Protein AF-0000000074521556 (afdb_homodimer)

Nearest PDB structures (foldseek):
  2yhe-assembly3_C  TM=8.584E-01  e=1.029E-06  Pseudomonas sp. DSM 6611
  4pdx-assembly1_A  TM=7.797E-01  e=2.749E-07  Escherichia coli K-12
  4pdx-assembly1_B  TM=7.808E-01  e=3.494E-07  Escherichia coli K-12
  2cg2-assembly1_A-2  TM=8.205E-01  e=1.875E-06  Pseudomonas aeruginosa PAO1
  4av7-assembly3_E  TM=4.740E-01  e=5.647E-07  Pseudomonas sp. DSM 6611

Solvent-accessible surface area (backbone atoms only — not comparable to full-atom values): 46874 Å² total; per-residue (Å²): 127,58,74,67,52,50,51,52,39,62,67,30,68,58,48,43,54,55,70,70,40,79,84,74,69,80,87,63,79,49,72,40,55,47,69,56,52,43,50,47,36,44,74,38,60,33,73,46,69,26,33,31,54,48,84,40,75,86,34,58,93,48,39,66,57,38,36,68,48,34,76,64,56,38,22,37,39,25,34,31,31,73,49,67,59,68,42,44,39,45,73,51,52,72,51,25,38,51,48,53,53,53,43,45,50,49,38,40,49,22,38,52,44,36,31,49,55,36,46,76,72,71,40,55,41,32,44,52,53,59,62,73,51,40,40,33,75,41,42,82,50,80,31,67,71,70,74,52,64,62,49,28,27,45,16,35,56,26,28,69,34,73,78,69,45,54,19,20,60,46,66,8,51,40,55,50,53,34,45,32,39,23,48,29,42,62,76,55,69,38,54,51,59,94,63,65,45,57,74,80,78,54,53,32,35,73,41,33,71,36,50,21,36,40,95,86,56,47,69,35,50,43,38,42,47,49,28,33,31,35,46,36,51,45,29,46,48,50,48,51,33,47,58,13,47,35,88,42,74,69,54,36,48,75,74,48,43,70,68,57,50,53,51,46,50,46,14,36,73,74,31,60,40,54,71,61,58,45,38,53,37,44,52,42,36,19,68,79,46,27,60,60,43,73,75,36,48,69,58,39,41,60,69,43,38,43,54,54,52,59,41,73,45,80,44,43,26,44,56,81,34,56,27,45,54,38,27,67,73,73,25,86,51,41,42,80,40,74,50,79,64,62,89,55,54,88,45,68,66,45,39,62,68,39,45,77,44,48,48,29,42,70,56,25,58,91,43,73,50,32,34,30,41,38,32,32,75,95,55,66,47,40,28,24,38,38,35,46,89,47,39,80,45,79,42,83,39,75,67,84,82,59,60,30,37,38,37,28,28,37,69,55,48,48,30,34,75,70,68,74,35,55,65,66,60,31,44,73,71,61,42,33,46,76,52,60,60,66,69,56,56,54,50,52,47,46,19,50,56,98,128,53,70,62,58,53,48,52,51,62,64,31,67,69,48,40,52,52,68,70,35,76,82,63,75,77,87,63,78,49,72,40,54,46,69,57,52,44,52,49,36,45,75,37,60,32,75,44,69,26,32,33,54,49,84,40,74,86,34,56,92,50,38,66,57,40,35,71,77,36,75,62,58,37,22,37,39,25,33,32,31,72,49,66,60,51,25,44,36,30,67,44,51,23,33,24,37,45,49,52,53,53,42,43,53,50,39,39,48,22,38,51,44,36,34,51,54,37,47,74,73,73,39,58,56,46,57,57,58,60,62,74,80,55,48,65,89,41,60,84,51,79,30,68,72,70,72,53,63,61,50,29,26,45,17,35,57,25,27,69,32,75,77,69,44,56,19,19,60,47,66,8,51,37,56,50,54,34,45,33,40,24,51,29,43,62,76,55,67,38,54,52,60,95,64,63,44,54,64,80,76,56,51,32,37,72,43,33,72,35,50,22,36,41,95,85,55,48,69,35,48,43,40,41,47,48,28,32,32,36,44,33,72,48,30,49,54,51,48,53,51,48,40,69,69,24,79,25,41,67,54,34,45,74,74,49,43,72,18,56,47,30,35,46,44,44,16,48,25,70,47,68,40,54,71,60,58,46,38,54,36,46,51,43,35,18,60,79,47,27,58,61,43,74,74,36,48,70,57,37,41,59,69,42,40,43,53,52,52,59,42,73,44,81,44,42,26,42,55,81,34,55,26,43,54,37,27,66,73,74,24,86,49,40,43,81,39,75,50,79,62,61,91,58,56,88,44,70,67,46,39,61,68,38,46,78,43,47,48,29,42,73,55,26,58,92,43,71,48,32,35,30,40,38,32,32,77,94,57,66,47,39,28,23,39,38,36,46,88,46,40,80,46,78,41,84,38,76,69,83,81,59,61,31,38,38,38,28,29,39,70,56,50,50,30,36,77,71,68,75,35,56,66,67,60,32,44,75,70,61,42,31,45,77,50,60,61,64,68,58,55,56,48,53,48,47,19,50,58,98

Foldseek 3Di:
DPPVVVVCQCPPPVNVVVVPDPPPDPPDFAAAAQVVLQVLLVVLQFPGKFKAFCPDPLNVVQSVLLCVVPVLFTMKMKTKHFFDQVLQLDLDQVSNQVRVVVQQVSQVSSLVSSQVVCVVVVWHKDWAGLDDDFQCVQPPPDTHSDDRQSVCQQRQQAHQELQRAGQGQARGRRITMIMMTTSHHYPDGHGGDPDHLAPLPCLLCLLDLQSQRDSVSHGQLQQQCQFFQCLPDLVVVQLVVLVVPAPDPVSSCVQAPPVNVVVSVCCVPVHHGTRHDLSSNLGQTHNNRPVVCVVDVPVSCVRRRVCSLQDQEEGEDAPLASSQVRNVVNRVRYHYDYTDRSQADPFVVSVQVCCQNQFGLVLLPPPFWKEWEAEDDPDGWIWIWTRDNSDIDIDTDDDDDGQKYKYAHTVQVSCVVVVNHPPVNCVVVVRIDMDHDVVNVVSVCSRGGD/DDPVVVVVQCPPPVNVVCVVPPVPPPPDFAAAAQVVLQVLLVVLQFPGKFKAFCPDPLNVVQSVLLCVVPVLFTMKMKTKHFFDQVLQLDLPQVSNQVRVVVQQVSQVSSLVSSCVVCVVVVWHKDWDGLDDDFQCVQPPPDTHRDDRQSVCQQRQQAHQELQRAGQGQARGRRITMIMMTTSHHYPDGHGGDPDHLAPLPCLLQLLDLQNQRDSVSHGQLQQQCQFFQCLHDLVVVQLVVLVVPADDPVSSCVQAPPVNVVLSVCCVPVHHGTRHPLSSNLGQTHNNRPVVCVVDVPVSCVRRRVCSLQDQEEGEDAPLASSQVRNVPNRVRYHYDYTDRRLADPFVVSVQVCCQNQFGLVLLPPPFWKEWEAEDDPDGWIWIWTRDNSDIDIDTDDDDDGQKYKYAHTVQVSCVVVVNHPPVNCVVVVRIDMDHDVVNVVSVDSRGGD

pLDDT: mean 93.66, std 6.61, range [42.19, 98.81]

Sequence (900 aa):
MNHTDTKYLRNHPTVRRILDESPHRPTETPVLEAAWLREIALEAGADDVGCVGLERAEMASQRDDILQAFPYAKTLLSFVCRMNRENLRTPSRSIANLEFHQSADAVNQTGRRIVQTLERHGIRAAHTAVGFPMEADRWPARMWVISHKPVAEAAGLGRMGLHRNIIHPVFGSFILLGTVVLDARIDNDSRPIDYNPCLECKLCVGACPTGAIGMDGHFDFSACYTHNYREFMGGFSDWAETVAASTSASDYRKKIGYAESVSLWQSLSFGANYKAAYCLSVCPAGEDVVRPFLEDRRRFIAEVMRPLQDKSETVYVIAGSDAEDHVRRRFPHKSAKRVRNTLRPTSIRTFLSGLPLVFQRGRASGLHATYHFSFTGEETLGVTVVIRDRTLAVREGLHGRPDFRITADGKTWLGFLAGEVSLFGALLRRKIRFKGPPRLLLAFGRCFPTMNHTDTKYLRNHPTVRRILDESPHRPTETPVLEAAWLREIALEAGADDVGCVGLERAEMASQRDDILQAFPYAKTLLSFVCRMNRENLRTPSRSIANLEFHQSADAVNQTGRRIVQTLERHGIRAAHTAVGFPMEADRWPARMWVISHKPVAEAAGLGRMGLHRNIIHPVFGSFILLGTVVLDARIDNDSRPIDYNPCLECKLCVGACPTGAIGMDGHFDFSACYTHNYREFMGGFSDWAETVAASTSASDYRKKIGYAESVSLWQSLSFGANYKAAYCLSVCPAGEDVVRPFLEDRRRFIAEVMRPLQDKSETVYVIAGSDAEDHVRRRFPHKSAKRVRNTLRPTSIRTFLSGLPLVFQRGRASGLHATYHFSFTGEETLGVTVVIRDRTLAVREGLHGRPDFRITADGKTWLGFLAGEVSLFGALLRRKIRFKGPPRLLLAFGRCFPT

Radius of gyration: 31.09 Å; Cα contacts (8 Å, |Δi|>4): 1773; chains: 2; bounding box: 74×80×96 Å

Secondary structure (DSSP, 8-state):
--HHHHHHHHH-HHHHHHHHS------SPPEEPHHHHHHHHHHHT-SEEEEEETTSGGGHHHHHHHHHH-TT--EEEEEEEE--HHHHHSS-HHHHHHHHHHHHHHHHHHHHHHHHHHHHTT--EEE--SS-S--GGGTTS---S--HHHHHHHTTS-EE-TTSSEEBTTTBT-EEEEEEEESSEESS-----SS-------HHHHH-TT--B-TTS-B-HHHHHHHHTTTSHHHHHHHHHHHHH-SSHHHHHHHS-HHHHHHHHHHHHH----S--HHHHH---STTTSHHHHH-HHHHIIIIIHHHHS--EEEEE-TT-HHHHHHHHH-TTEEEEE-------SSHHHHHHHHHHH--TTTTTT--EEEEEEEESSS-EEEEEEEETTEEEEEES--S--SEEEEEEHHHHHHHHTTSS-HHHHHHTTSEEEES-HHHHHHHHHHS--/--HHHHHHHHH-HHHHHHHHS------S--EE-HHHHHHHHHHHT-SEEEEEETTSGGGHHHHHHHHHH-TT--EEEEEEEE--HHHHHSS-HHHHHHHHHHHHHHHHHHHHHHHHHHHHTT--EEE--SS-S--GGGTTS---S--HHHHHHHTTS-EE-TTSSEEBTTTBT-EEEEEEEESSEESS-----SS-------HHHHH-TT--B-TTS-B-HHHHHHHHTTTSHHHHHHHHHHHHH--SHHHHHHHS-HHHHHHHHHHHHH----S--HHHHT---STTTSHHHHH-HHHHIIIIIHHHHS--EEEEE-TT-HHHHHHHHH-TTEEEEE-------SSHHHHHHHHHHH--TTTTTT--EEEEEEEESSS-EEEEEEEETTEEEEEES--S--SEEEEEEHHHHHHHHTTSS-HHHHHHTTSEEEES-HHHHHHHHHTS--

InterPro domains:
  IPR003033 SCP2 sterol-binding domain [PF02036] (361-446)
  IPR017896 4Fe-4S ferredoxin-type, iron-sulphur binding domain [PF00037] (193-213)
  IPR017896 4Fe-4S ferredoxin-type, iron-sulphur binding domain [PS51379] (189-218)
  IPR017900 4Fe-4S ferredoxin, iron-sulphur binding, conserved site [PS00198] (198-209)
  IPR036527 SCP2 sterol-binding domain superfamily [G3DSA:3.30.1050.10] (359-450)
  IPR036527 SCP2 sterol-binding domain superfamily [SSF55718] (341-449)

Structure (mmCIF, N/CA/C/O backbone):
data_AF-0000000074521556-model_v1
#
loop_
_entity.id
_entity.type
_entity.pdbx_description
1 polymer '4Fe-4S binding domain protein'
#
loop_
_atom_site.group_PDB
_atom_site.id
_atom_site.type_symbol
_atom_site.label_atom_id
_atom_site.label_alt_id
_atom_site.label_comp_id
_atom_site.label_asym_id
_atom_site.label_entity_id
_atom_site.label_seq_id
_atom_site.pdbx_PDB_ins_code
_atom_site.Cartn_x
_atom_site.Cartn_y
_atom_site.Cartn_z
_atom_site.occupancy
_atom_site.B_iso_or_equiv
_atom_site.auth_seq_id
_atom_site.auth_comp_id
_atom_site.auth_asym_id
_atom_site.auth_atom_id
_atom_site.pdbx_PDB_model_num
ATOM 1 N N . MET A 1 1 ? 3.08 31.922 -17.25 1 42.19 1 MET A N 1
ATOM 2 C CA . MET A 1 1 ? 3.531 32.438 -15.961 1 42.19 1 MET A CA 1
ATOM 3 C C . MET A 1 1 ? 3.529 33.969 -15.945 1 42.19 1 MET A C 1
ATOM 5 O O . MET A 1 1 ? 4.105 34.594 -16.828 1 42.19 1 MET A O 1
ATOM 9 N N . ASN A 1 2 ? 2.615 34.438 -15.172 1 52.44 2 ASN A N 1
ATOM 10 C CA . ASN A 1 2 ? 2.531 35.906 -15.094 1 52.44 2 ASN A CA 1
ATOM 11 C C . ASN A 1 2 ? 3.846 36.5 -14.617 1 52.44 2 ASN A C 1
ATOM 13 O O . ASN A 1 2 ? 4.699 35.812 -14.062 1 52.44 2 ASN A O 1
ATOM 17 N N . HIS A 1 3 ? 4.172 37.719 -15.07 1 54.19 3 HIS A N 1
ATOM 18 C CA . HIS A 1 3 ? 5.363 38.531 -14.781 1 54.19 3 HIS A CA 1
ATOM 19 C C . HIS A 1 3 ? 5.711 38.469 -13.305 1 54.19 3 HIS A C 1
ATOM 21 O O . HIS A 1 3 ? 6.887 38.406 -12.938 1 54.19 3 HIS A O 1
ATOM 27 N N . THR A 1 4 ? 4.711 38.406 -12.414 1 54.62 4 THR A N 1
ATOM 28 C CA . THR A 1 4 ? 4.922 38.375 -10.969 1 54.62 4 THR A CA 1
ATOM 29 C C . THR A 1 4 ? 5.457 37.031 -10.531 1 54.62 4 THR A C 1
ATOM 31 O O . THR A 1 4 ? 6.328 36.938 -9.664 1 54.62 4 THR A O 1
ATOM 34 N N . ASP A 1 5 ? 5.047 36 -11.227 1 66.62 5 ASP A N 1
ATOM 35 C CA . ASP A 1 5 ? 5.52 34.656 -10.914 1 66.62 5 ASP A CA 1
ATOM 36 C C . ASP A 1 5 ? 6.984 34.469 -11.297 1 66.62 5 ASP A C 1
ATOM 38 O O . ASP A 1 5 ? 7.762 33.875 -10.555 1 66.62 5 ASP A O 1
ATOM 42 N N . THR A 1 6 ? 7.266 35.188 -12.305 1 71.94 6 THR A N 1
ATOM 43 C CA . THR A 1 6 ? 8.641 35.094 -12.797 1 71.94 6 THR A CA 1
ATOM 44 C C . THR A 1 6 ? 9.594 35.844 -11.883 1 71.94 6 THR A C 1
ATOM 46 O O . THR A 1 6 ? 10.703 35.406 -11.617 1 71.94 6 THR A O 1
ATOM 49 N N . LYS A 1 7 ? 9.148 37.062 -11.406 1 74.25 7 LYS A N 1
ATOM 50 C CA . LYS A 1 7 ? 9.984 37.844 -10.5 1 74.25 7 LYS A CA 1
ATOM 51 C C . LYS A 1 7 ? 10.188 37.125 -9.172 1 74.25 7 LYS A C 1
ATOM 53 O O . LYS A 1 7 ? 11.297 37.094 -8.641 1 74.25 7 LYS A O 1
ATOM 58 N N . TYR A 1 8 ? 9.109 36.594 -8.68 1 83.81 8 TYR A N 1
ATOM 59 C CA . TYR A 1 8 ? 9.219 35.812 -7.441 1 83.81 8 TYR A CA 1
ATOM 60 C C . TYR A 1 8 ? 10.227 34.688 -7.59 1 83.81 8 TYR A C 1
ATOM 62 O O . TYR A 1 8 ? 11.086 34.5 -6.73 1 83.81 8 TYR A O 1
ATOM 70 N N . LEU A 1 9 ? 10.195 34.031 -8.68 1 85.94 9 LEU A N 1
ATOM 71 C CA . LEU A 1 9 ? 11.07 32.875 -8.922 1 85.94 9 LEU A CA 1
ATOM 72 C C . LEU A 1 9 ? 12.523 33.344 -9.016 1 85.94 9 LEU A C 1
ATOM 74 O O . LEU A 1 9 ? 13.414 32.688 -8.453 1 85.94 9 LEU A O 1
ATOM 78 N N . ARG A 1 10 ? 12.742 34.438 -9.68 1 82.75 10 ARG A N 1
ATOM 79 C CA . ARG A 1 10 ? 14.102 34.906 -9.906 1 82.75 10 ARG A CA 1
ATOM 80 C C . ARG A 1 10 ? 14.742 35.375 -8.594 1 82.75 10 ARG A C 1
ATOM 82 O O . ARG A 1 10 ? 15.961 35.281 -8.43 1 82.75 10 ARG A O 1
ATOM 89 N N . ASN A 1 11 ? 13.906 35.812 -7.684 1 86.44 11 ASN A N 1
ATOM 90 C CA . ASN A 1 11 ? 14.422 36.344 -6.422 1 86.44 11 ASN A CA 1
ATOM 91 C C . ASN A 1 11 ? 14.398 35.281 -5.32 1 86.44 11 ASN A C 1
ATOM 93 O O . ASN A 1 11 ? 14.867 35.531 -4.211 1 86.44 11 ASN A O 1
ATOM 97 N N . HIS A 1 12 ? 13.922 34.188 -5.691 1 89.81 12 HIS A N 1
ATOM 98 C CA . HIS A 1 12 ? 13.859 33.125 -4.703 1 89.81 12 HIS A CA 1
ATOM 99 C C . HIS A 1 12 ? 15.258 32.625 -4.316 1 89.81 12 HIS A C 1
ATOM 101 O O . HIS A 1 12 ? 16.078 32.344 -5.188 1 89.81 12 HIS A O 1
ATOM 107 N N . PRO A 1 13 ? 15.594 32.531 -2.994 1 87.19 13 PRO A N 1
ATOM 108 C CA . PRO A 1 13 ? 16.953 32.219 -2.545 1 87.19 13 PRO A CA 1
ATOM 109 C C . PRO A 1 13 ? 17.484 30.922 -3.156 1 87.19 13 PRO A C 1
ATOM 111 O O . PRO A 1 13 ? 18.641 30.875 -3.602 1 87.19 13 PRO A O 1
ATOM 114 N N . THR A 1 14 ? 16.703 29.922 -3.227 1 86.31 14 THR A N 1
ATOM 115 C CA . THR A 1 14 ? 17.141 28.656 -3.801 1 86.31 14 THR A CA 1
ATOM 116 C C . THR A 1 14 ? 17.484 28.828 -5.277 1 86.31 14 THR A C 1
ATOM 118 O O . THR A 1 14 ? 18.5 28.312 -5.738 1 86.31 14 THR A O 1
ATOM 121 N N . VAL A 1 15 ? 16.625 29.516 -5.984 1 88.62 15 VAL A N 1
ATOM 122 C CA . VAL A 1 15 ? 16.797 29.703 -7.422 1 88.62 15 VAL A CA 1
ATOM 123 C C . VAL A 1 15 ? 18.062 30.5 -7.684 1 88.62 15 VAL A C 1
ATOM 125 O O . VAL A 1 15 ? 18.859 30.156 -8.562 1 88.62 15 VAL A O 1
ATOM 128 N N . ARG A 1 16 ? 18.25 31.516 -6.898 1 87.62 16 ARG A N 1
ATOM 129 C CA . ARG A 1 16 ? 19.453 32.344 -7.031 1 87.62 16 ARG A CA 1
ATOM 130 C C . ARG A 1 16 ? 20.703 31.5 -6.832 1 87.62 16 ARG A C 1
ATOM 132 O O . ARG A 1 16 ? 21.672 31.641 -7.59 1 87.62 16 ARG A O 1
ATOM 139 N N . ARG A 1 17 ? 20.688 30.703 -5.883 1 87.69 17 ARG A N 1
ATOM 140 C CA . ARG A 1 17 ? 21.844 29.875 -5.578 1 87.69 17 ARG A CA 1
ATOM 141 C C . ARG A 1 17 ? 22.172 28.953 -6.742 1 87.69 17 ARG A C 1
ATOM 143 O O . ARG A 1 17 ? 23.344 28.797 -7.113 1 87.69 17 ARG A O 1
ATOM 150 N N . ILE A 1 18 ? 21.188 28.328 -7.309 1 87.12 18 ILE A N 1
ATOM 151 C CA . ILE A 1 18 ? 21.375 27.344 -8.367 1 87.12 18 ILE A CA 1
ATOM 152 C C . ILE A 1 18 ? 21.844 28.047 -9.641 1 87.12 18 ILE A C 1
ATOM 154 O O . ILE A 1 18 ? 22.734 27.531 -10.344 1 87.12 18 ILE A O 1
ATOM 158 N N . LEU A 1 19 ? 21.203 29.141 -9.945 1 83.69 19 LEU A N 1
ATOM 159 C CA . LEU A 1 19 ? 21.562 29.875 -11.156 1 83.69 19 LEU A CA 1
ATOM 160 C C . LEU A 1 19 ? 22.984 30.422 -11.062 1 83.69 19 LEU A C 1
ATOM 162 O O . LEU A 1 19 ? 23.656 30.578 -12.078 1 83.69 19 LEU A O 1
ATOM 166 N N . ASP A 1 20 ? 23.438 30.656 -9.836 1 82.19 20 ASP A N 1
ATOM 167 C CA . ASP A 1 20 ? 24.797 31.141 -9.625 1 82.19 20 ASP A CA 1
ATOM 168 C C . ASP A 1 20 ? 25.812 30.016 -9.812 1 82.19 20 ASP A C 1
ATOM 170 O O . ASP A 1 20 ? 26.984 30.281 -10.125 1 82.19 20 ASP A O 1
ATOM 174 N N . GLU A 1 21 ? 25.312 28.859 -9.578 1 77.56 21 GLU A N 1
ATOM 175 C CA . GLU A 1 21 ? 26.188 27.703 -9.766 1 77.56 21 GLU A CA 1
ATOM 176 C C . GLU A 1 21 ? 26.297 27.328 -11.242 1 77.56 21 GLU A C 1
ATOM 178 O O . GLU A 1 21 ? 25.391 27.578 -12.023 1 77.56 21 GLU A O 1
ATOM 183 N N . SER A 1 22 ? 27.516 26.984 -11.82 1 62.38 22 SER A N 1
ATOM 184 C CA . SER A 1 22 ? 27.766 26.625 -13.211 1 62.38 22 SER A CA 1
ATOM 185 C C . SER A 1 22 ? 26.781 25.562 -13.695 1 62.38 22 SER A C 1
ATOM 187 O O . SER A 1 22 ? 26.453 24.641 -12.961 1 62.38 22 SER A O 1
ATOM 189 N N . PRO A 1 23 ? 26.125 25.797 -14.812 1 57.38 23 PRO A N 1
ATOM 190 C CA . PRO A 1 23 ? 25.141 24.922 -15.445 1 57.38 23 PRO A CA 1
ATOM 191 C C . PRO A 1 23 ? 25.656 23.484 -15.633 1 57.38 23 PRO A C 1
ATOM 193 O O . PRO A 1 23 ? 26.719 23.281 -16.203 1 57.38 23 PRO A O 1
ATOM 196 N N . HIS A 1 24 ? 25.797 22.656 -14.68 1 56.22 24 HIS A N 1
ATOM 197 C CA . HIS A 1 24 ? 26.375 21.344 -14.953 1 56.22 24 HIS A CA 1
ATOM 198 C C . HIS A 1 24 ? 25.328 20.391 -15.539 1 56.22 24 HIS A C 1
ATOM 200 O O . HIS A 1 24 ? 24.547 19.812 -14.797 1 56.22 24 HIS A O 1
ATOM 206 N N . ARG A 1 25 ? 24.531 20.609 -16.422 1 51.56 25 ARG A N 1
ATOM 207 C CA . ARG A 1 25 ? 23.641 19.5 -16.75 1 51.56 25 ARG A CA 1
ATOM 208 C C . ARG A 1 25 ? 24.328 18.531 -17.703 1 51.56 25 ARG A C 1
ATOM 210 O O . ARG A 1 25 ? 24.656 18.891 -18.844 1 51.56 25 ARG A O 1
ATOM 217 N N . PRO A 1 26 ? 24.875 17.406 -17.266 1 55.53 26 PRO A N 1
ATOM 218 C CA . PRO A 1 26 ? 25.297 16.531 -18.375 1 55.53 26 PRO A CA 1
ATOM 219 C C . PRO A 1 26 ? 24.156 16.141 -19.297 1 55.53 26 PRO A C 1
ATOM 221 O O . PRO A 1 26 ? 23.109 15.68 -18.828 1 55.53 26 PRO A O 1
ATOM 224 N N . THR A 1 27 ? 23.906 16.828 -20.516 1 63.41 27 THR A N 1
ATOM 225 C CA . THR A 1 27 ? 22.906 16.578 -21.547 1 63.41 27 THR A CA 1
ATOM 226 C C . THR A 1 27 ? 22.984 15.133 -22.047 1 63.41 27 THR A C 1
ATOM 228 O O . THR A 1 27 ? 22.031 14.609 -22.609 1 63.41 27 THR A O 1
ATOM 231 N N . GLU A 1 28 ? 24.094 14.422 -21.812 1 75.81 28 GLU A N 1
ATOM 232 C CA . GLU A 1 28 ? 24.219 13.102 -22.422 1 75.81 28 GLU A CA 1
ATOM 233 C C . GLU A 1 28 ? 23.891 12 -21.422 1 75.81 28 GLU A C 1
ATOM 235 O O . GLU A 1 28 ? 24.156 12.148 -20.219 1 75.81 28 GLU A O 1
ATOM 240 N N . THR A 1 29 ? 23.188 11.023 -21.828 1 83.56 29 THR A N 1
ATOM 241 C CA . THR A 1 29 ? 22.922 9.836 -21.016 1 83.56 29 THR A CA 1
ATOM 242 C C . THR A 1 29 ? 24.219 9.258 -20.469 1 83.56 29 THR A C 1
ATOM 244 O O . THR A 1 29 ? 25.109 8.883 -21.219 1 83.56 29 THR A O 1
ATOM 247 N N . PRO A 1 30 ? 24.359 9.211 -19.188 1 89.75 30 PRO A N 1
ATOM 248 C CA . PRO A 1 30 ? 25.594 8.656 -18.609 1 89.75 30 PRO A CA 1
ATOM 249 C C . PRO A 1 30 ? 25.75 7.164 -18.891 1 89.75 30 PRO A C 1
ATOM 251 O O . PRO A 1 30 ? 24.75 6.438 -18.953 1 89.75 30 PRO A O 1
ATOM 254 N N . VAL A 1 31 ? 27.016 6.742 -19.188 1 94.69 31 VAL A N 1
ATOM 255 C CA . VAL A 1 31 ? 27.359 5.328 -19.266 1 94.69 31 VAL A CA 1
ATOM 256 C C . VAL A 1 31 ? 28.078 4.906 -17.984 1 94.69 31 VAL A C 1
ATOM 258 O O . VAL A 1 31 ? 29.156 5.422 -17.672 1 94.69 31 VAL A O 1
ATOM 261 N N . LEU A 1 32 ? 27.453 3.98 -17.266 1 96.31 32 LEU A N 1
ATOM 262 C CA . LEU A 1 32 ? 28 3.574 -15.977 1 96.31 32 LEU A CA 1
ATOM 263 C C . LEU A 1 32 ? 28.75 2.25 -16.094 1 96.31 32 LEU A C 1
ATOM 265 O O . LEU A 1 32 ? 28.406 1.417 -16.938 1 96.31 32 LEU A O 1
ATOM 269 N N . GLU A 1 33 ? 29.734 2.076 -15.195 1 95.75 33 GLU A N 1
ATOM 270 C CA . GLU A 1 33 ? 30.422 0.797 -15.102 1 95.75 33 GLU A CA 1
ATOM 271 C C . GLU A 1 33 ? 29.594 -0.227 -14.328 1 95.75 33 GLU A C 1
ATOM 273 O O . GLU A 1 33 ? 29.203 0.015 -13.188 1 95.75 33 GLU A O 1
ATOM 278 N N . ALA A 1 34 ? 29.422 -1.374 -14.969 1 95 34 ALA A N 1
ATOM 279 C CA . ALA A 1 34 ? 28.672 -2.449 -14.32 1 95 34 ALA A CA 1
ATOM 280 C C . ALA A 1 34 ? 29.328 -2.852 -13.008 1 95 34 ALA A C 1
ATOM 282 O O . ALA A 1 34 ? 28.641 -3.189 -12.039 1 95 34 ALA A O 1
ATOM 283 N N . ALA A 1 35 ? 30.625 -2.795 -13 1 95.62 35 ALA A N 1
ATOM 284 C CA . ALA A 1 35 ? 31.375 -3.16 -11.797 1 95.62 35 ALA A CA 1
ATOM 285 C C . ALA A 1 35 ? 31.062 -2.211 -10.641 1 95.62 35 ALA A C 1
ATOM 287 O O . ALA A 1 35 ? 30.969 -2.633 -9.492 1 95.62 35 ALA A O 1
ATOM 288 N N . TRP A 1 36 ? 30.938 -1 -10.969 1 97.19 36 TRP A N 1
ATOM 289 C CA . TRP A 1 36 ? 30.609 -0.005 -9.953 1 97.19 36 TRP A CA 1
ATOM 290 C C . TRP A 1 36 ? 29.188 -0.224 -9.422 1 97.19 36 TRP A C 1
ATOM 292 O O . TRP A 1 36 ? 28.953 -0.133 -8.211 1 97.19 36 TRP A O 1
ATOM 302 N N . LEU A 1 37 ? 28.281 -0.497 -10.281 1 97.81 37 LEU A N 1
ATOM 303 C CA . LEU A 1 37 ? 26.906 -0.789 -9.883 1 97.81 37 LEU A CA 1
ATOM 304 C C . LEU A 1 37 ? 26.844 -2.025 -8.992 1 97.81 37 LEU A C 1
ATOM 306 O O . LEU A 1 37 ? 26.062 -2.07 -8.039 1 97.81 37 LEU A O 1
ATOM 310 N N . ARG A 1 38 ? 27.625 -3.031 -9.336 1 97.44 38 ARG A N 1
ATOM 311 C CA . ARG A 1 38 ? 27.703 -4.234 -8.516 1 97.44 38 ARG A CA 1
ATOM 312 C C . ARG A 1 38 ? 28.172 -3.906 -7.102 1 97.44 38 ARG A C 1
ATOM 314 O O . ARG A 1 38 ? 27.609 -4.402 -6.121 1 97.44 38 ARG A O 1
ATOM 321 N N . GLU A 1 39 ? 29.141 -3.064 -6.98 1 97.94 39 GLU A N 1
ATOM 322 C CA . GLU A 1 39 ? 29.641 -2.662 -5.672 1 97.94 39 GLU A CA 1
ATOM 323 C C . GLU A 1 39 ? 28.562 -1.945 -4.863 1 97.94 39 GLU A C 1
ATOM 325 O O . GLU A 1 39 ? 28.391 -2.227 -3.676 1 97.94 39 GLU A O 1
ATOM 330 N N . ILE A 1 40 ? 27.875 -1.029 -5.52 1 98.12 40 ILE A N 1
ATOM 331 C CA . ILE A 1 40 ? 26.812 -0.285 -4.871 1 98.12 40 ILE A CA 1
ATOM 332 C C . ILE A 1 40 ? 25.75 -1.254 -4.348 1 98.12 40 ILE A C 1
ATOM 334 O O . ILE A 1 40 ? 25.297 -1.138 -3.205 1 98.12 40 ILE A O 1
ATOM 338 N N . ALA A 1 41 ? 25.344 -2.227 -5.172 1 98.62 41 ALA A N 1
ATOM 339 C CA . ALA A 1 41 ? 24.266 -3.156 -4.828 1 98.62 41 ALA A CA 1
ATOM 340 C C . ALA A 1 41 ? 24.688 -4.082 -3.691 1 98.62 41 ALA A C 1
ATOM 342 O O . ALA A 1 41 ? 23.906 -4.34 -2.771 1 98.62 41 ALA A O 1
ATOM 343 N N . LEU A 1 42 ? 25.938 -4.621 -3.732 1 98.38 42 LEU A N 1
ATOM 344 C CA . LEU A 1 42 ? 26.422 -5.504 -2.682 1 98.38 42 LEU A CA 1
ATOM 345 C C . LEU A 1 42 ? 26.516 -4.77 -1.35 1 98.38 42 LEU A C 1
ATOM 347 O O . LEU A 1 42 ? 26.125 -5.305 -0.312 1 98.38 42 LEU A O 1
ATOM 351 N N . GLU A 1 43 ? 26.969 -3.496 -1.376 1 97.88 43 GLU A N 1
ATOM 352 C CA . GLU A 1 43 ? 27.047 -2.682 -0.167 1 97.88 43 GLU A CA 1
ATOM 353 C C . GLU A 1 43 ? 25.672 -2.371 0.394 1 97.88 43 GLU A C 1
ATOM 355 O O . GLU A 1 43 ? 25.5 -2.234 1.608 1 97.88 43 GLU A O 1
ATOM 360 N N . ALA A 1 44 ? 24.719 -2.328 -0.489 1 98.25 44 ALA A N 1
ATOM 361 C CA . ALA A 1 44 ? 23.359 -2.004 -0.088 1 98.25 44 ALA A CA 1
ATOM 362 C C . ALA A 1 44 ? 22.656 -3.219 0.519 1 98.25 44 ALA A C 1
ATOM 364 O O . ALA A 1 44 ? 21.578 -3.092 1.115 1 98.25 44 ALA A O 1
ATOM 365 N N . GLY A 1 45 ? 23.172 -4.477 0.333 1 98.06 45 GLY A N 1
ATOM 366 C CA . GLY A 1 45 ? 22.594 -5.648 0.975 1 98.06 45 GLY A CA 1
ATOM 367 C C . GLY A 1 45 ? 22.297 -6.77 0.002 1 98.06 45 GLY A C 1
ATOM 368 O O . GLY A 1 45 ? 21.812 -7.836 0.405 1 98.06 45 GLY A O 1
ATOM 369 N N . ALA A 1 46 ? 22.594 -6.578 -1.326 1 98.75 46 ALA A N 1
ATOM 370 C CA . ALA A 1 46 ? 22.375 -7.633 -2.309 1 98.75 46 ALA A CA 1
ATOM 371 C C . ALA A 1 46 ? 23.406 -8.742 -2.18 1 98.75 46 ALA A C 1
ATOM 373 O O . ALA A 1 46 ? 24.562 -8.477 -1.814 1 98.75 46 ALA A O 1
ATOM 374 N N . ASP A 1 47 ? 22.984 -9.953 -2.455 1 98.44 47 ASP A N 1
ATOM 375 C CA . ASP A 1 47 ? 23.906 -11.078 -2.432 1 98.44 47 ASP A CA 1
ATOM 376 C C . ASP A 1 47 ? 24.5 -11.328 -3.82 1 98.44 47 ASP A C 1
ATOM 378 O O . ASP A 1 47 ? 25.562 -11.945 -3.949 1 98.44 47 ASP A O 1
ATOM 382 N N . ASP A 1 48 ? 23.828 -10.961 -4.832 1 98.44 48 ASP A N 1
ATOM 383 C CA . ASP A 1 48 ? 24.266 -11.031 -6.223 1 98.44 48 ASP A CA 1
ATOM 384 C C . ASP A 1 48 ? 23.531 -10.016 -7.09 1 98.44 48 ASP A C 1
ATOM 386 O O . ASP A 1 48 ? 22.469 -9.523 -6.707 1 98.44 48 ASP A O 1
ATOM 390 N N . VAL A 1 49 ? 24.156 -9.609 -8.219 1 98.38 49 VAL A N 1
ATOM 391 C CA . VAL A 1 49 ? 23.594 -8.516 -9 1 98.38 49 VAL A CA 1
ATOM 392 C C . VAL A 1 49 ? 23.984 -8.672 -10.469 1 98.38 49 VAL A C 1
ATOM 394 O O . VAL A 1 49 ? 25.047 -9.211 -10.773 1 98.38 49 VAL A O 1
ATOM 397 N N . GLY A 1 50 ? 23.109 -8.32 -11.344 1 98.19 50 GLY A N 1
ATOM 398 C CA . GLY A 1 50 ? 23.359 -8.211 -12.773 1 98.19 50 GLY A CA 1
ATOM 399 C C . GLY A 1 50 ? 22.578 -7.074 -13.422 1 98.19 50 GLY A C 1
ATOM 400 O O . GLY A 1 50 ? 21.562 -6.621 -12.883 1 98.19 50 GLY A O 1
ATOM 401 N N . CYS A 1 51 ? 23.047 -6.566 -14.602 1 98 51 CYS A N 1
ATOM 402 C CA . CYS A 1 51 ? 22.422 -5.449 -15.297 1 98 51 CYS A CA 1
ATOM 403 C C . CYS A 1 51 ? 22.016 -5.852 -16.703 1 98 51 CYS A C 1
ATOM 405 O O . CYS A 1 51 ? 22.734 -6.59 -17.391 1 98 51 CYS A O 1
ATOM 407 N N . VAL A 1 52 ? 20.859 -5.379 -17.094 1 97.5 52 VAL A N 1
ATOM 408 C CA . VAL A 1 52 ? 20.281 -5.703 -18.391 1 97.5 52 VAL A CA 1
ATOM 409 C C . VAL A 1 52 ? 19.797 -4.43 -19.078 1 97.5 52 VAL A C 1
ATOM 411 O O . VAL A 1 52 ? 19.031 -3.654 -18.5 1 97.5 52 VAL A O 1
ATOM 414 N N . GLY A 1 53 ? 20.219 -4.234 -20.391 1 97.31 53 GLY A N 1
ATOM 415 C CA . GLY A 1 53 ? 19.625 -3.146 -21.172 1 97.31 53 GLY A CA 1
ATOM 416 C C . GLY A 1 53 ? 18.172 -3.365 -21.5 1 97.31 53 GLY A C 1
ATOM 417 O O . GLY A 1 53 ? 17.75 -4.484 -21.812 1 97.31 53 GLY A O 1
ATOM 418 N N . LEU A 1 54 ? 17.391 -2.311 -21.391 1 97.31 54 LEU A N 1
ATOM 419 C CA . LEU A 1 54 ? 15.953 -2.42 -21.609 1 97.31 54 LEU A CA 1
ATOM 420 C C . LEU A 1 54 ? 15.648 -2.791 -23.047 1 97.31 54 LEU A C 1
ATOM 422 O O . LEU A 1 54 ? 14.578 -3.336 -23.344 1 97.31 54 LEU A O 1
ATOM 426 N N . GLU A 1 55 ? 16.547 -2.564 -23.969 1 95.81 55 GLU A N 1
ATOM 427 C CA . GLU A 1 55 ? 16.312 -2.793 -25.391 1 95.81 55 GLU A CA 1
ATOM 428 C C . GLU A 1 55 ? 16.484 -4.266 -25.75 1 95.81 55 GLU A C 1
ATOM 430 O O . GLU A 1 55 ? 16.109 -4.691 -26.844 1 95.81 55 GLU A O 1
ATOM 435 N N . ARG A 1 56 ? 17 -5.039 -24.812 1 96.12 56 ARG A N 1
ATOM 436 C CA . ARG A 1 56 ? 17.219 -6.461 -25.078 1 96.12 56 ARG A CA 1
ATOM 437 C C . ARG A 1 56 ? 15.898 -7.164 -25.391 1 96.12 56 ARG A C 1
ATOM 439 O O . ARG A 1 56 ? 14.852 -6.801 -24.859 1 96.12 56 ARG A O 1
ATOM 446 N N . ALA A 1 57 ? 16.016 -8.203 -26.203 1 95.69 57 ALA A N 1
ATOM 447 C CA . ALA A 1 57 ? 14.844 -8.938 -26.688 1 95.69 57 ALA A CA 1
ATOM 448 C C . ALA A 1 57 ? 14.102 -9.594 -25.516 1 95.69 57 ALA A C 1
ATOM 450 O O . ALA A 1 57 ? 12.875 -9.703 -25.547 1 95.69 57 ALA A O 1
ATOM 451 N N . GLU A 1 58 ? 14.836 -9.992 -24.531 1 95.81 58 GLU A N 1
ATOM 452 C CA . GLU A 1 58 ? 14.242 -10.664 -23.391 1 95.81 58 GLU A CA 1
ATOM 453 C C . GLU A 1 58 ? 13.266 -9.742 -22.656 1 95.81 58 GLU A C 1
ATOM 455 O O . GLU A 1 58 ? 12.422 -10.211 -21.891 1 95.81 58 GLU A O 1
ATOM 460 N N . MET A 1 59 ? 13.406 -8.398 -22.828 1 95.88 59 MET A N 1
ATOM 461 C CA . MET A 1 59 ? 12.578 -7.434 -22.109 1 95.88 59 MET A CA 1
ATOM 462 C C . MET A 1 59 ? 11.383 -7.012 -22.953 1 95.88 59 MET A C 1
ATOM 464 O O . MET A 1 59 ? 10.531 -6.25 -22.5 1 95.88 59 MET A O 1
ATOM 468 N N . ALA A 1 60 ? 11.188 -7.535 -24.125 1 96.69 60 ALA A N 1
ATOM 469 C CA . ALA A 1 60 ? 10.203 -7.055 -25.094 1 96.69 60 ALA A CA 1
ATOM 470 C C . ALA A 1 60 ? 8.789 -7.133 -24.531 1 96.69 60 ALA A C 1
ATOM 472 O O . ALA A 1 60 ? 7.984 -6.219 -24.703 1 96.69 60 ALA A O 1
ATOM 473 N N . SER A 1 61 ? 8.484 -8.172 -23.812 1 93.69 61 SER A N 1
ATOM 474 C CA . SER A 1 61 ? 7.121 -8.422 -23.359 1 93.69 61 SER A CA 1
ATOM 475 C C . SER A 1 61 ? 6.703 -7.434 -22.281 1 93.69 61 SER A C 1
ATOM 477 O O . SER A 1 61 ? 5.508 -7.258 -22.016 1 93.69 61 SER A O 1
ATOM 479 N N . GLN A 1 62 ? 7.688 -6.781 -21.609 1 96.5 62 GLN A N 1
ATOM 480 C CA . GLN A 1 62 ? 7.316 -5.875 -20.531 1 96.5 62 GLN A CA 1
ATOM 481 C C . GLN A 1 62 ? 7.93 -4.492 -20.734 1 96.5 62 GLN A C 1
ATOM 483 O O . GLN A 1 62 ? 7.844 -3.631 -19.859 1 96.5 62 GLN A O 1
ATOM 488 N N . ARG A 1 63 ? 8.523 -4.246 -21.844 1 97.25 63 ARG A N 1
ATOM 489 C CA . ARG A 1 63 ? 9.234 -3.002 -22.094 1 97.25 63 ARG A CA 1
ATOM 490 C C . ARG A 1 63 ? 8.289 -1.809 -22.047 1 97.25 63 ARG A C 1
ATOM 492 O O . ARG A 1 63 ? 8.57 -0.814 -21.375 1 97.25 63 ARG A O 1
ATOM 499 N N . ASP A 1 64 ? 7.137 -1.942 -22.719 1 95.19 64 ASP A N 1
ATOM 500 C CA . ASP A 1 64 ? 6.191 -0.833 -22.781 1 95.19 64 ASP A CA 1
ATOM 501 C C . ASP A 1 64 ? 5.645 -0.49 -21.406 1 95.19 64 ASP A C 1
ATOM 503 O O . ASP A 1 64 ? 5.488 0.686 -21.062 1 95.19 64 ASP A O 1
ATOM 507 N N . ASP A 1 65 ? 5.344 -1.501 -20.656 1 93.69 65 ASP A N 1
ATOM 508 C CA . ASP A 1 65 ? 4.836 -1.278 -19.312 1 93.69 65 ASP A CA 1
ATOM 509 C C . ASP A 1 65 ? 5.875 -0.581 -18.438 1 93.69 65 ASP A C 1
ATOM 511 O O . ASP A 1 65 ? 5.539 0.316 -17.656 1 93.69 65 ASP A O 1
ATOM 515 N N . ILE A 1 66 ? 7.113 -1.021 -18.578 1 96.62 66 ILE A N 1
ATOM 516 C CA . ILE A 1 66 ? 8.195 -0.426 -17.812 1 96.62 66 ILE A CA 1
ATOM 517 C C . ILE A 1 66 ? 8.359 1.042 -18.188 1 96.62 66 ILE A C 1
ATOM 519 O O . ILE A 1 66 ? 8.492 1.909 -17.328 1 96.62 66 ILE A O 1
ATOM 523 N N . LEU A 1 67 ? 8.25 1.359 -19.422 1 94.75 67 LEU A N 1
ATOM 524 C CA . LEU A 1 67 ? 8.438 2.723 -19.906 1 94.75 67 LEU A CA 1
ATOM 525 C C . LEU A 1 67 ? 7.246 3.598 -19.531 1 94.75 67 LEU A C 1
ATOM 527 O O . LEU A 1 67 ? 7.387 4.812 -19.375 1 94.75 67 LEU A O 1
ATOM 531 N N . GLN A 1 68 ? 6.086 2.971 -19.375 1 91.88 68 GLN A N 1
ATOM 532 C CA . GLN A 1 68 ? 4.934 3.727 -18.891 1 91.88 68 GLN A CA 1
ATOM 533 C C . GLN A 1 68 ? 5.137 4.18 -17.453 1 91.88 68 GLN A C 1
ATOM 535 O O . GLN A 1 68 ? 4.773 5.301 -17.094 1 91.88 68 GLN A O 1
ATOM 540 N N . ALA A 1 69 ? 5.738 3.354 -16.688 1 93.38 69 ALA A N 1
ATOM 541 C CA . ALA A 1 69 ? 5.996 3.682 -15.289 1 93.38 69 ALA A CA 1
ATOM 542 C C . ALA A 1 69 ? 7.242 4.551 -15.148 1 93.38 69 ALA A C 1
ATOM 544 O O . ALA A 1 69 ? 7.309 5.414 -14.273 1 93.38 69 ALA A O 1
ATOM 545 N N . PHE A 1 70 ? 8.242 4.238 -16 1 95 70 PHE A N 1
ATOM 546 C CA . PHE A 1 70 ? 9.539 4.906 -15.977 1 95 70 PHE A CA 1
ATOM 547 C C . PHE A 1 70 ? 9.961 5.312 -17.391 1 95 70 PHE A C 1
ATOM 549 O O . PHE A 1 70 ? 10.812 4.664 -18 1 95 70 PHE A O 1
ATOM 556 N N . PRO A 1 71 ? 9.516 6.449 -17.828 1 91.69 71 PRO A N 1
ATOM 557 C CA . PRO A 1 71 ? 9.773 6.836 -19.219 1 91.69 71 PRO A CA 1
ATOM 558 C C . PRO A 1 71 ? 11.266 6.988 -19.516 1 91.69 71 PRO A C 1
ATOM 560 O O . PRO A 1 71 ? 11.672 6.922 -20.688 1 91.69 71 PRO A O 1
ATOM 563 N N . TYR A 1 72 ? 12.117 7.145 -18.516 1 92.75 72 TYR A N 1
ATOM 564 C CA . TYR A 1 72 ? 13.547 7.387 -18.703 1 92.75 72 TYR A CA 1
ATOM 565 C C . TYR A 1 72 ? 14.328 6.082 -18.672 1 92.75 72 TYR A C 1
ATOM 567 O O . TYR A 1 72 ? 15.555 6.082 -18.828 1 92.75 72 TYR A O 1
ATOM 575 N N . ALA A 1 73 ? 13.688 4.941 -18.453 1 96.12 73 ALA A N 1
ATOM 576 C CA . ALA A 1 73 ? 14.359 3.676 -18.172 1 96.12 73 ALA A CA 1
ATOM 577 C C . ALA A 1 73 ? 15.266 3.264 -19.328 1 96.12 73 ALA A C 1
ATOM 579 O O . ALA A 1 73 ? 14.844 3.25 -20.484 1 96.12 73 ALA A O 1
ATOM 580 N N . LYS A 1 74 ? 16.516 2.941 -19.047 1 97.56 74 LYS A N 1
ATOM 581 C CA . LYS A 1 74 ? 17.453 2.455 -20.047 1 97.56 74 LYS A CA 1
ATOM 582 C C . LYS A 1 74 ? 18.062 1.116 -19.641 1 97.56 74 LYS A C 1
ATOM 584 O O . LYS A 1 74 ? 18.344 0.27 -20.484 1 97.56 74 LYS A O 1
ATOM 589 N N . THR A 1 75 ? 18.328 0.988 -18.375 1 98 75 THR A N 1
ATOM 590 C CA . THR A 1 75 ? 18.953 -0.218 -17.828 1 98 75 THR A CA 1
ATOM 591 C C . THR A 1 75 ? 18.172 -0.726 -16.625 1 98 75 THR A C 1
ATOM 593 O O . THR A 1 75 ? 17.672 0.068 -15.828 1 98 75 THR A O 1
ATOM 596 N N . LEU A 1 76 ? 18.031 -2.031 -16.531 1 98.62 76 LEU A N 1
ATOM 597 C CA . LEU A 1 76 ? 17.5 -2.689 -15.344 1 98.62 76 LEU A CA 1
ATOM 598 C C . LEU A 1 76 ? 18.594 -3.361 -14.539 1 98.62 76 LEU A C 1
ATOM 600 O O . LEU A 1 76 ? 19.359 -4.16 -15.07 1 98.62 76 LEU A O 1
ATOM 604 N N . LEU A 1 77 ? 18.75 -2.949 -13.312 1 98.69 77 LEU A N 1
ATOM 605 C CA . LEU A 1 77 ? 19.625 -3.627 -12.367 1 98.69 77 LEU A CA 1
ATOM 606 C C . LEU A 1 77 ? 18.859 -4.652 -11.539 1 98.69 77 LEU A C 1
ATOM 608 O O . LEU A 1 77 ? 18.031 -4.285 -10.695 1 98.69 77 LEU A O 1
ATOM 612 N N . SER A 1 78 ? 19.125 -5.957 -11.82 1 98.75 78 SER A N 1
ATOM 613 C CA . SER A 1 78 ? 18.5 -7.055 -11.086 1 98.75 78 SER A CA 1
ATOM 614 C C . SER A 1 78 ? 19.391 -7.512 -9.93 1 98.75 78 SER A C 1
ATOM 616 O O . SER A 1 78 ? 20.609 -7.605 -10.07 1 98.75 78 SER A O 1
ATOM 618 N N . PHE A 1 79 ? 18.766 -7.754 -8.75 1 98.81 79 PHE A N 1
ATOM 619 C CA . PHE A 1 79 ? 19.578 -8.25 -7.652 1 98.81 79 PHE A CA 1
ATOM 620 C C . PHE A 1 79 ? 18.844 -9.32 -6.859 1 98.81 79 PHE A C 1
ATOM 622 O O . PHE A 1 79 ? 17.625 -9.469 -6.992 1 98.81 79 PHE A O 1
ATOM 629 N N . VAL A 1 80 ? 19.672 -10.078 -6.09 1 98.38 80 VAL A N 1
ATOM 630 C CA . VAL A 1 80 ? 19.188 -11.219 -5.316 1 98.38 80 VAL A CA 1
ATOM 631 C C . VAL A 1 80 ? 19.484 -11 -3.834 1 98.38 80 VAL A C 1
ATOM 633 O O . VAL A 1 80 ? 20.547 -10.484 -3.482 1 98.38 80 VAL A O 1
ATOM 636 N N . CYS A 1 81 ? 18.484 -11.297 -3 1 98.5 81 CYS A N 1
ATOM 637 C CA . CYS A 1 81 ? 18.734 -11.461 -1.57 1 98.5 81 CYS A CA 1
ATOM 638 C C . CYS A 1 81 ? 18.406 -12.875 -1.118 1 98.5 81 CYS A C 1
ATOM 640 O O . CYS A 1 81 ? 17.359 -13.422 -1.465 1 98.5 81 CYS A O 1
ATOM 642 N N . ARG A 1 82 ? 19.312 -13.516 -0.304 1 97.25 82 ARG A N 1
ATOM 643 C CA . ARG A 1 82 ? 19.156 -14.891 0.155 1 97.25 82 ARG A CA 1
ATOM 644 C C . ARG A 1 82 ? 18.125 -14.984 1.269 1 97.25 82 ARG A C 1
ATOM 646 O O . ARG A 1 82 ? 17.938 -14.039 2.035 1 97.25 82 ARG A O 1
ATOM 653 N N . MET A 1 83 ? 17.438 -16.078 1.334 1 97.75 83 MET A N 1
ATOM 654 C CA . MET A 1 83 ? 16.547 -16.422 2.439 1 97.75 83 MET A CA 1
ATOM 655 C C . MET A 1 83 ? 17.172 -17.531 3.301 1 97.75 83 MET A C 1
ATOM 657 O O . MET A 1 83 ? 18 -18.297 2.824 1 97.75 83 MET A O 1
ATOM 661 N N . ASN A 1 84 ? 16.703 -17.578 4.598 1 95.62 84 ASN A N 1
ATOM 662 C CA . ASN A 1 84 ? 17.094 -18.688 5.465 1 95.62 84 ASN A CA 1
ATOM 663 C C . ASN A 1 84 ? 16.406 -19.984 5.062 1 95.62 84 ASN A C 1
ATOM 665 O O . ASN A 1 84 ? 15.203 -20.141 5.258 1 95.62 84 ASN A O 1
ATOM 669 N N . ARG A 1 85 ? 17.203 -20.953 4.641 1 95.56 85 ARG A N 1
ATOM 670 C CA . ARG A 1 85 ? 16.688 -22.172 4.02 1 95.56 85 ARG A CA 1
ATOM 671 C C . ARG A 1 85 ? 15.852 -22.984 5.004 1 95.56 85 ARG A C 1
ATOM 673 O O . ARG A 1 85 ? 14.758 -23.438 4.66 1 95.56 85 ARG A O 1
ATOM 680 N N . GLU A 1 86 ? 16.328 -23.141 6.227 1 94.31 86 GLU A N 1
ATOM 681 C CA . GLU A 1 86 ? 15.672 -24.031 7.176 1 94.31 86 GLU A CA 1
ATOM 682 C C . GLU A 1 86 ? 14.352 -23.422 7.664 1 94.31 86 GLU A C 1
ATOM 684 O O . GLU A 1 86 ? 13.43 -24.156 8.023 1 94.31 86 GLU A O 1
ATOM 689 N N . ASN A 1 87 ? 14.227 -22.016 7.668 1 95.38 87 ASN A N 1
ATOM 690 C CA . ASN A 1 87 ? 12.945 -21.375 7.957 1 95.38 87 ASN A CA 1
ATOM 691 C C . ASN A 1 87 ? 11.883 -21.75 6.93 1 95.38 87 ASN A C 1
ATOM 693 O O . ASN A 1 87 ? 10.695 -21.828 7.25 1 95.38 87 ASN A O 1
ATOM 697 N N . LEU A 1 88 ? 12.297 -22.016 5.652 1 96 88 LEU A N 1
ATOM 698 C CA . LEU A 1 88 ? 11.352 -22.375 4.602 1 96 88 LEU A CA 1
ATOM 699 C C . LEU A 1 88 ? 11.062 -23.859 4.629 1 96 88 LEU A C 1
ATOM 701 O O . LEU A 1 88 ? 9.977 -24.297 4.223 1 96 88 LEU A O 1
ATOM 705 N N . ARG A 1 89 ? 12.008 -24.688 5.145 1 96.25 89 ARG A N 1
ATOM 706 C CA . ARG A 1 89 ? 11.898 -26.141 5.039 1 96.25 89 ARG A CA 1
ATOM 707 C C . ARG A 1 89 ? 11.008 -26.703 6.145 1 96.25 89 ARG A C 1
ATOM 709 O O . ARG A 1 89 ? 10.484 -27.812 6.02 1 96.25 89 ARG A O 1
ATOM 716 N N . THR A 1 90 ? 10.8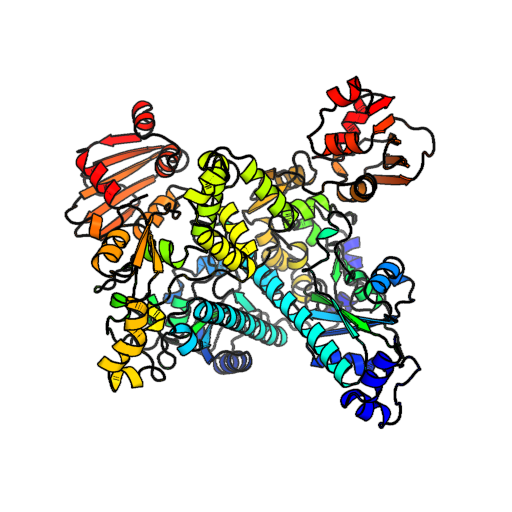2 -25.984 7.215 1 93.25 90 THR A N 1
ATOM 717 C CA . THR A 1 90 ? 10 -26.469 8.312 1 93.25 90 THR A CA 1
ATOM 718 C C . THR A 1 90 ? 8.539 -26.594 7.879 1 93.25 90 THR A C 1
ATOM 720 O O . THR A 1 90 ? 8.055 -25.812 7.062 1 93.25 90 THR A O 1
ATOM 723 N N . PRO A 1 91 ? 7.84 -27.609 8.383 1 93.62 91 PRO A N 1
ATOM 724 C CA . PRO A 1 91 ? 6.41 -27.719 8.078 1 93.62 91 PRO A CA 1
ATOM 725 C C . PRO A 1 91 ? 5.582 -26.609 8.711 1 93.62 91 PRO A C 1
ATOM 727 O O . PRO A 1 91 ? 4.406 -26.438 8.375 1 93.62 91 PRO A O 1
ATOM 730 N N . SER A 1 92 ? 6.18 -25.859 9.672 1 93.31 92 SER A N 1
ATOM 731 C CA . SER A 1 92 ? 5.473 -24.75 10.289 1 93.31 92 SER A CA 1
ATOM 732 C C . SER A 1 92 ? 5.426 -23.547 9.359 1 93.31 92 SER A C 1
ATOM 734 O O . SER A 1 92 ? 6.422 -22.828 9.195 1 93.31 92 SER A O 1
ATOM 736 N N . ARG A 1 93 ? 4.242 -23.219 8.891 1 91.62 93 ARG A N 1
ATOM 737 C CA . ARG A 1 93 ? 4.086 -22.188 7.871 1 91.62 93 ARG A CA 1
ATOM 738 C C . ARG A 1 93 ? 4.289 -20.797 8.461 1 91.62 93 ARG A C 1
ATOM 740 O O . ARG A 1 93 ? 4.734 -19.875 7.77 1 91.62 93 ARG A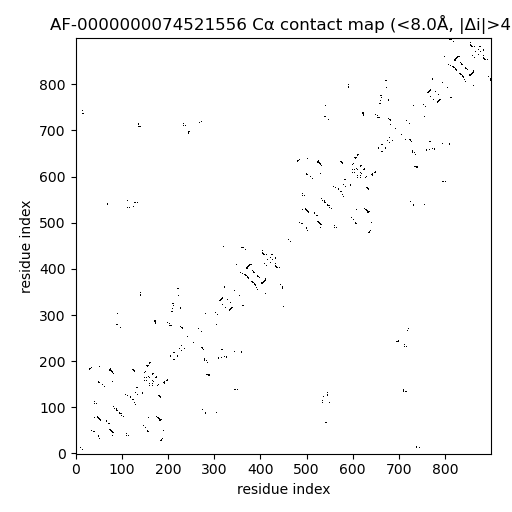 O 1
ATOM 747 N N . SER A 1 94 ? 3.965 -20.688 9.812 1 93.25 94 SER A N 1
ATOM 748 C CA . SER A 1 94 ? 4.168 -19.391 10.461 1 93.25 94 SER A CA 1
ATOM 749 C C . SER A 1 94 ? 5.633 -18.969 10.414 1 93.25 94 SER A C 1
ATOM 751 O O . SER A 1 94 ? 5.941 -17.797 10.203 1 93.25 94 SER A O 1
ATOM 753 N N . ILE A 1 95 ? 6.551 -19.906 10.516 1 92.25 95 ILE A N 1
ATOM 754 C CA . ILE A 1 95 ? 7.98 -19.641 10.484 1 92.25 95 ILE A CA 1
ATOM 755 C C . ILE A 1 95 ? 8.406 -19.297 9.055 1 92.25 95 ILE A C 1
ATOM 757 O O . ILE A 1 95 ? 9.141 -18.328 8.836 1 92.25 95 ILE A O 1
ATOM 761 N N . ALA A 1 96 ? 7.91 -20.047 8.094 1 95.56 96 ALA A N 1
ATOM 762 C CA . ALA A 1 96 ? 8.227 -19.781 6.691 1 95.56 96 ALA A CA 1
ATOM 763 C C . ALA A 1 96 ? 7.711 -18.406 6.273 1 95.56 96 ALA A C 1
ATOM 765 O O . ALA A 1 96 ? 8.398 -17.656 5.57 1 95.56 96 ALA A O 1
ATOM 766 N N . ASN A 1 97 ? 6.5 -18.094 6.734 1 96.25 97 ASN A N 1
ATOM 767 C CA . ASN A 1 97 ? 5.918 -16.797 6.387 1 96.25 97 ASN A CA 1
ATOM 768 C C . ASN A 1 97 ? 6.688 -15.648 7.023 1 96.25 97 ASN A C 1
ATOM 770 O O . ASN A 1 97 ? 6.859 -14.594 6.41 1 96.25 97 ASN A O 1
ATOM 774 N N . LEU A 1 98 ? 7.102 -15.828 8.273 1 94.12 98 LEU A N 1
ATOM 775 C CA . LEU A 1 98 ? 7.969 -14.812 8.867 1 94.12 98 LEU A CA 1
ATOM 776 C C . LEU A 1 98 ? 9.195 -14.57 7.996 1 94.12 98 LEU A C 1
ATOM 778 O O . LEU A 1 98 ? 9.57 -13.414 7.762 1 94.12 98 LEU A O 1
ATOM 782 N N . GLU A 1 99 ? 9.812 -15.648 7.508 1 95.12 99 GLU A N 1
ATOM 783 C CA . GLU A 1 99 ? 10.984 -15.539 6.645 1 95.12 99 GLU A CA 1
ATOM 784 C C . GLU A 1 99 ? 10.648 -14.812 5.348 1 95.12 99 GLU A C 1
ATOM 786 O O . GLU A 1 99 ? 11.406 -13.945 4.895 1 95.12 99 GLU A O 1
ATOM 791 N N . PHE A 1 100 ? 9.555 -15.148 4.703 1 96.19 100 PHE A N 1
ATOM 792 C CA . PHE A 1 100 ? 9.141 -14.477 3.477 1 96.19 100 PHE A CA 1
ATOM 793 C C . PHE A 1 100 ? 8.945 -12.984 3.721 1 96.19 100 PHE A C 1
ATOM 795 O O . PHE A 1 100 ? 9.391 -12.156 2.924 1 96.19 100 PHE A O 1
ATOM 802 N N . HIS A 1 101 ? 8.25 -12.594 4.816 1 95.5 101 HIS A N 1
ATOM 803 C CA . HIS A 1 101 ? 7.996 -11.195 5.137 1 95.5 101 HIS A CA 1
ATOM 804 C C . HIS A 1 101 ? 9.305 -10.438 5.344 1 95.5 101 HIS A C 1
ATOM 806 O O . HIS A 1 101 ? 9.5 -9.367 4.766 1 95.5 101 HIS A O 1
ATOM 812 N N . GLN A 1 102 ? 10.172 -10.977 6.148 1 94.19 102 GLN A N 1
ATOM 813 C CA . GLN A 1 102 ? 11.414 -10.289 6.484 1 94.19 102 GLN A CA 1
ATOM 814 C C . GLN A 1 102 ? 12.336 -10.195 5.273 1 94.19 102 GLN A C 1
ATOM 816 O O . GLN A 1 102 ? 13.008 -9.18 5.078 1 94.19 102 GLN A O 1
ATOM 821 N N . SER A 1 103 ? 12.406 -11.273 4.488 1 96.44 103 SER A N 1
ATOM 822 C CA . SER A 1 103 ? 13.219 -11.242 3.281 1 96.44 103 SER A CA 1
ATOM 823 C C . SER A 1 103 ? 12.672 -10.242 2.27 1 96.44 103 SER A C 1
ATOM 825 O O . SER A 1 103 ? 13.438 -9.555 1.596 1 96.44 103 SER A O 1
ATOM 827 N N . ALA A 1 104 ? 11.375 -10.242 2.131 1 96.81 104 ALA A N 1
ATOM 828 C CA . ALA A 1 104 ? 10.766 -9.258 1.24 1 96.81 104 ALA A CA 1
ATOM 829 C C . ALA A 1 104 ? 11.109 -7.836 1.676 1 96.81 104 ALA A C 1
ATOM 831 O O . ALA A 1 104 ? 11.445 -6.988 0.843 1 96.81 104 ALA A O 1
ATOM 832 N N . ASP A 1 105 ? 10.984 -7.543 2.959 1 95.38 105 ASP A N 1
ATOM 833 C CA . ASP A 1 105 ? 11.367 -6.242 3.496 1 95.38 105 ASP A CA 1
ATOM 834 C C . ASP A 1 105 ? 12.836 -5.934 3.195 1 95.38 105 ASP A C 1
ATOM 836 O O . ASP A 1 105 ? 13.18 -4.805 2.84 1 95.38 105 ASP A O 1
ATOM 840 N N . ALA A 1 106 ? 13.695 -6.945 3.371 1 95.56 106 ALA A N 1
ATOM 841 C CA . ALA A 1 106 ? 15.117 -6.77 3.117 1 95.56 106 ALA A CA 1
ATOM 842 C C . ALA A 1 106 ? 15.375 -6.426 1.651 1 95.56 106 ALA A C 1
ATOM 844 O O . ALA A 1 106 ? 16.219 -5.574 1.345 1 95.56 106 ALA A O 1
ATOM 845 N N . VAL A 1 107 ? 14.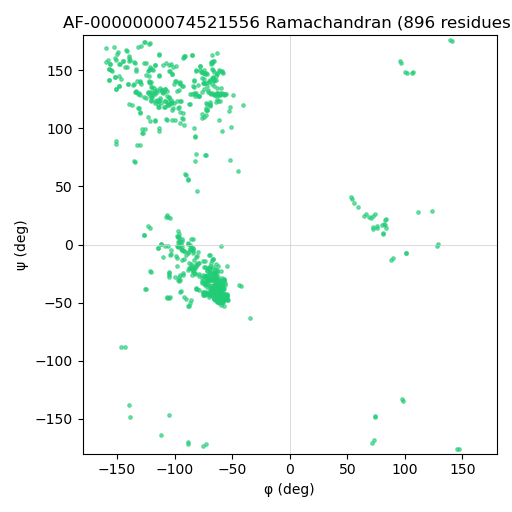719 -7.07 0.764 1 97.94 107 VAL A N 1
ATOM 846 C CA . VAL A 1 107 ? 14.859 -6.797 -0.663 1 97.94 107 VAL A CA 1
ATOM 847 C C . VAL A 1 107 ? 14.422 -5.363 -0.961 1 97.94 107 VAL A C 1
ATOM 849 O O . VAL A 1 107 ? 15.125 -4.629 -1.663 1 97.94 107 VAL A O 1
ATOM 852 N N . ASN A 1 108 ? 13.258 -4.988 -0.477 1 97.56 108 ASN A N 1
ATOM 853 C CA . ASN A 1 108 ? 12.758 -3.635 -0.697 1 97.56 108 ASN A CA 1
ATOM 854 C C . ASN A 1 108 ? 13.719 -2.586 -0.145 1 97.56 108 ASN A C 1
ATOM 856 O O . ASN A 1 108 ? 13.977 -1.566 -0.79 1 97.56 108 ASN A O 1
ATOM 860 N N . GLN A 1 109 ? 14.242 -2.814 1.042 1 96.75 109 GLN A N 1
ATOM 861 C CA . GLN A 1 109 ? 15.195 -1.887 1.64 1 96.75 109 GLN A CA 1
ATOM 862 C C . GLN A 1 109 ? 16.484 -1.814 0.819 1 96.75 109 GLN A C 1
ATOM 864 O O . GLN A 1 109 ? 17.078 -0.745 0.685 1 96.75 109 GLN A O 1
ATOM 869 N N . THR A 1 110 ? 16.938 -2.961 0.351 1 98.25 110 THR A N 1
ATOM 870 C CA . THR A 1 110 ? 18.125 -2.994 -0.504 1 98.25 110 THR A CA 1
ATOM 871 C C . THR A 1 110 ? 17.906 -2.141 -1.751 1 98.25 110 THR A C 1
ATOM 873 O O . THR A 1 110 ? 18.75 -1.312 -2.092 1 98.25 110 THR A O 1
ATOM 876 N N . GLY A 1 111 ? 16.766 -2.361 -2.445 1 98.44 111 GLY A N 1
ATOM 877 C CA . GLY A 1 111 ? 16.438 -1.518 -3.584 1 98.44 111 GLY A CA 1
ATOM 878 C C . GLY A 1 111 ? 16.438 -0.038 -3.248 1 98.44 111 GLY A C 1
ATOM 879 O O . GLY A 1 111 ? 16.984 0.774 -3.994 1 98.44 111 GLY A O 1
ATOM 880 N N . ARG A 1 112 ? 15.789 0.361 -2.129 1 97.75 112 ARG A N 1
ATOM 881 C CA . ARG A 1 112 ? 15.727 1.747 -1.678 1 97.75 112 ARG A CA 1
ATOM 882 C C . ARG A 1 112 ? 17.125 2.328 -1.478 1 97.75 112 ARG A C 1
ATOM 884 O O . ARG A 1 112 ? 17.391 3.453 -1.9 1 97.75 112 ARG A O 1
ATOM 891 N N . ARG A 1 113 ? 18.031 1.599 -0.845 1 97.69 113 ARG A N 1
ATOM 892 C CA . ARG A 1 113 ? 19.375 2.064 -0.568 1 97.69 113 ARG A CA 1
ATOM 893 C C . ARG A 1 113 ? 20.172 2.24 -1.859 1 97.69 113 ARG A C 1
ATOM 895 O O . ARG A 1 113 ? 20.953 3.182 -1.988 1 97.69 113 ARG A O 1
ATOM 902 N N . ILE A 1 114 ? 20.016 1.274 -2.811 1 98.38 114 ILE A N 1
ATOM 903 C CA . ILE A 1 114 ? 20.688 1.404 -4.102 1 98.38 114 ILE A CA 1
ATOM 904 C C . ILE A 1 114 ? 20.281 2.719 -4.762 1 98.38 114 ILE A C 1
ATOM 906 O O . ILE A 1 114 ? 21.125 3.488 -5.207 1 98.38 114 ILE A O 1
ATOM 910 N N . VAL A 1 115 ? 18.984 3.004 -4.777 1 98.25 115 VAL A N 1
ATOM 911 C CA . VAL A 1 115 ? 18.453 4.207 -5.422 1 98.25 115 VAL A CA 1
ATOM 912 C C . VAL A 1 115 ? 18.969 5.445 -4.695 1 98.25 115 VAL A C 1
ATOM 914 O O . VAL A 1 115 ? 19.359 6.43 -5.336 1 98.25 115 VAL A O 1
ATOM 917 N N . GLN A 1 116 ? 18.953 5.434 -3.367 1 96.31 116 GLN A N 1
ATOM 918 C CA . GLN A 1 116 ? 19.469 6.559 -2.588 1 96.31 116 GLN A CA 1
ATOM 919 C C . GLN A 1 116 ? 20.922 6.859 -2.938 1 96.31 116 GLN A C 1
ATOM 921 O O . GLN A 1 116 ? 21.297 8.023 -3.102 1 96.31 116 GLN A O 1
ATOM 926 N N . THR A 1 117 ? 21.75 5.785 -3.02 1 97 117 THR A N 1
ATOM 927 C CA . THR A 1 117 ? 23.172 5.949 -3.363 1 97 117 THR A CA 1
ATOM 928 C C . THR A 1 117 ? 23.312 6.523 -4.766 1 97 117 THR A C 1
ATOM 930 O O . THR A 1 117 ? 24.109 7.441 -4.984 1 97 117 THR A O 1
ATOM 933 N N . LEU A 1 118 ? 22.562 6.004 -5.73 1 96.62 118 LEU A N 1
ATOM 934 C CA . LEU A 1 118 ? 22.641 6.484 -7.109 1 96.62 118 LEU A CA 1
ATOM 935 C C . LEU A 1 118 ? 22.203 7.945 -7.195 1 96.62 118 LEU A C 1
ATOM 937 O O . LEU A 1 118 ? 22.844 8.742 -7.902 1 96.62 118 LEU A O 1
ATOM 941 N N . GLU A 1 119 ? 21.141 8.328 -6.461 1 93.88 119 GLU A N 1
ATOM 942 C CA . GLU A 1 119 ? 20.672 9.711 -6.438 1 93.88 119 GLU A CA 1
ATOM 943 C C . GLU A 1 119 ? 21.75 10.648 -5.914 1 93.88 119 GLU A C 1
ATOM 945 O O . GLU A 1 119 ? 21.938 11.75 -6.438 1 93.88 119 GLU A O 1
ATOM 950 N N . ARG A 1 120 ? 22.5 10.211 -4.887 1 92.06 120 ARG A N 1
ATOM 951 C CA . ARG A 1 120 ? 23.594 11.008 -4.328 1 92.06 120 ARG A CA 1
ATOM 952 C C . ARG A 1 120 ? 24.688 11.234 -5.359 1 92.06 120 ARG A C 1
ATOM 954 O O . ARG A 1 120 ? 25.422 12.227 -5.289 1 92.06 120 ARG A O 1
ATOM 961 N N . HIS A 1 121 ? 24.797 10.344 -6.348 1 93.31 121 HIS A N 1
ATOM 962 C CA . HIS A 1 121 ? 25.797 10.469 -7.398 1 93.31 121 HIS A CA 1
ATOM 963 C C . HIS A 1 121 ? 25.219 11.117 -8.648 1 93.31 121 HIS A C 1
ATOM 965 O O . HIS A 1 121 ? 25.828 11.086 -9.719 1 93.31 121 HIS A O 1
ATOM 971 N N . GLY A 1 122 ? 23.938 11.586 -8.539 1 91.31 122 GLY A N 1
ATOM 972 C CA . GLY A 1 122 ? 23.312 12.328 -9.617 1 91.31 122 GLY A CA 1
ATOM 973 C C . GLY A 1 122 ? 22.703 11.438 -10.688 1 91.31 122 GLY A C 1
ATOM 974 O O . GLY A 1 122 ? 22.469 11.883 -11.812 1 91.31 122 GLY A O 1
ATOM 975 N N . ILE A 1 123 ? 22.547 10.148 -10.391 1 94.12 123 ILE A N 1
ATOM 976 C CA . ILE A 1 123 ? 21.969 9.211 -11.352 1 94.12 123 ILE A CA 1
ATOM 977 C C . ILE A 1 123 ? 20.484 9.008 -11.039 1 94.12 123 ILE A C 1
ATOM 979 O O . ILE A 1 123 ? 20.125 8.625 -9.922 1 94.12 123 ILE A O 1
ATOM 983 N N . ARG A 1 124 ? 19.672 9.266 -12.023 1 94.81 124 ARG A N 1
ATOM 984 C CA . ARG A 1 124 ? 18.234 9.07 -11.875 1 94.81 124 ARG A CA 1
ATOM 985 C C . ARG A 1 124 ? 17.875 7.582 -11.859 1 94.81 124 ARG A C 1
ATOM 987 O O . ARG A 1 124 ? 18.25 6.844 -12.781 1 94.81 124 ARG A O 1
ATOM 994 N N . ALA A 1 125 ? 17.219 7.078 -10.781 1 97.38 125 ALA A N 1
ATOM 995 C CA . ALA A 1 125 ? 16.859 5.672 -10.617 1 97.38 125 ALA A CA 1
ATOM 996 C C . ALA A 1 125 ? 15.617 5.52 -9.742 1 97.38 125 ALA A C 1
ATOM 998 O O . ALA A 1 125 ? 15.234 6.457 -9.039 1 97.38 125 ALA A O 1
ATOM 999 N N . ALA A 1 126 ? 14.953 4.395 -9.828 1 97.88 126 ALA A N 1
ATOM 1000 C CA . ALA A 1 126 ? 13.812 4.012 -9.008 1 97.88 126 ALA A CA 1
ATOM 1001 C C . ALA A 1 126 ? 13.766 2.502 -8.797 1 97.88 126 ALA A C 1
ATOM 1003 O O . ALA A 1 126 ? 14.398 1.746 -9.531 1 97.88 126 ALA A O 1
ATOM 1004 N N . HIS A 1 127 ? 13.148 2.066 -7.738 1 96.88 127 HIS A N 1
ATOM 1005 C CA . HIS A 1 127 ? 13 0.633 -7.512 1 96.88 127 HIS A CA 1
ATOM 1006 C C . HIS A 1 127 ? 11.539 0.262 -7.281 1 96.88 127 HIS A C 1
ATOM 1008 O O . HIS A 1 127 ? 10.711 1.126 -6.973 1 96.88 127 HIS A O 1
ATOM 1014 N N . THR A 1 128 ? 11.18 -0.968 -7.535 1 94.69 128 THR A N 1
ATOM 1015 C CA . THR A 1 128 ? 9.828 -1.491 -7.359 1 94.69 128 THR A CA 1
ATOM 1016 C C . THR A 1 128 ? 9.789 -2.543 -6.254 1 94.69 128 THR A C 1
ATOM 1018 O O . THR A 1 128 ? 10.836 -3.059 -5.848 1 94.69 128 THR A O 1
ATOM 1021 N N . ALA A 1 129 ? 8.617 -2.811 -5.797 1 94.94 129 ALA A N 1
ATOM 1022 C CA . ALA A 1 129 ? 8.438 -3.779 -4.719 1 94.94 129 ALA A CA 1
ATOM 1023 C C . ALA A 1 129 ? 8.781 -5.191 -5.188 1 94.94 129 ALA A C 1
ATOM 1025 O O . ALA A 1 129 ? 8.594 -5.527 -6.359 1 94.94 129 ALA A O 1
ATOM 1026 N N . VAL A 1 130 ? 9.234 -6.012 -4.246 1 94.69 130 VAL A N 1
ATOM 1027 C CA . VAL A 1 130 ? 9.477 -7.43 -4.496 1 94.69 130 VAL A CA 1
ATOM 1028 C C . VAL A 1 130 ? 8.172 -8.109 -4.898 1 94.69 130 VAL A C 1
ATOM 1030 O O . VAL A 1 130 ? 8.172 -9.031 -5.715 1 94.69 130 VAL A O 1
ATOM 1033 N N . GLY A 1 131 ? 7.145 -7.805 -4.363 1 93.5 131 GLY A N 1
ATOM 1034 C CA . GLY A 1 131 ? 5.797 -8.305 -4.602 1 93.5 131 GLY A CA 1
ATOM 1035 C C . GLY A 1 131 ? 4.734 -7.227 -4.48 1 93.5 131 GLY A C 1
ATOM 1036 O O . GLY A 1 131 ? 4.418 -6.547 -5.461 1 93.5 131 GLY A O 1
ATOM 1037 N N . PHE A 1 132 ? 4.203 -6.984 -3.318 1 92.81 132 PHE A N 1
ATOM 1038 C CA . PHE A 1 132 ? 3.221 -5.953 -3.018 1 92.81 132 PHE A CA 1
ATOM 1039 C C . PHE A 1 132 ? 3.865 -4.789 -2.275 1 92.81 132 PHE A C 1
ATOM 1041 O O . PHE A 1 132 ? 4.863 -4.973 -1.571 1 92.81 132 PHE A O 1
ATOM 1048 N N . PRO A 1 133 ? 3.363 -3.559 -2.449 1 94.56 133 PRO A N 1
ATOM 1049 C CA . PRO A 1 133 ? 2.123 -3.229 -3.156 1 94.56 133 PRO A CA 1
ATOM 1050 C C . PRO A 1 133 ? 2.285 -3.254 -4.676 1 94.56 133 PRO A C 1
ATOM 1052 O O . PRO A 1 133 ? 3.4 -3.119 -5.184 1 94.56 133 PRO A O 1
ATOM 1055 N N . MET A 1 134 ? 1.167 -3.516 -5.348 1 96.12 134 MET A N 1
ATOM 1056 C CA . MET A 1 134 ? 1.057 -3.494 -6.805 1 96.12 134 MET A CA 1
ATOM 1057 C C . MET A 1 134 ? -0.068 -2.566 -7.25 1 96.12 134 MET A C 1
ATOM 1059 O O . MET A 1 134 ? -0.705 -1.912 -6.422 1 96.12 134 MET A O 1
ATOM 1063 N N . GLU A 1 135 ? -0.186 -2.381 -8.578 1 94.12 135 GLU A N 1
ATOM 1064 C CA . GLU A 1 135 ? -1.293 -1.6 -9.117 1 94.12 135 GLU A CA 1
ATOM 1065 C C . GLU A 1 135 ? -2.605 -2.377 -9.047 1 94.12 135 GLU A C 1
ATOM 1067 O O . GLU A 1 135 ? -3.131 -2.818 -10.07 1 94.12 135 GLU A O 1
ATOM 1072 N N . ALA A 1 136 ? -3.143 -2.422 -7.828 1 92.38 136 ALA A N 1
ATOM 1073 C CA . ALA A 1 136 ? -4.273 -3.293 -7.516 1 92.38 136 ALA A CA 1
ATOM 1074 C C . ALA A 1 136 ? -5.523 -2.865 -8.273 1 92.38 136 ALA A C 1
ATOM 1076 O O . ALA A 1 136 ? -6.41 -3.682 -8.531 1 92.38 136 ALA A O 1
ATOM 1077 N N . ASP A 1 137 ? -5.625 -1.62 -8.703 1 89 137 ASP A N 1
ATOM 1078 C CA . ASP A 1 137 ? -6.781 -1.11 -9.438 1 89 137 ASP A CA 1
ATOM 1079 C C . ASP A 1 137 ? -6.887 -1.762 -10.812 1 89 137 ASP A C 1
ATOM 1081 O O . ASP A 1 137 ? -7.926 -1.665 -11.469 1 89 137 ASP A O 1
ATOM 1085 N N . ARG A 1 138 ? -5.824 -2.457 -11.211 1 89.25 138 ARG A N 1
ATOM 1086 C CA . ARG A 1 138 ? -5.801 -3.086 -12.523 1 89.25 138 ARG A CA 1
ATOM 1087 C C . ARG A 1 138 ? -6.344 -4.508 -12.461 1 89.25 138 ARG A C 1
ATOM 1089 O O . ARG A 1 138 ? -6.582 -5.137 -13.492 1 89.25 138 ARG A O 1
ATOM 1096 N N . TRP A 1 139 ? -6.582 -5.059 -11.227 1 89.94 139 TRP A N 1
ATOM 1097 C CA . TRP A 1 139 ? -7.047 -6.434 -11.102 1 89.94 139 TRP A CA 1
ATOM 1098 C C . TRP A 1 139 ? -8.383 -6.629 -11.812 1 89.94 139 TRP A C 1
ATOM 1100 O O . TRP A 1 139 ? -9.273 -5.781 -11.711 1 89.94 139 TRP A O 1
ATOM 1110 N N . PRO A 1 140 ? -8.484 -7.754 -12.594 1 88.5 140 PRO A N 1
ATOM 1111 C CA . PRO A 1 140 ? -7.672 -8.969 -12.656 1 88.5 140 PRO A CA 1
ATOM 1112 C C . PRO A 1 140 ? -6.625 -8.93 -13.766 1 88.5 140 PRO A C 1
ATOM 1114 O O . PRO A 1 140 ? -5.992 -9.945 -14.062 1 88.5 140 PRO A O 1
ATOM 1117 N N . ALA A 1 141 ? -6.441 -7.75 -14.344 1 87.44 141 ALA A N 1
ATOM 1118 C CA . ALA A 1 141 ? -5.332 -7.609 -15.289 1 87.44 141 ALA A CA 1
ATOM 1119 C C . ALA A 1 141 ? -3.996 -7.531 -14.555 1 87.44 141 ALA A C 1
ATOM 1121 O O . ALA A 1 141 ? -3.922 -7.793 -13.352 1 87.44 141 ALA A O 1
ATOM 1122 N N . ARG A 1 142 ? -3.02 -7.273 -15.32 1 89.81 142 ARG A N 1
ATOM 1123 C CA . ARG A 1 142 ? -1.661 -7.211 -14.797 1 89.81 142 ARG A CA 1
ATOM 1124 C C . ARG A 1 142 ? -1.534 -6.125 -13.734 1 89.81 142 ARG A C 1
ATOM 1126 O O . ARG A 1 142 ? -1.781 -4.949 -14.008 1 89.81 142 ARG A O 1
ATOM 1133 N N . MET A 1 143 ? -1.084 -6.527 -12.516 1 92.56 143 MET A N 1
ATOM 1134 C CA . MET A 1 143 ? -0.958 -5.578 -11.414 1 92.56 143 MET A CA 1
ATOM 1135 C C . MET A 1 143 ? 0.504 -5.219 -11.172 1 92.56 143 MET A C 1
ATOM 1137 O O . MET A 1 143 ? 0.805 -4.152 -10.633 1 92.56 143 MET A O 1
ATOM 1141 N N . TRP A 1 144 ? 1.423 -6.098 -11.484 1 93.69 144 TRP A N 1
ATOM 1142 C CA . TRP A 1 144 ? 2.836 -5.855 -11.211 1 93.69 144 TRP A CA 1
ATOM 1143 C C . TRP A 1 144 ? 3.418 -4.855 -12.211 1 93.69 144 TRP A C 1
ATOM 1145 O O . TRP A 1 144 ? 2.98 -4.793 -13.359 1 93.69 144 TRP A O 1
ATOM 1155 N N . VAL A 1 145 ? 4.375 -4.082 -11.734 1 94.12 145 VAL A N 1
ATOM 1156 C CA . VAL A 1 145 ? 4.996 -3.078 -12.594 1 94.12 145 VAL A CA 1
ATOM 1157 C C . VAL A 1 145 ? 6.133 -3.713 -13.391 1 94.12 145 VAL A C 1
ATOM 1159 O O . VAL A 1 145 ? 6.25 -3.498 -14.602 1 94.12 145 VAL A O 1
ATOM 1162 N N . ILE A 1 146 ? 6.965 -4.453 -12.695 1 97.25 146 ILE A N 1
ATOM 1163 C CA . ILE A 1 146 ? 8.062 -5.172 -13.328 1 97.25 146 ILE A CA 1
ATOM 1164 C C . ILE A 1 146 ? 8.008 -6.648 -12.945 1 97.25 146 ILE A C 1
ATOM 1166 O O . ILE A 1 146 ? 7.801 -6.988 -11.773 1 97.25 146 ILE A O 1
ATOM 1170 N N . SER A 1 147 ? 8.023 -7.512 -13.961 1 97.62 147 SER A N 1
ATOM 1171 C CA . SER A 1 147 ? 8.242 -8.938 -13.711 1 97.62 147 SER A CA 1
ATOM 1172 C C . SER A 1 147 ? 9.711 -9.227 -13.422 1 97.62 147 SER A C 1
ATOM 1174 O O . SER A 1 147 ? 10.539 -9.234 -14.336 1 97.62 147 SER A O 1
ATOM 1176 N N . HIS A 1 148 ? 10.039 -9.539 -12.258 1 98.44 148 HIS A N 1
ATOM 1177 C CA . HIS A 1 148 ? 11.422 -9.633 -11.82 1 98.44 148 HIS A CA 1
ATOM 1178 C C . HIS A 1 148 ? 12.094 -10.883 -12.383 1 98.44 148 HIS A C 1
ATOM 1180 O O . HIS A 1 148 ? 13.297 -10.883 -12.641 1 98.44 148 HIS A O 1
ATOM 1186 N N . LYS A 1 149 ? 11.406 -11.992 -12.539 1 98.25 149 LYS A N 1
ATOM 1187 C CA . LYS A 1 149 ? 12 -13.273 -12.883 1 98.25 149 LYS A CA 1
ATOM 1188 C C . LYS A 1 149 ? 12.656 -13.227 -14.266 1 98.25 149 LYS A C 1
ATOM 1190 O O . LYS A 1 149 ? 13.828 -13.586 -14.414 1 98.25 149 LYS A O 1
ATOM 1195 N N . PRO A 1 150 ? 11.93 -12.672 -15.305 1 98 150 PRO A N 1
ATOM 1196 C CA . PRO A 1 150 ? 12.609 -12.578 -16.594 1 98 150 PRO A CA 1
ATOM 1197 C C . PRO A 1 150 ? 13.828 -11.664 -16.562 1 98 150 PRO A C 1
ATOM 1199 O O . PRO A 1 150 ? 14.812 -11.914 -17.266 1 98 150 PRO A O 1
ATOM 1202 N N . VAL A 1 151 ? 13.758 -10.625 -15.766 1 98.5 151 VAL A N 1
ATOM 1203 C CA . VAL A 1 151 ? 14.906 -9.734 -15.641 1 98.5 151 VAL A CA 1
ATOM 1204 C C . VAL A 1 151 ? 16.078 -10.484 -15.016 1 98.5 151 VAL A C 1
ATOM 1206 O O . VAL A 1 151 ? 17.219 -10.383 -15.5 1 98.5 151 VAL A O 1
ATOM 1209 N N . ALA A 1 152 ? 15.852 -11.219 -13.977 1 98.75 152 ALA A N 1
ATOM 1210 C CA . ALA A 1 152 ? 16.891 -11.977 -13.289 1 98.75 152 ALA A CA 1
ATOM 1211 C C . ALA A 1 152 ? 17.516 -13.008 -14.219 1 98.75 152 ALA A C 1
ATOM 1213 O O . ALA A 1 152 ? 18.75 -13.188 -14.211 1 98.75 152 ALA A O 1
ATOM 1214 N N . GLU A 1 153 ? 16.719 -13.672 -15.016 1 98.5 153 GLU A N 1
ATOM 1215 C CA . GLU A 1 153 ? 17.25 -14.641 -15.969 1 98.5 153 GLU A CA 1
ATOM 1216 C C . GLU A 1 153 ? 18.156 -13.977 -16.984 1 98.5 153 GLU A C 1
ATOM 1218 O O . GLU A 1 153 ? 19.266 -14.461 -17.266 1 98.5 153 GLU A O 1
ATOM 1223 N N . ALA A 1 154 ? 17.688 -12.867 -17.516 1 98.12 154 ALA A N 1
ATOM 1224 C CA . ALA A 1 154 ? 18.469 -12.141 -18.516 1 98.12 154 ALA A CA 1
ATOM 1225 C C . ALA A 1 154 ? 19.766 -11.617 -17.906 1 98.12 154 ALA A C 1
ATOM 1227 O O . ALA A 1 154 ? 20.781 -11.508 -18.594 1 98.12 154 ALA A O 1
ATOM 1228 N N . ALA A 1 155 ? 19.75 -11.336 -16.625 1 98.25 155 ALA A N 1
ATOM 1229 C CA . ALA A 1 155 ? 20.891 -10.75 -15.93 1 98.25 155 ALA A CA 1
ATOM 1230 C C . ALA A 1 155 ? 21.875 -11.82 -15.477 1 98.25 155 ALA A C 1
ATOM 1232 O O . ALA A 1 155 ? 22.906 -11.516 -14.883 1 98.25 155 ALA A O 1
ATOM 1233 N N . GLY A 1 156 ? 21.516 -13.109 -15.688 1 98.25 156 GLY A N 1
ATOM 1234 C CA . GLY A 1 156 ? 22.406 -14.195 -15.352 1 98.25 156 GLY A CA 1
ATOM 1235 C C . GLY A 1 156 ? 22.344 -14.609 -13.898 1 98.25 156 GLY A C 1
ATOM 1236 O O . GLY A 1 156 ? 23.297 -15.164 -13.359 1 98.25 156 GLY A O 1
ATOM 1237 N N . LEU A 1 157 ? 21.25 -14.289 -13.25 1 98.69 157 LEU A N 1
ATOM 1238 C CA . LEU A 1 157 ? 21.125 -14.57 -11.82 1 98.69 157 LEU A CA 1
ATOM 1239 C C . LEU A 1 157 ? 20.438 -15.922 -11.594 1 98.69 157 LEU A C 1
ATOM 1241 O O . LEU A 1 157 ? 20.188 -16.297 -10.453 1 98.69 157 LEU A O 1
ATOM 1245 N N . GLY A 1 158 ? 20.109 -16.656 -12.633 1 98.62 158 GLY A N 1
ATOM 1246 C CA . GLY A 1 158 ? 19.5 -17.969 -12.531 1 98.62 158 GLY A CA 1
ATOM 1247 C C . GLY A 1 158 ? 18.531 -18.266 -13.664 1 98.62 158 GLY A C 1
ATOM 1248 O O . GLY A 1 158 ? 18.484 -17.516 -14.648 1 98.62 158 GLY A O 1
ATOM 1249 N N . ARG A 1 159 ? 17.906 -19.391 -13.562 1 98.25 159 ARG A N 1
ATOM 1250 C CA . ARG A 1 159 ? 16.875 -19.812 -14.508 1 98.25 159 ARG A CA 1
ATOM 1251 C C . ARG A 1 159 ? 15.656 -20.359 -13.781 1 98.25 159 ARG A C 1
ATOM 1253 O O . ARG A 1 159 ? 15.766 -20.875 -12.672 1 98.25 159 ARG A O 1
ATOM 1260 N N . MET A 1 160 ? 14.523 -20.188 -14.453 1 97.56 160 MET A N 1
ATOM 1261 C CA . MET A 1 160 ? 13.273 -20.688 -13.875 1 97.56 160 MET A CA 1
ATOM 1262 C C . MET A 1 160 ? 13.25 -22.219 -13.867 1 97.56 160 MET A C 1
ATOM 1264 O O . MET A 1 160 ? 13.617 -22.859 -14.852 1 97.56 160 MET A O 1
ATOM 1268 N N . GLY A 1 161 ? 12.93 -22.781 -12.75 1 97.19 161 GLY A N 1
ATOM 1269 C CA . GLY A 1 161 ? 12.789 -24.219 -12.641 1 97.19 161 GLY A CA 1
ATOM 1270 C C . GLY A 1 161 ? 11.383 -24.703 -12.961 1 97.19 161 GLY A C 1
ATOM 1271 O O . GLY A 1 161 ? 10.539 -23.938 -13.414 1 97.19 161 GLY A O 1
ATOM 1272 N N . LEU A 1 162 ? 11.172 -26 -12.664 1 96.19 162 LEU A N 1
ATOM 1273 C CA . LEU A 1 162 ? 9.875 -26.625 -12.891 1 96.19 162 LEU A CA 1
ATOM 1274 C C . LEU A 1 162 ? 8.797 -25.938 -12.055 1 96.19 162 LEU A C 1
ATOM 1276 O O . LEU A 1 162 ? 7.645 -25.844 -12.484 1 96.19 162 LEU A O 1
ATOM 1280 N N . HIS A 1 163 ? 9.188 -25.516 -10.898 1 96.75 163 HIS A N 1
ATOM 1281 C CA . HIS A 1 163 ? 8.242 -24.906 -9.969 1 96.75 163 HIS A CA 1
ATOM 1282 C C . HIS A 1 163 ? 8.055 -23.422 -10.273 1 96.75 163 HIS A C 1
ATOM 1284 O O . HIS A 1 163 ? 7.418 -22.703 -9.5 1 96.75 163 HIS A O 1
ATOM 1290 N N . ARG A 1 164 ? 8.625 -22.875 -11.312 1 96.5 164 ARG A N 1
ATOM 1291 C CA . ARG A 1 164 ? 8.414 -21.562 -11.898 1 96.5 164 ARG A CA 1
ATOM 1292 C C . ARG A 1 164 ? 9.078 -20.469 -11.055 1 96.5 164 ARG A C 1
ATOM 1294 O O . ARG A 1 164 ? 8.711 -19.297 -11.156 1 96.5 164 ARG A O 1
ATOM 1301 N N . ASN A 1 165 ? 9.961 -20.797 -10.133 1 97.81 165 ASN A N 1
ATOM 1302 C CA . ASN A 1 165 ? 10.812 -19.828 -9.453 1 97.81 165 ASN A CA 1
ATOM 1303 C C . ASN A 1 165 ? 12.242 -19.859 -10 1 97.81 165 ASN A C 1
ATOM 1305 O O . ASN A 1 165 ? 12.664 -20.844 -10.602 1 97.81 165 ASN A O 1
ATOM 1309 N N . ILE A 1 166 ? 12.898 -18.734 -9.836 1 98.62 166 ILE A N 1
ATOM 1310 C CA . ILE A 1 166 ? 14.289 -18.672 -10.266 1 98.62 166 ILE A CA 1
ATOM 1311 C C . ILE A 1 166 ? 15.164 -19.5 -9.328 1 98.62 166 ILE A C 1
ATOM 1313 O O . ILE A 1 166 ? 15 -19.453 -8.109 1 98.62 166 ILE A O 1
ATOM 1317 N N . ILE A 1 167 ? 15.984 -20.281 -9.914 1 98.75 167 ILE A N 1
ATOM 1318 C CA . ILE A 1 167 ? 17 -21.016 -9.18 1 98.75 167 ILE A CA 1
ATOM 1319 C C . ILE A 1 167 ? 18.375 -20.406 -9.453 1 98.75 167 ILE A C 1
ATOM 1321 O O . ILE A 1 167 ? 18.891 -20.5 -10.578 1 98.75 167 ILE A O 1
ATOM 1325 N N . HIS A 1 168 ? 18.906 -19.75 -8.492 1 98.81 168 HIS A N 1
ATOM 1326 C CA . HIS A 1 168 ? 20.281 -19.234 -8.578 1 98.81 168 HIS A CA 1
ATOM 1327 C C . HIS A 1 168 ? 21.297 -20.359 -8.602 1 98.81 168 HIS A C 1
ATOM 1329 O O . HIS A 1 168 ? 21.156 -21.344 -7.867 1 98.81 168 HIS A O 1
ATOM 1335 N N . PRO A 1 169 ? 22.375 -20.219 -9.367 1 98.38 169 PRO A N 1
ATOM 1336 C CA . PRO A 1 169 ? 23.328 -21.328 -9.469 1 98.38 169 PRO A CA 1
ATOM 1337 C C . PRO A 1 169 ? 24 -21.641 -8.133 1 98.38 169 PRO A C 1
ATOM 1339 O O . PRO A 1 169 ? 24.375 -22.797 -7.879 1 98.38 169 PRO A O 1
ATOM 1342 N N . VAL A 1 170 ? 24.141 -20.688 -7.258 1 98.06 170 VAL A N 1
ATOM 1343 C CA . VAL A 1 170 ? 24.859 -20.875 -6.004 1 98.06 170 VAL A CA 1
ATOM 1344 C C . VAL A 1 170 ? 23.875 -21 -4.852 1 98.06 170 VAL A C 1
ATOM 1346 O O . VAL A 1 170 ? 23.922 -21.953 -4.082 1 98.06 170 VAL A O 1
ATOM 1349 N N . PHE A 1 171 ? 22.844 -20.141 -4.781 1 98.38 171 PHE A N 1
ATOM 1350 C CA . PHE A 1 171 ? 21.984 -20 -3.615 1 98.38 171 PHE A CA 1
ATOM 1351 C C . PHE A 1 171 ? 20.75 -20.891 -3.754 1 98.38 171 PHE A C 1
ATOM 1353 O O . PHE A 1 171 ? 20 -21.078 -2.795 1 98.38 171 PHE A O 1
ATOM 1360 N N . GLY A 1 172 ? 20.516 -21.422 -5.016 1 98.19 172 GLY A N 1
ATOM 1361 C CA . GLY A 1 172 ? 19.328 -22.234 -5.246 1 98.19 172 GLY A CA 1
ATOM 1362 C C . GLY A 1 172 ? 18.062 -21.406 -5.305 1 98.19 172 GLY A C 1
ATOM 1363 O O . GLY A 1 172 ? 18.047 -20.297 -5.82 1 98.19 172 GLY A O 1
ATOM 1364 N N . SER A 1 173 ? 16.969 -22.047 -4.844 1 98 173 SER A N 1
ATOM 1365 C CA . SER A 1 173 ? 15.648 -21.438 -4.93 1 98 173 SER A CA 1
ATOM 1366 C C . SER A 1 173 ? 15.375 -20.531 -3.725 1 98 173 SER A C 1
ATOM 1368 O O . SER A 1 173 ? 14.312 -19.938 -3.621 1 98 173 SER A O 1
ATOM 1370 N N . PHE A 1 174 ? 16.281 -20.438 -2.781 1 98.5 174 PHE A N 1
ATOM 1371 C CA . PHE A 1 174 ? 16.094 -19.719 -1.53 1 98.5 174 PHE A CA 1
ATOM 1372 C C . PHE A 1 174 ? 16.547 -18.266 -1.67 1 98.5 174 PHE A C 1
ATOM 1374 O O . PHE A 1 174 ? 17.422 -17.812 -0.934 1 98.5 174 PHE A O 1
ATOM 1381 N N . ILE A 1 175 ? 15.883 -17.578 -2.613 1 98.56 175 ILE A N 1
ATOM 1382 C CA . ILE A 1 175 ? 16.203 -16.203 -2.938 1 98.56 175 ILE A CA 1
ATOM 1383 C C . ILE A 1 175 ? 14.922 -15.422 -3.217 1 98.56 175 ILE A C 1
ATOM 1385 O O . ILE A 1 175 ? 13.898 -16.016 -3.562 1 98.56 175 ILE A O 1
ATOM 1389 N N . LEU A 1 176 ? 14.938 -14.156 -2.992 1 98.56 176 LEU A N 1
ATOM 1390 C CA . LEU A 1 176 ? 13.969 -13.195 -3.523 1 98.56 176 LEU A CA 1
ATOM 1391 C C . LEU A 1 176 ? 14.648 -12.188 -4.438 1 98.56 176 LEU A C 1
ATOM 1393 O O . LEU A 1 176 ? 15.867 -11.992 -4.359 1 98.56 176 LEU A O 1
ATOM 1397 N N . LEU A 1 177 ? 13.906 -11.633 -5.348 1 98.81 177 LEU A N 1
ATOM 1398 C CA . LEU A 1 177 ? 14.453 -10.82 -6.426 1 98.81 177 LEU A CA 1
ATOM 1399 C C . LEU A 1 177 ? 14.016 -9.367 -6.293 1 98.81 177 LEU A C 1
ATOM 1401 O O . LEU A 1 177 ? 12.914 -9.086 -5.801 1 98.81 177 LEU A O 1
ATOM 1405 N N . GLY A 1 178 ? 14.82 -8.453 -6.656 1 98.69 178 GLY A N 1
ATOM 1406 C CA . GLY A 1 178 ? 14.492 -7.043 -6.816 1 98.69 178 GLY A CA 1
ATOM 1407 C C . GLY A 1 178 ? 15.062 -6.438 -8.086 1 98.69 178 GLY A C 1
ATOM 1408 O O . GLY A 1 178 ? 15.977 -6.996 -8.688 1 98.69 178 GLY A O 1
ATOM 1409 N N . THR A 1 179 ? 14.453 -5.363 -8.547 1 98.81 179 THR A N 1
ATOM 1410 C CA . THR A 1 179 ? 14.906 -4.66 -9.742 1 98.81 179 THR A CA 1
ATOM 1411 C C . THR A 1 179 ? 14.938 -3.154 -9.508 1 98.81 179 THR A C 1
ATOM 1413 O O . THR A 1 179 ? 14 -2.586 -8.945 1 98.81 179 THR A O 1
ATOM 1416 N N . VAL A 1 180 ? 16.016 -2.518 -9.852 1 98.75 180 VAL A N 1
ATOM 1417 C CA . VAL A 1 180 ? 16.156 -1.066 -9.883 1 98.75 180 VAL A CA 1
ATOM 1418 C C . VAL A 1 180 ? 16.219 -0.589 -11.336 1 98.75 180 VAL A C 1
ATOM 1420 O O . VAL A 1 180 ? 16.891 -1.198 -12.172 1 98.75 180 VAL A O 1
ATOM 1423 N N . VAL A 1 181 ? 15.461 0.456 -11.672 1 98.44 181 VAL A N 1
ATOM 1424 C CA . VAL A 1 181 ? 15.43 1.043 -13 1 98.44 181 VAL A CA 1
ATOM 1425 C C . VAL A 1 181 ? 16.375 2.248 -13.062 1 98.44 181 VAL A C 1
ATOM 1427 O O . VAL A 1 181 ? 16.328 3.119 -12.188 1 98.44 181 VAL A O 1
ATOM 1430 N N . LEU A 1 182 ? 17.188 2.311 -14.117 1 97.69 182 LEU A N 1
ATOM 1431 C CA . LEU A 1 182 ? 18.188 3.377 -14.219 1 97.69 182 LEU A CA 1
ATOM 1432 C C . LEU A 1 182 ? 17.969 4.191 -15.492 1 97.69 182 LEU A C 1
ATOM 1434 O O . LEU A 1 182 ? 17.656 3.633 -16.547 1 97.69 182 LEU A O 1
ATOM 1438 N N . ASP A 1 183 ? 18.141 5.504 -15.289 1 96 183 ASP A N 1
ATOM 1439 C CA . ASP A 1 183 ? 18.297 6.402 -16.422 1 96 183 ASP A CA 1
ATOM 1440 C C . ASP A 1 183 ? 19.75 6.523 -16.844 1 96 183 ASP A C 1
ATOM 1442 O O . ASP A 1 183 ? 20.312 7.625 -16.875 1 96 183 ASP A O 1
ATOM 1446 N N . ALA A 1 184 ? 20.375 5.414 -17.156 1 96.75 184 ALA A N 1
ATOM 1447 C CA . ALA A 1 184 ? 21.766 5.316 -17.578 1 96.75 184 ALA A CA 1
ATOM 1448 C C . ALA A 1 184 ? 22.016 4.035 -18.375 1 96.75 184 ALA A C 1
ATOM 1450 O O . ALA A 1 184 ? 21.297 3.047 -18.203 1 96.75 184 ALA A O 1
ATOM 1451 N N . ARG A 1 185 ? 22.938 4.121 -19.219 1 96.38 185 ARG A N 1
ATOM 1452 C CA . ARG A 1 185 ? 23.406 2.924 -19.906 1 96.38 185 ARG A CA 1
ATOM 1453 C C . ARG A 1 185 ? 24.578 2.285 -19.172 1 96.38 185 ARG A C 1
ATOM 1455 O O . ARG A 1 185 ? 25.141 2.887 -18.25 1 96.38 185 ARG A O 1
ATOM 1462 N N . ILE A 1 186 ? 24.797 1.088 -19.484 1 95.19 186 ILE A N 1
ATOM 1463 C CA . ILE A 1 186 ? 25.891 0.385 -18.828 1 95.19 186 ILE A CA 1
ATOM 1464 C C . ILE A 1 186 ? 26.922 -0.052 -19.859 1 95.19 186 ILE A C 1
ATOM 1466 O O . ILE A 1 186 ? 26.594 -0.235 -21.031 1 95.19 186 ILE A O 1
ATOM 1470 N N . ASP A 1 187 ? 28.172 -0.129 -19.438 1 93.25 187 ASP A N 1
ATOM 1471 C CA . ASP A 1 187 ? 29.266 -0.453 -20.344 1 93.25 187 ASP A CA 1
ATOM 1472 C C . ASP A 1 187 ? 29.234 -1.925 -20.75 1 93.25 187 ASP A C 1
ATOM 1474 O O . ASP A 1 187 ? 29.672 -2.287 -21.844 1 93.25 187 ASP A O 1
ATOM 1478 N N . ASN A 1 188 ? 28.781 -2.768 -19.828 1 89.25 188 ASN A N 1
ATOM 1479 C CA . ASN A 1 188 ? 28.734 -4.207 -20.062 1 89.25 188 ASN A CA 1
ATOM 1480 C C . ASN A 1 188 ? 27.453 -4.832 -19.516 1 89.25 188 ASN A C 1
ATOM 1482 O O . ASN A 1 188 ? 27.219 -4.844 -18.312 1 89.25 188 ASN A O 1
ATOM 1486 N N . ASP A 1 189 ? 26.688 -5.473 -20.438 1 89.19 189 ASP A N 1
ATOM 1487 C CA . ASP A 1 189 ? 25.453 -6.145 -20.047 1 89.19 189 ASP A CA 1
ATOM 1488 C C . ASP A 1 189 ? 25.75 -7.543 -19.5 1 89.19 189 ASP A C 1
ATOM 1490 O O . ASP A 1 189 ? 26.625 -8.25 -20 1 89.19 189 ASP A O 1
ATOM 1494 N N . SER A 1 190 ? 25.031 -7.844 -18.516 1 95.62 190 SER A N 1
ATOM 1495 C CA . SER A 1 190 ? 25.062 -9.234 -18.062 1 95.62 190 SER A CA 1
ATOM 1496 C C . SER A 1 190 ? 24.438 -10.164 -19.094 1 95.62 190 SER A C 1
ATOM 1498 O O . SER A 1 190 ? 23.688 -9.711 -19.969 1 95.62 190 SER A O 1
ATOM 1500 N N . ARG A 1 191 ? 24.812 -11.406 -19.031 1 96 191 ARG A N 1
ATOM 1501 C CA . ARG A 1 191 ? 24.25 -12.422 -19.922 1 96 191 ARG A CA 1
ATOM 1502 C C . ARG A 1 191 ? 23.625 -13.562 -19.125 1 96 191 ARG A C 1
ATOM 1504 O O . ARG A 1 191 ? 24.047 -13.852 -18 1 96 191 ARG A O 1
ATOM 1511 N N . PRO A 1 192 ? 22.578 -14.164 -19.719 1 96.88 192 PRO A N 1
ATOM 1512 C CA . PRO A 1 192 ? 22.016 -15.336 -19.062 1 96.88 192 PRO A CA 1
ATOM 1513 C C . PRO A 1 192 ? 23.047 -16.453 -18.859 1 96.88 192 PRO A C 1
ATOM 1515 O O . PRO A 1 192 ? 23.984 -16.578 -19.641 1 96.88 192 PRO A O 1
ATOM 1518 N N . ILE A 1 193 ? 22.906 -17.172 -17.828 1 97 193 ILE A N 1
ATOM 1519 C CA . ILE A 1 193 ? 23.75 -18.344 -17.656 1 97 193 ILE A CA 1
ATOM 1520 C C . ILE A 1 193 ? 23.422 -19.375 -18.734 1 97 193 ILE A C 1
ATOM 1522 O O . ILE A 1 193 ? 22.312 -19.422 -19.25 1 97 193 ILE A O 1
ATOM 1526 N N . ASP A 1 194 ? 24.297 -20.25 -19.031 1 96.31 194 ASP A N 1
ATOM 1527 C CA . ASP A 1 194 ? 24.188 -21.109 -20.203 1 96.31 194 ASP A CA 1
ATOM 1528 C C . ASP A 1 194 ? 23.609 -22.484 -19.828 1 96.31 194 ASP A C 1
ATOM 1530 O O . ASP A 1 194 ? 23.594 -23.406 -20.641 1 96.31 194 ASP A O 1
ATOM 1534 N N . TYR A 1 195 ? 23.172 -22.641 -18.609 1 96.62 195 TYR A N 1
ATOM 1535 C CA . TYR A 1 195 ? 22.531 -23.875 -18.172 1 96.62 195 TYR A CA 1
ATOM 1536 C C . TYR A 1 195 ? 21.375 -23.578 -17.219 1 96.62 195 TYR A C 1
ATOM 1538 O O . TYR A 1 195 ? 21.203 -22.438 -16.781 1 96.62 195 TYR A O 1
ATOM 1546 N N . ASN A 1 196 ? 20.578 -24.547 -16.953 1 97.38 196 ASN A N 1
ATOM 1547 C CA . ASN A 1 196 ? 19.531 -24.453 -15.938 1 97.38 196 ASN A CA 1
ATOM 1548 C C . ASN A 1 196 ? 19.906 -25.188 -14.656 1 97.38 196 ASN A C 1
ATOM 1550 O O . ASN A 1 196 ? 20.172 -26.391 -14.688 1 97.38 196 ASN A O 1
ATOM 1554 N N . PRO A 1 197 ? 19.875 -24.438 -13.547 1 97.88 197 PRO A N 1
ATOM 1555 C CA . PRO A 1 197 ? 20.25 -25.094 -12.289 1 97.88 197 PRO A CA 1
ATOM 1556 C C . PRO A 1 197 ? 19.219 -26.125 -11.828 1 97.88 197 PRO A C 1
ATOM 1558 O O . PRO A 1 197 ? 19.5 -26.906 -10.914 1 97.88 197 PRO A O 1
ATOM 1561 N N . CYS A 1 198 ? 18.094 -26.203 -12.422 1 98 198 CYS A N 1
ATOM 1562 C CA . CYS A 1 198 ? 17.078 -27.203 -12.07 1 98 198 CYS A CA 1
ATOM 1563 C C . CYS A 1 198 ? 17.625 -28.609 -12.281 1 98 198 CYS A C 1
ATOM 1565 O O . CYS A 1 198 ? 18.078 -28.938 -13.375 1 98 198 CYS A O 1
ATOM 1567 N N . LEU A 1 199 ? 17.453 -29.438 -11.266 1 97.38 199 LEU A N 1
ATOM 1568 C CA . LEU A 1 199 ? 18 -30.797 -11.336 1 97.38 199 LEU A CA 1
ATOM 1569 C C . LEU A 1 199 ? 16.984 -31.75 -11.984 1 97.38 199 LEU A C 1
ATOM 1571 O O . LEU A 1 199 ? 17.297 -32.906 -12.219 1 97.38 199 LEU A O 1
ATOM 1575 N N . GLU A 1 200 ? 15.836 -31.281 -12.203 1 95.81 200 GLU A N 1
ATOM 1576 C CA . GLU A 1 200 ? 14.75 -32.094 -12.766 1 95.81 200 GLU A CA 1
ATOM 1577 C C . GLU A 1 200 ? 14.453 -33.281 -11.891 1 95.81 200 GLU A C 1
ATOM 1579 O O . GLU A 1 200 ? 14.156 -34.375 -12.398 1 95.81 200 GLU A O 1
ATOM 1584 N N . CYS A 1 201 ? 14.617 -33.125 -10.609 1 96.25 201 CYS A N 1
ATOM 1585 C CA . CYS A 1 201 ? 14.469 -34.219 -9.656 1 96.25 201 CYS A CA 1
ATOM 1586 C C . CYS A 1 201 ? 13 -34.469 -9.344 1 96.25 201 CYS A C 1
ATOM 1588 O O . CYS A 1 201 ? 12.648 -35.5 -8.766 1 96.25 201 CYS A O 1
ATOM 1590 N N . LYS A 1 202 ? 12.102 -33.562 -9.617 1 96.69 202 LYS A N 1
ATOM 1591 C CA . LYS A 1 202 ? 10.648 -33.656 -9.523 1 96.69 202 LYS A CA 1
ATOM 1592 C C . LYS A 1 202 ? 10.18 -33.656 -8.07 1 96.69 202 LYS A C 1
ATOM 1594 O O . LYS A 1 202 ? 9.031 -33.969 -7.781 1 96.69 202 LYS A O 1
ATOM 1599 N N . LEU A 1 203 ? 11 -33.281 -7.133 1 97.81 203 LEU A N 1
ATOM 1600 C CA . LEU A 1 203 ? 10.57 -33.219 -5.738 1 97.81 203 LEU A CA 1
ATOM 1601 C C . LEU A 1 203 ? 9.484 -32.156 -5.562 1 97.81 203 LEU A C 1
ATOM 1603 O O . LEU A 1 203 ? 8.555 -32.344 -4.766 1 97.81 203 LEU A O 1
ATOM 1607 N N . CYS A 1 204 ? 9.602 -31.047 -6.316 1 98.38 204 CYS A N 1
ATOM 1608 C CA . CYS A 1 204 ? 8.594 -29.984 -6.238 1 98.38 204 CYS A CA 1
ATOM 1609 C C . CYS A 1 204 ? 7.234 -30.5 -6.707 1 98.38 204 CYS A C 1
ATOM 1611 O O . CYS A 1 204 ? 6.199 -30.109 -6.168 1 98.38 204 CYS A O 1
ATOM 1613 N N . VAL A 1 205 ? 7.172 -31.406 -7.68 1 97.69 205 VAL A N 1
ATOM 1614 C CA . VAL A 1 205 ? 5.938 -32.031 -8.172 1 97.69 205 VAL A CA 1
ATOM 1615 C C . VAL A 1 205 ? 5.297 -32.844 -7.066 1 97.69 205 VAL A C 1
ATOM 1617 O O . VAL A 1 205 ? 4.098 -32.719 -6.809 1 97.69 205 VAL A O 1
ATOM 1620 N N . GLY A 1 206 ? 6.102 -33.656 -6.453 1 97.06 206 GLY A N 1
ATOM 1621 C CA . GLY A 1 206 ? 5.602 -34.531 -5.426 1 97.06 206 GLY A CA 1
ATOM 1622 C C . GLY A 1 206 ? 5.133 -33.812 -4.176 1 97.06 206 GLY A C 1
ATOM 1623 O O . GLY A 1 206 ? 4.238 -34.281 -3.477 1 97.06 206 GLY A O 1
ATOM 1624 N N . ALA A 1 207 ? 5.746 -32.688 -3.877 1 97.5 207 ALA A N 1
ATOM 1625 C CA . ALA A 1 207 ? 5.461 -31.969 -2.635 1 97.5 207 ALA A CA 1
ATOM 1626 C C . ALA A 1 207 ? 4.266 -31.031 -2.801 1 97.5 207 ALA A C 1
ATOM 1628 O O . ALA A 1 207 ? 3.695 -30.562 -1.813 1 97.5 207 ALA A O 1
ATOM 1629 N N . CYS A 1 208 ? 3.836 -30.688 -3.994 1 98 208 CYS A N 1
ATOM 1630 C CA . CYS A 1 208 ? 2.781 -29.703 -4.238 1 98 208 CYS A CA 1
ATOM 1631 C C . CYS A 1 208 ? 1.427 -30.234 -3.789 1 98 208 CYS A C 1
ATOM 1633 O O . CYS A 1 208 ? 0.93 -31.219 -4.336 1 98 208 CYS A O 1
ATOM 1635 N N . PRO A 1 209 ? 0.802 -29.578 -2.885 1 97.56 209 PRO A N 1
ATOM 1636 C CA . PRO A 1 209 ? -0.439 -30.141 -2.338 1 97.56 209 PRO A CA 1
ATOM 1637 C C . PRO A 1 209 ? -1.597 -30.078 -3.332 1 97.56 209 PRO A C 1
ATOM 1639 O O . PRO A 1 209 ? -2.545 -30.859 -3.225 1 97.56 209 PRO A O 1
ATOM 1642 N N . THR A 1 210 ? -1.558 -29.203 -4.309 1 97.62 210 THR A N 1
ATOM 1643 C CA . THR A 1 210 ? -2.674 -29.016 -5.23 1 97.62 210 THR A CA 1
ATOM 1644 C C . THR A 1 210 ? -2.381 -29.688 -6.57 1 97.62 210 THR A C 1
ATOM 1646 O O . THR A 1 210 ? -3.242 -29.734 -7.449 1 97.62 210 THR A O 1
ATOM 1649 N N . GLY A 1 211 ? -1.177 -30.141 -6.727 1 97.12 211 GLY A N 1
ATOM 1650 C CA . GLY A 1 211 ? -0.797 -30.703 -8.008 1 97.12 211 GLY A CA 1
ATOM 1651 C C . GLY A 1 211 ? -0.625 -29.656 -9.094 1 97.12 211 GLY A C 1
ATOM 1652 O O . GLY A 1 211 ? -0.761 -29.969 -10.281 1 97.12 211 GLY A O 1
ATOM 1653 N N . ALA A 1 212 ? -0.342 -28.469 -8.727 1 97.69 212 ALA A N 1
ATOM 1654 C CA . ALA A 1 212 ? -0.207 -27.359 -9.672 1 97.69 212 ALA A CA 1
ATOM 1655 C C . ALA A 1 212 ? 1.011 -27.562 -10.578 1 97.69 212 ALA A C 1
ATOM 1657 O O . ALA A 1 212 ? 1.046 -27.062 -11.703 1 97.69 212 ALA A O 1
ATOM 1658 N N . ILE A 1 213 ? 2.021 -28.234 -10.055 1 97.69 213 ILE A N 1
ATOM 1659 C CA . ILE A 1 213 ? 3.246 -28.469 -10.812 1 97.69 213 ILE A CA 1
ATOM 1660 C C . ILE A 1 213 ? 3.201 -29.859 -11.445 1 97.69 213 ILE A C 1
ATOM 1662 O O . ILE A 1 213 ? 3.15 -30.875 -10.742 1 97.69 213 ILE A O 1
ATOM 1666 N N . GLY A 1 214 ? 3.23 -29.906 -12.758 1 94.19 214 GLY A N 1
ATOM 1667 C CA . GLY A 1 214 ? 3.162 -31.188 -13.461 1 94.19 214 GLY A CA 1
ATOM 1668 C C . GLY A 1 214 ? 4.527 -31.781 -13.75 1 94.19 214 GLY A C 1
ATOM 1669 O O . GLY A 1 214 ? 5.523 -31.062 -13.812 1 94.19 214 GLY A O 1
ATOM 1670 N N . MET A 1 215 ? 4.535 -33.031 -14.031 1 91.94 215 MET A N 1
ATOM 1671 C CA . MET A 1 215 ? 5.754 -33.75 -14.383 1 91.94 215 MET A CA 1
ATOM 1672 C C . MET A 1 215 ? 6.285 -33.312 -15.734 1 91.94 215 MET A C 1
ATOM 1674 O O . MET A 1 215 ? 7.496 -33.312 -15.969 1 91.94 215 MET A O 1
ATOM 1678 N N . ASP A 1 216 ? 5.418 -32.812 -16.547 1 91.25 216 ASP A N 1
ATOM 1679 C CA . ASP A 1 216 ? 5.781 -32.469 -17.906 1 91.25 216 ASP A CA 1
ATOM 1680 C C . ASP A 1 216 ? 6.098 -30.984 -18.031 1 91.25 216 ASP A C 1
ATOM 1682 O O . ASP A 1 216 ? 6.281 -30.469 -19.141 1 91.25 216 ASP A O 1
ATOM 1686 N N . GLY A 1 217 ? 6.043 -30.266 -16.938 1 90.5 217 GLY A N 1
ATOM 1687 C CA . GLY A 1 217 ? 6.367 -28.844 -16.953 1 90.5 217 GLY A CA 1
ATOM 1688 C C . GLY A 1 217 ? 5.141 -27.953 -16.953 1 90.5 217 GLY A C 1
ATOM 1689 O O . GLY A 1 217 ? 5.258 -26.734 -16.828 1 90.5 217 GLY A O 1
ATOM 1690 N N . HIS A 1 218 ? 4.012 -28.578 -17.094 1 92.06 218 HIS A N 1
ATOM 1691 C CA . HIS A 1 218 ? 2.783 -27.797 -17 1 92.06 218 HIS A CA 1
ATOM 1692 C C . HIS A 1 218 ? 2.619 -27.172 -15.625 1 92.06 218 HIS A C 1
ATOM 1694 O O . HIS A 1 218 ? 3.051 -27.75 -14.625 1 92.06 218 HIS A O 1
ATOM 1700 N N . PHE A 1 219 ? 1.998 -25.969 -15.609 1 95.38 219 PHE A N 1
ATOM 1701 C CA . PHE A 1 219 ? 1.731 -25.281 -14.352 1 95.38 219 PHE A CA 1
ATOM 1702 C C . PHE A 1 219 ? 0.275 -24.828 -14.273 1 95.38 219 PHE A C 1
ATOM 1704 O O . PHE A 1 219 ? -0.178 -24.031 -15.094 1 95.38 219 PHE A O 1
ATOM 1711 N N . ASP A 1 220 ? -0.427 -25.422 -13.352 1 95.94 220 ASP A N 1
ATOM 1712 C CA . ASP A 1 220 ? -1.809 -25.031 -13.078 1 95.94 220 ASP A CA 1
ATOM 1713 C C . ASP A 1 220 ? -1.871 -23.812 -12.148 1 95.94 220 ASP A C 1
ATOM 1715 O O . ASP A 1 220 ? -1.95 -23.969 -10.93 1 95.94 220 ASP A O 1
ATOM 1719 N N . PHE A 1 221 ? -1.946 -22.672 -12.75 1 95.19 221 PHE A N 1
ATOM 1720 C CA . PHE A 1 221 ? -1.929 -21.422 -11.992 1 95.19 221 PHE A CA 1
ATOM 1721 C C . PHE A 1 221 ? -3.137 -21.328 -11.07 1 95.19 221 PHE A C 1
ATOM 1723 O O . PHE A 1 221 ? -3.018 -20.906 -9.922 1 95.19 221 PHE A O 1
ATOM 1730 N N . SER A 1 222 ? -4.27 -21.734 -11.508 1 94.62 222 SER A N 1
ATOM 1731 C CA . SER A 1 222 ? -5.504 -21.656 -10.734 1 94.62 222 SER A CA 1
ATOM 1732 C C . SER A 1 222 ? -5.402 -22.469 -9.445 1 94.62 222 SER A C 1
ATOM 1734 O O . SER A 1 222 ? -5.809 -22 -8.383 1 94.62 222 SER A O 1
ATOM 1736 N N . ALA A 1 223 ? -4.879 -23.656 -9.602 1 96.31 223 ALA A N 1
ATOM 1737 C CA . ALA A 1 223 ? -4.727 -24.516 -8.43 1 96.31 223 ALA A CA 1
ATOM 1738 C C . ALA A 1 223 ? -3.789 -23.891 -7.406 1 96.31 223 ALA A C 1
ATOM 1740 O O . ALA A 1 223 ? -4.094 -23.859 -6.211 1 96.31 223 ALA A O 1
ATOM 1741 N N . CYS A 1 224 ? -2.662 -23.422 -7.859 1 97.06 224 CYS A N 1
ATOM 1742 C CA . CYS A 1 224 ? -1.687 -22.781 -6.98 1 97.06 224 CYS A CA 1
ATOM 1743 C C . CYS A 1 224 ? -2.268 -21.531 -6.336 1 97.06 224 CYS A C 1
ATOM 1745 O O . CYS A 1 224 ? -2.217 -21.375 -5.113 1 97.06 224 CYS A O 1
ATOM 1747 N N . TYR A 1 225 ? -2.875 -20.672 -7.133 1 95.44 225 TYR A N 1
ATOM 1748 C CA . TYR A 1 225 ? -3.436 -19.406 -6.688 1 95.44 225 TYR A CA 1
ATOM 1749 C C . TYR A 1 225 ? -4.504 -19.625 -5.625 1 95.44 225 TYR A C 1
ATOM 1751 O O . TYR A 1 225 ? -4.504 -18.953 -4.59 1 95.44 225 TYR A O 1
ATOM 1759 N N . THR A 1 226 ? -5.391 -20.578 -5.883 1 95.56 226 THR A N 1
ATOM 1760 C CA . THR A 1 226 ? -6.547 -20.797 -5.02 1 95.56 226 THR A CA 1
ATOM 1761 C C . THR A 1 226 ? -6.102 -21.219 -3.621 1 95.56 226 THR A C 1
ATOM 1763 O O . THR A 1 226 ? -6.609 -20.703 -2.623 1 95.56 226 THR A O 1
ATOM 1766 N N . HIS A 1 227 ? -5.145 -22.062 -3.592 1 97.19 227 HIS A N 1
ATOM 1767 C CA . HIS A 1 227 ? -4.707 -22.562 -2.291 1 97.19 227 HIS A CA 1
ATOM 1768 C C . HIS A 1 227 ? -3.639 -21.656 -1.688 1 97.19 227 HIS A C 1
ATOM 1770 O O . HIS A 1 227 ? -3.779 -21.188 -0.557 1 97.19 227 HIS A O 1
ATOM 1776 N N . ASN A 1 228 ? -2.57 -21.375 -2.42 1 95.88 228 ASN A N 1
ATOM 1777 C CA . ASN A 1 228 ? -1.405 -20.688 -1.881 1 95.88 228 ASN A CA 1
ATOM 1778 C C . ASN A 1 228 ? -1.729 -19.25 -1.522 1 95.88 228 ASN A C 1
ATOM 1780 O O . ASN A 1 228 ? -1.146 -18.688 -0.591 1 95.88 228 ASN A O 1
ATOM 1784 N N . TYR A 1 229 ? -2.658 -18.641 -2.234 1 92.81 229 TYR A N 1
ATOM 1785 C CA . TYR A 1 229 ? -3.002 -17.234 -2.016 1 92.81 229 TYR A CA 1
ATOM 1786 C C . TYR A 1 229 ? -4.355 -17.109 -1.324 1 92.81 229 TYR A C 1
ATOM 1788 O O . TYR A 1 229 ? -5.047 -16.109 -1.482 1 92.81 229 TYR A O 1
ATOM 1796 N N . ARG A 1 230 ? -4.688 -18.141 -0.607 1 93.94 230 ARG A N 1
ATOM 1797 C CA . ARG A 1 230 ? -5.973 -18.125 0.081 1 93.94 230 ARG A CA 1
ATOM 1798 C C . ARG A 1 230 ? -6.086 -16.906 1.003 1 93.94 230 ARG A C 1
ATOM 1800 O O . ARG A 1 230 ? -7.18 -16.375 1.21 1 93.94 230 ARG A O 1
ATOM 1807 N N . GLU A 1 231 ? -5.004 -16.5 1.595 1 92.31 231 GLU A N 1
ATOM 1808 C CA . GLU A 1 231 ? -5.043 -15.367 2.521 1 92.31 231 GLU A CA 1
ATOM 1809 C C . GLU A 1 231 ? -4.465 -14.109 1.881 1 92.31 231 GLU A C 1
ATOM 1811 O O . GLU A 1 231 ? -3.939 -13.234 2.578 1 92.31 231 GLU A O 1
ATOM 1816 N N . PHE A 1 232 ? -4.477 -14.07 0.521 1 92.44 232 PHE A N 1
ATOM 1817 C CA . PHE A 1 232 ? -4.172 -12.883 -0.269 1 92.44 232 PHE A CA 1
ATOM 1818 C C . PHE A 1 232 ? -5.445 -12.281 -0.853 1 92.44 232 PHE A C 1
ATOM 1820 O O . PHE A 1 232 ? -6.504 -12.328 -0.225 1 92.44 232 PHE A O 1
ATOM 1827 N N . MET A 1 233 ? -5.328 -11.688 -2.059 1 88.81 233 MET A N 1
ATOM 1828 C CA . MET A 1 233 ? -6.367 -10.852 -2.65 1 88.81 233 MET A CA 1
ATOM 1829 C C . MET A 1 233 ? -7.625 -11.656 -2.936 1 88.81 233 MET A C 1
ATOM 1831 O O . MET A 1 233 ? -8.727 -11.258 -2.557 1 88.81 233 MET A O 1
ATOM 1835 N N . GLY A 1 234 ? -7.441 -12.844 -3.521 1 89.12 234 GLY A N 1
ATOM 1836 C CA . GLY A 1 234 ? -8.602 -13.641 -3.865 1 89.12 234 GLY A CA 1
ATOM 1837 C C . GLY A 1 234 ? -9.352 -14.156 -2.65 1 89.12 234 GLY A C 1
ATOM 1838 O O . GLY A 1 234 ? -10.586 -14.102 -2.604 1 89.12 234 GLY A O 1
ATOM 1839 N N . GLY A 1 235 ? -8.555 -14.656 -1.694 1 91.38 235 GLY A N 1
ATOM 1840 C CA . GLY A 1 235 ? -9.172 -15.141 -0.469 1 91.38 235 GLY A CA 1
ATOM 1841 C C . GLY A 1 235 ? -9.891 -14.055 0.306 1 91.38 235 GLY A C 1
ATOM 1842 O O . GLY A 1 235 ? -10.953 -14.305 0.884 1 91.38 235 GLY A O 1
ATOM 1843 N N . PHE A 1 236 ? -9.414 -12.891 0.333 1 94.38 236 PHE A N 1
ATOM 1844 C CA . PHE A 1 236 ? -10.07 -11.766 0.988 1 94.38 236 PHE A CA 1
ATOM 1845 C C . PHE A 1 236 ? -11.391 -11.43 0.301 1 94.38 236 PHE A C 1
ATOM 1847 O O . PHE A 1 236 ? -12.398 -11.188 0.966 1 94.38 236 PHE A O 1
ATOM 1854 N N . SER A 1 237 ? -11.32 -11.352 -1.053 1 93 237 SER A N 1
ATOM 1855 C CA . SER A 1 237 ? -12.547 -11.078 -1.801 1 93 237 SER A CA 1
ATOM 1856 C C . SER A 1 237 ? -13.609 -12.141 -1.525 1 93 237 SER A C 1
ATOM 1858 O O . SER A 1 237 ? -14.781 -11.812 -1.351 1 93 237 SER A O 1
ATOM 1860 N N . ASP A 1 238 ? -13.141 -13.398 -1.538 1 93.19 238 ASP A N 1
ATOM 1861 C CA . ASP A 1 238 ? -14.047 -14.492 -1.212 1 93.19 238 ASP A CA 1
ATOM 1862 C C . ASP A 1 238 ? -14.625 -14.328 0.192 1 93.19 238 ASP A C 1
ATOM 1864 O O . ASP A 1 238 ? -15.82 -14.547 0.407 1 93.19 238 ASP A O 1
ATOM 1868 N N . TRP A 1 239 ? -13.828 -13.977 1.153 1 94.19 239 TRP A N 1
ATOM 1869 C CA . TRP A 1 239 ? -14.266 -13.766 2.529 1 94.19 239 TRP A CA 1
ATOM 1870 C C . TRP A 1 239 ? -15.281 -12.633 2.611 1 94.19 239 TRP A C 1
ATOM 1872 O O . TRP A 1 239 ? -16.328 -12.773 3.23 1 94.19 239 TRP A O 1
ATOM 1882 N N . ALA A 1 240 ? -15 -11.445 2.033 1 94.75 240 ALA A N 1
ATOM 1883 C CA . ALA A 1 240 ? -15.898 -10.297 2.059 1 94.75 240 ALA A CA 1
ATOM 1884 C C . ALA A 1 240 ? -17.25 -10.648 1.461 1 94.75 240 ALA A C 1
ATOM 1886 O O . ALA A 1 240 ? -18.297 -10.266 2.006 1 94.75 240 ALA A O 1
ATOM 1887 N N . GLU A 1 241 ? -17.234 -11.375 0.337 1 93.38 241 GLU A N 1
ATOM 1888 C CA . GLU A 1 241 ? -18.469 -11.797 -0.306 1 93.38 241 GLU A CA 1
ATOM 1889 C C . GLU A 1 241 ? -19.25 -12.766 0.581 1 93.38 241 GLU A C 1
ATOM 1891 O O . GLU A 1 241 ? -20.469 -12.758 0.596 1 93.38 241 GLU A O 1
ATOM 1896 N N . THR A 1 242 ? -18.453 -13.664 1.291 1 93.81 242 THR A N 1
ATOM 1897 C CA . THR A 1 242 ? -19.094 -14.602 2.207 1 93.81 242 THR A CA 1
ATOM 1898 C C . THR A 1 242 ? -19.781 -13.859 3.357 1 93.81 242 THR A C 1
ATOM 1900 O O . THR A 1 242 ? -20.891 -14.195 3.748 1 93.81 242 THR A O 1
ATOM 1903 N N . VAL A 1 243 ? -19.125 -12.844 3.9 1 94.44 243 VAL A N 1
ATOM 1904 C CA . VAL A 1 243 ? -19.719 -12.023 4.949 1 94.44 243 VAL A CA 1
ATOM 1905 C C . VAL A 1 243 ? -20.984 -11.352 4.422 1 94.44 243 VAL A C 1
ATOM 1907 O O . VAL A 1 243 ? -22.047 -11.406 5.062 1 94.44 243 VAL A O 1
ATOM 1910 N N . ALA A 1 244 ? -20.891 -10.758 3.229 1 93.75 244 ALA A N 1
ATOM 1911 C CA . ALA A 1 244 ? -22.031 -10.055 2.627 1 93.75 244 ALA A CA 1
ATOM 1912 C C . ALA A 1 244 ? -23.203 -11 2.4 1 93.75 244 ALA A C 1
ATOM 1914 O O . ALA A 1 244 ? -24.359 -10.594 2.518 1 93.75 244 ALA A O 1
ATOM 1915 N N . ALA A 1 245 ? -22.891 -12.289 2.068 1 92.88 245 ALA A N 1
ATOM 1916 C CA . ALA A 1 245 ? -23.906 -13.266 1.716 1 92.88 245 ALA A CA 1
ATOM 1917 C C . ALA A 1 245 ? -24.5 -13.922 2.963 1 92.88 245 ALA A C 1
ATOM 1919 O O . ALA A 1 245 ? -25.5 -14.625 2.889 1 92.88 245 ALA A O 1
ATOM 1920 N N . SER A 1 246 ? -23.812 -13.828 4.102 1 94.31 246 SER A N 1
ATOM 1921 C CA . SER A 1 246 ? -24.281 -14.469 5.332 1 94.31 246 SER A CA 1
ATOM 1922 C C . SER A 1 246 ? -25.453 -13.711 5.945 1 94.31 246 SER A C 1
ATOM 1924 O O . SER A 1 246 ? -25.438 -12.477 5.98 1 94.31 246 SER A O 1
ATOM 1926 N N . THR A 1 247 ? -26.453 -14.445 6.434 1 92.75 247 THR A N 1
ATOM 1927 C CA . THR A 1 247 ? -27.672 -13.836 6.926 1 92.75 247 THR A CA 1
ATOM 1928 C C . THR A 1 247 ? -27.641 -13.688 8.445 1 92.75 247 THR A C 1
ATOM 1930 O O . THR A 1 247 ? -28.484 -13.016 9.031 1 92.75 247 THR A O 1
ATOM 1933 N N . SER A 1 248 ? -26.766 -14.438 9.094 1 92.38 248 SER A N 1
ATOM 1934 C CA . SER A 1 248 ? -26.594 -14.359 10.539 1 92.38 248 SER A CA 1
ATOM 1935 C C . SER A 1 248 ? -25.172 -14.75 10.953 1 92.38 248 SER A C 1
ATOM 1937 O O . SER A 1 248 ? -24.422 -15.289 10.141 1 92.38 248 SER A O 1
ATOM 1939 N N . ALA A 1 249 ? -24.875 -14.5 12.227 1 91.62 249 ALA A N 1
ATOM 1940 C CA . ALA A 1 249 ? -23.594 -14.93 12.766 1 91.62 249 ALA A CA 1
ATOM 1941 C C . ALA A 1 249 ? -23.438 -16.453 12.695 1 91.62 249 ALA A C 1
ATOM 1943 O O . ALA A 1 249 ? -22.359 -16.969 12.406 1 91.62 249 ALA A O 1
ATOM 1944 N N . SER A 1 250 ? -24.469 -17.172 12.992 1 92.75 250 SER A N 1
ATOM 1945 C CA . SER A 1 250 ? -24.453 -18.641 12.938 1 92.75 250 SER A CA 1
ATOM 1946 C C . SER A 1 250 ? -24.219 -19.125 11.516 1 92.75 250 SER A C 1
ATOM 1948 O O . SER A 1 250 ? -23.469 -20.078 11.297 1 92.75 250 SER A O 1
ATOM 1950 N N . ASP A 1 251 ? -24.859 -18.406 10.531 1 94.5 251 ASP A N 1
ATOM 1951 C CA . ASP A 1 251 ? -24.688 -18.75 9.125 1 94.5 251 ASP A CA 1
ATOM 1952 C C . ASP A 1 251 ? -23.25 -18.531 8.68 1 94.5 251 ASP A C 1
ATOM 1954 O O . ASP A 1 251 ? -22.672 -19.375 7.984 1 94.5 251 ASP A O 1
ATOM 1958 N N . TYR A 1 252 ? -22.688 -17.484 9.047 1 94.38 252 TYR A N 1
ATOM 1959 C CA . TYR A 1 252 ? -21.281 -17.188 8.75 1 94.38 252 TYR A CA 1
ATOM 1960 C C . TYR A 1 252 ? -20.359 -18.234 9.344 1 94.38 252 TYR A C 1
ATOM 1962 O O . TYR A 1 252 ? -19.469 -18.75 8.656 1 94.38 252 TYR A O 1
ATOM 1970 N N . ARG A 1 253 ? -20.531 -18.656 10.602 1 93.25 253 ARG A N 1
ATOM 1971 C CA . ARG A 1 253 ? -19.656 -19.594 11.305 1 93.25 253 ARG A CA 1
ATOM 1972 C C . ARG A 1 253 ? -19.703 -20.969 10.648 1 93.25 253 ARG A C 1
ATOM 1974 O O . ARG A 1 253 ? -18.734 -21.734 10.734 1 93.25 253 ARG A O 1
ATOM 1981 N N . LYS A 1 254 ? -20.781 -21.281 9.969 1 93.31 254 LYS A N 1
ATOM 1982 C CA . LYS A 1 254 ? -20.891 -22.547 9.25 1 93.31 254 LYS A CA 1
ATOM 1983 C C . LYS A 1 254 ? -20 -22.547 8 1 93.31 254 LYS A C 1
ATOM 1985 O O . LYS A 1 254 ? -19.531 -23.594 7.566 1 93.31 254 LYS A O 1
ATOM 1990 N N . LYS A 1 255 ? -19.812 -21.375 7.488 1 93 255 LYS A N 1
ATOM 1991 C CA . LYS A 1 255 ? -19.078 -21.25 6.234 1 93 255 LYS A CA 1
ATOM 1992 C C . LYS A 1 255 ? -17.609 -20.984 6.488 1 93 255 LYS A C 1
ATOM 1994 O O . LYS A 1 255 ? -16.75 -21.484 5.762 1 93 255 LYS A O 1
ATOM 1999 N N . ILE A 1 256 ? -17.312 -20.188 7.43 1 93.38 256 ILE A N 1
ATOM 2000 C CA . ILE A 1 256 ? -15.953 -19.844 7.828 1 93.38 256 ILE A CA 1
ATOM 2001 C C . ILE A 1 256 ? -15.75 -20.172 9.305 1 93.38 256 ILE A C 1
ATOM 2003 O O . ILE A 1 256 ? -16.25 -19.438 10.18 1 93.38 256 ILE A O 1
ATOM 2007 N N . GLY A 1 257 ? -14.938 -21.203 9.555 1 91.25 257 GLY A N 1
ATOM 2008 C CA . GLY A 1 257 ? -14.672 -21.609 10.93 1 91.25 257 GLY A CA 1
ATOM 2009 C C . GLY A 1 257 ? -13.875 -20.578 11.711 1 91.25 257 GLY A C 1
ATOM 2010 O O . GLY A 1 257 ? -13.242 -19.703 11.117 1 91.25 257 GLY A O 1
ATOM 2011 N N . TYR A 1 258 ? -13.914 -20.734 13.016 1 90.12 258 TYR A N 1
ATOM 2012 C CA . TYR A 1 258 ? -13.258 -19.781 13.891 1 90.12 258 TYR A CA 1
ATOM 2013 C C . TYR A 1 258 ? -11.758 -19.719 13.602 1 90.12 258 TYR A C 1
ATOM 2015 O O . TYR A 1 258 ? -11.18 -18.625 13.516 1 90.12 258 TYR A O 1
ATOM 2023 N N . ALA A 1 259 ? -11.117 -20.859 13.438 1 90.88 259 ALA A N 1
ATOM 2024 C CA . ALA A 1 259 ? -9.688 -20.906 13.156 1 90.88 259 ALA A CA 1
ATOM 2025 C C . ALA A 1 259 ? -9.359 -20.203 11.844 1 90.88 259 ALA A C 1
ATOM 2027 O O . ALA A 1 259 ? -8.328 -19.531 11.734 1 90.88 259 ALA A O 1
ATOM 2028 N N . GLU A 1 260 ? -10.211 -20.344 10.852 1 92.38 260 GLU A N 1
ATOM 2029 C CA . GLU A 1 260 ? -10 -19.703 9.555 1 92.38 260 GLU A CA 1
ATOM 2030 C C . GLU A 1 260 ? -10.117 -18.188 9.664 1 92.38 260 GLU A C 1
ATOM 2032 O O . GLU A 1 260 ? -9.344 -17.453 9.047 1 92.38 260 GLU A O 1
ATOM 2037 N N . SER A 1 261 ? -11.055 -17.719 10.5 1 92.12 261 SER A N 1
ATOM 2038 C CA . SER A 1 261 ? -11.195 -16.281 10.742 1 92.12 261 SER A CA 1
ATOM 2039 C C . SER A 1 261 ? -9.961 -15.711 11.43 1 92.12 261 SER A C 1
ATOM 2041 O O . SER A 1 261 ? -9.492 -14.633 11.07 1 92.12 261 SER A O 1
ATOM 2043 N N . VAL A 1 262 ? -9.445 -16.422 12.43 1 90.44 262 VAL A N 1
ATOM 2044 C CA . VAL A 1 262 ? -8.25 -15.992 13.148 1 90.44 262 VAL A CA 1
ATOM 2045 C C . VAL A 1 262 ? -7.062 -15.953 12.195 1 90.44 262 VAL A C 1
ATOM 2047 O O . VAL A 1 262 ? -6.25 -15.023 12.234 1 90.44 262 VAL A O 1
ATOM 2050 N N . SER A 1 263 ? -7.012 -16.938 11.305 1 93.44 263 SER A N 1
ATOM 2051 C CA . SER A 1 263 ? -5.926 -16.984 10.328 1 93.44 263 SER A CA 1
ATOM 2052 C C . SER A 1 263 ? -5.984 -15.797 9.375 1 93.44 263 SER A C 1
ATOM 2054 O O . SER A 1 263 ? -4.949 -15.219 9.031 1 93.44 263 SER A O 1
ATOM 2056 N N . LEU A 1 264 ? -7.164 -15.469 8.93 1 93.06 264 LEU A N 1
ATOM 2057 C CA . LEU A 1 264 ? -7.324 -14.305 8.07 1 93.06 264 LEU A CA 1
ATOM 2058 C C . LEU A 1 264 ? -6.914 -13.023 8.789 1 93.06 264 LEU A C 1
ATOM 2060 O O . LEU A 1 264 ? -6.219 -12.18 8.227 1 93.06 264 LEU A O 1
ATOM 2064 N N . TRP A 1 265 ? -7.348 -12.859 10.078 1 91.38 265 TRP A N 1
ATOM 2065 C CA . TRP A 1 265 ? -6.938 -11.711 10.891 1 91.38 265 TRP A CA 1
ATOM 2066 C C . TRP A 1 265 ? -5.418 -11.594 10.938 1 91.38 265 TRP A C 1
ATOM 2068 O O . TRP A 1 265 ? -4.867 -10.508 10.758 1 91.38 265 TRP A O 1
ATOM 2078 N N . GLN A 1 266 ? -4.762 -12.695 11.188 1 91.56 266 GLN A N 1
ATOM 2079 C CA . GLN A 1 266 ? -3.305 -12.695 11.242 1 91.56 266 GLN A CA 1
ATOM 2080 C C . GLN A 1 266 ? -2.701 -12.203 9.938 1 91.56 266 GLN A C 1
ATOM 2082 O O . GLN A 1 266 ? -1.753 -11.414 9.938 1 91.56 266 GLN A O 1
ATOM 2087 N N . SER A 1 267 ? -3.24 -12.664 8.812 1 93.62 267 SER A N 1
ATOM 2088 C CA . SER A 1 267 ? -2.738 -12.289 7.496 1 93.62 267 SER A CA 1
ATOM 2089 C C . SER A 1 267 ? -2.934 -10.797 7.234 1 93.62 267 SER A C 1
ATOM 2091 O O . SER A 1 267 ? -2.072 -10.148 6.637 1 93.62 267 SER A O 1
ATOM 2093 N N . LEU A 1 268 ? -4.043 -10.25 7.68 1 93.56 268 LEU A N 1
ATOM 2094 C CA . LEU A 1 268 ? -4.363 -8.844 7.465 1 93.56 268 LEU A CA 1
ATOM 2095 C C . LEU A 1 268 ? -3.549 -7.949 8.398 1 93.56 268 LEU A C 1
ATOM 2097 O O . LEU A 1 268 ? -3.201 -6.82 8.031 1 93.56 268 LEU A O 1
ATOM 2101 N N . SER A 1 269 ? -3.176 -8.461 9.57 1 90.44 269 SER A N 1
ATOM 2102 C CA . SER A 1 269 ? -2.574 -7.625 10.602 1 90.44 269 SER A CA 1
ATOM 2103 C C . SER A 1 269 ? -1.053 -7.723 10.578 1 90.44 269 SER A C 1
ATOM 2105 O O . SER A 1 269 ? -0.358 -6.77 10.945 1 90.44 269 SER A O 1
ATOM 2107 N N . PHE A 1 270 ? -0.531 -8.914 10.156 1 89.5 270 PHE A N 1
ATOM 2108 C CA . PHE A 1 270 ? 0.905 -9.133 10.281 1 89.5 270 PHE A CA 1
ATOM 2109 C C . PHE A 1 270 ? 1.525 -9.422 8.922 1 89.5 270 PHE A C 1
ATOM 2111 O O . PHE A 1 270 ? 2.688 -9.82 8.828 1 89.5 270 PHE A O 1
ATOM 2118 N N . GLY A 1 271 ? 0.761 -9.148 7.848 1 92.5 271 GLY A N 1
ATOM 2119 C CA . GLY A 1 271 ? 1.201 -9.438 6.492 1 92.5 271 GLY A CA 1
ATOM 2120 C C . GLY A 1 271 ? 0.568 -10.688 5.91 1 92.5 271 GLY A C 1
ATOM 2121 O O . GLY A 1 271 ? 0.316 -11.656 6.633 1 92.5 271 GLY A O 1
ATOM 2122 N N . ALA A 1 272 ? 0.363 -10.688 4.613 1 94.19 272 ALA A N 1
ATOM 2123 C CA . ALA A 1 272 ? -0.295 -11.805 3.939 1 94.19 272 ALA A CA 1
ATOM 2124 C C . ALA A 1 272 ? 0.558 -13.07 4.012 1 94.19 272 ALA A C 1
ATOM 2126 O O . ALA A 1 272 ? 1.782 -13.008 3.873 1 94.19 272 ALA A O 1
ATOM 2127 N N . ASN A 1 273 ? -0.133 -14.211 4.191 1 93.75 273 ASN A N 1
ATOM 2128 C CA . ASN A 1 273 ? 0.571 -15.469 4.422 1 93.75 273 ASN A CA 1
ATOM 2129 C C . ASN A 1 273 ? 0.346 -16.453 3.279 1 93.75 273 ASN A C 1
ATOM 2131 O O . ASN A 1 273 ? -0.789 -16.656 2.846 1 93.75 273 ASN A O 1
ATOM 2135 N N . TYR A 1 274 ? 1.436 -17.062 2.758 1 94.56 274 TYR A N 1
ATOM 2136 C CA . TYR A 1 274 ? 1.341 -18.203 1.849 1 94.56 274 TYR A CA 1
ATOM 2137 C C . TYR A 1 274 ? 0.908 -19.469 2.592 1 94.56 274 TYR A C 1
ATOM 2139 O O . TYR A 1 274 ? 1.34 -19.703 3.723 1 94.56 274 TYR A O 1
ATOM 2147 N N . LYS A 1 275 ? 0.06 -20.203 1.953 1 94.38 275 LYS A N 1
ATOM 2148 C CA . LYS A 1 275 ? -0.392 -21.453 2.574 1 94.38 275 LYS A CA 1
ATOM 2149 C C . LYS A 1 275 ? 0.592 -22.578 2.311 1 94.38 275 LYS A C 1
ATOM 2151 O O . LYS A 1 275 ? 0.613 -23.578 3.043 1 94.38 275 LYS A O 1
ATOM 2156 N N . ALA A 1 276 ? 1.282 -22.312 1.283 1 92.19 276 ALA A N 1
ATOM 2157 C CA . ALA A 1 276 ? 2.268 -23.344 0.948 1 92.19 276 ALA A CA 1
ATOM 2158 C C . ALA A 1 276 ? 3.59 -22.703 0.519 1 92.19 276 ALA A C 1
ATOM 2160 O O . ALA A 1 276 ? 3.98 -21.656 1.034 1 92.19 276 ALA A O 1
ATOM 2161 N N . ALA A 1 277 ? 4.367 -23.234 -0.334 1 92.06 277 ALA A N 1
ATOM 2162 C CA . ALA A 1 277 ? 5.707 -22.984 -0.854 1 92.06 277 ALA A CA 1
ATOM 2163 C C . ALA A 1 277 ? 6.609 -24.203 -0.687 1 92.06 277 ALA A C 1
ATOM 2165 O O . ALA A 1 277 ? 7.812 -24.062 -0.465 1 92.06 277 ALA A O 1
ATOM 2166 N N . TYR A 1 278 ? 5.914 -25.266 -0.708 1 97.5 278 TYR A N 1
ATOM 2167 C CA . TYR A 1 278 ? 6.648 -26.516 -0.501 1 97.5 278 TYR A CA 1
ATOM 2168 C C . TYR A 1 278 ? 7.613 -26.781 -1.649 1 97.5 278 TYR A C 1
ATOM 2170 O O . TYR A 1 278 ? 8.648 -27.422 -1.464 1 97.5 278 TYR A O 1
ATOM 2178 N N . CYS A 1 279 ? 7.23 -26.203 -2.822 1 98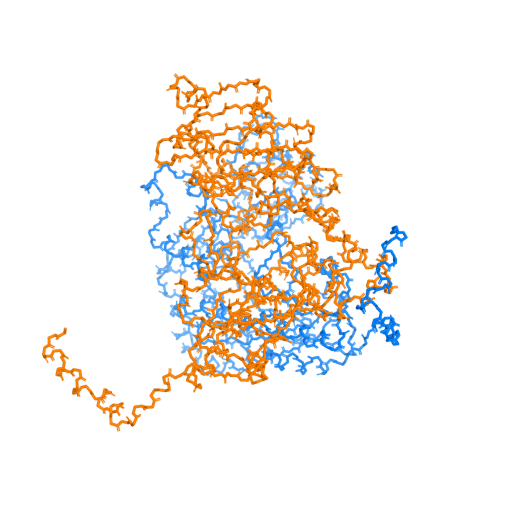.12 279 CYS A N 1
ATOM 2179 C CA . CYS A 1 279 ? 8.094 -26.359 -3.986 1 98.12 279 CYS A CA 1
ATOM 2180 C C . CYS A 1 279 ? 9.469 -25.75 -3.732 1 98.12 279 CYS A C 1
ATOM 2182 O O . CYS A 1 279 ? 10.484 -26.297 -4.164 1 98.12 279 CYS A O 1
ATOM 2184 N N . LEU A 1 280 ? 9.508 -24.625 -3.047 1 97.88 280 LEU A N 1
ATOM 2185 C CA . LEU A 1 280 ? 10.773 -24.016 -2.66 1 97.88 280 LEU A CA 1
ATOM 2186 C C . LEU A 1 280 ? 11.438 -24.828 -1.548 1 97.88 280 LEU A C 1
ATOM 2188 O O . LEU A 1 280 ? 12.656 -25.031 -1.573 1 97.88 280 LEU A O 1
ATOM 2192 N N . SER A 1 281 ? 10.641 -25.281 -0.592 1 97.5 281 SER A N 1
ATOM 2193 C CA . SER A 1 281 ? 11.148 -25.984 0.587 1 97.5 281 SER A CA 1
ATOM 2194 C C . SER A 1 281 ? 11.961 -27.219 0.197 1 97.5 281 SER A C 1
ATOM 2196 O O . SER A 1 281 ? 13.008 -27.484 0.79 1 97.5 281 SER A O 1
ATOM 2198 N N . VAL A 1 282 ? 11.539 -27.906 -0.79 1 98.44 282 VAL A N 1
ATOM 2199 C CA . VAL A 1 282 ? 12.102 -29.234 -1.055 1 98.44 282 VAL A CA 1
ATOM 2200 C C . VAL A 1 282 ? 13.172 -29.125 -2.143 1 98.44 282 VAL A C 1
ATOM 2202 O O . VAL A 1 282 ? 13.859 -30.109 -2.441 1 98.44 282 VAL A O 1
ATOM 2205 N N . CYS A 1 283 ? 13.297 -27.984 -2.857 1 98.56 283 CYS A N 1
ATOM 2206 C CA . CYS A 1 283 ? 14.234 -27.875 -3.969 1 98.56 283 CYS A CA 1
ATOM 2207 C C . CYS A 1 283 ? 15.672 -28.031 -3.49 1 98.56 283 CYS A C 1
ATOM 2209 O O . CYS A 1 283 ? 16.141 -27.266 -2.646 1 98.56 283 CYS A O 1
ATOM 2211 N N . PRO A 1 284 ? 16.422 -28.906 -4.016 1 98.25 284 PRO A N 1
ATOM 2212 C CA . PRO A 1 284 ? 17.797 -29.109 -3.566 1 98.25 284 PRO A CA 1
ATOM 2213 C C . PRO A 1 284 ? 18.812 -28.406 -4.445 1 98.25 284 PRO A C 1
ATOM 2215 O O . PRO A 1 284 ? 20.016 -28.469 -4.18 1 98.25 284 PRO A O 1
ATOM 2218 N N . ALA A 1 285 ? 18.422 -27.766 -5.449 1 98.19 285 ALA A N 1
ATOM 2219 C CA . ALA A 1 285 ? 19.312 -27.203 -6.453 1 98.19 285 ALA A CA 1
ATOM 2220 C C . ALA A 1 285 ? 20.141 -26.062 -5.867 1 98.19 285 ALA A C 1
ATOM 2222 O O . ALA A 1 285 ? 19.719 -25.406 -4.926 1 98.19 285 ALA A O 1
ATOM 2223 N N . GLY A 1 286 ? 21.328 -25.781 -6.492 1 97.5 286 GLY A N 1
ATOM 2224 C CA . GLY A 1 286 ? 22.266 -24.75 -6.094 1 97.5 286 GLY A CA 1
ATOM 2225 C C . GLY A 1 286 ? 23.516 -25.297 -5.445 1 97.5 286 GLY A C 1
ATOM 2226 O O . GLY A 1 286 ? 23.469 -26.281 -4.711 1 97.5 286 GLY A O 1
ATOM 2227 N N . GLU A 1 287 ? 24.609 -24.656 -5.609 1 97.38 287 GLU A N 1
ATOM 2228 C CA . GLU A 1 287 ? 25.891 -25.125 -5.117 1 97.38 287 GLU A CA 1
ATOM 2229 C C . GLU A 1 287 ? 25.922 -25.172 -3.592 1 97.38 287 GLU A C 1
ATOM 2231 O O . GLU A 1 287 ? 26.453 -26.125 -3.006 1 97.38 287 GLU A O 1
ATOM 2236 N N . ASP A 1 288 ? 25.281 -24.219 -2.945 1 96.25 288 ASP A N 1
ATOM 2237 C CA . ASP A 1 288 ? 25.297 -24.141 -1.488 1 96.25 288 ASP A CA 1
ATOM 2238 C C . ASP A 1 288 ? 24.234 -25.047 -0.874 1 96.25 288 ASP A C 1
ATOM 2240 O O . ASP A 1 288 ? 24.188 -25.219 0.346 1 96.25 288 ASP A O 1
ATOM 2244 N N . VAL A 1 289 ? 23.391 -25.719 -1.716 1 96.62 289 VAL A N 1
ATOM 2245 C CA . VAL A 1 289 ? 22.172 -26.312 -1.188 1 96.62 289 VAL A CA 1
ATOM 2246 C C . VAL A 1 289 ? 22.188 -27.812 -1.471 1 96.62 289 VAL A C 1
ATOM 2248 O O . VAL A 1 289 ? 21.656 -28.609 -0.68 1 96.62 289 VAL A O 1
ATOM 2251 N N . VAL A 1 290 ? 22.891 -28.344 -2.406 1 97.5 290 VAL A N 1
ATOM 2252 C CA . VAL A 1 290 ? 22.625 -29.609 -3.088 1 97.5 290 VAL A CA 1
ATOM 2253 C C . VAL A 1 290 ? 23.266 -30.75 -2.324 1 97.5 290 VAL A C 1
ATOM 2255 O O . VAL A 1 290 ? 22.828 -31.906 -2.432 1 97.5 290 VAL A O 1
ATOM 2258 N N . ARG A 1 291 ? 24.234 -30.531 -1.535 1 96.31 291 ARG A N 1
ATOM 2259 C CA . ARG A 1 291 ? 25.109 -31.578 -0.992 1 96.31 291 ARG A CA 1
ATOM 2260 C C . ARG A 1 291 ? 24.297 -32.594 -0.202 1 96.31 291 ARG A C 1
ATOM 2262 O O . ARG A 1 291 ? 24.438 -33.812 -0.41 1 96.31 291 ARG A O 1
ATOM 2269 N N . PRO A 1 292 ? 23.391 -32.156 0.687 1 94.94 292 PRO A N 1
ATOM 2270 C CA . PRO A 1 292 ? 22.641 -33.156 1.442 1 94.94 292 PRO A CA 1
ATOM 2271 C C . PRO A 1 292 ? 21.797 -34.062 0.544 1 94.94 292 PRO A C 1
ATOM 2273 O O . PRO A 1 292 ? 21.641 -35.25 0.835 1 94.94 292 PRO A O 1
ATOM 2276 N N . PHE A 1 293 ? 21.281 -33.594 -0.488 1 96.62 293 PHE A N 1
ATOM 2277 C CA . PHE A 1 293 ? 20.484 -34.375 -1.432 1 96.62 293 PHE A CA 1
ATOM 2278 C C . PHE A 1 293 ? 21.344 -35.375 -2.178 1 96.62 293 PHE A C 1
ATOM 2280 O O . PHE A 1 293 ? 20.938 -36.531 -2.346 1 96.62 293 PHE A O 1
ATOM 2287 N N . LEU A 1 294 ? 22.578 -34.969 -2.572 1 97 294 LEU A N 1
ATOM 2288 C CA . LEU A 1 294 ? 23.469 -35.844 -3.324 1 97 294 LEU A CA 1
ATOM 2289 C C . LEU A 1 294 ? 24.047 -36.938 -2.43 1 97 294 LEU A C 1
ATOM 2291 O O . LEU A 1 294 ? 24.234 -38.062 -2.877 1 97 294 LEU A O 1
ATOM 2295 N N . GLU A 1 295 ? 24.266 -36.625 -1.242 1 97.06 295 GLU A N 1
ATOM 2296 C CA . GLU A 1 295 ? 24.906 -37.562 -0.323 1 97.06 295 GLU A CA 1
ATOM 2297 C C . GLU A 1 295 ? 23.953 -38.656 0.107 1 97.06 295 GLU A C 1
ATOM 2299 O O . GLU A 1 295 ? 24.344 -39.812 0.223 1 97.06 295 GLU A O 1
ATOM 2304 N N . ASP A 1 296 ? 22.75 -38.281 0.397 1 97.62 296 ASP A N 1
ATOM 2305 C CA . ASP A 1 296 ? 21.75 -39.25 0.854 1 97.62 296 ASP A CA 1
ATOM 2306 C C . ASP A 1 296 ? 20.344 -38.812 0.466 1 97.62 296 ASP A C 1
ATOM 2308 O O . ASP A 1 296 ? 19.625 -38.25 1.284 1 97.62 296 ASP A O 1
ATOM 2312 N N . ARG A 1 297 ? 19.953 -39.156 -0.696 1 96.69 297 ARG A N 1
ATOM 2313 C CA . ARG A 1 297 ? 18.656 -38.781 -1.238 1 96.69 297 ARG A CA 1
ATOM 2314 C C . ARG A 1 297 ? 17.516 -39.281 -0.36 1 96.69 297 ARG A C 1
ATOM 2316 O O . ARG A 1 297 ? 16.547 -38.562 -0.119 1 96.69 297 ARG A O 1
ATOM 2323 N N . ARG A 1 298 ? 17.594 -40.531 0.071 1 97.06 298 ARG A N 1
ATOM 2324 C CA . ARG A 1 298 ? 16.547 -41.125 0.909 1 97.06 298 ARG A CA 1
ATOM 2325 C C . ARG A 1 298 ? 16.375 -40.312 2.197 1 97.06 298 ARG A C 1
ATOM 2327 O O . ARG A 1 298 ? 15.242 -40.031 2.611 1 97.06 298 ARG A O 1
ATOM 2334 N N . ARG A 1 299 ? 17.438 -40 2.785 1 97 299 ARG A N 1
ATOM 2335 C CA . ARG A 1 299 ? 17.391 -39.219 4.012 1 97 299 ARG A CA 1
ATOM 2336 C C . ARG A 1 299 ? 16.828 -37.812 3.744 1 97 299 ARG A C 1
ATOM 2338 O O . ARG A 1 299 ? 16.047 -37.312 4.543 1 97 299 ARG A O 1
ATOM 2345 N N . PHE A 1 300 ? 17.281 -37.219 2.65 1 97.12 300 PHE A N 1
ATOM 2346 C CA . PHE A 1 300 ? 16.781 -35.906 2.275 1 97.12 300 PHE A CA 1
ATOM 2347 C C . PHE A 1 300 ? 15.258 -35.906 2.139 1 97.12 300 PHE A C 1
ATOM 2349 O O . PHE A 1 300 ? 14.57 -35.031 2.68 1 97.12 300 PHE A O 1
ATOM 2356 N N . ILE A 1 301 ? 14.719 -36.875 1.497 1 97.5 301 ILE A N 1
ATOM 2357 C CA . ILE A 1 301 ? 13.281 -37 1.28 1 97.5 301 ILE A CA 1
ATOM 2358 C C . ILE A 1 301 ? 12.578 -37.219 2.617 1 97.5 301 ILE A C 1
ATOM 2360 O O . ILE A 1 301 ? 11.562 -36.594 2.9 1 97.5 301 ILE A O 1
ATOM 2364 N N . ALA A 1 302 ? 13.117 -38.031 3.463 1 97.25 302 ALA A N 1
ATOM 2365 C CA . ALA A 1 302 ? 12.516 -38.375 4.754 1 97.25 302 ALA A CA 1
ATOM 2366 C C . ALA A 1 302 ? 12.477 -37.156 5.668 1 97.25 302 ALA A C 1
ATOM 2368 O O . ALA A 1 302 ? 11.523 -36.969 6.426 1 97.25 302 ALA A O 1
ATOM 2369 N N . GLU A 1 303 ? 13.453 -36.281 5.594 1 96.06 303 GLU A N 1
ATOM 2370 C CA . GLU A 1 303 ? 13.602 -35.188 6.555 1 96.06 303 GLU A CA 1
ATOM 2371 C C . GLU A 1 303 ? 12.992 -33.906 6.023 1 96.06 303 GLU A C 1
ATOM 2373 O O . GLU A 1 303 ? 12.508 -33.062 6.801 1 96.06 303 GLU A O 1
ATOM 2378 N N . VAL A 1 304 ? 13.023 -33.719 4.742 1 96.62 304 VAL A N 1
ATOM 2379 C CA . VAL A 1 304 ? 12.633 -32.438 4.184 1 96.62 304 VAL A CA 1
ATOM 2380 C C . VAL A 1 304 ? 11.266 -32.562 3.516 1 96.62 304 VAL A C 1
ATOM 2382 O O . VAL A 1 304 ? 10.375 -31.734 3.76 1 96.62 304 VAL A O 1
ATOM 2385 N N . MET A 1 305 ? 11 -33.562 2.736 1 97.19 305 MET A N 1
ATOM 2386 C CA . MET A 1 305 ? 9.797 -33.656 1.903 1 97.19 305 MET A CA 1
ATOM 2387 C C . MET A 1 305 ? 8.656 -34.344 2.65 1 97.19 305 MET A C 1
ATOM 2389 O O . MET A 1 305 ? 7.531 -33.844 2.662 1 97.19 305 MET A O 1
ATOM 2393 N N . ARG A 1 306 ? 8.922 -35.469 3.307 1 97.19 306 ARG A N 1
ATOM 2394 C CA . ARG A 1 306 ? 7.879 -36.281 3.902 1 97.19 306 ARG A CA 1
ATOM 2395 C C . ARG A 1 306 ? 7.094 -35.5 4.957 1 97.19 306 ARG A C 1
ATOM 2397 O O . ARG A 1 306 ? 5.867 -35.594 5.004 1 97.19 306 ARG A O 1
ATOM 2404 N N . PRO A 1 307 ? 7.793 -34.75 5.836 1 96 307 PRO A N 1
ATOM 2405 C CA . PRO A 1 307 ? 7.031 -34 6.824 1 96 307 PRO A CA 1
ATOM 2406 C C . PRO A 1 307 ? 6.035 -33.031 6.18 1 96 307 PRO A C 1
ATOM 2408 O O . PRO A 1 307 ? 4.977 -32.75 6.754 1 96 307 PRO A O 1
ATOM 2411 N N . LEU A 1 308 ? 6.359 -32.5 5.004 1 97.12 308 LEU A N 1
ATOM 2412 C CA . LEU A 1 308 ? 5.453 -31.609 4.281 1 97.12 308 LEU A CA 1
ATOM 2413 C C . LEU A 1 308 ? 4.305 -32.375 3.66 1 97.12 308 LEU A C 1
ATOM 2415 O O . LEU A 1 308 ? 3.15 -31.953 3.721 1 97.12 308 LEU A O 1
ATOM 2419 N N . GLN A 1 309 ? 4.609 -33.531 3.098 1 96.69 309 GLN A N 1
ATOM 2420 C CA . GLN A 1 309 ? 3.594 -34.406 2.479 1 96.69 309 GLN A CA 1
ATOM 2421 C C . GLN A 1 309 ? 2.59 -34.906 3.514 1 96.69 309 GLN A C 1
ATOM 2423 O O . GLN A 1 309 ? 1.39 -34.969 3.24 1 96.69 309 GLN A O 1
ATOM 2428 N N . ASP A 1 310 ? 3.055 -35.188 4.684 1 96.19 310 ASP A N 1
ATOM 2429 C CA . ASP A 1 310 ? 2.244 -35.875 5.688 1 96.19 310 ASP A CA 1
ATOM 2430 C C . ASP A 1 310 ? 1.568 -34.875 6.621 1 96.19 310 ASP A C 1
ATOM 2432 O O . ASP A 1 310 ? 0.773 -35.25 7.48 1 96.19 310 ASP A O 1
ATOM 2436 N N . LYS A 1 311 ? 1.864 -33.625 6.441 1 96 311 LYS A N 1
ATOM 2437 C CA . LYS A 1 311 ? 1.29 -32.625 7.305 1 96 311 LYS A CA 1
ATOM 2438 C C . LYS A 1 311 ? -0.229 -32.562 7.172 1 96 311 LYS A C 1
ATOM 2440 O O . LYS A 1 311 ? -0.758 -32.531 6.059 1 96 311 LYS A O 1
ATOM 2445 N N . SER A 1 312 ? -0.908 -32.625 8.32 1 95.5 312 SER A N 1
ATOM 2446 C CA . SER A 1 312 ? -2.35 -32.406 8.32 1 95.5 312 SER A CA 1
ATOM 2447 C C . SER A 1 312 ? -2.676 -30.922 8.094 1 95.5 312 SER A C 1
ATOM 2449 O O . SER A 1 312 ? -2.23 -30.062 8.852 1 95.5 312 SER A O 1
ATOM 2451 N N . GLU A 1 313 ? -3.344 -30.672 7.004 1 95 313 GLU A N 1
ATOM 2452 C CA . GLU A 1 313 ? -3.705 -29.281 6.699 1 95 313 GLU A CA 1
ATOM 2453 C C . GLU A 1 313 ? -4.867 -29.219 5.711 1 95 313 GLU A C 1
ATOM 2455 O O . GLU A 1 313 ? -5.164 -30.203 5.031 1 95 313 GLU A O 1
ATOM 2460 N N . THR A 1 314 ? -5.562 -28.094 5.738 1 95.44 314 THR A N 1
ATOM 2461 C CA . THR A 1 314 ? -6.625 -27.828 4.773 1 95.44 314 THR A CA 1
ATOM 2462 C C . THR A 1 314 ? -6.043 -27.312 3.457 1 95.44 314 THR A C 1
ATOM 2464 O O . THR A 1 314 ? -5.191 -26.438 3.451 1 95.44 314 THR A O 1
ATOM 2467 N N . VAL A 1 315 ? -6.461 -27.922 2.334 1 97.69 315 VAL A N 1
ATOM 2468 C CA . VAL A 1 315 ? -6.113 -27.469 0.995 1 97.69 315 VAL A CA 1
ATOM 2469 C C . VAL A 1 315 ? -7.34 -26.859 0.321 1 97.69 315 VAL A C 1
ATOM 2471 O O . VAL A 1 315 ? -8.359 -27.531 0.143 1 97.69 315 VAL A O 1
ATOM 2474 N N . TYR A 1 316 ? -7.297 -25.609 -0.025 1 97 316 TYR A N 1
ATOM 2475 C CA . TYR A 1 316 ? -8.414 -24.906 -0.651 1 97 316 TYR A CA 1
ATOM 2476 C C . TYR A 1 316 ? -8.445 -25.172 -2.152 1 97 316 TYR A C 1
ATOM 2478 O O . TYR A 1 316 ? -7.434 -25.016 -2.84 1 97 316 TYR A O 1
ATOM 2486 N N . VAL A 1 317 ? -9.578 -25.594 -2.691 1 97.31 317 VAL A N 1
ATOM 2487 C CA . VAL A 1 317 ? -9.695 -25.984 -4.09 1 97.31 317 VAL A CA 1
ATOM 2488 C C . VAL A 1 317 ? -11 -25.453 -4.668 1 97.31 317 VAL A C 1
ATOM 2490 O O . VAL A 1 317 ? -11.914 -25.094 -3.924 1 97.31 317 VAL A O 1
ATOM 2493 N N . ILE A 1 318 ? -11.023 -25.344 -6.027 1 95.06 318 ILE A N 1
ATOM 2494 C CA . ILE A 1 318 ? -12.273 -25.094 -6.738 1 95.06 318 ILE A CA 1
ATOM 2495 C C . ILE A 1 318 ? -13 -26.422 -6.973 1 95.06 318 ILE A C 1
ATOM 2497 O O . ILE A 1 318 ? -12.383 -27.422 -7.34 1 95.06 318 ILE A O 1
ATOM 2501 N N . ALA A 1 319 ? -14.336 -26.406 -6.742 1 94.56 319 ALA A N 1
ATOM 2502 C CA . ALA A 1 319 ? -15.125 -27.625 -6.945 1 94.56 319 ALA A CA 1
ATOM 2503 C C . ALA A 1 319 ? -14.969 -28.141 -8.367 1 94.56 319 ALA A C 1
ATOM 2505 O O . ALA A 1 319 ? -15.078 -27.391 -9.336 1 94.56 319 ALA A O 1
ATOM 2506 N N . GLY A 1 320 ? -14.664 -29.375 -8.453 1 93.62 320 GLY A N 1
ATOM 2507 C CA . GLY A 1 320 ? -14.555 -30.031 -9.75 1 93.62 320 GLY A CA 1
ATOM 2508 C C . GLY A 1 320 ? -13.219 -29.781 -10.43 1 93.62 320 GLY A C 1
ATOM 2509 O O . GLY A 1 320 ? -13.055 -30.109 -11.609 1 93.62 320 GLY A O 1
ATOM 2510 N N . SER A 1 321 ? -12.297 -29.234 -9.773 1 95.81 321 SER A N 1
ATOM 2511 C CA . SER A 1 321 ? -10.992 -28.938 -10.352 1 95.81 321 SER A CA 1
ATOM 2512 C C . SER A 1 321 ? -10.07 -30.141 -10.273 1 95.81 321 SER A C 1
ATOM 2514 O O . SER A 1 321 ? -10.336 -31.094 -9.523 1 95.81 321 SER A O 1
ATOM 2516 N N . ASP A 1 322 ? -8.992 -30.109 -11.078 1 96.31 322 ASP A N 1
ATOM 2517 C CA . ASP A 1 322 ? -7.945 -31.125 -11 1 96.31 322 ASP A CA 1
ATOM 2518 C C . ASP A 1 322 ? -7.32 -31.156 -9.609 1 96.31 322 ASP A C 1
ATOM 2520 O O . ASP A 1 322 ? -6.961 -32.219 -9.117 1 96.31 322 ASP A O 1
ATOM 2524 N N . ALA A 1 323 ? -7.223 -30.031 -9.008 1 97.12 323 ALA A N 1
ATOM 2525 C CA . ALA A 1 323 ? -6.629 -29.922 -7.676 1 97.12 323 ALA A CA 1
ATOM 2526 C C . ALA A 1 323 ? -7.441 -30.703 -6.645 1 97.12 323 ALA A C 1
ATOM 2528 O O . ALA A 1 323 ? -6.879 -31.344 -5.758 1 97.12 323 ALA A O 1
ATOM 2529 N N . GLU A 1 324 ? -8.734 -30.594 -6.727 1 96.69 324 GLU A N 1
ATOM 2530 C CA . GLU A 1 324 ? -9.594 -31.328 -5.793 1 96.69 324 GLU A CA 1
ATOM 2531 C C . GLU A 1 324 ? -9.328 -32.812 -5.852 1 96.69 324 GLU A C 1
ATOM 2533 O O . GLU A 1 324 ? -9.18 -33.469 -4.816 1 96.69 324 GLU A O 1
ATOM 2538 N N . ASP A 1 325 ? -9.258 -33.375 -7.047 1 95.56 325 ASP A N 1
ATOM 2539 C CA . ASP A 1 325 ? -8.977 -34.781 -7.234 1 95.56 325 ASP A CA 1
ATOM 2540 C C . ASP A 1 325 ? -7.582 -35.156 -6.73 1 95.56 325 ASP A C 1
ATOM 2542 O O . ASP A 1 325 ? -7.387 -36.188 -6.113 1 95.56 325 ASP A O 1
ATOM 2546 N N . HIS A 1 326 ? -6.688 -34.312 -7.051 1 96.62 326 HIS A N 1
ATOM 2547 C CA . HIS A 1 326 ? -5.297 -34.531 -6.684 1 96.62 326 HIS A CA 1
ATOM 2548 C C . HIS A 1 326 ? -5.145 -34.688 -5.172 1 96.62 326 HIS A C 1
ATOM 2550 O O . HIS A 1 326 ? -4.504 -35.625 -4.695 1 96.62 326 HIS A O 1
ATOM 2556 N N . VAL A 1 327 ? -5.672 -33.719 -4.434 1 96.69 327 VAL A N 1
ATOM 2557 C CA . VAL A 1 327 ? -5.551 -33.75 -2.979 1 96.69 327 VAL A CA 1
ATOM 2558 C C . VAL A 1 327 ? -6.113 -35.062 -2.424 1 96.69 327 VAL A C 1
ATOM 2560 O O . VAL A 1 327 ? -5.48 -35.688 -1.589 1 96.69 327 VAL A O 1
ATOM 2563 N N . ARG A 1 328 ? -7.23 -35.438 -2.895 1 94.5 328 ARG A N 1
ATOM 2564 C CA . ARG A 1 328 ? -7.914 -36.656 -2.418 1 94.5 328 ARG A CA 1
ATOM 2565 C C . ARG A 1 328 ? -7.102 -37.906 -2.727 1 94.5 328 ARG A C 1
ATOM 2567 O O . ARG A 1 328 ? -7.039 -38.812 -1.914 1 94.5 328 ARG A O 1
ATOM 2574 N N . ARG A 1 329 ? -6.527 -37.938 -3.777 1 95.38 329 ARG A N 1
ATOM 2575 C CA . ARG A 1 329 ? -5.832 -39.125 -4.25 1 95.38 329 ARG A CA 1
ATOM 2576 C C . ARG A 1 329 ? -4.449 -39.25 -3.623 1 95.38 329 ARG A C 1
ATOM 2578 O O . ARG A 1 329 ? -3.998 -40.344 -3.295 1 95.38 329 ARG A O 1
ATOM 2585 N N . ARG A 1 330 ? -3.799 -38.156 -3.467 1 95.81 330 ARG A N 1
ATOM 2586 C CA . ARG A 1 330 ? -2.361 -38.219 -3.229 1 95.81 330 ARG A CA 1
ATOM 2587 C C . ARG A 1 330 ? -2.039 -37.938 -1.762 1 95.81 330 ARG A C 1
ATOM 2589 O O . ARG A 1 330 ? -0.964 -38.312 -1.279 1 95.81 330 ARG A O 1
ATOM 2596 N N . PHE A 1 331 ? -2.953 -37.219 -1.073 1 96.81 331 PHE A N 1
ATOM 2597 C CA . PHE A 1 331 ? -2.586 -36.812 0.271 1 96.81 331 PHE A CA 1
ATOM 2598 C C . PHE A 1 331 ? -3.652 -37.219 1.279 1 96.81 331 PHE A C 1
ATOM 2600 O O . PHE A 1 331 ? -4.547 -36.406 1.597 1 96.81 331 PHE A O 1
ATOM 2607 N N . PRO A 1 332 ? -3.457 -38.312 1.905 1 94 332 PRO A N 1
ATOM 2608 C CA . PRO A 1 332 ? -4.48 -38.844 2.801 1 94 332 PRO A CA 1
ATOM 2609 C C . PRO A 1 332 ? -4.664 -38 4.066 1 94 332 PRO A C 1
ATOM 2611 O O . PRO A 1 332 ? -5.719 -38.062 4.699 1 94 332 PRO A O 1
ATOM 2614 N N . HIS A 1 333 ? -3.65 -37.25 4.469 1 94.88 333 HIS A N 1
ATOM 2615 C CA . HIS A 1 333 ? -3.732 -36.469 5.711 1 94.88 333 HIS A CA 1
ATOM 2616 C C . HIS A 1 333 ? -4.246 -35.062 5.461 1 94.88 333 HIS A C 1
ATOM 2618 O O . HIS A 1 333 ? -4.457 -34.312 6.402 1 94.88 333 HIS A O 1
ATOM 2624 N N . LYS A 1 334 ? -4.434 -34.688 4.258 1 96.06 334 LYS A N 1
ATOM 2625 C CA . LYS A 1 334 ? -4.922 -33.344 3.912 1 96.06 334 LYS A CA 1
ATOM 2626 C C . LYS A 1 334 ? -6.402 -33.375 3.549 1 96.06 334 LYS A C 1
ATOM 2628 O O . LYS A 1 334 ? -6.91 -34.406 3.082 1 96.06 334 LYS A O 1
ATOM 2633 N N . SER A 1 335 ? -7.059 -32.312 3.891 1 95.31 335 SER A N 1
ATOM 2634 C CA . SER A 1 335 ? -8.484 -32.188 3.588 1 95.31 335 SER A CA 1
ATOM 2635 C C . SER A 1 335 ? -8.742 -31.094 2.57 1 95.31 335 SER A C 1
ATOM 2637 O O . SER A 1 335 ? -8.219 -29.984 2.695 1 95.31 335 SER A O 1
ATOM 2639 N N . ALA A 1 336 ? -9.562 -31.391 1.594 1 96.56 336 ALA A N 1
ATOM 2640 C CA . ALA A 1 336 ? -9.922 -30.406 0.585 1 96.56 336 ALA A CA 1
ATOM 2641 C C . ALA A 1 336 ? -11.102 -29.562 1.047 1 96.56 336 ALA A C 1
ATOM 2643 O O . ALA A 1 336 ? -12.109 -30.094 1.514 1 96.56 336 ALA A O 1
ATOM 2644 N N . LYS A 1 337 ? -11.023 -28.297 0.984 1 96.12 337 LYS A N 1
ATOM 2645 C CA . LYS A 1 337 ? -12.125 -27.375 1.219 1 96.12 337 LYS A CA 1
ATOM 2646 C C . LYS A 1 337 ? -12.445 -26.562 -0.037 1 96.12 337 LYS A C 1
ATOM 2648 O O . LYS A 1 337 ? -11.57 -25.891 -0.591 1 96.12 337 LYS A O 1
ATOM 2653 N N . ARG A 1 338 ? -13.656 -26.672 -0.475 1 95 338 ARG A N 1
ATOM 2654 C CA . ARG A 1 338 ? -14.094 -25.953 -1.664 1 95 338 ARG A CA 1
ATOM 2655 C C . ARG A 1 338 ? -14.297 -24.469 -1.363 1 95 338 ARG A C 1
ATOM 2657 O O . ARG A 1 338 ? -14.883 -24.109 -0.338 1 95 338 ARG A O 1
ATOM 2664 N N . VAL A 1 339 ? -13.773 -23.609 -2.236 1 94.12 339 VAL A N 1
ATOM 2665 C CA . VAL A 1 339 ? -13.938 -22.156 -2.133 1 94.12 339 VAL A CA 1
ATOM 2666 C C . VAL A 1 339 ? -14.359 -21.594 -3.484 1 94.12 339 VAL A C 1
ATOM 2668 O O . VAL A 1 339 ? -14.352 -22.297 -4.496 1 94.12 339 VAL A O 1
ATOM 2671 N N . ARG A 1 340 ? -14.742 -20.328 -3.523 1 89.88 340 ARG A N 1
ATOM 2672 C CA . ARG A 1 340 ? -15.156 -19.672 -4.762 1 89.88 340 ARG A CA 1
ATOM 2673 C C . ARG A 1 340 ? -13.953 -19.359 -5.645 1 89.88 340 ARG A C 1
ATOM 2675 O O . ARG A 1 340 ? -12.883 -19.016 -5.145 1 89.88 340 ARG A O 1
ATOM 2682 N N . ASN A 1 341 ? -14.172 -19.516 -6.883 1 88.19 341 ASN A N 1
ATOM 2683 C CA . ASN A 1 341 ? -13.164 -19.047 -7.832 1 88.19 341 ASN A CA 1
ATOM 2684 C C . ASN A 1 341 ? -13.086 -17.531 -7.859 1 88.19 341 ASN A C 1
ATOM 2686 O O . ASN A 1 341 ? -14.07 -16.859 -8.195 1 88.19 341 ASN A O 1
ATOM 2690 N N . THR A 1 342 ? -11.945 -16.953 -7.531 1 88.12 342 THR A N 1
ATOM 2691 C CA . THR A 1 342 ? -11.805 -15.508 -7.461 1 88.12 342 THR A CA 1
ATOM 2692 C C . THR A 1 342 ? -11.023 -14.977 -8.656 1 88.12 342 THR A C 1
ATOM 2694 O O . THR A 1 342 ? -10.711 -13.781 -8.727 1 88.12 342 THR A O 1
ATOM 2697 N N . LEU A 1 343 ? -10.586 -15.867 -9.539 1 89.38 343 LEU A N 1
ATOM 2698 C CA . LEU A 1 343 ? -10.031 -15.438 -10.82 1 89.38 343 LEU A CA 1
ATOM 2699 C C . LEU A 1 343 ? -11.141 -15.156 -11.828 1 89.38 343 LEU A C 1
ATOM 2701 O O . LEU A 1 343 ? -11.32 -15.922 -12.781 1 89.38 343 LEU A O 1
ATOM 2705 N N . ARG A 1 344 ? -11.828 -14.094 -11.625 1 88.19 344 ARG A N 1
ATOM 2706 C CA . ARG A 1 344 ? -13 -13.734 -12.43 1 88.19 344 ARG A CA 1
ATOM 2707 C C . ARG A 1 344 ? -12.68 -12.578 -13.375 1 88.19 344 ARG A C 1
ATOM 2709 O O . ARG A 1 344 ? -12.094 -11.578 -12.961 1 88.19 344 ARG A O 1
ATOM 2716 N N . PRO A 1 345 ? -13.078 -12.812 -14.539 1 89.19 345 PRO A N 1
ATOM 2717 C CA . PRO A 1 345 ? -12.852 -11.727 -15.492 1 89.19 345 PRO A CA 1
ATOM 2718 C C . PRO A 1 345 ? -13.82 -10.562 -15.289 1 89.19 345 PRO A C 1
ATOM 2720 O O . PRO A 1 345 ? -14.953 -10.758 -14.859 1 89.19 345 PRO A O 1
ATOM 2723 N N . THR A 1 346 ? -13.367 -9.367 -15.555 1 87.31 346 THR A N 1
ATOM 2724 C CA . THR A 1 346 ? -14.203 -8.18 -15.445 1 87.31 346 THR A CA 1
ATOM 2725 C C . THR A 1 346 ? -14.422 -7.547 -16.812 1 87.31 346 THR A C 1
ATOM 2727 O O . THR A 1 346 ? -15.156 -6.566 -16.938 1 87.31 346 THR A O 1
ATOM 2730 N N . SER A 1 347 ? -13.828 -8.062 -17.859 1 90.12 347 SER A N 1
ATOM 2731 C CA . SER A 1 347 ? -13.992 -7.695 -19.25 1 90.12 347 SER A CA 1
ATOM 2732 C C . SER A 1 347 ? -13.789 -8.898 -20.172 1 90.12 347 SER A C 1
ATOM 2734 O O . SER A 1 347 ? -13.336 -9.953 -19.719 1 90.12 347 SER A O 1
ATOM 2736 N N . ILE A 1 348 ? -14.188 -8.766 -21.391 1 92 348 ILE A N 1
ATOM 2737 C CA . ILE A 1 348 ? -14.008 -9.859 -22.344 1 92 348 ILE A CA 1
ATOM 2738 C C . ILE A 1 348 ? -12.516 -10.102 -22.562 1 92 348 ILE A C 1
ATOM 2740 O O . ILE A 1 348 ? -12.078 -11.25 -22.688 1 92 348 ILE A O 1
ATOM 2744 N N . ARG A 1 349 ? -11.766 -9.055 -22.516 1 89.31 349 ARG A N 1
ATOM 2745 C CA . ARG A 1 349 ? -10.32 -9.188 -22.688 1 89.31 349 ARG A CA 1
ATOM 2746 C C . ARG A 1 349 ? -9.703 -9.977 -21.531 1 89.31 349 ARG A C 1
ATOM 2748 O O . ARG A 1 349 ? -8.883 -10.867 -21.75 1 89.31 349 ARG A O 1
ATOM 2755 N N . THR A 1 350 ? -10.156 -9.625 -20.344 1 89.81 350 THR A N 1
ATOM 2756 C CA . THR A 1 350 ? -9.609 -10.336 -19.203 1 89.81 350 THR A CA 1
ATOM 2757 C C . THR A 1 350 ? -10.141 -11.766 -19.156 1 89.81 350 THR A C 1
ATOM 2759 O O . THR A 1 350 ? -9.469 -12.672 -18.641 1 89.81 350 THR A O 1
ATOM 2762 N N . PHE A 1 351 ? -11.352 -12.008 -19.734 1 91.19 351 PHE A N 1
ATOM 2763 C CA . PHE A 1 351 ? -11.875 -13.359 -19.875 1 91.19 351 PHE A CA 1
ATOM 2764 C C . PHE A 1 351 ? -10.969 -14.203 -20.766 1 91.19 351 PHE A C 1
ATOM 2766 O O . PHE A 1 351 ? -10.531 -15.281 -20.359 1 91.19 351 PHE A O 1
ATOM 2773 N N . LEU A 1 352 ? -10.625 -13.641 -21.844 1 91.25 352 LEU A N 1
ATOM 2774 C CA . LEU A 1 352 ? -9.844 -14.375 -22.828 1 91.25 352 LEU A CA 1
ATOM 2775 C C . LEU A 1 352 ? -8.422 -14.609 -22.328 1 91.25 352 LEU A C 1
ATOM 2777 O O . LEU A 1 352 ? -7.875 -15.703 -22.484 1 91.25 352 LEU A O 1
ATOM 2781 N N . SER A 1 353 ? -7.852 -13.609 -21.734 1 90.25 353 SER A N 1
ATOM 2782 C CA . SER A 1 353 ? -6.492 -13.742 -21.219 1 90.25 353 SER A CA 1
ATOM 2783 C C . SER A 1 353 ? -6.441 -14.664 -20.016 1 90.25 353 SER A C 1
ATOM 2785 O O . SER A 1 353 ? -5.391 -15.219 -19.688 1 90.25 353 SER A O 1
ATOM 2787 N N . GLY A 1 354 ? -7.551 -14.836 -19.406 1 92 354 GLY A N 1
ATOM 2788 C CA . GLY A 1 354 ? -7.621 -15.648 -18.203 1 92 354 GLY A CA 1
ATOM 2789 C C . GLY A 1 354 ? -7.836 -17.125 -18.484 1 92 354 GLY A C 1
ATOM 2790 O O . GLY A 1 354 ? -7.547 -17.969 -17.641 1 92 354 GLY A O 1
ATOM 2791 N N . LEU A 1 355 ? -8.312 -17.469 -19.625 1 93.06 355 LEU A N 1
ATOM 2792 C CA . LEU A 1 355 ? -8.664 -18.844 -19.953 1 93.06 355 LEU A CA 1
ATOM 2793 C C . LEU A 1 355 ? -7.48 -19.781 -19.75 1 93.06 355 LEU A C 1
ATOM 2795 O O . LEU A 1 355 ? -7.598 -20.797 -19.062 1 93.06 355 LEU A O 1
ATOM 2799 N N . PRO A 1 356 ? -6.293 -19.406 -20.234 1 92.44 356 PRO A N 1
ATOM 2800 C CA . PRO A 1 356 ? -5.164 -20.312 -20.031 1 92.44 356 PRO A CA 1
ATOM 2801 C C . PRO A 1 356 ? -4.781 -20.469 -18.562 1 92.44 356 PRO A C 1
ATOM 2803 O O . PRO A 1 356 ? -4.211 -21.484 -18.172 1 92.44 356 PRO A O 1
ATOM 2806 N N . LEU A 1 357 ? -5.109 -19.5 -17.797 1 91.31 357 LEU A N 1
ATOM 2807 C CA . LEU A 1 357 ? -4.711 -19.5 -16.391 1 91.31 357 LEU A CA 1
ATOM 2808 C C . LEU A 1 357 ? -5.613 -20.391 -15.562 1 91.31 357 LEU A C 1
ATOM 2810 O O . LEU A 1 357 ? -5.184 -20.938 -14.539 1 91.31 357 LEU A O 1
ATOM 2814 N N . VAL A 1 358 ? -6.859 -20.578 -16.047 1 93.31 358 VAL A N 1
ATOM 2815 C CA . VAL A 1 358 ? -7.805 -21.297 -15.211 1 93.31 358 VAL A CA 1
ATOM 2816 C C . VAL A 1 358 ? -8.133 -22.656 -15.852 1 93.31 358 VAL A C 1
ATOM 2818 O O . VAL A 1 358 ? -8.898 -23.438 -15.297 1 93.31 358 VAL A O 1
ATOM 2821 N N . PHE A 1 359 ? -7.555 -22.969 -16.969 1 94.62 359 PHE A N 1
ATOM 2822 C CA . PHE A 1 359 ? -7.812 -24.188 -17.734 1 94.62 359 PHE A CA 1
ATOM 2823 C C . PHE A 1 359 ? -7.402 -25.422 -16.922 1 94.62 359 PHE A C 1
ATOM 2825 O O . PHE A 1 359 ? -6.293 -25.469 -16.391 1 94.62 359 PHE A O 1
ATOM 2832 N N . GLN A 1 360 ? -8.336 -26.375 -16.875 1 94.88 360 GLN A N 1
ATOM 2833 C CA . GLN A 1 360 ? -8.07 -27.641 -16.203 1 94.88 360 GLN A CA 1
ATOM 2834 C C . GLN A 1 360 ? -7.758 -28.75 -17.219 1 94.88 360 GLN A C 1
ATOM 2836 O O . GLN A 1 360 ? -8.664 -29.344 -17.797 1 94.88 360 GLN A O 1
ATOM 2841 N N . ARG A 1 361 ? -6.566 -29.109 -17.281 1 94.31 361 ARG A N 1
ATOM 2842 C CA . ARG A 1 361 ? -6.121 -30.062 -18.297 1 94.31 361 ARG A CA 1
ATOM 2843 C C . ARG A 1 361 ? -6.746 -31.438 -18.078 1 94.31 361 ARG A C 1
ATOM 2845 O O . ARG A 1 361 ? -7.105 -32.125 -19.047 1 94.31 361 ARG A O 1
ATOM 2852 N N . GLY A 1 362 ? -6.75 -31.844 -16.781 1 92.38 362 GLY A N 1
ATOM 2853 C CA . GLY A 1 362 ? -7.336 -33.125 -16.484 1 92.38 362 GLY A CA 1
ATOM 2854 C C . GLY A 1 362 ? -8.805 -33.219 -16.844 1 92.38 362 GLY A C 1
ATOM 2855 O O . GLY A 1 362 ? -9.25 -34.25 -17.391 1 92.38 362 GLY A O 1
ATOM 2856 N N . ARG A 1 363 ? -9.523 -32.156 -16.656 1 92.81 363 ARG A N 1
ATOM 2857 C CA . ARG A 1 363 ? -10.953 -32.125 -16.953 1 92.81 363 ARG A CA 1
ATOM 2858 C C . ARG A 1 363 ? -11.195 -32.062 -18.453 1 92.81 363 ARG A C 1
ATOM 2860 O O . ARG A 1 363 ? -12.297 -32.375 -18.922 1 92.81 363 ARG A O 1
ATOM 2867 N N . ALA A 1 364 ? -10.18 -31.656 -19.172 1 94.25 364 ALA A N 1
ATOM 2868 C CA . ALA A 1 364 ? -10.297 -31.516 -20.625 1 94.25 364 ALA A CA 1
ATOM 2869 C C . ALA A 1 364 ? -9.961 -32.812 -21.344 1 94.25 364 ALA A C 1
ATOM 2871 O O . ALA A 1 364 ? -9.969 -32.875 -22.562 1 94.25 364 ALA A O 1
ATOM 2872 N N . SER A 1 365 ? -9.633 -33.844 -20.516 1 93.19 365 SER A N 1
ATOM 2873 C CA . SER A 1 365 ? -9.266 -35.125 -21.109 1 93.19 365 SER A CA 1
ATOM 2874 C C . SER A 1 365 ? -10.352 -35.625 -22.047 1 93.19 365 SER A C 1
ATOM 2876 O O . SER A 1 365 ? -11.531 -35.656 -21.688 1 93.19 365 SER A O 1
ATOM 2878 N N . GLY A 1 366 ? -9.945 -36 -23.25 1 92.88 366 GLY A N 1
ATOM 2879 C CA . GLY A 1 366 ? -10.867 -36.594 -24.203 1 92.88 366 GLY A CA 1
ATOM 2880 C C . GLY A 1 366 ? -11.578 -35.562 -25.062 1 92.88 366 GLY A C 1
ATOM 2881 O O . GLY A 1 366 ? -12.219 -35.906 -26.062 1 92.88 366 GLY A O 1
ATOM 2882 N N . LEU A 1 367 ? -11.5 -34.281 -24.688 1 94.62 367 LEU A N 1
ATOM 2883 C CA . LEU A 1 367 ? -12.172 -33.25 -25.453 1 94.62 367 LEU A CA 1
ATOM 2884 C C . LEU A 1 367 ? -11.297 -32.75 -26.594 1 94.62 367 LEU A C 1
ATOM 2886 O O . LEU A 1 367 ? -10.141 -32.375 -26.391 1 94.62 367 LEU A O 1
ATOM 2890 N N . HIS A 1 368 ? -11.766 -32.875 -27.812 1 97.06 368 HIS A N 1
ATOM 2891 C CA . HIS A 1 368 ? -11.172 -32.312 -29.016 1 97.06 368 HIS A CA 1
ATOM 2892 C C . HIS A 1 368 ? -12.18 -31.469 -29.797 1 97.06 368 HIS A C 1
ATOM 2894 O O . HIS A 1 368 ? -12.977 -32 -30.578 1 97.06 368 HIS A O 1
ATOM 2900 N N . ALA A 1 369 ? -12.07 -30.203 -29.609 1 97.62 369 ALA A N 1
ATOM 2901 C CA . ALA A 1 369 ? -13.109 -29.359 -30.203 1 97.62 369 ALA A CA 1
ATOM 2902 C C . ALA A 1 369 ? -12.594 -27.938 -30.453 1 97.62 369 ALA A C 1
ATOM 2904 O O . ALA A 1 369 ? -11.695 -27.469 -29.75 1 97.62 369 ALA A O 1
ATOM 2905 N N . THR A 1 370 ? -13.125 -27.281 -31.453 1 98.12 370 THR A N 1
ATOM 2906 C CA . THR A 1 370 ? -12.906 -25.875 -31.766 1 98.12 370 THR A CA 1
ATOM 2907 C C . THR A 1 370 ? -14.148 -25.047 -31.469 1 98.12 370 THR A C 1
ATOM 2909 O O . THR A 1 370 ? -15.234 -25.328 -32 1 98.12 370 THR A O 1
ATOM 2912 N N . TYR A 1 371 ? -14.008 -24.047 -30.641 1 97.62 371 TYR A N 1
ATOM 2913 C CA . TYR A 1 371 ? -15.109 -23.156 -30.266 1 97.62 371 TYR A CA 1
ATOM 2914 C C . TYR A 1 371 ? -14.93 -21.781 -30.859 1 97.62 371 TYR A C 1
ATOM 2916 O O . TYR A 1 371 ? -13.844 -21.203 -30.797 1 97.62 371 TYR A O 1
ATOM 2924 N N . HIS A 1 372 ? -15.953 -21.25 -31.469 1 98 372 HIS A N 1
ATOM 2925 C CA . HIS A 1 372 ? -15.992 -19.844 -31.875 1 98 372 HIS A CA 1
ATOM 2926 C C . HIS A 1 372 ? -16.844 -19.016 -30.938 1 98 372 HIS A C 1
ATOM 2928 O O . HIS A 1 372 ? -18.016 -19.312 -30.719 1 98 372 HIS A O 1
ATOM 2934 N N . PHE A 1 373 ? -16.25 -18.031 -30.359 1 97.06 373 PHE A N 1
ATOM 2935 C CA . PHE A 1 373 ? -16.969 -17.047 -29.562 1 97.06 373 PHE A CA 1
ATOM 2936 C C . PHE A 1 373 ? -17.109 -15.734 -30.344 1 97.06 373 PHE A C 1
ATOM 2938 O O . PHE A 1 373 ? -16.125 -15.188 -30.844 1 97.06 373 PHE A O 1
ATOM 2945 N N . SER A 1 374 ? -18.312 -15.25 -30.469 1 97.19 374 SER A N 1
ATOM 2946 C CA . SER A 1 374 ? -18.594 -13.93 -31.031 1 97.19 374 SER A CA 1
ATOM 2947 C C . SER A 1 374 ? -19.25 -13.023 -30 1 97.19 374 SER A C 1
ATOM 2949 O O . SER A 1 374 ? -20.438 -13.172 -29.703 1 97.19 374 SER A O 1
ATOM 2951 N N . PHE A 1 375 ? -18.453 -12.125 -29.547 1 96.5 375 PHE A N 1
ATOM 2952 C CA . PHE A 1 375 ? -18.984 -11.211 -28.531 1 96.5 375 PHE A CA 1
ATOM 2953 C C . PHE A 1 375 ? -19.484 -9.922 -29.172 1 96.5 375 PHE A C 1
ATOM 2955 O O . PHE A 1 375 ? -18.859 -9.406 -30.109 1 96.5 375 PHE A O 1
ATOM 2962 N N . THR A 1 376 ? -20.609 -9.398 -28.703 1 94.69 376 THR A N 1
ATOM 2963 C CA . THR A 1 376 ? -21.219 -8.156 -29.172 1 94.69 376 THR A CA 1
ATOM 2964 C C . THR A 1 376 ? -21.375 -7.164 -28.016 1 94.69 376 THR A C 1
ATOM 2966 O O . THR A 1 376 ? -21.094 -7.492 -26.859 1 94.69 376 THR A O 1
ATOM 2969 N N . GLY A 1 377 ? -21.781 -5.898 -28.312 1 91.31 377 GLY A N 1
ATOM 2970 C CA . GLY A 1 377 ? -21.938 -4.875 -27.297 1 91.31 377 GLY A CA 1
ATOM 2971 C C . GLY A 1 377 ? -20.75 -3.939 -27.188 1 91.31 377 GLY A C 1
ATOM 2972 O O . GLY A 1 377 ? -20.219 -3.479 -28.203 1 91.31 377 GLY A O 1
ATOM 2973 N N . GLU A 1 378 ? -20.297 -3.662 -25.922 1 85.94 378 GLU A N 1
ATOM 2974 C CA . GLU A 1 378 ? -19.219 -2.693 -25.688 1 85.94 378 GLU A CA 1
ATOM 2975 C C . GLU A 1 378 ? -17.891 -3.207 -26.219 1 85.94 378 GLU A C 1
ATOM 2977 O O . GLU A 1 378 ? -17.078 -2.43 -26.719 1 85.94 378 GLU A O 1
ATOM 2982 N N . GLU A 1 379 ? -17.672 -4.488 -26.062 1 86.75 379 GLU A N 1
ATOM 2983 C CA . GLU A 1 379 ? -16.484 -5.145 -26.594 1 86.75 379 GLU A CA 1
ATOM 2984 C C . GLU A 1 379 ? -16.844 -6.133 -27.703 1 86.75 379 GLU A C 1
ATOM 2986 O O . GLU A 1 379 ? -17.312 -7.238 -27.422 1 86.75 379 GLU A O 1
ATOM 2991 N N . THR A 1 380 ? -16.672 -5.723 -28.922 1 89.75 380 THR A N 1
ATOM 2992 C CA . THR A 1 380 ? -16.969 -6.582 -30.062 1 89.75 380 THR A CA 1
ATOM 2993 C C . THR A 1 380 ? -15.719 -7.305 -30.547 1 89.75 380 THR A C 1
ATOM 2995 O O . THR A 1 380 ? -14.766 -6.668 -30.984 1 89.75 380 THR A O 1
ATOM 2998 N N . LEU A 1 381 ? -15.719 -8.586 -30.406 1 92.94 381 LEU A N 1
ATOM 2999 C CA . LEU A 1 381 ? -14.531 -9.344 -30.797 1 92.94 381 LEU A CA 1
ATOM 3000 C C . LEU A 1 381 ? -14.891 -10.797 -31.094 1 92.94 381 LEU A C 1
ATOM 3002 O O . LEU A 1 381 ? -15.82 -11.344 -30.5 1 92.94 381 LEU A O 1
ATOM 3006 N N . GLY A 1 382 ? -14.289 -11.391 -32.094 1 95.88 382 GLY A N 1
ATOM 3007 C CA . GLY A 1 382 ? -14.336 -12.82 -32.344 1 95.88 382 GLY A CA 1
ATOM 3008 C C . GLY A 1 382 ? -13.117 -13.57 -31.859 1 95.88 382 GLY A C 1
ATOM 3009 O O . GLY A 1 382 ? -12 -13.062 -31.938 1 95.88 382 GLY A O 1
ATOM 3010 N N . VAL A 1 383 ? -13.391 -14.773 -31.312 1 96.88 383 VAL A N 1
ATOM 3011 C CA . VAL A 1 383 ? -12.273 -15.523 -30.734 1 96.88 383 VAL A CA 1
ATOM 3012 C C . VAL A 1 383 ? -12.43 -17 -31.062 1 96.88 383 VAL A C 1
ATOM 3014 O O . VAL A 1 383 ? -13.547 -17.531 -31.047 1 96.88 383 VAL A O 1
ATOM 3017 N N . THR A 1 384 ? -11.391 -17.594 -31.391 1 97.94 384 THR A N 1
ATOM 3018 C CA . THR A 1 384 ? -11.336 -19.047 -31.578 1 97.94 384 THR A CA 1
ATOM 3019 C C . THR A 1 384 ? -10.617 -19.703 -30.406 1 97.94 384 THR A C 1
ATOM 3021 O O . THR A 1 384 ? -9.484 -19.344 -30.062 1 97.94 384 THR A O 1
ATOM 3024 N N . VAL A 1 385 ? -11.281 -20.594 -29.781 1 97.38 385 VAL A N 1
ATOM 3025 C CA . VAL A 1 385 ? -10.711 -21.391 -28.688 1 97.38 385 VAL A CA 1
ATOM 3026 C C . VAL A 1 385 ? -10.625 -22.844 -29.109 1 97.38 385 VAL A C 1
ATOM 3028 O O . VAL A 1 385 ? -11.633 -23.469 -29.469 1 97.38 385 VAL A O 1
ATOM 3031 N N . VAL A 1 386 ? -9.438 -23.391 -29.094 1 97.81 386 VAL A N 1
ATOM 3032 C CA . VAL A 1 386 ? -9.234 -24.781 -29.469 1 97.81 386 VAL A CA 1
ATOM 3033 C C . VAL A 1 386 ? -8.758 -25.594 -28.266 1 97.81 386 VAL A C 1
ATOM 3035 O O . VAL A 1 386 ? -7.777 -25.219 -27.625 1 97.81 386 VAL A O 1
ATOM 3038 N N . ILE A 1 387 ? -9.445 -26.578 -27.953 1 97.12 387 ILE A N 1
ATOM 3039 C CA . ILE A 1 387 ? -9.039 -27.516 -26.906 1 97.12 387 ILE A CA 1
ATOM 3040 C C . ILE A 1 387 ? -8.75 -28.875 -27.531 1 97.12 387 ILE A C 1
ATOM 3042 O O . ILE A 1 387 ? -9.625 -29.469 -28.172 1 97.12 387 ILE A O 1
ATOM 3046 N N . ARG A 1 388 ? -7.496 -29.344 -27.406 1 96.12 388 ARG A N 1
ATOM 3047 C CA . ARG A 1 388 ? -7.055 -30.641 -27.938 1 96.12 388 ARG A CA 1
ATOM 3048 C C . ARG A 1 388 ? -5.918 -31.219 -27.109 1 96.12 388 ARG A C 1
ATOM 3050 O O . ARG A 1 388 ? -4.984 -30.5 -26.734 1 96.12 388 ARG A O 1
ATOM 3057 N N . ASP A 1 389 ? -6.051 -32.531 -26.781 1 94 389 ASP A N 1
ATOM 3058 C CA . ASP A 1 389 ? -4.988 -33.25 -26.078 1 94 389 ASP A CA 1
ATOM 3059 C C . ASP A 1 389 ? -4.59 -32.531 -24.797 1 94 389 ASP A C 1
ATOM 3061 O O . ASP A 1 389 ? -3.404 -32.312 -24.547 1 94 389 ASP A O 1
ATOM 3065 N N . ARG A 1 390 ? -5.559 -32 -24.109 1 94.44 390 ARG A N 1
ATOM 3066 C CA . ARG A 1 390 ? -5.398 -31.391 -22.812 1 94.44 390 ARG A CA 1
ATOM 3067 C C . ARG A 1 390 ? -4.641 -30.062 -22.906 1 94.44 390 ARG A C 1
ATOM 3069 O O . ARG A 1 390 ? -3.93 -29.672 -21.984 1 94.44 390 ARG A O 1
ATOM 3076 N N . THR A 1 391 ? -4.707 -29.484 -24.109 1 94.75 391 THR A N 1
ATOM 3077 C CA . THR A 1 391 ? -4.109 -28.172 -24.312 1 94.75 391 THR A CA 1
ATOM 3078 C C . THR A 1 391 ? -5.156 -27.172 -24.797 1 94.75 391 THR A C 1
ATOM 3080 O O . THR A 1 391 ? -6.191 -27.547 -25.344 1 94.75 391 THR A O 1
ATOM 3083 N N . LEU A 1 392 ? -4.922 -25.938 -24.453 1 96.12 392 LEU A N 1
ATOM 3084 C CA . LEU A 1 392 ? -5.812 -24.844 -24.812 1 96.12 392 LEU A CA 1
ATOM 3085 C C . LEU A 1 392 ? -5.09 -23.797 -25.672 1 96.12 392 LEU A C 1
ATOM 3087 O O . LEU A 1 392 ? -3.953 -23.422 -25.375 1 96.12 392 LEU A O 1
ATOM 3091 N N . ALA A 1 393 ? -5.668 -23.453 -26.766 1 96.44 393 ALA A N 1
ATOM 3092 C CA . ALA A 1 393 ? -5.191 -22.344 -27.578 1 96.44 393 ALA A CA 1
ATOM 3093 C C . ALA A 1 393 ? -6.289 -21.312 -27.781 1 96.44 393 ALA A C 1
ATOM 3095 O O . ALA A 1 393 ? -7.43 -21.656 -28.094 1 96.44 393 ALA A O 1
ATOM 3096 N N . VAL A 1 394 ? -6.004 -20.062 -27.547 1 96.44 394 VAL A N 1
ATOM 3097 C CA . VAL A 1 394 ? -6.934 -18.953 -27.719 1 96.44 394 VAL A CA 1
ATOM 3098 C C . VAL A 1 394 ? -6.383 -17.969 -28.734 1 96.44 394 VAL A C 1
ATOM 3100 O O . VAL A 1 394 ? -5.254 -17.484 -28.594 1 96.44 394 VAL A O 1
ATOM 3103 N N . ARG A 1 395 ? -7.145 -17.656 -29.703 1 95.88 395 ARG A N 1
ATOM 3104 C CA . ARG A 1 395 ? -6.715 -16.734 -30.75 1 95.88 395 ARG A CA 1
ATOM 3105 C C . ARG A 1 395 ? -7.812 -15.727 -31.078 1 95.88 395 ARG A C 1
ATOM 3107 O O . ARG A 1 395 ? -8.984 -16.094 -31.172 1 95.88 395 ARG A O 1
ATOM 3114 N N . GLU A 1 396 ? -7.426 -14.57 -31.219 1 94.06 396 GLU A N 1
ATOM 3115 C CA . GLU A 1 396 ? -8.383 -13.562 -31.672 1 94.06 396 GLU A CA 1
ATOM 3116 C C . GLU A 1 396 ? -8.781 -13.797 -33.125 1 94.06 396 GLU A C 1
ATOM 3118 O O . GLU A 1 396 ? -7.941 -14.125 -33.969 1 94.06 396 GLU A O 1
ATOM 3123 N N . GLY A 1 397 ? -10.008 -13.57 -33.375 1 95.06 397 GLY A N 1
ATOM 3124 C CA . GLY A 1 397 ? -10.555 -13.836 -34.719 1 95.06 397 GLY A CA 1
ATOM 3125 C C . GLY A 1 397 ? -11.211 -15.203 -34.812 1 95.06 397 GLY A C 1
ATOM 3126 O O . GLY A 1 397 ? -11.031 -16.062 -33.938 1 95.06 397 GLY A O 1
ATOM 3127 N N . LEU A 1 398 ? -12.086 -15.352 -35.781 1 96.81 398 LEU A N 1
ATOM 3128 C CA . LEU A 1 398 ? -12.742 -16.625 -36.031 1 96.81 398 LEU A CA 1
ATOM 3129 C C . LEU A 1 398 ? -11.992 -17.406 -37.125 1 96.81 398 LEU A C 1
ATOM 3131 O O . LEU A 1 398 ? -12.078 -17.094 -38.312 1 96.81 398 LEU A O 1
ATOM 3135 N N . HIS A 1 399 ? -11.289 -18.391 -36.656 1 96.62 399 HIS A N 1
ATOM 3136 C CA . HIS A 1 399 ? -10.422 -19.156 -37.562 1 96.62 399 HIS A CA 1
ATOM 3137 C C . HIS A 1 399 ? -10.945 -20.578 -37.75 1 96.62 399 HIS A C 1
ATOM 3139 O O . HIS A 1 399 ? -11.281 -21.25 -36.781 1 96.62 399 HIS A O 1
ATOM 3145 N N . GLY A 1 400 ? -11.008 -21.031 -39 1 93.94 400 GLY A N 1
ATOM 3146 C CA . GLY A 1 400 ? -11.391 -22.406 -39.281 1 93.94 400 GLY A CA 1
ATOM 3147 C C . GLY A 1 400 ? -12.867 -22.656 -39.031 1 93.94 400 GLY A C 1
ATOM 3148 O O . GLY A 1 400 ? -13.664 -21.734 -38.938 1 93.94 400 GLY A O 1
ATOM 3149 N N . ARG A 1 401 ? -13.234 -24.016 -39.094 1 95 401 ARG A N 1
ATOM 3150 C CA . ARG A 1 401 ? -14.617 -24.422 -38.844 1 95 401 ARG A CA 1
ATOM 3151 C C . ARG A 1 401 ? -14.82 -24.828 -37.406 1 95 401 ARG A C 1
ATOM 3153 O O . ARG A 1 401 ? -14.125 -25.703 -36.875 1 95 401 ARG A O 1
ATOM 3160 N N . PRO A 1 402 ? -15.727 -24.219 -36.75 1 96.94 402 PRO A N 1
ATOM 3161 C CA . PRO A 1 402 ? -15.953 -24.547 -35.344 1 96.94 402 PRO A CA 1
ATOM 3162 C C . PRO A 1 402 ? -16.812 -25.797 -35.156 1 96.94 402 PRO A C 1
ATOM 3164 O O . PRO A 1 402 ? -17.656 -26.094 -36 1 96.94 402 PRO A O 1
ATOM 3167 N N . ASP A 1 403 ? -16.578 -26.469 -34.094 1 97.62 403 ASP A N 1
ATOM 3168 C CA . ASP A 1 403 ? -17.469 -27.531 -33.656 1 97.62 403 ASP A CA 1
ATOM 3169 C C . ASP A 1 403 ? -18.641 -26.969 -32.844 1 97.62 403 ASP A C 1
ATOM 3171 O O . ASP A 1 403 ? -19.672 -27.625 -32.719 1 97.62 403 ASP A O 1
ATOM 3175 N N . PHE A 1 404 ? -18.406 -25.812 -32.281 1 97 404 PHE A N 1
ATOM 3176 C CA . PHE A 1 404 ? -19.406 -25.141 -31.453 1 97 404 PHE A CA 1
ATOM 3177 C C . PHE A 1 404 ? -19.281 -23.625 -31.562 1 97 404 PHE A C 1
ATOM 3179 O O . PHE A 1 404 ? -18.172 -23.094 -31.594 1 97 404 PHE A O 1
ATOM 3186 N N . ARG A 1 405 ? -20.438 -22.922 -31.688 1 97.69 405 ARG A N 1
ATOM 3187 C CA . ARG A 1 405 ? -20.453 -21.469 -31.812 1 97.69 405 ARG A CA 1
ATOM 3188 C C . ARG A 1 405 ? -21.234 -20.812 -30.672 1 97.69 405 ARG A C 1
ATOM 3190 O O . ARG A 1 405 ? -22.328 -21.281 -30.328 1 97.69 405 ARG A O 1
ATOM 3197 N N . ILE A 1 406 ? -20.641 -19.859 -30.094 1 96.19 406 ILE A N 1
ATOM 3198 C CA . ILE A 1 406 ? -21.297 -19.062 -29.062 1 96.19 406 ILE A CA 1
ATOM 3199 C C . ILE A 1 406 ? -21.328 -17.594 -29.484 1 96.19 406 ILE A C 1
ATOM 3201 O O . ILE A 1 406 ? -20.297 -17.031 -29.875 1 96.19 406 ILE A O 1
ATOM 3205 N N . THR A 1 407 ? -22.438 -16.984 -29.547 1 96.81 407 THR A N 1
ATOM 3206 C CA . THR A 1 407 ? -22.609 -15.555 -29.719 1 96.81 407 THR A CA 1
ATOM 3207 C C . THR A 1 407 ? -23.203 -14.93 -28.469 1 96.81 407 THR A C 1
ATOM 3209 O O . THR A 1 407 ? -24.266 -15.344 -28 1 96.81 407 THR A O 1
ATOM 3212 N N . ALA A 1 408 ? -22.547 -13.977 -27.938 1 96.5 408 ALA A N 1
ATOM 3213 C CA . ALA A 1 408 ? -23.031 -13.438 -26.672 1 96.5 408 ALA A CA 1
ATOM 3214 C C . ALA A 1 408 ? -22.75 -11.945 -26.562 1 96.5 408 ALA A C 1
ATOM 3216 O O . ALA A 1 408 ? -21.719 -11.469 -27.047 1 96.5 408 ALA A O 1
ATOM 3217 N N . ASP A 1 409 ? -23.719 -11.242 -25.953 1 95.56 409 ASP A N 1
ATOM 3218 C CA . ASP A 1 409 ? -23.422 -9.906 -25.453 1 95.56 409 ASP A CA 1
ATOM 3219 C C . ASP A 1 409 ? -22.375 -9.961 -24.344 1 95.56 409 ASP A C 1
ATOM 3221 O O . ASP A 1 409 ? -22.5 -10.758 -23.406 1 95.56 409 ASP A O 1
ATOM 3225 N N . GLY A 1 410 ? -21.359 -9.141 -24.5 1 94 410 GLY A N 1
ATOM 3226 C CA . GLY A 1 410 ? -20.25 -9.188 -23.562 1 94 410 GLY A CA 1
ATOM 3227 C C . GLY A 1 410 ? -20.656 -9.031 -22.125 1 94 410 GLY A C 1
ATOM 3228 O O . GLY A 1 410 ? -20.25 -9.82 -21.266 1 94 410 GLY A O 1
ATOM 3229 N N . LYS A 1 411 ? -21.5 -8.031 -21.828 1 92.56 411 LYS A N 1
ATOM 3230 C CA . LYS A 1 411 ? -21.938 -7.766 -20.469 1 92.56 411 LYS A CA 1
ATOM 3231 C C . LYS A 1 411 ? -22.75 -8.938 -19.906 1 92.56 411 LYS A C 1
ATOM 3233 O O . LYS A 1 411 ? -22.578 -9.32 -18.75 1 92.56 411 LYS A O 1
ATOM 3238 N N . THR A 1 412 ? -23.578 -9.492 -20.734 1 93.44 412 THR A N 1
ATOM 3239 C CA . THR A 1 412 ? -24.391 -10.633 -20.312 1 93.44 412 THR A CA 1
ATOM 3240 C C . THR A 1 412 ? -23.516 -11.859 -20.062 1 93.44 412 THR A C 1
ATOM 3242 O O . THR A 1 412 ? -23.75 -12.602 -19.109 1 93.44 412 THR A O 1
ATOM 3245 N N . TRP A 1 413 ? -22.562 -12.086 -20.953 1 93.38 413 TRP A N 1
ATOM 3246 C CA . TRP A 1 413 ? -21.656 -13.219 -20.781 1 93.38 413 TRP A CA 1
ATOM 3247 C C . TRP A 1 413 ? -20.906 -13.133 -19.453 1 93.38 413 TRP A C 1
ATOM 3249 O O . TRP A 1 413 ? -20.844 -14.109 -18.703 1 93.38 413 TRP A O 1
ATOM 3259 N N . LEU A 1 414 ? -20.375 -11.969 -19.125 1 91.75 414 LEU A N 1
ATOM 3260 C CA . LEU A 1 414 ? -19.641 -11.758 -17.875 1 91.75 414 LEU A CA 1
ATOM 3261 C C . LEU A 1 414 ? -20.562 -11.93 -16.672 1 91.75 414 LEU A C 1
ATOM 3263 O O . LEU A 1 414 ? -20.156 -12.492 -15.656 1 91.75 414 LEU A O 1
ATOM 3267 N N . GLY A 1 415 ? -21.781 -11.43 -16.797 1 90 415 GLY A N 1
ATOM 3268 C CA . GLY A 1 415 ? -22.766 -11.633 -15.75 1 90 415 GLY A CA 1
ATOM 3269 C C . GLY A 1 415 ? -23.078 -13.094 -15.508 1 90 415 GLY A C 1
ATOM 3270 O O . GLY A 1 415 ? -23.266 -13.516 -14.367 1 90 415 GLY A O 1
ATOM 3271 N N . PHE A 1 416 ? -23.156 -13.883 -16.641 1 90.44 416 PHE A N 1
ATOM 3272 C CA . PHE A 1 416 ? -23.391 -15.312 -16.547 1 90.44 416 PHE A CA 1
ATOM 3273 C C . PHE A 1 416 ? -22.25 -16 -15.812 1 90.44 416 PHE A C 1
ATOM 3275 O O . PHE A 1 416 ? -22.469 -16.781 -14.891 1 90.44 416 PHE A O 1
ATOM 3282 N N . LEU A 1 417 ? -21.016 -15.602 -16.203 1 89 417 LEU A N 1
ATOM 3283 C CA . LEU A 1 417 ? -19.844 -16.188 -15.57 1 89 417 LEU A CA 1
ATOM 3284 C C . LEU A 1 417 ? -19.781 -15.859 -14.086 1 89 417 LEU A C 1
ATOM 3286 O O . LEU A 1 417 ? -19.328 -16.672 -13.281 1 89 417 LEU A O 1
ATOM 3290 N N . ALA A 1 418 ? -20.312 -14.672 -13.695 1 86.81 418 ALA A N 1
ATOM 3291 C CA . ALA A 1 418 ? -20.281 -14.211 -12.312 1 86.81 418 ALA A CA 1
ATOM 3292 C C . ALA A 1 418 ? -21.438 -14.789 -11.508 1 86.81 418 ALA A C 1
ATOM 3294 O O . ALA A 1 418 ? -21.531 -14.578 -10.297 1 86.81 418 ALA A O 1
ATOM 3295 N N . GLY A 1 419 ? -22.328 -15.492 -12.18 1 83.88 419 GLY A N 1
ATOM 3296 C CA . GLY A 1 419 ? -23.484 -16.078 -11.516 1 83.88 419 GLY A CA 1
ATOM 3297 C C . GLY A 1 419 ? -24.594 -15.078 -11.289 1 83.88 419 GLY A C 1
ATOM 3298 O O . GLY A 1 419 ? -25.5 -15.312 -10.469 1 83.88 419 GLY A O 1
ATOM 3299 N N . GLU A 1 420 ? -24.531 -14.023 -11.953 1 86.62 420 GLU A N 1
ATOM 3300 C CA . GLU A 1 420 ? -25.516 -12.953 -11.75 1 86.62 420 GLU A CA 1
ATOM 3301 C C . GLU A 1 420 ? -26.656 -13.047 -12.766 1 86.62 420 GLU A C 1
ATOM 3303 O O . GLU A 1 420 ? -27.719 -12.492 -12.547 1 86.62 420 GLU A O 1
ATOM 3308 N N . VAL A 1 421 ? -26.328 -13.648 -13.914 1 88.25 421 VAL A N 1
ATOM 3309 C CA . VAL A 1 421 ? -27.297 -13.828 -14.984 1 88.25 421 VAL A CA 1
ATOM 3310 C C . VAL A 1 421 ? -27.516 -15.312 -15.242 1 88.25 421 VAL A C 1
ATOM 3312 O O . VAL A 1 421 ? -26.547 -16.078 -15.383 1 88.25 421 VAL A O 1
ATOM 3315 N N . SER A 1 422 ? -28.719 -15.727 -15.297 1 90.62 422 SER A N 1
ATOM 3316 C CA . SER A 1 422 ? -29.016 -17.125 -15.609 1 90.62 422 SER A CA 1
ATOM 3317 C C . SER A 1 422 ? -28.812 -17.406 -17.094 1 90.62 422 SER A C 1
ATOM 3319 O O . SER A 1 422 ? -29.188 -16.609 -17.938 1 90.62 422 SER A O 1
ATOM 3321 N N . LEU A 1 423 ? -28.203 -18.609 -17.375 1 88.56 423 LEU A N 1
ATOM 3322 C CA . LEU A 1 423 ? -28 -18.984 -18.766 1 88.56 423 LEU A CA 1
ATOM 3323 C C . LEU A 1 423 ? -29.328 -19.109 -19.5 1 88.56 423 LEU A C 1
ATOM 3325 O O . LEU A 1 423 ? -29.453 -18.672 -20.641 1 88.56 423 LEU A O 1
ATOM 3329 N N . PHE A 1 424 ? -30.219 -19.656 -18.766 1 88.81 424 PHE A N 1
ATOM 3330 C CA . PHE A 1 424 ? -31.547 -19.844 -19.359 1 88.81 424 PHE A CA 1
ATOM 3331 C C . PHE A 1 424 ? -32.188 -18.516 -19.734 1 88.81 424 PHE A C 1
ATOM 3333 O O . PHE A 1 424 ? -32.688 -18.359 -20.844 1 88.81 424 PHE A O 1
ATOM 3340 N N . GLY A 1 425 ? -32.094 -17.609 -18.766 1 90.69 425 GLY A N 1
ATOM 3341 C CA . GLY A 1 425 ? -32.625 -16.281 -19.047 1 90.69 425 GLY A CA 1
ATOM 3342 C C . GLY A 1 425 ? -31.922 -15.594 -20.203 1 90.69 425 GLY A C 1
ATOM 3343 O O . GLY A 1 425 ? -32.562 -14.93 -21.016 1 90.69 425 GLY A O 1
ATOM 3344 N N . ALA A 1 426 ? -30.656 -15.766 -20.312 1 93.31 426 ALA A N 1
ATOM 3345 C CA . ALA A 1 426 ? -29.859 -15.141 -21.375 1 93.31 426 ALA A CA 1
ATOM 3346 C C . ALA A 1 426 ? -30.188 -15.758 -22.734 1 93.31 426 ALA A C 1
ATOM 3348 O O . ALA A 1 426 ? -30.188 -15.062 -23.75 1 93.31 426 ALA A O 1
ATOM 3349 N N . LEU A 1 427 ? -30.484 -17.047 -22.766 1 91.81 427 LEU A N 1
ATOM 3350 C CA . LEU A 1 427 ? -30.859 -17.75 -23.984 1 91.81 427 LEU A CA 1
ATOM 3351 C C . LEU A 1 427 ? -32.219 -17.297 -24.469 1 91.81 427 LEU A C 1
ATOM 3353 O O . LEU A 1 427 ? -32.438 -17.078 -25.672 1 91.81 427 LEU A O 1
ATOM 3357 N N . LEU A 1 428 ? -33.094 -17.078 -23.484 1 91 428 LEU A N 1
ATOM 3358 C CA . LEU A 1 428 ? -34.438 -16.656 -23.797 1 91 428 LEU A CA 1
ATOM 3359 C C . LEU A 1 428 ? -34.438 -15.242 -24.391 1 91 428 LEU A C 1
ATOM 3361 O O . LEU A 1 428 ? -35.219 -14.961 -25.312 1 91 428 LEU A O 1
ATOM 3365 N N . ARG A 1 429 ? -33.594 -14.367 -23.922 1 92.88 429 ARG A N 1
ATOM 3366 C CA . ARG A 1 429 ? -33.531 -12.984 -24.375 1 92.88 429 ARG A CA 1
ATOM 3367 C C . ARG A 1 429 ? -32.625 -12.852 -25.594 1 92.88 429 ARG A C 1
ATOM 3369 O O . ARG A 1 429 ? -32.438 -11.75 -26.109 1 92.88 429 ARG A O 1
ATOM 3376 N N . ARG A 1 430 ? -32 -13.969 -25.969 1 93.25 430 ARG A N 1
ATOM 3377 C CA . ARG A 1 430 ? -31.141 -14.07 -27.141 1 93.25 430 ARG A CA 1
ATOM 3378 C C . ARG A 1 430 ? -29.891 -13.203 -26.953 1 93.25 430 ARG A C 1
ATOM 3380 O O . ARG A 1 430 ? -29.359 -12.656 -27.922 1 93.25 430 ARG A O 1
ATOM 3387 N N . LYS A 1 431 ? -29.547 -12.992 -25.734 1 95.38 431 LYS A N 1
ATOM 3388 C CA . LYS A 1 431 ? -28.297 -12.289 -25.438 1 95.38 431 LYS A CA 1
ATOM 3389 C C . LYS A 1 431 ? -27.109 -13.242 -25.469 1 95.38 431 LYS A C 1
ATOM 3391 O O . LYS A 1 431 ? -25.953 -12.805 -25.562 1 95.38 431 LYS A O 1
ATOM 3396 N N . ILE A 1 432 ? -27.406 -14.5 -25.359 1 94.81 432 ILE A N 1
ATOM 3397 C CA . ILE A 1 432 ? -26.484 -15.586 -25.609 1 94.81 432 ILE A CA 1
ATOM 3398 C C . ILE A 1 432 ? -27.125 -16.609 -26.562 1 94.81 432 ILE A C 1
ATOM 3400 O O . ILE A 1 432 ? -28.281 -16.953 -26.391 1 94.81 432 ILE A O 1
ATOM 3404 N N . ARG A 1 433 ? -26.438 -16.969 -27.625 1 94.69 433 ARG A N 1
ATOM 3405 C CA . ARG A 1 433 ? -26.891 -17.953 -28.594 1 94.69 433 ARG A CA 1
ATOM 3406 C C . ARG A 1 433 ? -25.828 -19.016 -28.844 1 94.69 433 ARG A C 1
ATOM 3408 O O . ARG A 1 433 ? -24.625 -18.688 -28.891 1 94.69 433 ARG A O 1
ATOM 3415 N N . PHE A 1 434 ? -26.234 -20.25 -28.922 1 94.75 434 PHE A N 1
ATOM 3416 C CA . PHE A 1 434 ? -25.297 -21.328 -29.188 1 94.75 434 PHE A CA 1
ATOM 3417 C C . PHE A 1 434 ? -25.703 -22.094 -30.453 1 94.75 434 PHE A C 1
ATOM 3419 O O . PHE A 1 434 ? -26.891 -22.156 -30.781 1 94.75 434 PHE A O 1
ATOM 3426 N N . LYS A 1 435 ? -24.828 -22.531 -31.172 1 95.38 435 LYS A N 1
ATOM 3427 C CA . LYS A 1 435 ? -25.016 -23.469 -32.281 1 95.38 435 LYS A CA 1
ATOM 3428 C C . LYS A 1 435 ? -24.031 -24.625 -32.188 1 95.38 435 LYS A C 1
ATOM 3430 O O . LYS A 1 435 ? -22.812 -24.422 -32.188 1 95.38 435 LYS A O 1
ATOM 3435 N N . GLY A 1 436 ? -24.422 -25.906 -32.031 1 94.62 436 GLY A N 1
ATOM 3436 C CA . GLY A 1 436 ? -23.609 -27.094 -31.906 1 94.62 436 GLY A CA 1
ATOM 3437 C C . GLY A 1 436 ? -24.156 -28.062 -30.859 1 94.62 436 GLY A C 1
ATOM 3438 O O . GLY A 1 436 ? -25.172 -27.797 -30.219 1 94.62 436 GLY A O 1
ATOM 3439 N N . PRO A 1 437 ? -23.562 -29.156 -30.734 1 94.81 437 PRO A N 1
ATOM 3440 C CA . PRO A 1 437 ? -24.047 -30.141 -29.75 1 94.81 437 PRO A CA 1
ATOM 3441 C C . PRO A 1 437 ? -23.906 -29.672 -28.312 1 94.81 437 PRO A C 1
ATOM 3443 O O . PRO A 1 437 ? -22.828 -29.266 -27.891 1 94.81 437 PRO A O 1
ATOM 3446 N N . PRO A 1 438 ? -24.938 -29.734 -27.547 1 91.38 438 PRO A N 1
ATOM 3447 C CA . PRO A 1 438 ? -24.922 -29.25 -26.156 1 91.38 438 PRO A CA 1
ATOM 3448 C C . PRO A 1 438 ? -23.844 -29.922 -25.312 1 91.38 438 PRO A C 1
ATOM 3450 O O . PRO A 1 438 ? -23.312 -29.312 -24.375 1 91.38 438 PRO A O 1
ATOM 3453 N N . ARG A 1 439 ? -23.531 -31.125 -25.609 1 93.75 439 ARG A N 1
ATOM 3454 C CA . ARG A 1 439 ? -22.484 -31.828 -24.875 1 93.75 439 ARG A CA 1
ATOM 3455 C C . ARG A 1 439 ? -21.172 -31.078 -24.922 1 93.75 439 ARG A C 1
ATOM 3457 O O . ARG A 1 439 ? -20.375 -31.125 -23.984 1 93.75 439 ARG A O 1
ATOM 3464 N N . LEU A 1 440 ? -20.953 -30.344 -26 1 95 440 LEU A N 1
ATOM 3465 C CA . LEU A 1 440 ? -19.703 -29.609 -26.156 1 95 440 LEU A CA 1
ATOM 3466 C C . LEU A 1 440 ? -19.703 -28.359 -25.266 1 95 440 LEU A C 1
ATOM 3468 O O . LEU A 1 440 ? -18.641 -27.938 -24.797 1 95 440 LEU A O 1
ATOM 3472 N N . LEU A 1 441 ? -20.891 -27.797 -25.109 1 91.94 441 LEU A N 1
ATOM 3473 C CA . LEU A 1 441 ? -20.984 -26.688 -24.172 1 91.94 441 LEU A CA 1
ATOM 3474 C C . LEU A 1 441 ? -20.672 -27.141 -22.75 1 91.94 441 LEU A C 1
ATOM 3476 O O . LEU A 1 441 ? -19.938 -26.469 -22.016 1 91.94 441 LEU A O 1
ATOM 3480 N N . LEU A 1 442 ? -21.234 -28.234 -22.375 1 91.5 442 LEU A N 1
ATOM 3481 C CA . LEU A 1 442 ? -21.016 -28.797 -21.047 1 91.5 442 LEU A CA 1
ATOM 3482 C C . LEU A 1 442 ? -19.547 -29.172 -20.875 1 91.5 442 LEU A C 1
ATOM 3484 O O . LEU A 1 442 ? -18.984 -28.953 -19.797 1 91.5 442 LEU A O 1
ATOM 3488 N N . ALA A 1 443 ? -18.984 -29.781 -21.922 1 94.44 443 ALA A N 1
ATOM 3489 C CA . ALA A 1 443 ? -17.578 -30.156 -21.859 1 94.44 443 ALA A CA 1
ATOM 3490 C C . ALA A 1 443 ? -16.688 -28.922 -21.688 1 94.44 443 ALA A C 1
ATOM 3492 O O . ALA A 1 443 ? -15.711 -28.969 -20.938 1 94.44 443 ALA A O 1
ATOM 3493 N N . PHE A 1 444 ? -17.016 -27.891 -22.406 1 94.06 444 PHE A N 1
ATOM 3494 C CA . PHE A 1 444 ? -16.281 -26.641 -22.25 1 94.06 444 PHE A CA 1
ATOM 3495 C C . PHE A 1 444 ? -16.359 -26.141 -20.812 1 94.06 444 PHE A C 1
ATOM 3497 O O . PHE A 1 444 ? -15.336 -25.781 -20.219 1 94.06 444 PHE A O 1
ATOM 3504 N N . GLY A 1 445 ? -17.469 -26.109 -20.234 1 91.94 445 GLY A N 1
ATOM 3505 C CA . GLY A 1 445 ? -17.672 -25.672 -18.859 1 91.94 445 GLY A CA 1
ATOM 3506 C C . GLY A 1 445 ? -16.859 -26.469 -17.859 1 91.94 445 GLY A C 1
ATOM 3507 O O . GLY A 1 445 ? -16.359 -25.922 -16.875 1 91.94 445 GLY A O 1
ATOM 3508 N N . ARG A 1 446 ? -16.719 -27.734 -18.094 1 92.56 446 ARG A N 1
ATOM 3509 C CA . ARG A 1 446 ? -15.969 -28.609 -17.203 1 92.56 446 ARG A CA 1
ATOM 3510 C C . ARG A 1 446 ? -14.492 -28.234 -17.172 1 92.56 446 ARG A C 1
ATOM 3512 O O . ARG A 1 446 ? -13.805 -28.453 -16.172 1 92.56 446 ARG A O 1
ATOM 3519 N N . CYS A 1 447 ? -14.016 -27.688 -18.297 1 95.38 447 CYS A N 1
ATOM 3520 C CA . CYS A 1 447 ? -12.609 -27.328 -18.406 1 95.38 447 CYS A CA 1
ATOM 3521 C C . CYS A 1 447 ? -12.305 -26.062 -17.625 1 95.38 447 CYS A C 1
ATOM 3523 O O . CYS A 1 447 ? -11.141 -25.734 -17.375 1 95.38 447 CYS A O 1
ATOM 3525 N N . PHE A 1 448 ? -13.336 -25.297 -17.203 1 93.88 448 PHE A N 1
ATOM 3526 C CA . PHE A 1 448 ? -13.188 -24.031 -16.484 1 93.88 448 PHE A CA 1
ATOM 3527 C C . PHE A 1 448 ? -14.141 -23.969 -15.289 1 93.88 448 PHE A C 1
ATOM 3529 O O . PHE A 1 448 ? -15.047 -23.141 -15.266 1 93.88 448 PHE A O 1
ATOM 3536 N N . PRO A 1 449 ? -13.82 -24.75 -14.32 1 88.94 449 PRO A N 1
ATOM 3537 C CA . PRO A 1 449 ? -14.742 -24.797 -13.188 1 88.94 449 PRO A CA 1
ATOM 3538 C C . PRO A 1 449 ? -14.805 -23.484 -12.414 1 88.94 449 PRO A C 1
ATOM 3540 O O . PRO A 1 449 ? -13.805 -22.766 -12.32 1 88.94 449 PRO A O 1
ATOM 3543 N N . THR A 1 450 ? -16 -23.141 -11.961 1 79.88 450 THR A N 1
ATOM 3544 C CA . THR A 1 450 ? -16.234 -21.906 -11.211 1 79.88 450 THR A CA 1
ATOM 3545 C C . THR A 1 450 ? -16.75 -22.219 -9.812 1 79.88 450 THR A C 1
ATOM 3547 O O . THR A 1 450 ? -17.406 -23.234 -9.594 1 79.88 450 THR A O 1
ATOM 3550 N N . MET B 1 1 ? 2.99 2.254 52.406 1 57.72 1 MET B N 1
ATOM 3551 C CA . MET B 1 1 ? 3.801 1.048 52.25 1 57.72 1 MET B CA 1
ATOM 3552 C C . MET B 1 1 ? 4.129 0.442 53.625 1 57.72 1 MET B C 1
ATOM 3554 O O . MET B 1 1 ? 4.625 1.135 54.5 1 57.72 1 MET B O 1
ATOM 3558 N N . ASN B 1 2 ? 3.66 -0.665 53.75 1 66.12 2 ASN B N 1
ATOM 3559 C CA . ASN B 1 2 ? 3.836 -1.275 55.062 1 66.12 2 ASN B CA 1
ATOM 3560 C C . ASN B 1 2 ? 5.309 -1.557 55.375 1 66.12 2 ASN B C 1
ATOM 3562 O O . ASN B 1 2 ? 6.137 -1.577 54.438 1 66.12 2 ASN B O 1
ATOM 3566 N N . HIS B 1 3 ? 5.594 -1.48 56.594 1 78.19 3 HIS B N 1
ATOM 3567 C CA . HIS B 1 3 ? 6.93 -1.695 57.156 1 78.19 3 HIS B CA 1
ATOM 3568 C C . HIS B 1 3 ? 7.59 -2.92 56.531 1 78.19 3 HIS B C 1
ATOM 3570 O O . HIS B 1 3 ? 8.789 -2.902 56.219 1 78.19 3 HIS B O 1
ATOM 3576 N N . THR B 1 4 ? 6.836 -3.834 56.25 1 73.38 4 THR B N 1
ATOM 3577 C CA . THR B 1 4 ? 7.375 -5.051 55.656 1 73.38 4 THR B CA 1
ATOM 3578 C C . THR B 1 4 ? 7.777 -4.809 54.219 1 73.38 4 THR B C 1
ATOM 3580 O O . THR B 1 4 ? 8.797 -5.324 53.75 1 73.38 4 THR B O 1
ATOM 3583 N N . ASP B 1 5 ? 6.875 -4.062 53.656 1 73.5 5 ASP B N 1
ATOM 3584 C CA . ASP B 1 5 ? 7.184 -3.744 52.281 1 73.5 5 ASP B CA 1
ATOM 3585 C C . ASP B 1 5 ? 8.477 -2.936 52.188 1 73.5 5 ASP B C 1
ATOM 3587 O O . ASP B 1 5 ? 9.289 -3.176 51.281 1 73.5 5 ASP B O 1
ATOM 3591 N N . THR B 1 6 ? 8.602 -2.148 53.188 1 83.5 6 THR B N 1
ATOM 3592 C CA . THR B 1 6 ? 9.797 -1.315 53.219 1 83.5 6 THR B CA 1
ATOM 3593 C C . THR B 1 6 ? 11.039 -2.156 53.5 1 83.5 6 THR B C 1
ATOM 3595 O O . THR B 1 6 ? 12.102 -1.924 52.906 1 83.5 6 THR B O 1
ATOM 3598 N N . LYS B 1 7 ? 10.859 -3.23 54.219 1 81.81 7 LYS B N 1
ATOM 3599 C CA . LYS B 1 7 ? 11.984 -4.113 54.5 1 81.81 7 LYS B CA 1
ATOM 3600 C C . LYS B 1 7 ? 12.375 -4.945 53.312 1 81.81 7 LYS B C 1
ATOM 3602 O O . LYS B 1 7 ? 13.562 -5.125 53.031 1 81.81 7 LYS B O 1
ATOM 3607 N N . TYR B 1 8 ? 11.406 -5.379 52.781 1 87 8 TYR B N 1
ATOM 3608 C CA . TYR B 1 8 ? 11.688 -6.156 51.562 1 87 8 TYR B CA 1
ATOM 3609 C C . TYR B 1 8 ? 12.453 -5.32 50.562 1 87 8 TYR B C 1
ATOM 3611 O O . TYR B 1 8 ? 13.445 -5.781 50 1 87 8 TYR B O 1
ATOM 3619 N N . LEU B 1 9 ? 12.023 -4.199 50.344 1 88.56 9 LEU B N 1
ATOM 3620 C CA . LEU B 1 9 ? 12.656 -3.309 49.375 1 88.56 9 LEU B CA 1
ATOM 3621 C C . LEU B 1 9 ? 14.109 -3.031 49.75 1 88.56 9 LEU B C 1
ATOM 3623 O O . LEU B 1 9 ? 14.992 -3.061 48.906 1 88.56 9 LEU B O 1
ATOM 3627 N N . ARG B 1 10 ? 14.383 -2.816 50.969 1 88.12 10 ARG B N 1
ATOM 3628 C CA . ARG B 1 10 ? 15.703 -2.434 51.438 1 88.12 10 ARG B CA 1
ATOM 3629 C C . ARG B 1 10 ? 16.688 -3.596 51.344 1 88.12 10 ARG B C 1
ATOM 3631 O O . ARG B 1 10 ? 17.891 -3.385 51.156 1 88.12 10 ARG B O 1
ATOM 3638 N N . ASN B 1 11 ? 16.156 -4.738 51.281 1 89.94 11 ASN B N 1
ATOM 3639 C CA . ASN B 1 11 ? 17.031 -5.91 51.25 1 89.94 11 ASN B CA 1
ATOM 3640 C C . ASN B 1 11 ? 17.141 -6.484 49.812 1 89.94 11 ASN B C 1
ATOM 3642 O O . ASN B 1 11 ? 17.906 -7.426 49.594 1 89.94 11 ASN B O 1
ATOM 3646 N N . HIS B 1 12 ? 16.344 -5.824 49.031 1 87.94 12 HIS B N 1
ATOM 3647 C CA . HIS B 1 12 ? 16.422 -6.324 47.656 1 87.94 12 HIS B CA 1
ATOM 3648 C C . HIS B 1 12 ? 17.828 -6.113 47.062 1 87.94 12 HIS B C 1
ATOM 3650 O O . HIS B 1 12 ? 18.375 -5.016 47.156 1 87.94 12 HIS B O 1
ATOM 3656 N N . PRO B 1 13 ? 18.422 -7.152 46.469 1 91.5 13 PRO B N 1
ATOM 3657 C CA . PRO B 1 13 ? 19.812 -7.059 46.031 1 91.5 13 PRO B CA 1
ATOM 3658 C C . PRO B 1 13 ? 20.047 -5.871 45.094 1 91.5 13 PRO B C 1
ATOM 3660 O O . PRO B 1 13 ? 21.062 -5.184 45.188 1 91.5 13 PRO B O 1
ATOM 3663 N N . THR B 1 14 ? 19.266 -5.652 44.156 1 89.06 14 THR B N 1
ATOM 3664 C CA . THR B 1 14 ? 19.375 -4.535 43.219 1 89.06 14 THR B CA 1
ATOM 3665 C C . THR B 1 14 ? 19.375 -3.205 43.969 1 89.06 14 THR B C 1
ATOM 3667 O O . THR B 1 14 ? 20.156 -2.309 43.656 1 89.06 14 THR B O 1
ATOM 3670 N N . VAL B 1 15 ? 18.391 -3.199 44.875 1 85.69 15 VAL B N 1
ATOM 3671 C CA . VAL B 1 15 ? 18.234 -1.971 45.625 1 85.69 15 VAL B CA 1
ATOM 3672 C C . VAL B 1 15 ? 19.469 -1.743 46.5 1 85.69 15 VAL B C 1
ATOM 3674 O O . VAL B 1 15 ? 20 -0.629 46.562 1 85.69 15 VAL B O 1
ATOM 3677 N N . ARG B 1 16 ? 19.906 -2.721 47.188 1 84.19 16 ARG B N 1
ATOM 3678 C CA . ARG B 1 16 ? 21.109 -2.623 48 1 84.19 16 ARG B CA 1
ATOM 3679 C C . ARG B 1 16 ? 22.297 -2.156 47.156 1 84.19 16 ARG B C 1
ATOM 3681 O O . ARG B 1 16 ? 23.078 -1.319 47.625 1 84.19 16 ARG B O 1
ATOM 3688 N N . ARG B 1 17 ? 22.391 -2.725 46 1 88.88 17 ARG B N 1
ATOM 3689 C CA . ARG B 1 17 ? 23.5 -2.357 45.125 1 88.88 17 ARG B CA 1
ATOM 3690 C C . ARG B 1 17 ? 23.453 -0.876 44.781 1 88.88 17 ARG B C 1
ATOM 3692 O O . ARG B 1 17 ? 24.484 -0.192 44.812 1 88.88 17 ARG B O 1
ATOM 3699 N N . ILE B 1 18 ? 22.344 -0.398 44.375 1 86.94 18 ILE B N 1
ATOM 3700 C CA . ILE B 1 18 ? 22.188 0.984 43.938 1 86.94 18 ILE B CA 1
ATOM 3701 C C . ILE B 1 18 ? 22.406 1.929 45.094 1 86.94 18 ILE B C 1
ATOM 3703 O O . ILE B 1 18 ? 23.031 2.982 44.969 1 86.94 18 ILE B O 1
ATOM 3707 N N . LEU B 1 19 ? 21.797 1.522 46.281 1 82.69 19 LEU B N 1
ATOM 3708 C CA . LEU B 1 19 ? 21.938 2.348 47.469 1 82.69 19 LEU B CA 1
ATOM 3709 C C . LEU B 1 19 ? 23.391 2.402 47.938 1 82.69 19 LEU B C 1
ATOM 3711 O O . LEU B 1 19 ? 23.828 3.402 48.5 1 82.69 19 LEU B O 1
ATOM 3715 N N . ASP B 1 20 ? 24.047 1.369 47.688 1 81.69 20 ASP B N 1
ATOM 3716 C CA . ASP B 1 20 ? 25.469 1.332 48.062 1 81.69 20 ASP B CA 1
ATOM 3717 C C . ASP B 1 20 ? 26.281 2.217 47.125 1 81.69 20 ASP B C 1
ATOM 3719 O O . ASP B 1 20 ? 27.344 2.723 47.5 1 81.69 20 ASP B O 1
ATOM 3723 N N . GLU B 1 21 ? 25.719 2.297 45.906 1 73.75 21 GLU B N 1
ATOM 3724 C CA . GLU B 1 21 ? 26.391 3.186 44.969 1 73.75 21 GLU B CA 1
ATOM 3725 C C . GLU B 1 21 ? 26.016 4.645 45.219 1 73.75 21 GLU B C 1
ATOM 3727 O O . GLU B 1 21 ? 24.953 4.93 45.75 1 73.75 21 GLU B O 1
ATOM 3732 N N . SER B 1 22 ? 26.922 5.566 45.375 1 62.03 22 SER B N 1
ATOM 3733 C CA . SER B 1 22 ? 26.641 6.977 45.625 1 62.03 22 SER B CA 1
ATOM 3734 C C . SER B 1 22 ? 25.469 7.465 44.781 1 62.03 22 SER B C 1
ATOM 3736 O O . SER B 1 22 ? 25.344 7.129 43.625 1 62.03 22 SER B O 1
ATOM 3738 N N . PRO B 1 23 ? 24.453 7.914 45.531 1 57.75 23 PRO B N 1
ATOM 3739 C CA . PRO B 1 23 ? 23.219 8.414 44.938 1 57.75 23 PRO B CA 1
ATOM 3740 C C . PRO B 1 23 ? 23.469 9.352 43.75 1 57.75 23 PRO B C 1
ATOM 3742 O O . PRO B 1 23 ? 24.156 10.367 43.906 1 57.75 23 PRO B O 1
ATOM 3745 N N . HIS B 1 24 ? 24.016 8.93 42.75 1 54.91 24 HIS B N 1
ATOM 3746 C CA . HIS B 1 24 ? 24.359 9.844 41.656 1 54.91 24 HIS B CA 1
ATOM 3747 C C . HIS B 1 24 ? 23.109 10.523 41.125 1 54.91 24 HIS B C 1
ATOM 3749 O O . HIS B 1 24 ? 23.156 11.125 40.031 1 54.91 24 HIS B O 1
ATOM 3755 N N . ARG B 1 25 ? 21.906 10.352 41.5 1 54.12 25 ARG B N 1
ATOM 3756 C CA . ARG B 1 25 ? 20.984 10.867 40.5 1 54.12 25 ARG B CA 1
ATOM 3757 C C . ARG B 1 25 ? 21.172 12.367 40.281 1 54.12 25 ARG B C 1
ATOM 3759 O O . ARG B 1 25 ? 21 13.148 41.219 1 54.12 25 ARG B O 1
ATOM 3766 N N . PRO B 1 26 ? 21.734 12.867 39.188 1 56.62 26 PRO B N 1
ATOM 3767 C CA . PRO B 1 26 ? 21.75 14.312 38.938 1 56.62 26 PRO B CA 1
ATOM 3768 C C . PRO B 1 26 ? 20.375 14.953 39.062 1 56.62 26 PRO B C 1
ATOM 3770 O O . PRO B 1 26 ? 19.406 14.453 38.5 1 56.62 26 PRO B O 1
ATOM 3773 N N . THR B 1 27 ? 20 15.641 40.188 1 64.75 27 THR B N 1
ATOM 3774 C CA . THR B 1 27 ? 18.734 16.328 40.469 1 64.75 27 THR B CA 1
ATOM 3775 C C . THR B 1 27 ? 18.5 17.422 39.438 1 64.75 27 THR B C 1
ATOM 3777 O O . THR B 1 27 ? 17.359 17.844 39.219 1 64.75 27 THR B O 1
ATOM 3780 N N . GLU B 1 28 ? 19.5 17.953 38.75 1 77.81 28 GLU B N 1
ATOM 3781 C CA . GLU B 1 28 ? 19.281 19.109 37.906 1 77.81 28 GLU B CA 1
ATOM 3782 C C . GLU B 1 28 ? 19.031 18.688 36.438 1 77.81 28 GLU B C 1
ATOM 3784 O O . GLU B 1 28 ? 19.562 17.688 36 1 77.81 28 GLU B O 1
ATOM 3789 N N . THR B 1 29 ? 18.094 19.312 35.812 1 84.06 29 THR B N 1
ATOM 3790 C CA . THR B 1 29 ? 17.828 19.109 34.406 1 84.06 29 THR B CA 1
ATOM 3791 C C . THR B 1 29 ? 19.094 19.281 33.562 1 84.06 29 THR B C 1
ATOM 3793 O O . THR B 1 29 ? 19.719 20.359 33.594 1 84.06 29 THR B O 1
ATOM 3796 N N . PRO B 1 30 ? 19.531 18.234 32.938 1 90 30 PRO B N 1
ATOM 3797 C CA . PRO B 1 30 ? 20.75 18.391 32.125 1 90 30 PRO B CA 1
ATOM 3798 C C . PRO B 1 30 ? 20.562 19.344 30.953 1 90 30 PRO B C 1
ATOM 3800 O O . PRO B 1 30 ? 19.469 19.438 30.391 1 90 30 PRO B O 1
ATOM 3803 N N . VAL B 1 31 ? 21.641 20.156 30.688 1 94.62 31 VAL B N 1
ATOM 3804 C CA . VAL B 1 31 ? 21.703 20.969 29.484 1 94.62 31 VAL B CA 1
ATOM 3805 C C . VAL B 1 31 ? 22.625 20.312 28.469 1 94.62 31 VAL B C 1
ATOM 3807 O O . VAL B 1 31 ? 23.812 20.125 28.719 1 94.62 31 VAL B O 1
ATOM 3810 N N . LEU B 1 32 ? 22.031 19.922 27.359 1 96.06 32 LEU B N 1
ATOM 3811 C CA . LEU B 1 32 ? 22.797 19.203 26.344 1 96.06 32 LEU B CA 1
ATOM 3812 C C . LEU B 1 32 ? 23.234 20.141 25.234 1 96.06 32 LEU B C 1
ATOM 3814 O O . LEU B 1 32 ? 22.578 21.141 24.953 1 96.06 32 LEU B O 1
ATOM 3818 N N . GLU B 1 33 ? 24.359 19.766 24.578 1 95.69 33 GLU B N 1
ATOM 3819 C CA . GLU B 1 33 ? 24.828 20.484 23.391 1 95.69 33 GLU B CA 1
ATOM 3820 C C . GLU B 1 33 ? 24.031 20.078 22.156 1 95.69 33 GLU B C 1
ATOM 3822 O O . GLU B 1 33 ? 23.953 18.891 21.828 1 95.69 33 GLU B O 1
ATOM 3827 N N . ALA B 1 34 ? 23.531 21.094 21.5 1 94.94 34 ALA B N 1
ATOM 3828 C CA . ALA B 1 34 ? 22.781 20.844 20.266 1 94.94 34 ALA B CA 1
ATOM 3829 C C . ALA B 1 34 ? 23.656 20.125 19.234 1 94.94 34 ALA B C 1
ATOM 3831 O O . ALA B 1 34 ? 23.156 19.266 18.484 1 94.94 34 ALA B O 1
ATOM 3832 N N . ALA B 1 35 ? 24.906 20.469 19.234 1 95.69 35 ALA B N 1
ATOM 3833 C CA . ALA B 1 35 ? 25.828 19.859 18.297 1 95.69 35 ALA B CA 1
ATOM 3834 C C . ALA B 1 35 ? 25.969 18.359 18.547 1 95.69 35 ALA B C 1
ATOM 3836 O O . ALA B 1 35 ? 26.078 17.578 17.609 1 95.69 35 ALA B O 1
ATOM 3837 N N . TRP B 1 36 ? 26.031 18.016 19.781 1 97.06 36 TRP B N 1
ATOM 3838 C CA . TRP B 1 36 ? 26.125 16.609 20.141 1 97.06 36 TRP B CA 1
ATOM 3839 C C . TRP B 1 36 ? 24.859 15.852 19.734 1 97.06 36 TRP B C 1
ATOM 3841 O O . TRP B 1 36 ? 24.938 14.734 19.219 1 97.06 36 TRP B O 1
ATOM 3851 N N . LEU B 1 37 ? 23.719 16.406 19.984 1 97.75 37 LEU B N 1
ATOM 3852 C CA . LEU B 1 37 ? 22.453 15.812 19.578 1 97.75 37 LEU B CA 1
ATOM 3853 C C . LEU B 1 37 ? 22.391 15.633 18.078 1 97.75 37 LEU B C 1
ATOM 3855 O O . LEU B 1 37 ? 21.859 14.633 17.578 1 97.75 37 LEU B O 1
ATOM 3859 N N . ARG B 1 38 ? 22.859 16.609 17.359 1 97.62 38 ARG B N 1
ATOM 3860 C CA . ARG B 1 38 ? 22.906 16.516 15.898 1 97.62 38 ARG B CA 1
ATOM 3861 C C . ARG B 1 38 ? 23.75 15.32 15.461 1 97.62 38 ARG B C 1
ATOM 3863 O O . ARG B 1 38 ? 23.359 14.578 14.562 1 97.62 38 ARG B O 1
ATOM 3870 N N . GLU B 1 39 ? 24.875 15.133 16.047 1 97.94 39 GLU B N 1
ATOM 3871 C CA . GLU B 1 39 ? 25.734 14 15.727 1 97.94 39 GLU B CA 1
ATOM 3872 C C . GLU B 1 39 ? 25.031 12.672 15.969 1 97.94 39 GLU B C 1
ATOM 3874 O O . GLU B 1 39 ? 25.094 11.766 15.141 1 97.94 39 GLU B O 1
ATOM 3879 N N . ILE B 1 40 ? 24.375 12.586 17.109 1 98 40 ILE B N 1
ATOM 3880 C CA . ILE B 1 40 ? 23.641 11.375 17.469 1 98 40 ILE B CA 1
ATOM 3881 C C . ILE B 1 40 ? 22.578 11.086 16.422 1 98 40 ILE B C 1
ATOM 3883 O O . ILE B 1 40 ? 22.438 9.953 15.961 1 98 40 ILE B O 1
ATOM 3887 N N . ALA B 1 41 ? 21.812 12.094 16.031 1 98.62 41 ALA B N 1
ATOM 3888 C CA . ALA B 1 41 ? 20.688 11.93 15.094 1 98.62 41 ALA B CA 1
ATOM 3889 C C . ALA B 1 41 ? 21.188 11.539 13.703 1 98.62 41 ALA B C 1
ATOM 3891 O O . ALA B 1 41 ? 20.625 10.664 13.055 1 98.62 41 ALA B O 1
ATOM 3892 N N . LEU B 1 42 ? 22.281 12.18 13.219 1 98.31 42 LEU B N 1
ATOM 3893 C CA . LEU B 1 42 ? 22.844 11.859 11.914 1 98.31 42 LEU B CA 1
ATOM 3894 C C . LEU B 1 42 ? 23.375 10.43 11.875 1 98.31 42 LEU B C 1
ATOM 3896 O O . LEU B 1 42 ? 23.156 9.711 10.898 1 98.31 42 LEU B O 1
ATOM 3900 N N . GLU B 1 43 ? 24.047 10 12.938 1 97.94 43 GLU B N 1
ATOM 3901 C CA . GLU B 1 43 ? 24.562 8.633 13.023 1 97.94 43 GLU B CA 1
ATOM 3902 C C . GLU B 1 43 ? 23.422 7.621 13.055 1 97.94 43 GLU B C 1
ATOM 3904 O O . GLU B 1 43 ? 23.562 6.5 12.562 1 97.94 43 GLU B O 1
ATOM 3909 N N . ALA B 1 44 ? 22.312 8.078 13.602 1 98.19 44 ALA B N 1
ATOM 3910 C CA . ALA B 1 44 ? 21.156 7.191 13.734 1 98.19 44 ALA B CA 1
ATOM 3911 C C . ALA B 1 44 ? 20.422 7.059 12.414 1 98.19 44 ALA B C 1
ATOM 3913 O O . ALA B 1 44 ? 19.578 6.172 12.258 1 98.19 44 ALA B O 1
ATOM 3914 N N . GLY B 1 45 ? 20.656 7.941 11.438 1 97.75 45 GLY B N 1
ATOM 3915 C CA . GLY B 1 45 ? 20.031 7.789 10.125 1 97.75 45 GLY B CA 1
ATOM 3916 C C . GLY B 1 45 ? 19.312 9.039 9.656 1 97.75 45 GLY B C 1
ATOM 3917 O O . GLY B 1 45 ? 18.781 9.07 8.547 1 97.75 45 GLY B O 1
ATOM 3918 N N . ALA B 1 46 ? 19.281 10.133 10.469 1 98.62 46 ALA B N 1
ATOM 3919 C CA . ALA B 1 46 ? 18.641 11.383 10.055 1 98.62 46 ALA B CA 1
ATOM 3920 C C . ALA B 1 46 ? 19.469 12.094 8.984 1 98.62 46 ALA B C 1
ATOM 3922 O O . ALA B 1 46 ? 20.703 11.992 8.984 1 98.62 46 ALA B O 1
ATOM 3923 N N . ASP B 1 47 ? 18.766 12.773 8.078 1 98.38 47 ASP B N 1
ATOM 3924 C CA . ASP B 1 47 ? 19.469 13.547 7.062 1 98.38 47 ASP B CA 1
ATOM 3925 C C . ASP B 1 47 ? 19.656 15 7.508 1 98.38 47 ASP B C 1
ATOM 3927 O O . ASP B 1 47 ? 20.531 15.703 6.988 1 98.38 47 ASP B O 1
ATOM 3931 N N . ASP B 1 48 ? 18.859 15.484 8.359 1 98.5 48 ASP B N 1
ATOM 3932 C CA . ASP B 1 48 ? 18.938 16.797 8.977 1 98.5 48 ASP B CA 1
ATOM 3933 C C . ASP B 1 48 ? 18.203 16.828 10.32 1 98.5 48 ASP B C 1
ATOM 3935 O O . ASP B 1 48 ? 17.375 15.969 10.594 1 98.5 48 ASP B O 1
ATOM 3939 N N . VAL B 1 49 ? 18.609 17.75 11.188 1 98.38 49 VAL B N 1
ATOM 3940 C CA . VAL B 1 49 ? 18.078 17.719 12.539 1 98.38 49 VAL B CA 1
ATOM 3941 C C . VAL B 1 49 ? 18.078 19.125 13.133 1 98.38 49 VAL B C 1
ATOM 3943 O O . VAL B 1 49 ? 18.922 19.953 12.781 1 98.38 49 VAL B O 1
ATOM 3946 N N . GLY B 1 50 ? 17.109 19.469 13.922 1 98.25 50 GLY B N 1
ATOM 3947 C CA . GLY B 1 50 ? 17.016 20.672 14.727 1 98.25 50 GLY B CA 1
ATOM 3948 C C . GLY B 1 50 ? 16.328 20.453 16.062 1 98.25 50 GLY B C 1
ATOM 3949 O O . GLY B 1 50 ? 15.578 19.484 16.234 1 98.25 50 GLY B O 1
ATOM 3950 N N . CYS B 1 51 ? 16.594 21.344 17.031 1 97.94 51 CYS B N 1
ATOM 3951 C CA . CYS B 1 51 ? 16.031 21.219 18.375 1 97.94 51 CYS B CA 1
ATOM 3952 C C . CYS B 1 51 ? 15.227 22.469 18.75 1 97.94 51 CYS B C 1
ATOM 3954 O O . CYS B 1 51 ? 15.617 23.578 18.406 1 97.94 51 CYS B O 1
ATOM 3956 N N . VAL B 1 52 ? 14.125 22.219 19.422 1 97.38 52 VAL B N 1
ATOM 3957 C CA . VAL B 1 52 ? 13.211 23.297 19.812 1 97.38 52 VAL B CA 1
ATOM 3958 C C . VAL B 1 52 ? 12.82 23.125 21.281 1 97.38 52 VAL B C 1
ATOM 3960 O O . VAL B 1 52 ? 12.367 22.062 21.688 1 97.38 52 VAL B O 1
ATOM 3963 N N . GLY B 1 53 ? 12.938 24.281 22.047 1 97.25 53 GLY B N 1
ATOM 3964 C CA . GLY B 1 53 ? 12.391 24.25 23.391 1 97.25 53 GLY B CA 1
ATOM 3965 C C . GLY B 1 53 ? 10.875 24.203 23.422 1 97.25 53 GLY B C 1
ATOM 3966 O O . GLY B 1 53 ? 10.219 24.875 22.609 1 97.25 53 GLY B O 1
ATOM 3967 N N . LEU B 1 54 ? 10.352 23.406 24.328 1 97.25 54 LEU B N 1
ATOM 3968 C CA . LEU B 1 54 ? 8.906 23.219 24.375 1 97.25 54 LEU B CA 1
ATOM 3969 C C . LEU B 1 54 ? 8.203 24.5 24.781 1 97.25 54 LEU B C 1
ATOM 3971 O O . LEU B 1 54 ? 7.016 24.688 24.5 1 97.25 54 LEU B O 1
ATOM 3975 N N . GLU B 1 55 ? 8.883 25.453 25.391 1 95.56 55 GLU B N 1
ATOM 3976 C CA . GLU B 1 55 ? 8.289 26.672 25.906 1 95.56 55 GLU B CA 1
ATOM 3977 C C . GLU B 1 55 ? 8.102 27.703 24.781 1 95.56 55 GLU B C 1
ATOM 3979 O O . GLU B 1 55 ? 7.41 28.719 24.984 1 95.56 55 GLU B O 1
ATOM 3984 N N . ARG B 1 56 ? 8.688 27.406 23.656 1 96 56 ARG B N 1
ATOM 3985 C CA . ARG B 1 56 ? 8.586 28.344 22.547 1 96 56 ARG B CA 1
ATOM 3986 C C . ARG B 1 56 ? 7.129 28.562 22.141 1 96 56 ARG B C 1
ATOM 3988 O O . ARG B 1 56 ? 6.312 27.641 22.234 1 96 56 ARG B O 1
ATOM 3995 N N . ALA B 1 57 ? 6.867 29.781 21.641 1 95.56 57 ALA B N 1
ATOM 3996 C CA . ALA B 1 57 ? 5.512 30.188 21.281 1 95.56 57 ALA B CA 1
ATOM 3997 C C . ALA B 1 57 ? 4.961 29.312 20.156 1 95.56 57 ALA B C 1
ATOM 3999 O O . ALA B 1 57 ? 3.76 29.031 20.125 1 95.56 57 ALA B O 1
ATOM 4000 N N . GLU B 1 58 ? 5.797 28.875 19.297 1 95.5 58 GLU B N 1
ATOM 4001 C CA . GLU B 1 58 ? 5.383 28.047 18.172 1 95.5 58 GLU B CA 1
ATOM 4002 C C . GLU B 1 58 ? 4.781 26.719 18.641 1 95.5 58 GLU B C 1
ATOM 4004 O O . GLU B 1 58 ? 4.074 26.047 17.891 1 95.5 58 GLU B O 1
ATOM 4009 N N . MET B 1 59 ? 5.117 26.297 19.844 1 95.69 59 MET B N 1
ATOM 4010 C CA . MET B 1 59 ? 4.668 25 20.359 1 95.69 59 MET B CA 1
ATOM 4011 C C . MET B 1 59 ? 3.396 25.156 21.188 1 95.69 59 MET B C 1
ATOM 4013 O O . MET B 1 59 ? 2.818 24.172 21.641 1 95.69 59 MET B O 1
ATOM 4017 N N . ALA B 1 60 ? 2.857 26.375 21.328 1 96.81 60 ALA B N 1
ATOM 4018 C CA . ALA B 1 60 ? 1.773 26.672 22.25 1 96.81 60 ALA B CA 1
ATOM 4019 C C . ALA B 1 60 ? 0.543 25.812 21.953 1 96.81 60 ALA B C 1
ATOM 4021 O O . ALA B 1 60 ? -0.111 25.312 22.875 1 96.81 60 ALA B O 1
ATOM 4022 N N . SER B 1 61 ? 0.209 25.625 20.734 1 93.44 61 SER B N 1
ATOM 4023 C CA . SER B 1 61 ? -1.033 24.969 20.344 1 93.44 61 SER B CA 1
ATOM 4024 C C . SER B 1 61 ? -1.005 23.469 20.688 1 93.44 61 SER B C 1
ATOM 4026 O O . SER B 1 61 ? -2.053 22.828 20.75 1 93.44 61 SER B O 1
ATOM 4028 N N . GLN B 1 62 ? 0.218 22.859 20.891 1 96.5 62 GLN B N 1
ATOM 4029 C CA . GLN B 1 62 ? 0.272 21.438 21.156 1 96.5 62 GLN B CA 1
ATOM 4030 C C . GLN B 1 62 ? 1.052 21.141 22.438 1 96.5 62 GLN B C 1
ATOM 4032 O O . GLN B 1 62 ? 1.314 19.984 22.766 1 96.5 62 GLN B O 1
ATOM 4037 N N . ARG B 1 63 ? 1.407 22.125 23.188 1 97.44 63 ARG B N 1
ATOM 4038 C CA . ARG B 1 63 ? 2.238 21.969 24.375 1 97.44 63 ARG B CA 1
ATOM 4039 C C . ARG B 1 63 ? 1.545 21.094 25.422 1 97.44 63 ARG B C 1
ATOM 4041 O O . ARG B 1 63 ? 2.141 20.156 25.938 1 97.44 63 ARG B O 1
ATOM 4048 N N . ASP B 1 64 ? 0.277 21.406 25.656 1 95.69 64 ASP B N 1
ATOM 4049 C CA . ASP B 1 64 ? -0.458 20.672 26.672 1 95.69 64 ASP B CA 1
ATOM 4050 C C . ASP B 1 64 ? -0.587 19.188 26.312 1 95.69 64 ASP B C 1
ATOM 4052 O O . ASP B 1 64 ? -0.447 18.312 27.172 1 95.69 64 ASP B O 1
ATOM 4056 N N . ASP B 1 65 ? -0.883 18.953 25.062 1 94.31 65 ASP B N 1
ATOM 4057 C CA . ASP B 1 65 ? -1.007 17.578 24.609 1 94.31 65 ASP B CA 1
ATOM 4058 C C . ASP B 1 65 ? 0.319 16.828 24.75 1 94.31 65 ASP B C 1
ATOM 4060 O O . ASP B 1 65 ? 0.343 15.664 25.156 1 94.31 65 ASP B O 1
ATOM 4064 N N . ILE B 1 66 ? 1.408 17.453 24.406 1 97.25 66 ILE B N 1
ATOM 4065 C CA . ILE B 1 66 ? 2.73 16.844 24.5 1 97.25 66 ILE B CA 1
ATOM 4066 C C . ILE B 1 66 ? 3.062 16.547 25.953 1 97.25 66 ILE B C 1
ATOM 4068 O O . ILE B 1 66 ? 3.543 15.461 26.281 1 97.25 66 ILE B O 1
ATOM 4072 N N . LEU B 1 67 ? 2.74 17.422 26.844 1 96.94 67 LEU B N 1
ATOM 4073 C CA . LEU B 1 67 ? 3.041 17.25 28.266 1 96.94 67 LEU B CA 1
ATOM 4074 C C . LEU B 1 67 ? 2.148 16.188 28.891 1 96.94 67 LEU B C 1
ATOM 4076 O O . LEU B 1 67 ? 2.547 15.508 29.844 1 96.94 67 LEU B O 1
ATOM 4080 N N . GLN B 1 68 ? 0.919 16.062 28.375 1 94.44 68 GLN B N 1
ATOM 4081 C CA . GLN B 1 68 ? 0.065 14.969 28.828 1 94.44 68 GLN B CA 1
ATOM 4082 C C . GLN B 1 68 ? 0.681 13.609 28.516 1 94.44 68 GLN B C 1
ATOM 4084 O O . GLN B 1 68 ? 0.614 12.688 29.328 1 94.44 68 GLN B O 1
ATOM 4089 N N . ALA B 1 69 ? 1.25 13.5 27.359 1 95.31 69 ALA B N 1
ATOM 4090 C CA . ALA B 1 69 ? 1.871 12.242 26.938 1 95.31 69 ALA B CA 1
ATOM 4091 C C . ALA B 1 69 ? 3.248 12.078 27.578 1 95.31 69 ALA B C 1
ATOM 4093 O O . ALA B 1 69 ? 3.652 10.961 27.906 1 95.31 69 ALA B O 1
ATOM 4094 N N . PHE B 1 70 ? 3.967 13.188 27.656 1 97 70 PHE B N 1
ATOM 4095 C CA . PHE B 1 70 ? 5.328 13.227 28.172 1 97 70 PHE B CA 1
ATOM 4096 C C . PHE B 1 70 ? 5.473 14.32 29.219 1 97 70 PHE B C 1
ATOM 4098 O O . PHE B 1 70 ? 6.078 15.359 28.969 1 97 70 PHE B O 1
ATOM 4105 N N . PRO B 1 71 ? 5.16 14.031 30.453 1 95.69 71 PRO B N 1
ATOM 4106 C CA . PRO B 1 71 ? 5.148 15.07 31.484 1 95.69 71 PRO B CA 1
ATOM 4107 C C . PRO B 1 71 ? 6.531 15.68 31.734 1 95.69 71 PRO B C 1
ATOM 4109 O O . PRO B 1 71 ? 6.637 16.797 32.25 1 95.69 71 PRO B O 1
ATOM 4112 N N . TYR B 1 72 ? 7.562 15.062 31.312 1 95.56 72 TYR B N 1
ATOM 4113 C CA . TYR B 1 72 ? 8.93 15.508 31.578 1 95.56 72 TYR B CA 1
ATOM 4114 C C . TYR B 1 72 ? 9.461 16.312 30.391 1 95.56 72 TYR B C 1
ATOM 4116 O O . TYR B 1 72 ? 10.586 16.812 30.438 1 95.56 72 TYR B O 1
ATOM 4124 N N . ALA B 1 73 ? 8.75 16.484 29.312 1 97.5 73 ALA B N 1
ATOM 4125 C CA . ALA B 1 73 ? 9.242 17.031 28.047 1 97.5 73 ALA B CA 1
ATOM 4126 C C . ALA B 1 73 ? 9.781 18.453 28.234 1 97.5 73 ALA B C 1
ATOM 4128 O O . ALA B 1 73 ? 9.109 19.297 28.812 1 97.5 73 ALA B O 1
ATOM 4129 N N . LYS B 1 74 ? 10.992 18.719 27.75 1 97.81 74 LYS B N 1
ATOM 4130 C CA . LYS B 1 74 ? 11.586 20.047 27.781 1 97.81 74 LYS B CA 1
ATOM 4131 C C . LYS B 1 74 ? 12.023 20.5 26.406 1 97.81 74 LYS B C 1
ATOM 4133 O O . LYS B 1 74 ? 11.984 21.703 26.094 1 97.81 74 LYS B O 1
ATOM 4138 N N . THR B 1 75 ? 12.539 19.578 25.656 1 98 75 THR B N 1
ATOM 4139 C CA . THR B 1 75 ? 13.047 19.859 24.328 1 98 75 THR B CA 1
ATOM 4140 C C . THR B 1 75 ? 12.492 18.875 23.312 1 98 75 THR B C 1
ATOM 4142 O O . THR B 1 75 ? 12.328 17.688 23.625 1 98 75 THR B O 1
ATOM 4145 N N . LEU B 1 76 ? 12.172 19.359 22.125 1 98.56 76 LEU B N 1
ATOM 4146 C CA . LEU B 1 76 ? 11.805 18.516 21 1 98.56 76 LEU B CA 1
ATOM 4147 C C . LEU B 1 76 ? 12.938 18.484 19.969 1 98.56 76 LEU B C 1
ATOM 4149 O O . LEU B 1 76 ? 13.391 19.531 19.5 1 98.56 76 LEU B O 1
ATOM 4153 N N . LEU B 1 77 ? 13.461 17.328 19.703 1 98.69 77 LEU B N 1
ATOM 4154 C CA . LEU B 1 77 ? 14.398 17.109 18.625 1 98.69 77 LEU B CA 1
ATOM 4155 C C . LEU B 1 77 ? 13.672 16.672 17.359 1 98.69 77 LEU B C 1
ATOM 4157 O O . LEU B 1 77 ? 13.148 15.555 17.281 1 98.69 77 LEU B O 1
ATOM 4161 N N . SER B 1 78 ? 13.594 17.578 16.359 1 98.75 78 SER B N 1
ATOM 4162 C CA . SER B 1 78 ? 12.977 17.297 15.062 1 98.75 78 SER B CA 1
ATOM 4163 C C . SER B 1 78 ? 14.016 16.812 14.062 1 98.75 78 SER B C 1
ATOM 4165 O O . SER B 1 78 ? 15.133 17.328 14.008 1 98.75 78 SER B O 1
ATOM 4167 N N . PHE B 1 79 ? 13.672 15.766 13.297 1 98.81 79 PHE B N 1
ATOM 4168 C CA . PHE B 1 79 ? 14.625 15.32 12.289 1 98.81 79 PHE B CA 1
ATOM 4169 C C . PHE B 1 79 ? 13.914 14.938 11 1 98.81 79 PHE B C 1
ATOM 4171 O O . PHE B 1 79 ? 12.695 14.766 10.984 1 98.81 79 PHE B O 1
ATOM 4178 N N . VAL B 1 80 ? 14.734 14.914 9.922 1 98.38 80 VAL B N 1
ATOM 4179 C CA . VAL B 1 80 ? 14.258 14.656 8.57 1 98.38 80 VAL B CA 1
ATOM 4180 C C . VAL B 1 80 ? 14.93 13.406 8.016 1 98.38 80 VAL B C 1
ATOM 4182 O O . VAL B 1 80 ? 16.125 13.172 8.242 1 98.38 80 VAL B O 1
ATOM 4185 N N . CYS B 1 81 ? 14.133 12.562 7.387 1 98.38 81 CYS B N 1
ATOM 4186 C CA . CYS B 1 81 ? 14.664 11.508 6.527 1 98.38 81 CYS B CA 1
ATOM 4187 C C . CYS B 1 81 ? 14.211 11.703 5.086 1 98.38 81 CYS B C 1
ATOM 4189 O O . CYS B 1 81 ? 13.031 11.961 4.828 1 98.38 81 CYS B O 1
ATOM 4191 N N . ARG B 1 82 ? 15.141 11.609 4.145 1 97.25 82 ARG B N 1
ATOM 4192 C CA . ARG B 1 82 ? 14.867 11.828 2.729 1 97.25 82 ARG B CA 1
ATOM 4193 C C . ARG B 1 82 ? 14.117 10.648 2.125 1 97.25 82 ARG B C 1
ATOM 4195 O O . ARG B 1 82 ? 14.297 9.508 2.557 1 97.25 82 ARG B O 1
ATOM 4202 N N . MET B 1 83 ? 13.312 10.906 1.123 1 97.94 83 MET B N 1
ATOM 4203 C CA . MET B 1 83 ? 12.656 9.898 0.29 1 97.94 83 MET B CA 1
ATOM 4204 C C . MET B 1 83 ? 13.25 9.891 -1.114 1 97.94 83 MET B C 1
ATOM 4206 O O . MET B 1 83 ? 13.742 10.914 -1.595 1 97.94 83 MET B O 1
ATOM 4210 N N . ASN B 1 84 ? 13.148 8.695 -1.798 1 96.31 84 ASN B N 1
ATOM 4211 C CA . ASN B 1 84 ? 13.562 8.586 -3.193 1 96.31 84 ASN B CA 1
ATOM 4212 C C . ASN B 1 84 ? 12.586 9.312 -4.125 1 96.31 84 ASN B C 1
ATOM 4214 O O . ASN B 1 84 ? 11.453 8.867 -4.301 1 96.31 84 ASN B O 1
ATOM 4218 N N . ARG B 1 85 ? 13.047 10.336 -4.781 1 95.94 85 ARG B N 1
ATOM 4219 C CA . ARG B 1 85 ? 12.195 11.273 -5.52 1 95.94 85 ARG B CA 1
ATOM 4220 C C . ARG B 1 85 ? 11.492 10.57 -6.676 1 95.94 85 ARG B C 1
ATOM 4222 O O . ARG B 1 85 ? 10.281 10.742 -6.867 1 95.94 85 ARG B O 1
ATOM 4229 N N . GLU B 1 86 ? 12.234 9.758 -7.434 1 95.06 86 GLU B N 1
ATOM 4230 C CA . GLU B 1 86 ? 11.672 9.172 -8.648 1 95.06 86 GLU B CA 1
ATOM 4231 C C . GLU B 1 86 ? 10.617 8.117 -8.312 1 95.06 86 GLU B C 1
ATOM 4233 O O . GLU B 1 86 ? 9.664 7.926 -9.07 1 95.06 86 GLU B O 1
ATOM 4238 N N . ASN B 1 87 ? 10.766 7.441 -7.176 1 97 87 ASN B N 1
ATOM 4239 C CA . ASN B 1 87 ? 9.711 6.531 -6.727 1 97 87 ASN B CA 1
ATOM 4240 C C . ASN B 1 87 ? 8.398 7.27 -6.477 1 97 87 ASN B C 1
ATOM 4242 O O . ASN B 1 87 ? 7.324 6.703 -6.668 1 97 87 ASN B O 1
ATOM 4246 N N . LEU B 1 88 ? 8.484 8.555 -6.039 1 96.5 88 LEU B N 1
ATOM 4247 C CA . LEU B 1 88 ? 7.277 9.336 -5.785 1 96.5 88 LEU B CA 1
ATOM 4248 C C . LEU B 1 88 ? 6.734 9.938 -7.078 1 96.5 88 LEU B C 1
ATOM 4250 O O . LEU B 1 88 ? 5.527 10.164 -7.203 1 96.5 88 LEU B O 1
ATOM 4254 N N . ARG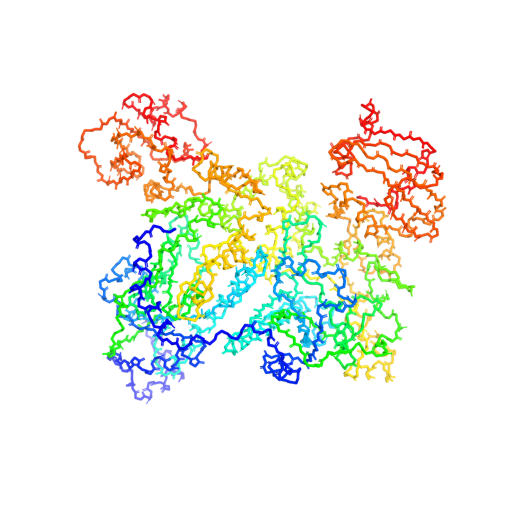 B 1 89 ? 7.609 10.133 -8.062 1 96.62 89 ARG B N 1
ATOM 4255 C CA . ARG B 1 89 ? 7.227 10.883 -9.25 1 96.62 89 ARG B CA 1
ATOM 4256 C C . ARG B 1 89 ? 6.543 9.984 -10.273 1 96.62 89 ARG B C 1
ATOM 4258 O O . ARG B 1 89 ? 5.812 10.469 -11.141 1 96.62 89 ARG B O 1
ATOM 4265 N N . THR B 1 90 ? 6.742 8.688 -10.203 1 94.81 90 THR B N 1
ATOM 4266 C CA . THR B 1 90 ? 6.117 7.754 -11.133 1 94.81 90 THR B CA 1
ATOM 4267 C C . THR B 1 90 ? 4.598 7.781 -10.984 1 94.81 90 THR B C 1
ATOM 4269 O O . THR B 1 90 ? 4.078 7.984 -9.883 1 94.81 90 THR B O 1
ATOM 4272 N N . PRO B 1 91 ? 3.836 7.613 -12.102 1 93.56 91 PRO B N 1
ATOM 4273 C CA . PRO B 1 91 ? 2.379 7.512 -11.992 1 93.56 91 PRO B CA 1
ATOM 4274 C C . PRO B 1 91 ? 1.931 6.223 -11.305 1 93.56 91 PRO B C 1
ATOM 4276 O O . PRO B 1 91 ? 0.77 6.102 -10.906 1 93.56 91 PRO B O 1
ATOM 4279 N N . SER B 1 92 ? 2.832 5.238 -11.195 1 94.62 92 SER B N 1
ATOM 4280 C CA . SER B 1 92 ? 2.502 4.004 -10.492 1 94.62 92 SER B CA 1
ATOM 4281 C C . SER B 1 92 ? 2.445 4.227 -8.984 1 94.62 92 SER B C 1
ATOM 4283 O O . SER B 1 92 ? 3.482 4.355 -8.328 1 94.62 92 SER B O 1
ATOM 4285 N N . ARG B 1 93 ? 1.226 4.137 -8.43 1 93.06 93 ARG B N 1
ATOM 4286 C CA . ARG B 1 93 ? 1.024 4.477 -7.023 1 93.06 93 ARG B CA 1
ATOM 4287 C C . ARG B 1 93 ? 1.599 3.396 -6.113 1 93.06 93 ARG B C 1
ATOM 4289 O O . ARG B 1 93 ? 2.033 3.686 -4.996 1 93.06 93 ARG B O 1
ATOM 4296 N N . SER B 1 94 ? 1.646 2.191 -6.617 1 95.12 94 SER B N 1
ATOM 4297 C CA . SER B 1 94 ? 2.227 1.109 -5.832 1 95.12 94 SER B CA 1
ATOM 4298 C C . SER B 1 94 ? 3.686 1.395 -5.492 1 95.12 94 SER B C 1
ATOM 4300 O O . SER B 1 94 ? 4.129 1.135 -4.371 1 95.12 94 SER B O 1
ATOM 4302 N N . ILE B 1 95 ? 4.426 1.96 -6.422 1 95.88 95 ILE B N 1
ATOM 4303 C CA . ILE B 1 95 ? 5.832 2.287 -6.23 1 95.88 95 ILE B CA 1
ATOM 4304 C C . ILE B 1 95 ? 5.965 3.445 -5.246 1 95.88 95 ILE B C 1
ATOM 4306 O O . ILE B 1 95 ? 6.801 3.406 -4.34 1 95.88 95 ILE B O 1
ATOM 4310 N N . ALA B 1 96 ? 5.129 4.418 -5.414 1 96.88 96 ALA B N 1
ATOM 4311 C CA . ALA B 1 96 ? 5.137 5.543 -4.48 1 96.88 96 ALA B CA 1
ATOM 4312 C C . ALA B 1 96 ? 4.793 5.086 -3.066 1 96.88 96 ALA B C 1
ATOM 4314 O O . ALA B 1 96 ? 5.422 5.52 -2.098 1 96.88 96 ALA B O 1
ATOM 4315 N N . ASN B 1 97 ? 3.773 4.246 -2.969 1 96.94 97 ASN B N 1
ATOM 4316 C CA . ASN B 1 97 ? 3.359 3.766 -1.655 1 96.94 97 ASN B CA 1
ATOM 4317 C C . ASN B 1 97 ? 4.441 2.902 -1.008 1 96.94 97 ASN B C 1
ATOM 4319 O O . ASN B 1 97 ? 4.633 2.953 0.209 1 96.94 97 ASN B O 1
ATOM 4323 N N . LEU B 1 98 ? 5.117 2.1 -1.817 1 95.94 98 LEU B N 1
ATOM 4324 C CA . LEU B 1 98 ? 6.27 1.38 -1.285 1 95.94 98 LEU B CA 1
ATOM 4325 C C . LEU B 1 98 ? 7.273 2.346 -0.667 1 95.94 98 LEU B C 1
ATOM 4327 O O . LEU B 1 98 ? 7.785 2.098 0.428 1 95.94 98 LEU B O 1
ATOM 4331 N N . GLU B 1 99 ? 7.594 3.398 -1.351 1 97.12 99 GLU B N 1
ATOM 4332 C CA . GLU B 1 99 ? 8.531 4.402 -0.855 1 97.12 99 GLU B CA 1
ATOM 4333 C C . GLU B 1 99 ? 8.023 5.035 0.441 1 97.12 99 GLU B C 1
ATOM 4335 O O . GLU B 1 99 ? 8.797 5.211 1.39 1 97.12 99 GLU B O 1
ATOM 4340 N N . PHE B 1 100 ? 6.719 5.391 0.51 1 96.62 100 PHE B N 1
ATOM 4341 C CA . PHE B 1 100 ? 6.16 5.961 1.73 1 96.62 100 PHE B CA 1
ATOM 4342 C C . PHE B 1 100 ? 6.301 4.992 2.896 1 96.62 100 PHE B C 1
ATOM 4344 O O . PHE B 1 100 ? 6.688 5.387 3.998 1 96.62 100 PHE B O 1
ATOM 4351 N N . HIS B 1 101 ? 5.992 3.709 2.66 1 95.94 101 HIS B N 1
ATOM 4352 C CA . HIS B 1 101 ? 6.07 2.709 3.719 1 95.94 101 HIS B CA 1
ATOM 4353 C C . HIS B 1 101 ? 7.504 2.543 4.215 1 95.94 101 HIS B C 1
ATOM 4355 O O . HIS B 1 101 ? 7.758 2.566 5.422 1 95.94 101 HIS B O 1
ATOM 4361 N N . GLN B 1 102 ? 8.414 2.398 3.285 1 95.88 102 GLN B N 1
ATOM 4362 C CA . GLN B 1 102 ? 9.805 2.156 3.654 1 95.88 102 GLN B CA 1
ATOM 4363 C C . GLN B 1 102 ? 10.414 3.377 4.336 1 95.88 102 GLN B C 1
ATOM 4365 O O . GLN B 1 102 ? 11.195 3.242 5.277 1 95.88 102 GLN B O 1
ATOM 4370 N N . SER B 1 103 ? 10.117 4.562 3.867 1 97.06 103 SER B N 1
ATOM 4371 C CA . SER B 1 103 ? 10.625 5.785 4.484 1 97.06 103 SER B CA 1
ATOM 4372 C C . SER B 1 103 ? 10.047 5.98 5.879 1 97.06 103 SER B C 1
ATOM 4374 O O . SER B 1 103 ? 10.742 6.43 6.793 1 97.06 103 SER B O 1
ATOM 4376 N N . ALA B 1 104 ? 8.742 5.676 6 1 96.88 104 ALA B N 1
ATOM 4377 C CA . ALA B 1 104 ? 8.133 5.773 7.324 1 96.88 104 ALA B CA 1
ATOM 4378 C C . ALA B 1 104 ? 8.812 4.836 8.312 1 96.88 104 ALA B C 1
ATOM 4380 O O . ALA B 1 104 ? 9.094 5.223 9.453 1 96.88 104 ALA B O 1
ATOM 4381 N N . ASP B 1 105 ? 9.07 3.604 7.883 1 95.69 105 ASP B N 1
ATOM 4382 C CA . ASP B 1 105 ? 9.797 2.66 8.727 1 95.69 105 ASP B CA 1
ATOM 4383 C C . ASP B 1 105 ? 11.18 3.195 9.086 1 95.69 105 ASP B C 1
ATOM 4385 O O . ASP B 1 105 ? 11.633 3.051 10.219 1 95.69 105 ASP B O 1
ATOM 4389 N N . ALA B 1 106 ? 11.859 3.785 8.125 1 96.69 106 ALA B N 1
ATOM 4390 C CA . ALA B 1 106 ? 13.195 4.332 8.344 1 96.69 106 ALA B CA 1
ATOM 4391 C C . ALA B 1 106 ? 13.164 5.461 9.375 1 96.69 106 ALA B C 1
ATOM 4393 O O . ALA B 1 106 ? 14.047 5.559 10.227 1 96.69 106 ALA B O 1
ATOM 4394 N N . VAL B 1 107 ? 12.188 6.312 9.32 1 98.06 107 VAL B N 1
ATOM 4395 C CA . VAL B 1 107 ? 12.039 7.41 10.273 1 98.06 107 VAL B CA 1
ATOM 4396 C C . VAL B 1 107 ? 11.805 6.848 11.672 1 98.06 107 VAL B C 1
ATOM 4398 O O . VAL B 1 107 ? 12.438 7.285 12.641 1 98.06 107 VAL B O 1
ATOM 4401 N N . ASN B 1 108 ? 10.883 5.887 11.766 1 97.56 108 ASN B N 1
ATOM 4402 C CA . ASN B 1 108 ? 10.609 5.273 13.062 1 97.56 108 ASN B CA 1
ATOM 4403 C C . ASN B 1 108 ? 11.852 4.609 13.648 1 97.56 108 ASN B C 1
ATOM 4405 O O . ASN B 1 108 ? 12.117 4.73 14.844 1 97.56 108 ASN B O 1
ATOM 4409 N N . GLN B 1 109 ? 12.602 3.924 12.797 1 97.5 109 GLN B N 1
ATOM 4410 C CA . GLN B 1 109 ? 13.82 3.275 13.258 1 97.5 109 GLN B CA 1
ATOM 4411 C C . GLN B 1 109 ? 14.859 4.305 13.688 1 97.5 109 GLN B C 1
ATOM 4413 O O . GLN B 1 109 ? 15.594 4.086 14.656 1 97.5 109 GLN B O 1
ATOM 4418 N N . THR B 1 110 ? 14.961 5.371 12.969 1 98.44 110 THR B N 1
ATOM 4419 C CA . THR B 1 110 ? 15.875 6.449 13.328 1 98.44 110 THR B CA 1
ATOM 4420 C C . THR B 1 110 ? 15.531 7.016 14.703 1 98.44 110 THR B C 1
ATOM 4422 O O . THR B 1 110 ? 16.406 7.156 15.555 1 98.44 110 THR B O 1
ATOM 4425 N N . GLY B 1 111 ? 14.242 7.348 14.953 1 98.5 111 GLY B N 1
ATOM 4426 C CA . GLY B 1 111 ? 13.812 7.789 16.281 1 98.5 111 GLY B CA 1
ATOM 4427 C C . GLY B 1 111 ? 14.164 6.805 17.375 1 98.5 111 GLY B C 1
ATOM 4428 O O . GLY B 1 111 ? 14.656 7.199 18.438 1 98.5 111 GLY B O 1
ATOM 4429 N N . ARG B 1 112 ? 13.93 5.5 17.109 1 97.56 112 ARG B N 1
ATOM 4430 C CA . ARG B 1 112 ? 14.234 4.434 18.047 1 97.56 112 ARG B CA 1
ATOM 4431 C C . ARG B 1 112 ? 15.727 4.426 18.406 1 97.56 112 ARG B C 1
ATOM 4433 O O . ARG B 1 112 ? 16.094 4.34 19.578 1 97.56 112 ARG B O 1
ATOM 4440 N N . ARG B 1 113 ? 16.594 4.543 17.406 1 98.31 113 ARG B N 1
ATOM 4441 C CA . ARG B 1 113 ? 18.031 4.508 17.609 1 98.31 113 ARG B CA 1
ATOM 4442 C C . ARG B 1 113 ? 18.516 5.73 18.391 1 98.31 113 ARG B C 1
ATOM 4444 O O . ARG B 1 113 ? 19.391 5.625 19.234 1 98.31 113 ARG B O 1
ATOM 4451 N N . ILE B 1 114 ? 17.969 6.883 18.094 1 98.44 114 ILE B N 1
ATOM 4452 C CA . ILE B 1 114 ? 18.312 8.094 18.812 1 98.44 114 ILE B CA 1
ATOM 4453 C C . ILE B 1 114 ? 18 7.906 20.297 1 98.44 114 ILE B C 1
ATOM 4455 O O . ILE B 1 114 ? 18.859 8.156 21.156 1 98.44 114 ILE B O 1
ATOM 4459 N N . VAL B 1 115 ? 16.812 7.402 20.609 1 98.19 115 VAL B N 1
ATOM 4460 C CA . VAL B 1 115 ? 16.375 7.227 22 1 98.19 115 VAL B CA 1
ATOM 4461 C C . VAL B 1 115 ? 17.266 6.195 22.688 1 98.19 115 VAL B C 1
ATOM 4463 O O . VAL B 1 115 ? 17.656 6.375 23.844 1 98.19 115 VAL B O 1
ATOM 4466 N N . GLN B 1 116 ? 17.578 5.125 21.984 1 97.06 116 GLN B N 1
ATOM 4467 C CA . GLN B 1 116 ? 18.453 4.105 22.547 1 97.06 116 GLN B CA 1
ATOM 4468 C C . GLN B 1 116 ? 19.812 4.691 22.922 1 97.06 116 GLN B C 1
ATOM 4470 O O . GLN B 1 116 ? 20.359 4.395 23.984 1 97.06 116 GLN B O 1
ATOM 4475 N N . THR B 1 117 ? 20.359 5.488 22.031 1 97.44 117 THR B N 1
ATOM 4476 C CA . THR B 1 117 ? 21.656 6.121 22.281 1 97.44 117 THR B CA 1
ATOM 4477 C C . THR B 1 117 ? 21.578 7.066 23.469 1 97.44 117 THR B C 1
ATOM 4479 O O . THR B 1 117 ? 22.453 7.059 24.344 1 97.44 117 THR B O 1
ATOM 4482 N N . LEU B 1 118 ? 20.562 7.906 23.562 1 96.31 118 LEU B N 1
ATOM 4483 C CA . LEU B 1 118 ? 20.391 8.852 24.656 1 96.31 118 LEU B CA 1
ATOM 4484 C C . LEU B 1 118 ? 20.234 8.125 25.984 1 96.31 118 LEU B C 1
ATOM 4486 O O . LEU B 1 118 ? 20.797 8.547 27 1 96.31 118 LEU B O 1
ATOM 4490 N N . GLU B 1 119 ? 19.453 6.98 26 1 94 119 GLU B N 1
ATOM 4491 C CA . GLU B 1 119 ? 19.266 6.18 27.203 1 94 119 GLU B CA 1
ATOM 4492 C C . GLU B 1 119 ? 20.609 5.641 27.719 1 94 119 GLU B C 1
ATOM 4494 O O . GLU B 1 119 ? 20.844 5.613 28.922 1 94 119 GLU B O 1
ATOM 4499 N N . ARG B 1 120 ? 21.453 5.297 26.797 1 94.25 120 ARG B N 1
ATOM 4500 C CA . ARG B 1 120 ? 22.766 4.793 27.172 1 94.25 120 ARG B CA 1
ATOM 4501 C C . ARG B 1 120 ? 23.609 5.883 27.828 1 94.25 120 ARG B C 1
ATOM 4503 O O . ARG B 1 120 ? 24.516 5.594 28.625 1 94.25 120 ARG B O 1
ATOM 4510 N N . HIS B 1 121 ? 23.328 7.109 27.547 1 94 121 HIS B N 1
ATOM 4511 C CA . HIS B 1 121 ? 24.031 8.242 28.125 1 94 121 HIS B CA 1
ATOM 4512 C C . HIS B 1 121 ? 23.281 8.812 29.328 1 94 121 HIS B C 1
ATOM 4514 O O . HIS B 1 121 ? 23.594 9.914 29.781 1 94 121 HIS B O 1
ATOM 4520 N N . GLY B 1 122 ? 22.172 8.125 29.781 1 91.12 122 GLY B N 1
ATOM 4521 C CA . GLY B 1 122 ? 21.453 8.508 30.984 1 91.12 122 GLY B CA 1
ATOM 4522 C C . GLY B 1 122 ? 20.453 9.633 30.75 1 91.12 122 GLY B C 1
ATOM 4523 O O . GLY B 1 122 ? 20.047 10.312 31.688 1 91.12 122 GLY B O 1
ATOM 4524 N N . ILE B 1 123 ? 20.141 9.852 29.469 1 94.56 123 ILE B N 1
ATOM 4525 C CA . ILE B 1 123 ? 19.203 10.914 29.141 1 94.56 123 ILE B CA 1
ATOM 4526 C C . ILE B 1 123 ? 17.812 10.32 28.875 1 94.56 123 ILE B C 1
ATOM 4528 O O . ILE B 1 123 ? 17.672 9.461 28.016 1 94.56 123 ILE B O 1
ATOM 4532 N N . ARG B 1 124 ? 16.781 10.75 29.625 1 94.31 124 ARG B N 1
ATOM 4533 C CA . ARG B 1 124 ? 15.406 10.305 29.438 1 94.31 124 ARG B CA 1
ATOM 4534 C C . ARG B 1 124 ? 14.812 10.891 28.156 1 94.31 124 ARG B C 1
ATOM 4536 O O . ARG B 1 124 ? 14.797 12.109 27.969 1 94.31 124 ARG B O 1
ATOM 4543 N N . ALA B 1 125 ? 14.391 10.062 27.234 1 97.56 125 ALA B N 1
ATOM 4544 C CA . ALA B 1 125 ? 13.836 10.477 25.938 1 97.56 125 ALA B CA 1
ATOM 4545 C C . ALA B 1 125 ? 12.828 9.461 25.422 1 97.56 125 ALA B C 1
ATOM 4547 O O . ALA B 1 125 ? 12.781 8.328 25.906 1 97.56 125 ALA B O 1
ATOM 4548 N N . ALA B 1 126 ? 11.977 9.891 24.531 1 97.88 126 ALA B N 1
ATOM 4549 C CA . ALA B 1 126 ? 11.008 9.047 23.828 1 97.88 126 ALA B CA 1
ATOM 4550 C C . ALA B 1 126 ? 10.758 9.547 22.422 1 97.88 126 ALA B C 1
ATOM 4552 O O . ALA B 1 126 ? 11.07 10.695 22.094 1 97.88 126 ALA B O 1
ATOM 4553 N N . HIS B 1 127 ? 10.352 8.711 21.547 1 96.38 127 HIS B N 1
ATOM 4554 C CA . HIS B 1 127 ? 10 9.133 20.188 1 96.38 127 HIS B CA 1
ATOM 4555 C C . HIS B 1 127 ? 8.586 8.703 19.828 1 96.38 127 HIS B C 1
ATOM 4557 O O . HIS B 1 127 ? 8.016 7.816 20.469 1 96.38 127 HIS B O 1
ATOM 4563 N N . THR B 1 128 ? 7.938 9.398 18.875 1 93.69 128 THR B N 1
ATOM 4564 C CA . THR B 1 128 ? 6.602 9.062 18.391 1 93.69 128 THR B CA 1
ATOM 4565 C C . THR B 1 128 ? 6.648 8.617 16.938 1 93.69 128 THR B C 1
ATOM 4567 O O . THR B 1 128 ? 7.645 8.828 16.25 1 93.69 128 THR B O 1
ATOM 4570 N N . ALA B 1 129 ? 5.57 7.98 16.516 1 94.5 129 ALA B N 1
ATOM 4571 C CA . ALA B 1 129 ? 5.484 7.473 15.141 1 94.5 129 ALA B CA 1
ATOM 4572 C C . ALA B 1 129 ? 5.438 8.617 14.133 1 94.5 129 ALA B C 1
ATOM 4574 O O . ALA B 1 129 ? 4.914 9.695 14.438 1 94.5 129 ALA B O 1
ATOM 4575 N N . VAL B 1 130 ? 5.953 8.367 12.93 1 94.75 130 VAL B N 1
ATOM 4576 C CA . VAL B 1 130 ? 5.895 9.32 11.82 1 94.75 130 VAL B CA 1
ATOM 4577 C C . VAL B 1 130 ? 4.438 9.609 11.469 1 94.75 130 VAL B C 1
ATOM 4579 O O . VAL B 1 130 ? 4.098 10.734 11.078 1 94.75 130 VAL B O 1
ATOM 4582 N N . GLY B 1 131 ? 3.586 8.727 11.516 1 92.62 131 GLY B N 1
ATOM 4583 C CA . GLY B 1 131 ? 2.162 8.773 11.234 1 92.62 131 GLY B CA 1
ATOM 4584 C C . GLY B 1 131 ? 1.347 7.832 12.102 1 92.62 131 GLY B C 1
ATOM 4585 O O . GLY B 1 131 ? 0.907 8.211 13.188 1 92.62 131 GLY B O 1
ATOM 4586 N N . PHE B 1 132 ? 1.151 6.598 11.742 1 92 132 PHE B N 1
ATOM 4587 C CA . PHE B 1 132 ? 0.467 5.555 12.5 1 92 132 PHE B CA 1
ATOM 4588 C C . PHE B 1 132 ? 1.47 4.586 13.117 1 92 132 PHE B C 1
ATOM 4590 O O . PHE B 1 132 ? 2.574 4.41 12.594 1 92 132 PHE B O 1
ATOM 4597 N N . PRO B 1 133 ? 1.078 4.004 14.305 1 92.88 133 PRO B N 1
ATOM 4598 C CA . PRO B 1 133 ? -0.207 4.047 15.008 1 92.88 133 PRO B CA 1
ATOM 4599 C C . PRO B 1 133 ? -0.426 5.355 15.758 1 92.88 133 PRO B C 1
ATOM 4601 O O . PRO B 1 133 ? 0.535 6.07 16.047 1 92.88 133 PRO B O 1
ATOM 4604 N N . MET B 1 134 ? -1.7 5.68 15.922 1 94.81 134 MET B N 1
ATOM 4605 C CA . MET B 1 134 ? -2.131 6.852 16.672 1 94.81 134 MET B CA 1
ATOM 4606 C C . MET B 1 134 ? -3.141 6.465 17.75 1 94.81 134 MET B C 1
ATOM 4608 O O . MET B 1 134 ? -3.418 5.281 17.953 1 94.81 134 MET B O 1
ATOM 4612 N N . GLU B 1 135 ? -3.506 7.438 18.578 1 93 135 GLU B N 1
ATOM 4613 C CA . GLU B 1 135 ? -4.57 7.211 19.547 1 93 135 GLU B CA 1
ATOM 4614 C C . GLU B 1 135 ? -5.938 7.152 18.875 1 93 135 GLU B C 1
ATOM 4616 O O . GLU B 1 135 ? -6.754 8.062 19.031 1 93 135 GLU B O 1
ATOM 4621 N N . ALA B 1 136 ? -6.188 5.988 18.25 1 90.75 136 ALA B N 1
ATOM 4622 C CA . ALA B 1 136 ? -7.32 5.852 17.344 1 90.75 136 ALA B CA 1
ATOM 4623 C C . ALA B 1 136 ? -8.641 5.895 18.094 1 90.75 136 ALA B C 1
ATOM 4625 O O . ALA B 1 136 ? -9.688 6.211 17.516 1 90.75 136 ALA B O 1
ATOM 4626 N N . ASP B 1 137 ? -8.656 5.66 19.422 1 87.81 137 ASP B N 1
ATOM 4627 C CA . ASP B 1 137 ? -9.875 5.691 20.234 1 87.81 137 ASP B CA 1
ATOM 4628 C C . ASP B 1 137 ? -10.398 7.121 20.375 1 87.81 137 ASP B C 1
ATOM 4630 O O . ASP B 1 137 ? -11.539 7.328 20.797 1 87.81 137 ASP B O 1
ATOM 4634 N N . ARG B 1 138 ? -9.578 8.086 19.922 1 88.19 138 ARG B N 1
ATOM 4635 C CA . ARG B 1 138 ? -9.961 9.492 20.031 1 88.19 138 ARG B CA 1
ATOM 4636 C C . ARG B 1 138 ? -10.68 9.969 18.781 1 88.19 138 ARG B C 1
ATOM 4638 O O . ARG B 1 138 ? -11.242 11.062 18.75 1 88.19 138 ARG B O 1
ATOM 4645 N N . TRP B 1 139 ? -10.766 9.125 17.719 1 89.06 139 TRP B N 1
ATOM 4646 C CA . TRP B 1 139 ? -11.391 9.547 16.453 1 89.06 139 TRP B CA 1
ATOM 4647 C C . TRP B 1 139 ? -12.867 9.859 16.656 1 89.06 139 TRP B C 1
ATOM 4649 O O . TRP B 1 139 ? -13.57 9.141 17.375 1 89.06 139 TRP B O 1
ATOM 4659 N N . PRO B 1 140 ? -13.344 10.977 16.094 1 88.38 140 PRO B N 1
ATOM 4660 C CA . PRO B 1 140 ? -12.781 11.828 15.047 1 88.38 140 PRO B CA 1
ATOM 4661 C C . PRO B 1 140 ? -12.016 13.023 15.602 1 88.38 140 PRO B C 1
ATOM 4663 O O . PRO B 1 140 ? -11.656 13.938 14.852 1 88.38 140 PRO B O 1
ATOM 4666 N N . ALA B 1 141 ? -11.789 13.039 16.922 1 86.31 141 ALA B N 1
ATOM 4667 C CA . ALA B 1 141 ? -10.93 14.07 17.484 1 86.31 141 ALA B CA 1
ATOM 4668 C C . ALA B 1 141 ? -9.461 13.812 17.141 1 86.31 141 ALA B C 1
ATOM 4670 O O . ALA B 1 141 ? -9.156 12.953 16.312 1 86.31 141 ALA B O 1
ATOM 4671 N N . ARG B 1 142 ? -8.664 14.586 17.75 1 88.69 142 ARG B N 1
ATOM 4672 C CA . ARG B 1 142 ? -7.234 14.523 17.484 1 88.69 142 ARG B CA 1
ATOM 4673 C C . ARG B 1 142 ? -6.668 13.156 17.859 1 88.69 142 ARG B C 1
ATOM 4675 O O . ARG B 1 142 ? -6.762 12.742 19.031 1 88.69 142 ARG B O 1
ATOM 4682 N N . MET B 1 143 ? -6.012 12.469 16.875 1 91.69 143 MET B N 1
ATOM 4683 C CA . MET B 1 143 ? -5.465 11.141 17.125 1 91.69 143 MET B CA 1
ATOM 4684 C C . MET B 1 143 ? -3.947 11.195 17.281 1 91.69 143 MET B C 1
ATOM 4686 O O . MET B 1 143 ? -3.35 10.328 17.906 1 91.69 143 MET B O 1
ATOM 4690 N N . TRP B 1 144 ? -3.277 12.172 16.688 1 93 144 TRP B N 1
ATOM 4691 C CA . TRP B 1 144 ? -1.82 12.242 16.734 1 93 144 TRP B CA 1
ATOM 4692 C C . TRP B 1 144 ? -1.332 12.781 18.062 1 93 144 TRP B C 1
ATOM 4694 O O . TRP B 1 144 ? -2.037 13.547 18.734 1 93 144 TRP B O 1
ATOM 4704 N N . VAL B 1 145 ? -0.174 12.344 18.453 1 92.69 145 VAL B N 1
ATOM 4705 C CA . VAL B 1 145 ? 0.408 12.773 19.719 1 92.69 145 VAL B CA 1
ATOM 4706 C C . VAL B 1 145 ? 1.185 14.07 19.531 1 92.69 145 VAL B C 1
ATOM 4708 O O . VAL B 1 145 ? 1.022 15.023 20.297 1 92.69 145 VAL B O 1
ATOM 4711 N N . ILE B 1 146 ? 2.049 14.078 18.531 1 97.12 146 ILE B N 1
ATOM 4712 C CA . ILE B 1 146 ? 2.822 15.266 18.172 1 97.12 146 ILE B CA 1
ATOM 4713 C C . ILE B 1 146 ? 2.604 15.609 16.703 1 97.12 146 ILE B C 1
ATOM 4715 O O . ILE B 1 146 ? 2.645 14.727 15.844 1 97.12 146 ILE B O 1
ATOM 4719 N N . SER B 1 147 ? 2.197 16.844 16.422 1 97.31 147 SER B N 1
ATOM 4720 C CA . SER B 1 147 ? 2.225 17.359 15.062 1 97.31 147 SER B CA 1
ATOM 4721 C C . SER B 1 147 ? 3.648 17.688 14.625 1 97.31 147 SER B C 1
ATOM 4723 O O . SER B 1 147 ? 4.211 18.703 15.023 1 97.31 147 SER B O 1
ATOM 4725 N N . HIS B 1 148 ? 4.191 16.969 13.758 1 98.38 148 HIS B N 1
ATOM 4726 C CA . HIS B 1 148 ? 5.605 17.062 13.406 1 98.38 148 HIS B CA 1
ATOM 4727 C C . HIS B 1 148 ? 5.895 18.312 12.594 1 98.38 148 HIS B C 1
ATOM 4729 O O . HIS B 1 148 ? 6.984 18.875 12.68 1 98.38 148 HIS B O 1
ATOM 4735 N N . LYS B 1 149 ? 4.973 18.781 11.766 1 98.12 149 LYS B N 1
ATOM 4736 C CA . LYS B 1 149 ? 5.238 19.828 10.805 1 98.12 149 LYS B CA 1
ATOM 4737 C C . LYS B 1 149 ? 5.547 21.156 11.5 1 98.12 149 LYS B C 1
ATOM 4739 O O . LYS B 1 149 ? 6.559 21.797 11.211 1 98.12 149 LYS B O 1
ATOM 4744 N N . PRO B 1 150 ? 4.719 21.547 12.516 1 97.88 150 PRO B N 1
ATOM 4745 C CA . PRO B 1 150 ? 5.082 22.781 13.219 1 97.88 150 PRO B CA 1
ATOM 4746 C C . PRO B 1 150 ? 6.426 22.672 13.938 1 97.88 150 PRO B C 1
ATOM 4748 O O . PRO B 1 150 ? 7.156 23.672 14.023 1 97.88 150 PRO B O 1
ATOM 4751 N N . VAL B 1 151 ? 6.742 21.5 14.461 1 98.44 151 VAL B N 1
ATOM 4752 C CA . VAL B 1 151 ? 8.023 21.312 15.125 1 98.44 151 VAL B CA 1
ATOM 4753 C C . VAL B 1 151 ? 9.156 21.484 14.117 1 98.44 151 VAL B C 1
ATOM 4755 O O . VAL B 1 151 ? 10.148 22.172 14.398 1 98.44 151 VAL B O 1
ATOM 4758 N N . ALA B 1 152 ? 9.031 20.891 12.977 1 98.75 152 ALA B N 1
ATOM 4759 C CA . ALA B 1 152 ? 10.055 20.969 11.93 1 98.75 152 ALA B CA 1
ATOM 4760 C C . ALA B 1 152 ? 10.258 22.406 11.469 1 98.75 152 ALA B C 1
ATOM 4762 O O . ALA B 1 152 ? 11.398 22.844 11.258 1 98.75 152 ALA B O 1
ATOM 4763 N N . GLU B 1 153 ? 9.18 23.156 11.32 1 98.44 153 GLU B N 1
ATOM 4764 C CA . GLU B 1 153 ? 9.289 24.562 10.93 1 98.44 153 GLU B CA 1
ATOM 4765 C C . GLU B 1 153 ? 10.047 25.375 11.984 1 98.44 153 GLU B C 1
ATOM 4767 O O . GLU B 1 153 ? 10.945 26.141 11.656 1 98.44 153 GLU B O 1
ATOM 4772 N N . ALA B 1 154 ? 9.664 25.172 13.242 1 98.06 154 ALA B N 1
ATOM 4773 C CA . ALA B 1 154 ? 10.312 25.891 14.336 1 98.06 154 ALA B CA 1
ATOM 4774 C C . ALA B 1 154 ? 11.789 25.516 14.438 1 98.06 154 ALA B C 1
ATOM 4776 O O . ALA B 1 154 ? 12.625 26.344 14.828 1 98.06 154 ALA B O 1
ATOM 4777 N N . ALA B 1 155 ? 12.117 24.281 14.062 1 98.25 155 ALA B N 1
ATOM 4778 C CA . ALA B 1 155 ? 13.477 23.766 14.18 1 98.25 155 ALA B CA 1
ATOM 4779 C C . ALA B 1 155 ? 14.336 24.172 12.984 1 98.25 155 ALA B C 1
ATOM 4781 O O . ALA B 1 155 ? 15.516 23.844 12.922 1 98.25 155 ALA B O 1
ATOM 4782 N N . GLY B 1 156 ? 13.703 24.859 12.016 1 98.25 156 GLY B N 1
ATOM 4783 C CA . GLY B 1 156 ? 14.461 25.359 10.875 1 98.25 156 GLY B CA 1
ATOM 4784 C C . GLY B 1 156 ? 14.664 24.297 9.805 1 98.25 156 GLY B C 1
ATOM 4785 O O . GLY B 1 156 ? 15.609 24.391 9.016 1 98.25 156 GLY B O 1
ATOM 4786 N N . LEU B 1 157 ? 13.844 23.297 9.805 1 98.69 157 LEU B N 1
ATOM 4787 C CA . LEU B 1 157 ? 14.008 22.203 8.852 1 98.69 157 LEU B CA 1
ATOM 4788 C C . LEU B 1 157 ? 13.172 22.438 7.598 1 98.69 157 LEU B C 1
ATOM 4790 O O . LEU B 1 157 ? 13.109 21.578 6.715 1 98.69 157 LEU B O 1
ATOM 4794 N N . GLY B 1 158 ? 12.508 23.562 7.453 1 98.56 158 GLY B N 1
ATOM 4795 C CA . GLY B 1 158 ? 11.719 23.922 6.285 1 98.56 158 GLY B CA 1
ATOM 4796 C C . GLY B 1 158 ? 10.484 24.734 6.629 1 98.56 158 GLY B C 1
ATOM 4797 O O . GLY B 1 158 ? 10.336 25.203 7.762 1 98.56 158 GLY B O 1
ATOM 4798 N N . ARG B 1 159 ? 9.703 25.016 5.625 1 98.19 159 ARG B N 1
ATOM 4799 C CA . ARG B 1 159 ? 8.43 25.719 5.762 1 98.19 159 ARG B CA 1
ATOM 4800 C C . ARG B 1 159 ? 7.336 25.016 4.973 1 98.19 159 ARG B C 1
ATOM 4802 O O . ARG B 1 159 ? 7.609 24.344 3.967 1 98.19 159 ARG B O 1
ATOM 4809 N N . MET B 1 160 ? 6.129 25.141 5.484 1 97.38 160 MET B N 1
ATOM 4810 C CA . MET B 1 160 ? 4.988 24.531 4.812 1 97.38 160 MET B CA 1
ATOM 4811 C C . MET B 1 160 ? 4.707 25.219 3.48 1 97.38 160 MET B C 1
ATOM 4813 O O . MET B 1 160 ? 4.723 26.453 3.398 1 97.38 160 MET B O 1
ATOM 4817 N N . GLY B 1 161 ? 4.562 24.453 2.441 1 97.12 161 GLY B N 1
ATOM 4818 C CA . GLY B 1 161 ? 4.207 24.984 1.139 1 97.12 161 GLY B CA 1
ATOM 4819 C C . GLY B 1 161 ? 2.707 25.078 0.918 1 97.12 161 GLY B C 1
ATOM 4820 O O . GLY B 1 161 ? 1.924 24.844 1.843 1 97.12 161 GLY B O 1
ATOM 4821 N N . LEU B 1 162 ? 2.361 25.391 -0.341 1 95.88 162 LEU B N 1
ATOM 4822 C CA . LEU B 1 162 ? 0.959 25.5 -0.732 1 95.88 162 LEU B CA 1
ATOM 4823 C C . LEU B 1 162 ? 0.235 24.172 -0.515 1 95.88 162 LEU B C 1
ATOM 4825 O O . LEU B 1 162 ? -0.953 24.156 -0.184 1 95.88 162 LEU B O 1
ATOM 4829 N N . HIS B 1 163 ? 0.948 23.094 -0.712 1 96.69 163 HIS B N 1
ATOM 4830 C CA . HIS B 1 163 ? 0.363 21.766 -0.615 1 96.69 163 HIS B CA 1
ATOM 4831 C C . HIS B 1 163 ? 0.359 21.266 0.827 1 96.69 163 HIS B C 1
ATOM 4833 O O . HIS B 1 163 ? 0.051 20.094 1.086 1 96.69 163 HIS B O 1
ATOM 4839 N N . ARG B 1 164 ? 0.75 22.031 1.794 1 96.38 164 ARG B N 1
ATOM 4840 C CA . ARG B 1 164 ? 0.632 21.844 3.234 1 96.38 164 ARG B CA 1
ATOM 4841 C C . ARG B 1 164 ? 1.648 20.828 3.736 1 96.38 164 ARG B C 1
ATOM 4843 O O . ARG B 1 164 ? 1.478 20.25 4.812 1 96.38 164 ARG B O 1
ATOM 4850 N N . ASN B 1 165 ? 2.658 20.5 2.961 1 97.88 165 ASN B N 1
ATOM 4851 C CA . ASN B 1 165 ? 3.801 19.719 3.436 1 97.88 165 ASN B CA 1
ATOM 4852 C C . ASN B 1 165 ? 5.031 20.609 3.635 1 97.88 165 ASN B C 1
ATOM 4854 O O . ASN B 1 165 ? 5.117 21.688 3.062 1 97.88 165 ASN B O 1
ATOM 4858 N N . ILE B 1 166 ? 5.883 20.125 4.523 1 98.69 166 ILE B N 1
ATOM 4859 C CA . ILE B 1 166 ? 7.125 20.859 4.754 1 98.69 166 ILE B CA 1
ATOM 4860 C C . ILE B 1 166 ? 8.039 20.719 3.541 1 98.69 166 ILE B C 1
ATOM 4862 O O . ILE B 1 166 ? 8.172 19.625 2.979 1 98.69 166 ILE B O 1
ATOM 4866 N N . ILE B 1 167 ? 8.547 21.812 3.1 1 98.75 167 ILE B N 1
ATOM 4867 C CA . ILE B 1 167 ? 9.57 21.844 2.055 1 98.75 167 ILE B CA 1
ATOM 4868 C C . ILE B 1 167 ? 10.922 22.188 2.668 1 98.75 167 ILE B C 1
ATOM 4870 O O . ILE B 1 167 ? 11.133 23.312 3.139 1 98.75 167 ILE B O 1
ATOM 4874 N N . HIS B 1 168 ? 11.789 21.203 2.76 1 98.69 168 HIS B N 1
ATOM 4875 C CA . HIS B 1 168 ? 13.156 21.422 3.207 1 98.69 168 HIS B CA 1
ATOM 4876 C C . HIS B 1 168 ? 13.938 22.281 2.201 1 98.69 168 HIS B C 1
ATOM 4878 O O . HIS B 1 168 ? 13.789 22.094 0.991 1 98.69 168 HIS B O 1
ATOM 4884 N N . PRO B 1 169 ? 14.789 23.188 2.635 1 97.75 169 PRO B N 1
ATOM 4885 C CA . PRO B 1 169 ? 15.492 24.062 1.696 1 97.75 169 PRO B CA 1
ATOM 4886 C C . PRO B 1 169 ? 16.391 23.297 0.729 1 97.75 169 PRO B C 1
ATOM 4888 O O . PRO B 1 169 ? 16.609 23.734 -0.403 1 97.75 169 PRO B O 1
ATOM 4891 N N . VAL B 1 170 ? 16.891 22.156 1.118 1 97.38 170 VAL B N 1
ATOM 4892 C CA . VAL B 1 170 ? 17.828 21.406 0.301 1 97.38 170 VAL B CA 1
ATOM 4893 C C . VAL B 1 170 ? 17.125 20.203 -0.345 1 97.38 170 VAL B C 1
ATOM 4895 O O . VAL B 1 170 ? 17.172 20.047 -1.565 1 97.38 170 VAL B O 1
ATOM 4898 N N . PHE B 1 171 ? 16.344 19.438 0.402 1 97.75 171 PHE B N 1
ATOM 4899 C CA . PHE B 1 171 ? 15.812 18.156 -0.041 1 97.75 171 PHE B CA 1
ATOM 4900 C C . PHE B 1 171 ? 14.453 18.328 -0.694 1 97.75 171 PHE B C 1
ATOM 4902 O O . PHE B 1 171 ? 13.914 17.391 -1.295 1 97.75 171 PHE B O 1
ATOM 4909 N N . GLY B 1 172 ? 13.852 19.562 -0.509 1 98.06 172 GLY B N 1
ATOM 4910 C CA . GLY B 1 172 ? 12.523 19.797 -1.047 1 98.06 172 GLY B CA 1
ATOM 4911 C C . GLY B 1 172 ? 11.43 19.094 -0.263 1 98.06 172 GLY B C 1
ATOM 4912 O O . GLY B 1 172 ? 11.508 18.984 0.962 1 98.06 172 GLY B O 1
ATOM 4913 N N . SER B 1 173 ? 10.391 18.703 -1 1 98.06 173 SER B N 1
ATOM 4914 C CA . SER B 1 173 ? 9.219 18.094 -0.376 1 98.06 173 SER B CA 1
ATOM 4915 C C . SER B 1 173 ? 9.398 16.594 -0.203 1 98.06 173 SER B C 1
ATOM 4917 O O . SER B 1 173 ? 8.508 15.906 0.302 1 98.06 173 SER B O 1
ATOM 4919 N N . PHE B 1 174 ? 10.516 16.016 -0.604 1 98.44 174 PHE B N 1
ATOM 4920 C CA . PHE B 1 174 ? 10.758 14.578 -0.587 1 98.44 174 PHE B CA 1
ATOM 4921 C C . PHE B 1 174 ? 11.398 14.156 0.728 1 98.44 174 PHE B C 1
ATOM 4923 O O . PHE B 1 174 ? 12.492 13.594 0.734 1 98.44 174 PHE B O 1
ATOM 4930 N N . ILE B 1 175 ? 10.648 14.406 1.837 1 98.62 175 ILE B N 1
ATOM 4931 C CA . ILE B 1 175 ? 11.117 14.125 3.188 1 98.62 175 ILE B CA 1
ATOM 4932 C C . ILE B 1 175 ? 9.961 13.617 4.043 1 98.62 175 ILE B C 1
ATOM 4934 O O . ILE B 1 175 ? 8.797 13.891 3.738 1 98.62 175 ILE B O 1
ATOM 4938 N N . LEU B 1 176 ? 10.266 12.836 5.035 1 98.56 176 LEU B N 1
ATOM 4939 C CA . LEU B 1 176 ? 9.383 12.547 6.16 1 98.56 176 LEU B CA 1
ATOM 4940 C C . LEU B 1 176 ? 9.992 13.039 7.469 1 98.56 176 LEU B C 1
ATOM 4942 O O . LEU B 1 176 ? 11.211 13.234 7.559 1 98.56 176 LEU B O 1
ATOM 4946 N N . LEU B 1 177 ? 9.125 13.32 8.43 1 98.81 177 LEU B N 1
ATOM 4947 C CA . LEU B 1 177 ? 9.547 13.992 9.656 1 98.81 177 LEU B CA 1
ATOM 4948 C C . LEU B 1 177 ? 9.414 13.062 10.859 1 98.81 177 LEU B C 1
ATOM 4950 O O . LEU B 1 177 ? 8.531 12.211 10.891 1 98.81 177 LEU B O 1
ATOM 4954 N N . GLY B 1 178 ? 10.281 13.172 11.781 1 98.69 178 GLY B N 1
ATOM 4955 C CA . GLY B 1 178 ? 10.195 12.555 13.094 1 98.69 178 GLY B CA 1
ATOM 4956 C C . GLY B 1 178 ? 10.539 13.5 14.227 1 98.69 178 GLY B C 1
ATOM 4957 O O . GLY B 1 178 ? 11.172 14.539 14.008 1 98.69 178 GLY B O 1
ATOM 4958 N N . THR B 1 179 ? 10.031 13.195 15.414 1 98.81 179 THR B N 1
ATOM 4959 C CA . THR B 1 179 ? 10.312 13.992 16.594 1 98.81 179 THR B CA 1
ATOM 4960 C C . THR B 1 179 ? 10.672 13.102 17.781 1 98.81 179 THR B C 1
ATOM 4962 O O . THR B 1 179 ? 10 12.102 18.047 1 98.81 179 THR B O 1
ATOM 4965 N N . VAL B 1 180 ? 11.727 13.43 18.453 1 98.69 180 VAL B N 1
ATOM 4966 C CA . VAL B 1 180 ? 12.117 12.836 19.719 1 98.69 180 VAL B CA 1
ATOM 4967 C C . VAL B 1 180 ? 11.914 13.836 20.844 1 98.69 180 VAL B C 1
ATOM 4969 O O . VAL B 1 180 ? 12.258 15.016 20.703 1 98.69 180 VAL B O 1
ATOM 4972 N N . VAL B 1 181 ? 11.297 13.383 21.969 1 98.5 181 VAL B N 1
ATOM 4973 C CA . VAL B 1 181 ? 11.047 14.211 23.141 1 98.5 181 VAL B CA 1
ATOM 4974 C C . VAL B 1 181 ? 12.141 13.977 24.188 1 98.5 181 VAL B C 1
ATOM 4976 O O . VAL B 1 181 ? 12.445 12.828 24.516 1 98.5 181 VAL B O 1
ATOM 4979 N N . LEU B 1 182 ? 12.688 15.102 24.719 1 97.94 182 LEU B N 1
ATOM 4980 C CA . LEU B 1 182 ? 13.805 14.977 25.656 1 97.94 182 LEU B CA 1
ATOM 4981 C C . LEU B 1 182 ? 13.445 15.586 27 1 97.94 182 LEU B C 1
ATOM 4983 O O . LEU B 1 182 ? 12.797 16.641 27.062 1 97.94 182 LEU B O 1
ATOM 4987 N N . ASP B 1 183 ? 13.883 14.867 28.031 1 96.56 183 ASP B N 1
ATOM 4988 C CA . ASP B 1 183 ? 13.914 15.43 29.375 1 96.56 183 ASP B CA 1
ATOM 4989 C C . ASP B 1 183 ? 15.234 16.156 29.641 1 96.56 183 ASP B C 1
ATOM 4991 O O . ASP B 1 183 ? 15.93 15.844 30.594 1 96.56 183 ASP B O 1
ATOM 4995 N N . ALA B 1 184 ? 15.555 17.094 28.797 1 96.75 184 ALA B N 1
ATOM 4996 C CA . ALA B 1 184 ? 16.766 17.906 28.891 1 96.75 184 ALA B CA 1
ATOM 4997 C C . ALA B 1 184 ? 16.594 19.234 28.156 1 96.75 184 ALA B C 1
ATOM 4999 O O . ALA B 1 184 ? 15.781 19.344 27.234 1 96.75 184 ALA B O 1
ATOM 5000 N N . ARG B 1 185 ? 17.281 20.188 28.625 1 96.25 185 ARG B N 1
ATOM 5001 C CA . ARG B 1 185 ? 17.359 21.453 27.922 1 96.25 185 ARG B CA 1
ATOM 5002 C C . ARG B 1 185 ? 18.547 21.469 26.953 1 96.25 185 ARG B C 1
ATOM 5004 O O . ARG B 1 185 ? 19.391 20.578 26.984 1 96.25 185 ARG B O 1
ATOM 5011 N N . ILE B 1 186 ? 18.484 22.391 26.047 1 95.06 186 ILE B N 1
ATOM 5012 C CA . ILE B 1 186 ? 19.562 22.484 25.062 1 95.06 186 ILE B CA 1
ATOM 5013 C C . ILE B 1 186 ? 20.234 23.859 25.156 1 95.06 186 ILE B C 1
ATOM 5015 O O . ILE B 1 186 ? 19.609 24.828 25.594 1 95.06 186 ILE B O 1
ATOM 5019 N N . ASP B 1 187 ? 21.516 23.906 24.812 1 93.25 187 ASP B N 1
ATOM 5020 C CA . ASP B 1 187 ? 22.281 25.141 24.938 1 93.25 187 ASP B CA 1
ATOM 5021 C C . ASP B 1 187 ? 21.891 26.141 23.844 1 93.25 187 ASP B C 1
ATOM 5023 O O . ASP B 1 187 ? 22.031 27.344 24.047 1 93.25 187 ASP B O 1
ATOM 5027 N N . ASN B 1 188 ? 21.562 25.641 22.672 1 89.19 188 ASN B N 1
ATOM 5028 C CA . ASN B 1 188 ? 21.219 26.484 21.547 1 89.19 188 ASN B CA 1
ATOM 5029 C C . ASN B 1 188 ? 20 25.938 20.781 1 89.19 188 ASN B C 1
ATOM 5031 O O . ASN B 1 188 ? 20.062 24.859 20.203 1 89.19 188 ASN B O 1
ATOM 5035 N N . ASP B 1 189 ? 18.938 26.797 20.734 1 88.94 189 ASP B N 1
ATOM 5036 C CA . ASP B 1 189 ? 17.719 26.406 20 1 88.94 189 ASP B CA 1
ATOM 5037 C C . ASP B 1 189 ? 17.875 26.688 18.516 1 88.94 189 ASP B C 1
ATOM 5039 O O . ASP B 1 189 ? 18.453 27.703 18.109 1 88.94 189 ASP B O 1
ATOM 5043 N N . SER B 1 190 ? 17.359 25.781 17.828 1 95.62 190 SER B N 1
ATOM 5044 C CA . SER B 1 190 ? 17.25 26.047 16.391 1 95.62 190 SER B CA 1
ATOM 5045 C C . SER B 1 190 ? 16.234 27.156 16.125 1 95.62 190 SER B C 1
ATOM 5047 O O . SER B 1 190 ? 15.398 27.469 16.969 1 95.62 190 SER B O 1
ATOM 5049 N N . ARG B 1 191 ? 16.391 27.828 14.992 1 96.19 191 ARG B N 1
ATOM 5050 C CA . ARG B 1 191 ? 15.461 28.875 14.578 1 96.19 191 ARG B CA 1
ATOM 5051 C C . ARG B 1 191 ? 14.852 28.562 13.211 1 96.19 191 ARG B C 1
ATOM 5053 O O . ARG B 1 191 ? 15.469 27.875 12.398 1 96.19 191 ARG B O 1
ATOM 5060 N N . PRO B 1 192 ? 13.594 29.047 13.016 1 96.94 192 PRO B N 1
ATOM 5061 C CA . PRO B 1 192 ? 13.008 28.859 11.688 1 96.94 192 PRO B CA 1
ATOM 5062 C C . PRO B 1 192 ? 13.852 29.5 10.586 1 96.94 192 PRO B C 1
ATOM 5064 O O . PRO B 1 192 ? 14.539 30.5 10.828 1 96.94 192 PRO B O 1
ATOM 5067 N N . ILE B 1 193 ? 13.836 28.922 9.445 1 96.81 193 ILE B N 1
ATOM 5068 C CA . ILE B 1 193 ? 14.492 29.578 8.312 1 96.81 193 ILE B CA 1
ATOM 5069 C C . ILE B 1 193 ? 13.75 30.859 7.957 1 96.81 193 ILE B C 1
ATOM 5071 O O . ILE B 1 193 ? 12.555 30.984 8.219 1 96.81 193 ILE B O 1
ATOM 5075 N N . ASP B 1 194 ? 14.375 31.797 7.305 1 95.25 194 ASP B N 1
ATOM 5076 C CA . ASP B 1 194 ? 13.852 33.156 7.137 1 95.25 194 ASP B CA 1
ATOM 5077 C C . ASP B 1 194 ? 13.156 33.312 5.785 1 95.25 194 ASP B C 1
ATOM 5079 O O . ASP B 1 194 ? 12.828 34.406 5.375 1 95.25 194 ASP B O 1
ATOM 5083 N N . TYR B 1 195 ? 13.008 32.25 5.051 1 94.88 195 TYR B N 1
ATOM 5084 C CA . TYR B 1 195 ? 12.281 32.281 3.787 1 94.88 195 TYR B CA 1
ATOM 5085 C C . TYR B 1 195 ? 11.453 31 3.613 1 94.88 195 TYR B C 1
ATOM 5087 O O . TYR B 1 195 ? 11.609 30.047 4.371 1 94.88 195 TYR B O 1
ATOM 5095 N N . ASN B 1 196 ? 10.562 30.984 2.705 1 96.5 196 ASN B N 1
ATOM 5096 C CA . ASN B 1 196 ? 9.812 29.781 2.34 1 96.5 196 ASN B CA 1
ATOM 5097 C C . ASN B 1 196 ? 10.344 29.156 1.058 1 96.5 196 ASN B C 1
ATOM 5099 O O . ASN B 1 196 ? 10.398 29.812 0.016 1 96.5 196 ASN B O 1
ATOM 5103 N N . PRO B 1 197 ? 10.727 27.906 1.149 1 97.19 197 PRO B N 1
ATOM 5104 C CA . PRO B 1 197 ? 11.266 27.25 -0.044 1 97.19 197 PRO B CA 1
ATOM 5105 C C . PRO B 1 197 ? 10.219 27.062 -1.14 1 97.19 197 PRO B C 1
ATOM 5107 O O . PRO B 1 197 ? 10.562 26.734 -2.279 1 97.19 197 PRO B O 1
ATOM 5110 N N . CYS B 1 198 ? 8.961 27.25 -0.857 1 97.44 198 CYS B N 1
ATOM 5111 C CA . CYS B 1 198 ? 7.918 27.141 -1.871 1 97.44 198 CYS B CA 1
ATOM 5112 C C . CYS B 1 198 ? 8.148 28.125 -3.002 1 97.44 198 CYS B C 1
ATOM 5114 O O . CYS B 1 198 ? 8.305 29.328 -2.756 1 97.44 198 CYS B O 1
ATOM 5116 N N . LEU B 1 199 ? 8.094 27.656 -4.246 1 96.5 199 LEU B N 1
ATOM 5117 C CA . LEU B 1 199 ? 8.359 28.5 -5.406 1 96.5 199 LEU B CA 1
ATOM 5118 C C . LEU B 1 199 ? 7.09 29.188 -5.879 1 96.5 199 LEU B C 1
ATOM 5120 O O . LEU B 1 199 ? 7.129 30 -6.812 1 96.5 199 LEU B O 1
ATOM 5124 N N . GLU B 1 200 ? 5.992 28.812 -5.281 1 94.31 200 GLU B N 1
ATOM 5125 C CA . GLU B 1 200 ? 4.68 29.312 -5.668 1 94.31 200 GLU B CA 1
ATOM 5126 C C . GLU B 1 200 ? 4.406 29.062 -7.148 1 94.31 200 GLU B C 1
ATOM 5128 O O . GLU B 1 200 ? 3.844 29.922 -7.836 1 94.31 200 GLU B O 1
ATOM 5133 N N . CYS B 1 201 ? 4.898 27.922 -7.621 1 94.94 201 CYS B N 1
ATOM 5134 C CA . CYS B 1 201 ? 4.801 27.594 -9.039 1 94.94 201 CYS B CA 1
ATOM 5135 C C . CYS B 1 201 ? 3.422 27.031 -9.375 1 94.94 201 CYS B C 1
ATOM 5137 O O . CYS B 1 201 ? 3.062 26.922 -10.547 1 94.94 201 CYS B O 1
ATOM 5139 N N . LYS B 1 202 ? 2.645 26.594 -8.43 1 95.88 202 LYS B N 1
ATOM 5140 C CA . LYS B 1 202 ? 1.258 26.141 -8.516 1 95.88 202 LYS B CA 1
ATOM 5141 C C . LYS B 1 202 ? 1.16 24.781 -9.219 1 95.88 202 LYS B C 1
ATOM 5143 O O . LYS B 1 202 ? 0.075 24.375 -9.633 1 95.88 202 LYS B O 1
ATOM 5148 N N . LEU B 1 203 ? 2.254 24.078 -9.406 1 97.62 203 LEU B N 1
ATOM 5149 C CA . LEU B 1 203 ? 2.188 22.75 -10.016 1 97.62 203 LEU B CA 1
ATOM 5150 C C . LEU B 1 203 ? 1.365 21.797 -9.156 1 97.62 203 LEU B C 1
ATOM 5152 O O . LEU B 1 203 ? 0.637 20.953 -9.688 1 97.62 203 LEU B O 1
ATOM 5156 N N . CYS B 1 204 ? 1.482 21.953 -7.809 1 98.25 204 CYS B N 1
ATOM 5157 C CA . CYS B 1 204 ? 0.716 21.109 -6.906 1 98.25 204 CYS B CA 1
ATOM 5158 C C . CYS B 1 204 ? -0.78 21.344 -7.074 1 98.25 204 CYS B C 1
ATOM 5160 O O . CYS B 1 204 ? -1.576 20.406 -6.969 1 98.25 204 CYS B O 1
ATOM 5162 N N . VAL B 1 205 ? -1.227 22.578 -7.383 1 97.62 205 VAL B N 1
ATOM 5163 C CA . VAL B 1 205 ? -2.625 22.906 -7.625 1 97.62 205 VAL B CA 1
ATOM 5164 C C . VAL B 1 205 ? -3.121 22.203 -8.883 1 97.62 205 VAL B C 1
ATOM 5166 O O . VAL B 1 205 ? -4.188 21.578 -8.875 1 97.62 205 VAL B O 1
ATOM 5169 N N . GLY B 1 206 ? -2.326 22.281 -9.883 1 97.12 206 GLY B N 1
ATOM 5170 C CA . GLY B 1 206 ? -2.711 21.703 -11.164 1 97.12 206 GLY B CA 1
ATOM 5171 C C . GLY B 1 206 ? -2.744 20.188 -11.148 1 97.12 206 GLY B C 1
ATOM 5172 O O . GLY B 1 206 ? -3.514 19.562 -11.891 1 97.12 206 GLY B O 1
ATOM 5173 N N . ALA B 1 207 ? -1.906 19.578 -10.32 1 97.69 207 ALA B N 1
ATOM 5174 C CA . ALA B 1 207 ? -1.773 18.125 -10.312 1 97.69 207 ALA B CA 1
ATOM 5175 C C . ALA B 1 207 ? -2.797 17.484 -9.383 1 97.69 207 ALA B C 1
ATOM 5177 O O . ALA B 1 207 ? -3.031 16.266 -9.453 1 97.69 207 ALA B O 1
ATOM 5178 N N . CYS B 1 208 ? -3.432 18.203 -8.484 1 98.06 208 CYS B N 1
ATOM 5179 C CA . CYS B 1 208 ? -4.336 17.641 -7.48 1 98.06 208 CYS B CA 1
ATOM 5180 C C . CYS B 1 208 ? -5.613 17.125 -8.133 1 98.06 208 CYS B C 1
ATOM 5182 O O . CYS B 1 208 ? -6.383 17.906 -8.703 1 98.06 208 CYS B O 1
ATOM 5184 N N . PRO B 1 209 ? -5.906 15.859 -7.98 1 97.81 209 PRO B N 1
ATOM 5185 C CA . PRO B 1 209 ? -7.059 15.305 -8.695 1 97.81 209 PRO B CA 1
ATOM 5186 C C . PRO B 1 209 ? -8.391 15.773 -8.125 1 97.81 209 PRO B C 1
ATOM 5188 O O . PRO B 1 209 ? -9.406 15.781 -8.828 1 97.81 209 PRO B O 1
ATOM 5191 N N . THR B 1 210 ? -8.445 16.203 -6.879 1 97.88 210 THR B N 1
ATOM 5192 C CA . THR B 1 210 ? -9.703 16.562 -6.238 1 97.88 210 THR B CA 1
ATOM 5193 C C . THR B 1 210 ? -9.859 18.078 -6.16 1 97.88 210 THR B C 1
ATOM 5195 O O . THR B 1 210 ? -10.906 18.578 -5.746 1 97.88 210 THR B O 1
ATOM 5198 N N . GLY B 1 211 ? -8.805 18.75 -6.484 1 97.31 211 GLY B N 1
ATOM 5199 C CA . GLY B 1 211 ? -8.844 20.203 -6.344 1 97.31 211 GLY B CA 1
ATOM 5200 C C . GLY B 1 211 ? -8.766 20.672 -4.902 1 97.31 211 GLY B C 1
ATOM 5201 O O . GLY B 1 211 ? -9.227 21.766 -4.57 1 97.31 211 GLY B O 1
ATOM 5202 N N . ALA B 1 212 ? -8.195 19.906 -4.07 1 97.75 212 ALA B N 1
ATOM 5203 C CA . ALA B 1 212 ? -8.109 20.219 -2.646 1 97.75 212 ALA B CA 1
ATOM 5204 C C . ALA B 1 212 ? -7.191 21.422 -2.4 1 97.75 212 ALA B C 1
ATOM 5206 O O . ALA B 1 212 ? -7.348 22.125 -1.409 1 97.75 212 ALA B O 1
ATOM 5207 N N . ILE B 1 213 ? -6.199 21.578 -3.27 1 97.69 213 ILE B N 1
ATOM 5208 C CA . ILE B 1 213 ? -5.25 22.672 -3.133 1 97.69 213 ILE B CA 1
ATOM 5209 C C . ILE B 1 213 ? -5.68 23.844 -4.02 1 97.69 213 ILE B C 1
ATOM 5211 O O . ILE B 1 213 ? -5.742 23.719 -5.242 1 97.69 213 ILE B O 1
ATOM 5215 N N . GLY B 1 214 ? -5.969 24.969 -3.422 1 94.25 214 GLY B N 1
ATOM 5216 C CA . GLY B 1 214 ? -6.418 26.125 -4.168 1 94.25 214 GLY B CA 1
ATOM 5217 C C . GLY B 1 214 ? -5.281 27.047 -4.574 1 94.25 214 GLY B C 1
ATOM 5218 O O . GLY B 1 214 ? -4.227 27.062 -3.939 1 94.25 214 GLY B O 1
ATOM 5219 N N . MET B 1 215 ? -5.508 27.859 -5.543 1 91.62 215 MET B N 1
ATOM 5220 C CA . MET B 1 215 ? -4.547 28.859 -6.027 1 91.62 215 MET B CA 1
ATOM 5221 C C . MET B 1 215 ? -4.285 29.922 -4.973 1 91.62 215 MET B C 1
ATOM 5223 O O . MET B 1 215 ? -3.184 30.469 -4.895 1 91.62 215 MET B O 1
ATOM 5227 N N . ASP B 1 216 ? -5.246 30.125 -4.125 1 90.94 216 ASP B N 1
ATOM 5228 C CA . ASP B 1 216 ? -5.164 31.203 -3.148 1 90.94 216 ASP B CA 1
ATOM 5229 C C . ASP B 1 216 ? -4.645 30.703 -1.807 1 90.94 216 ASP B C 1
ATOM 5231 O O . ASP B 1 216 ? -4.66 31.422 -0.812 1 90.94 216 ASP B O 1
ATOM 5235 N N . GLY B 1 217 ? -4.309 29.453 -1.744 1 90.56 217 GLY B N 1
ATOM 5236 C CA . GLY B 1 217 ? -3.764 28.891 -0.516 1 90.56 217 GLY B CA 1
ATOM 5237 C C . GLY B 1 217 ? -4.785 28.109 0.289 1 90.56 217 GLY B C 1
ATOM 5238 O O . GLY B 1 217 ? -4.441 27.469 1.281 1 90.56 217 GLY B O 1
ATOM 5239 N N . HIS B 1 218 ? -6 28.172 -0.141 1 92 218 HIS B N 1
ATOM 5240 C CA . HIS B 1 218 ? -7.027 27.375 0.526 1 92 218 HIS B CA 1
ATOM 5241 C C . HIS B 1 218 ? -6.742 25.891 0.387 1 92 218 HIS B C 1
ATOM 5243 O O . HIS B 1 218 ? -6.176 25.453 -0.617 1 92 218 HIS B O 1
ATOM 5249 N N . PHE B 1 219 ? -7.148 25.141 1.454 1 95.5 219 PHE B N 1
ATOM 5250 C CA . PHE B 1 219 ? -6.988 23.688 1.429 1 95.5 219 PHE B CA 1
ATOM 5251 C C . PHE B 1 219 ? -8.289 22.984 1.815 1 95.5 219 PHE B C 1
ATOM 5253 O O . PHE B 1 219 ? -8.781 23.156 2.934 1 95.5 219 PHE B O 1
ATOM 5260 N N . ASP B 1 220 ? -8.867 22.297 0.894 1 96 220 ASP B N 1
ATOM 5261 C CA . ASP B 1 220 ? -10.055 21.484 1.128 1 96 220 ASP B CA 1
ATOM 5262 C C . ASP B 1 220 ? -9.688 20.125 1.712 1 96 220 ASP B C 1
ATOM 5264 O O . ASP B 1 220 ? -9.508 19.156 0.972 1 96 220 ASP B O 1
ATOM 5268 N N . PHE B 1 221 ? -9.695 20.062 3.004 1 95.25 221 PHE B N 1
ATOM 5269 C CA . PHE B 1 221 ? -9.281 18.859 3.709 1 95.25 221 PHE B CA 1
ATOM 5270 C C . PHE B 1 221 ? -10.195 17.688 3.365 1 95.25 221 PHE B C 1
ATOM 5272 O O . PHE B 1 221 ? -9.734 16.562 3.162 1 95.25 221 PHE B O 1
ATOM 5279 N N . SER 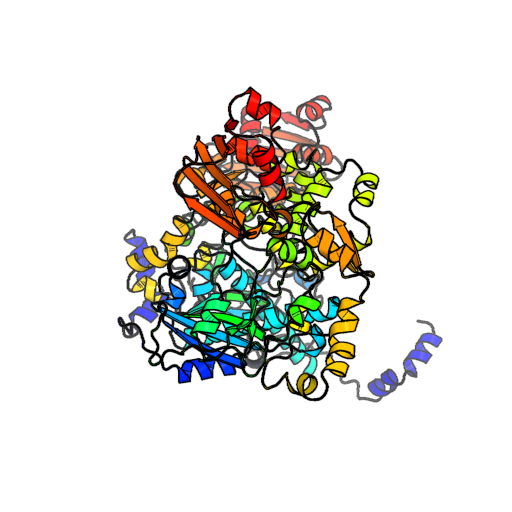B 1 222 ? -11.484 17.922 3.295 1 94.81 222 SER B N 1
ATOM 5280 C CA . SER B 1 222 ? -12.461 16.875 3.02 1 94.81 222 SER B CA 1
ATOM 5281 C C . SER B 1 222 ? -12.195 16.219 1.674 1 94.81 222 SER B C 1
ATOM 5283 O O . SER B 1 222 ? -12.242 14.984 1.562 1 94.81 222 SER B O 1
ATOM 5285 N N . ALA B 1 223 ? -11.938 17.062 0.702 1 96.69 223 ALA B N 1
ATOM 5286 C CA . ALA B 1 223 ? -11.656 16.531 -0.633 1 96.69 223 ALA B CA 1
ATOM 5287 C C . ALA B 1 223 ? -10.414 15.656 -0.626 1 96.69 223 ALA B C 1
ATOM 5289 O O . ALA B 1 223 ? -10.414 14.555 -1.193 1 96.69 223 ALA B O 1
ATOM 5290 N N . CYS B 1 224 ? -9.352 16.125 0.007 1 97 224 CYS B N 1
ATOM 5291 C CA . CYS B 1 224 ? -8.102 15.383 0.092 1 97 224 CYS B CA 1
ATOM 5292 C C . CYS B 1 224 ? -8.297 14.086 0.866 1 97 224 CYS B C 1
ATOM 5294 O O . CYS B 1 224 ? -7.934 13.008 0.385 1 97 224 CYS B O 1
ATOM 5296 N N . TYR B 1 225 ? -8.93 14.188 2.025 1 95.31 225 TYR B N 1
ATOM 5297 C CA . TYR B 1 225 ? -9.148 13.062 2.924 1 95.31 225 TYR B CA 1
ATOM 5298 C C . TYR B 1 225 ? -9.945 11.961 2.234 1 95.31 225 TYR B C 1
ATOM 5300 O O . TYR B 1 225 ? -9.586 10.789 2.301 1 95.31 225 TYR B O 1
ATOM 5308 N N . THR B 1 226 ? -11.023 12.375 1.561 1 95.69 226 THR B N 1
ATOM 5309 C CA . THR B 1 226 ? -11.953 11.422 0.975 1 95.69 226 THR B CA 1
ATOM 5310 C C . THR B 1 226 ? -11.266 10.578 -0.095 1 95.69 226 THR B C 1
ATOM 5312 O O . THR B 1 226 ? -11.422 9.359 -0.122 1 95.69 226 THR B O 1
ATOM 5315 N N . HIS B 1 227 ? -10.492 11.219 -0.88 1 97.12 227 HIS B N 1
ATOM 5316 C CA . HIS B 1 227 ? -9.844 10.5 -1.967 1 97.12 227 HIS B CA 1
ATOM 5317 C C . HIS B 1 227 ? -8.523 9.891 -1.511 1 97.12 227 HIS B C 1
ATOM 5319 O O . HIS B 1 227 ? -8.305 8.688 -1.675 1 97.12 227 HIS B O 1
ATOM 5325 N N . ASN B 1 228 ? -7.637 10.664 -0.932 1 95.75 228 ASN B N 1
ATOM 5326 C CA . ASN B 1 228 ? -6.273 10.234 -0.641 1 95.75 228 ASN B CA 1
ATOM 5327 C C . ASN B 1 228 ? -6.238 9.18 0.458 1 95.75 228 ASN B C 1
ATOM 5329 O O . ASN B 1 228 ? -5.352 8.32 0.473 1 95.75 228 ASN B O 1
ATOM 5333 N N . TYR B 1 229 ? -7.188 9.18 1.359 1 92.56 229 TYR B N 1
ATOM 5334 C CA . TYR B 1 229 ? -7.211 8.242 2.479 1 92.56 229 TYR B CA 1
ATOM 5335 C C . TYR B 1 229 ? -8.297 7.195 2.287 1 92.56 229 TYR B C 1
ATOM 5337 O O . TYR B 1 229 ? -8.797 6.629 3.26 1 92.56 229 TYR B O 1
ATOM 5345 N N . ARG B 1 230 ? -8.656 6.996 1.051 1 94.25 230 ARG B N 1
ATOM 5346 C CA . ARG B 1 230 ? -9.719 6.035 0.753 1 94.25 230 ARG B CA 1
ATOM 5347 C C . ARG B 1 230 ? -9.383 4.664 1.33 1 94.25 230 ARG B C 1
ATOM 5349 O O . ARG B 1 230 ? -10.289 3.91 1.71 1 94.25 230 ARG B O 1
ATOM 5356 N N . GLU B 1 231 ? -8.141 4.312 1.368 1 92 231 GLU B N 1
ATOM 5357 C CA . GLU B 1 231 ? -7.758 2.99 1.847 1 92 231 GLU B CA 1
ATOM 5358 C C . GLU B 1 231 ? -7.148 3.064 3.244 1 92 231 GLU B C 1
ATOM 5360 O O . GLU B 1 231 ? -6.293 2.248 3.598 1 92 231 GLU B O 1
ATOM 5365 N N . PHE B 1 232 ? -7.543 4.176 3.949 1 89.88 232 PHE B N 1
ATOM 5366 C CA . PHE B 1 232 ? -7.273 4.391 5.367 1 89.88 232 PHE B CA 1
ATOM 5367 C C . PHE B 1 232 ? -8.562 4.332 6.176 1 89.88 232 PHE B C 1
ATOM 5369 O O . PHE B 1 232 ? -9.586 3.848 5.688 1 89.88 232 PHE B O 1
ATOM 5376 N N . MET B 1 233 ? -8.594 4.793 7.363 1 86.69 233 MET B N 1
ATOM 5377 C CA . MET B 1 233 ? -9.586 4.863 8.43 1 86.69 233 MET B CA 1
ATOM 5378 C C . MET B 1 233 ? -10.984 5.051 7.855 1 86.69 233 MET B C 1
ATOM 5380 O O . MET B 1 233 ? -11.75 4.086 7.738 1 86.69 233 MET B O 1
ATOM 5384 N N . GLY B 1 234 ? -11.219 6.207 7.16 1 86.44 234 GLY B N 1
ATOM 5385 C CA . GLY B 1 234 ? -12.547 6.477 6.645 1 86.44 234 GLY B CA 1
ATOM 5386 C C . GLY B 1 234 ? -12.992 5.484 5.582 1 86.44 234 GLY B C 1
ATOM 5387 O O . GLY B 1 234 ? -14.141 5.039 5.586 1 86.44 234 GLY B O 1
ATOM 5388 N N . GLY B 1 235 ? -12.117 5.16 4.664 1 91.5 235 GLY B N 1
ATOM 5389 C CA . GLY B 1 235 ? -12.445 4.191 3.629 1 91.5 235 GLY B CA 1
ATOM 5390 C C . GLY B 1 235 ? -12.742 2.809 4.176 1 91.5 235 GLY B C 1
ATOM 5391 O O . GLY B 1 235 ? -13.633 2.117 3.676 1 91.5 235 GLY B O 1
ATOM 5392 N N . PHE B 1 236 ? -12.039 2.379 5.207 1 93.56 236 PHE B N 1
ATOM 5393 C CA . PHE B 1 236 ? -12.305 1.096 5.848 1 93.56 236 PHE B CA 1
ATOM 5394 C C . PHE B 1 236 ? -13.688 1.078 6.477 1 93.56 236 PHE B C 1
ATOM 5396 O O . PHE B 1 236 ? -14.422 0.098 6.348 1 93.56 236 PHE B O 1
ATOM 5403 N N . SER B 1 237 ? -14.008 2.18 7.211 1 92.19 237 SER B N 1
ATOM 5404 C CA . SER B 1 237 ? -15.328 2.285 7.816 1 92.19 237 SER B CA 1
ATOM 5405 C C . SER B 1 237 ? -16.422 2.217 6.762 1 92.19 237 SER B C 1
ATOM 5407 O O . SER B 1 237 ? -17.438 1.531 6.945 1 92.19 237 SER B O 1
ATOM 5409 N N . ASP B 1 238 ? -16.234 3.021 5.688 1 93.88 238 ASP B N 1
ATOM 5410 C CA . ASP B 1 238 ? -17.188 3.002 4.586 1 93.88 238 ASP B CA 1
ATOM 5411 C C . ASP B 1 238 ? -17.344 1.595 4.012 1 93.88 238 ASP B C 1
ATOM 5413 O O . ASP B 1 238 ? -18.453 1.151 3.73 1 93.88 238 ASP B O 1
ATOM 5417 N N . TRP B 1 239 ? -16.281 0.856 3.764 1 94.81 239 TRP B N 1
ATOM 5418 C CA . TRP B 1 239 ? -16.312 -0.513 3.26 1 94.81 239 TRP B CA 1
ATOM 5419 C C . TRP B 1 239 ? -17.094 -1.425 4.199 1 94.81 239 TRP B C 1
ATOM 5421 O O . TRP B 1 239 ? -17.953 -2.188 3.764 1 94.81 239 TRP B O 1
ATOM 5431 N N . ALA B 1 240 ? -16.797 -1.409 5.543 1 94.38 240 ALA B N 1
ATOM 5432 C CA . ALA B 1 240 ? -17.469 -2.254 6.527 1 94.38 240 ALA B CA 1
ATOM 5433 C C . ALA B 1 240 ? -18.969 -2.014 6.512 1 94.38 240 ALA B C 1
ATOM 5435 O O . ALA B 1 240 ? -19.766 -2.961 6.57 1 94.38 240 ALA B O 1
ATOM 5436 N N . GLU B 1 241 ? -19.328 -0.736 6.43 1 93.12 241 GLU B N 1
ATOM 5437 C CA . GLU B 1 241 ? -20.75 -0.407 6.375 1 93.12 241 GLU B CA 1
ATOM 5438 C C . GLU B 1 241 ? -21.391 -0.921 5.09 1 93.12 241 GLU B C 1
ATOM 5440 O O . GLU B 1 241 ? -22.547 -1.318 5.082 1 93.12 241 GLU B O 1
ATOM 5445 N N . THR B 1 242 ? -20.625 -0.86 3.965 1 94.5 242 THR B N 1
ATOM 5446 C CA . THR B 1 242 ? -21.125 -1.364 2.689 1 94.5 242 THR B CA 1
ATOM 5447 C C . THR B 1 242 ? -21.328 -2.875 2.75 1 94.5 242 THR B C 1
ATOM 5449 O O . THR B 1 242 ? -22.344 -3.391 2.256 1 94.5 242 THR B O 1
ATOM 5452 N N . VAL B 1 243 ? -20.406 -3.631 3.365 1 94.19 243 VAL B N 1
ATOM 5453 C CA . VAL B 1 243 ? -20.562 -5.066 3.559 1 94.19 243 VAL B CA 1
ATOM 5454 C C . VAL B 1 243 ? -21.812 -5.344 4.383 1 94.19 243 VAL B C 1
ATOM 5456 O O . VAL B 1 243 ? -22.641 -6.172 4.004 1 94.19 243 VAL B O 1
ATOM 5459 N N . ALA B 1 244 ? -22 -4.586 5.477 1 92.31 244 ALA B N 1
ATOM 5460 C CA . ALA B 1 244 ? -23.125 -4.773 6.371 1 92.31 244 ALA B CA 1
ATOM 5461 C C . ALA B 1 244 ? -24.453 -4.48 5.656 1 92.31 244 ALA B C 1
ATOM 5463 O O . ALA B 1 244 ? -25.469 -5.117 5.938 1 92.31 244 ALA B O 1
ATOM 5464 N N . ALA B 1 245 ? -24.375 -3.518 4.781 1 92.75 245 ALA B N 1
ATOM 5465 C CA . ALA B 1 245 ? -25.609 -3.098 4.094 1 92.75 245 ALA B CA 1
ATOM 5466 C C . ALA B 1 245 ? -25.906 -4.012 2.908 1 92.75 245 ALA B C 1
ATOM 5468 O O . ALA B 1 245 ? -26.984 -3.943 2.328 1 92.75 245 ALA B O 1
ATOM 5469 N N . SER B 1 246 ? -24.984 -4.836 2.48 1 93.94 246 SER B N 1
ATOM 5470 C CA . SER B 1 246 ? -25.188 -5.723 1.339 1 93.94 246 SER B CA 1
ATOM 5471 C C . SER B 1 246 ? -26.047 -6.926 1.716 1 93.94 246 SER B C 1
ATOM 5473 O O . SER B 1 246 ? -25.984 -7.414 2.846 1 93.94 246 SER B O 1
ATOM 5475 N N . THR B 1 247 ? -26.828 -7.406 0.679 1 92.38 247 THR B N 1
ATOM 5476 C CA . THR B 1 247 ? -27.766 -8.484 0.96 1 92.38 247 THR B CA 1
ATOM 5477 C C . THR B 1 247 ? -27.312 -9.781 0.308 1 92.38 247 THR B C 1
ATOM 5479 O O . THR B 1 247 ? -27.938 -10.836 0.505 1 92.38 247 THR B O 1
ATOM 5482 N N . SER B 1 248 ? -26.375 -9.719 -0.519 1 92.38 248 SER B N 1
ATOM 5483 C CA . SER B 1 248 ? -25.812 -10.867 -1.213 1 92.38 248 SER B CA 1
ATOM 5484 C C . SER B 1 248 ? -24.406 -10.562 -1.739 1 92.38 248 SER B C 1
ATOM 5486 O O . SER B 1 248 ? -23.969 -9.414 -1.717 1 92.38 248 SER B O 1
ATOM 5488 N N . ALA B 1 249 ? -23.734 -11.617 -2.186 1 90.62 249 ALA B N 1
ATOM 5489 C CA . ALA B 1 249 ? -22.422 -11.438 -2.828 1 90.62 249 ALA B CA 1
ATOM 5490 C C . ALA B 1 249 ? -22.547 -10.555 -4.07 1 90.62 249 ALA B C 1
ATOM 5492 O O . ALA B 1 249 ? -21.703 -9.695 -4.312 1 90.62 249 ALA B O 1
ATOM 5493 N N . SER B 1 250 ? -23.562 -10.773 -4.82 1 90.44 250 SER B N 1
ATOM 5494 C CA . SER B 1 250 ? -23.797 -10 -6.039 1 90.44 250 SER B CA 1
ATOM 5495 C C . SER B 1 250 ? -24.062 -8.531 -5.723 1 90.44 250 SER B C 1
ATOM 5497 O O . SER B 1 250 ? -23.562 -7.645 -6.406 1 90.44 250 SER B O 1
ATOM 5499 N N . ASP B 1 251 ? -24.859 -8.305 -4.668 1 93.62 251 ASP B N 1
ATOM 5500 C CA . ASP B 1 251 ? -25.156 -6.938 -4.25 1 93.62 251 ASP B CA 1
ATOM 5501 C C . ASP B 1 251 ? -23.891 -6.207 -3.826 1 93.62 251 ASP B C 1
ATOM 5503 O O . ASP B 1 251 ? -23.688 -5.043 -4.18 1 93.62 251 ASP B O 1
ATOM 5507 N N . TYR B 1 252 ? -23.047 -6.887 -3.107 1 94 252 TYR B N 1
ATOM 5508 C CA . TYR B 1 252 ? -21.766 -6.332 -2.693 1 94 252 TYR B CA 1
ATOM 5509 C C . TYR B 1 252 ? -20.906 -5.988 -3.902 1 94 252 TYR B C 1
ATOM 5511 O O . TYR B 1 252 ? -20.344 -4.895 -3.979 1 94 252 TYR B O 1
ATOM 5519 N N . ARG B 1 253 ? -20.797 -6.855 -4.906 1 91 253 ARG B N 1
ATOM 5520 C CA . ARG B 1 253 ? -19.938 -6.672 -6.07 1 91 253 ARG B CA 1
ATOM 5521 C C . ARG B 1 253 ? -20.391 -5.469 -6.898 1 91 253 ARG B C 1
ATOM 5523 O O . ARG B 1 253 ? -19.562 -4.82 -7.551 1 91 253 ARG B O 1
ATOM 5530 N N . LYS B 1 254 ? -21.656 -5.168 -6.812 1 90.75 254 LYS B N 1
ATOM 5531 C CA . LYS B 1 254 ? -22.188 -4.012 -7.535 1 90.75 254 LYS B CA 1
ATOM 5532 C C . LYS B 1 254 ? -21.734 -2.707 -6.891 1 90.75 254 LYS B C 1
ATOM 5534 O O . LYS B 1 254 ? -21.562 -1.695 -7.578 1 90.75 254 LYS B O 1
ATOM 5539 N N . LYS B 1 255 ? -21.484 -2.791 -5.605 1 92.75 255 LYS B N 1
ATOM 5540 C CA . LYS B 1 255 ? -21.141 -1.587 -4.855 1 92.75 255 LYS B CA 1
ATOM 5541 C C . LYS B 1 255 ? -19.625 -1.42 -4.746 1 92.75 255 LYS B C 1
ATOM 5543 O O . LYS B 1 255 ? -19.125 -0.303 -4.828 1 92.75 255 LYS B O 1
ATOM 5548 N N . ILE B 1 256 ? -18.969 -2.459 -4.523 1 92.94 256 ILE B N 1
ATOM 5549 C CA . ILE B 1 256 ? -17.516 -2.492 -4.445 1 92.94 256 ILE B CA 1
ATOM 5550 C C . ILE B 1 256 ? -16.953 -3.469 -5.484 1 92.94 256 ILE B C 1
ATOM 5552 O O . ILE B 1 256 ? -17.016 -4.688 -5.289 1 92.94 256 ILE B O 1
ATOM 5556 N N . GLY B 1 257 ? -16.375 -2.902 -6.527 1 90 257 GLY B N 1
ATOM 5557 C CA . GLY B 1 257 ? -15.82 -3.725 -7.594 1 90 257 GLY B CA 1
ATOM 5558 C C . GLY B 1 257 ? -14.672 -4.605 -7.141 1 90 257 GLY B C 1
ATOM 5559 O O . GLY B 1 257 ? -14.102 -4.383 -6.07 1 90 257 GLY B O 1
ATOM 5560 N N . TYR B 1 258 ? -14.367 -5.578 -7.98 1 89.38 258 TYR B N 1
ATOM 5561 C CA . TYR B 1 258 ? -13.344 -6.562 -7.664 1 89.38 258 TYR B CA 1
ATOM 5562 C C . TYR B 1 258 ? -11.992 -5.883 -7.426 1 89.38 258 TYR B C 1
ATOM 5564 O O . TYR B 1 258 ? -11.328 -6.148 -6.426 1 89.38 258 TYR B O 1
ATOM 5572 N N . ALA B 1 259 ? -11.625 -4.992 -8.297 1 90.81 259 ALA B N 1
ATOM 5573 C CA . ALA B 1 259 ? -10.352 -4.293 -8.172 1 90.81 259 ALA B CA 1
ATOM 5574 C C . ALA B 1 259 ? -10.289 -3.473 -6.891 1 90.81 259 ALA B C 1
ATOM 5576 O O . ALA B 1 259 ? -9.25 -3.416 -6.227 1 90.81 259 ALA B O 1
ATOM 5577 N N . GLU B 1 260 ? -11.375 -2.863 -6.535 1 92.44 260 GLU B N 1
ATOM 5578 C CA . GLU B 1 260 ? -11.43 -2.061 -5.316 1 92.44 260 GLU B CA 1
ATOM 5579 C C . GLU B 1 260 ? -11.281 -2.932 -4.074 1 92.44 260 GLU B C 1
ATOM 5581 O O . GLU B 1 260 ? -10.609 -2.543 -3.113 1 92.44 260 GLU B O 1
ATOM 5586 N N . SER B 1 261 ? -11.891 -4.141 -4.094 1 92.69 261 SER B N 1
ATOM 5587 C CA . SER B 1 261 ? -11.734 -5.09 -2.994 1 92.69 261 SER B CA 1
ATOM 5588 C C . SER B 1 261 ? -10.281 -5.535 -2.854 1 92.69 261 SER B C 1
ATOM 5590 O O . SER B 1 261 ? -9.758 -5.609 -1.742 1 92.69 261 SER B O 1
ATOM 5592 N N . VAL B 1 262 ? -9.68 -5.805 -3.969 1 93.12 262 VAL B N 1
ATOM 5593 C CA . VAL B 1 262 ? -8.289 -6.227 -3.971 1 93.12 262 VAL B CA 1
ATOM 5594 C C . VAL B 1 262 ? -7.402 -5.09 -3.457 1 93.12 262 VAL B C 1
ATOM 5596 O O . VAL B 1 262 ? -6.461 -5.324 -2.693 1 93.12 262 VAL B O 1
ATOM 5599 N N . SER B 1 263 ? -7.719 -3.896 -3.855 1 94.31 263 SER B N 1
ATOM 5600 C CA . SER B 1 263 ? -6.961 -2.734 -3.404 1 94.31 263 SER B CA 1
ATOM 5601 C C . SER B 1 263 ? -7.082 -2.545 -1.896 1 94.31 263 SER B C 1
ATOM 5603 O O . SER B 1 263 ? -6.102 -2.227 -1.222 1 94.31 263 SER B O 1
ATOM 5605 N N . LEU B 1 264 ? -8.266 -2.715 -1.35 1 93.75 264 LEU B N 1
ATOM 5606 C CA . LEU B 1 264 ? -8.453 -2.613 0.093 1 93.75 264 LEU B CA 1
ATOM 5607 C C . LEU B 1 264 ? -7.672 -3.703 0.821 1 93.75 264 LEU B C 1
ATOM 5609 O O . LEU B 1 264 ? -7.023 -3.438 1.836 1 93.75 264 LEU B O 1
ATOM 5613 N N . TRP B 1 265 ? -7.711 -4.977 0.311 1 94 265 TRP B N 1
ATOM 5614 C CA . TRP B 1 265 ? -6.926 -6.07 0.875 1 94 265 TRP B CA 1
ATOM 5615 C C . TRP B 1 265 ? -5.449 -5.688 0.964 1 94 265 TRP B C 1
ATOM 5617 O O . TRP B 1 265 ? -4.812 -5.895 1.999 1 94 265 TRP B O 1
ATOM 5627 N N . GLN B 1 266 ? -4.961 -5.16 -0.119 1 94.31 266 GLN B N 1
ATOM 5628 C CA . GLN B 1 266 ? -3.557 -4.762 -0.177 1 94.31 266 GLN B CA 1
ATOM 5629 C C . GLN B 1 266 ? -3.23 -3.738 0.907 1 94.31 266 GLN B C 1
ATOM 5631 O O . GLN B 1 266 ? -2.184 -3.822 1.552 1 94.31 266 GLN B O 1
ATOM 5636 N N . SER B 1 267 ? -4.086 -2.793 1.083 1 94 267 SER B N 1
ATOM 5637 C CA . SER B 1 267 ? -3.887 -1.779 2.113 1 94 267 SER B CA 1
ATOM 5638 C C . SER B 1 267 ? -3.854 -2.402 3.504 1 94 267 SER B C 1
ATOM 5640 O O . SER B 1 267 ? -3.078 -1.977 4.363 1 94 267 SER B O 1
ATOM 5642 N N . LEU B 1 268 ? -4.672 -3.404 3.738 1 92.88 268 LEU B N 1
ATOM 5643 C CA . LEU B 1 268 ? -4.785 -4.043 5.043 1 92.88 268 LEU B CA 1
ATOM 5644 C C . LEU B 1 268 ? -3.594 -4.957 5.309 1 92.88 268 LEU B C 1
ATOM 5646 O O . LEU B 1 268 ? -3.141 -5.082 6.449 1 92.88 268 LEU B O 1
ATOM 5650 N N . SER B 1 269 ? -3.051 -5.547 4.242 1 92.62 269 SER B N 1
ATOM 5651 C CA . SER B 1 269 ? -2.064 -6.609 4.414 1 92.62 269 SER B CA 1
ATOM 5652 C C . SER B 1 269 ? -0.646 -6.078 4.234 1 92.62 269 SER B C 1
ATOM 5654 O O . SER B 1 269 ? 0.313 -6.676 4.73 1 92.62 269 SER B O 1
ATOM 5656 N N . PHE B 1 270 ? -0.511 -5.031 3.441 1 91.62 270 PHE B N 1
ATOM 5657 C CA . PHE B 1 270 ? 0.828 -4.559 3.111 1 91.62 270 PHE B CA 1
ATOM 5658 C C . PHE B 1 270 ? 0.998 -3.094 3.5 1 91.62 270 PHE B C 1
ATOM 5660 O O . PHE B 1 270 ? 1.914 -2.422 3.025 1 91.62 270 PHE B O 1
ATOM 5667 N N . GLY B 1 271 ? 0.122 -2.621 4.309 1 91.5 271 GLY B N 1
ATOM 5668 C CA . GLY B 1 271 ? 0.159 -1.234 4.746 1 91.5 271 GLY B CA 1
ATOM 5669 C C . GLY B 1 271 ? -0.814 -0.346 3.994 1 91.5 271 GLY B C 1
ATOM 5670 O O . GLY B 1 271 ? -1.049 -0.544 2.801 1 91.5 271 GLY B O 1
ATOM 5671 N N . ALA B 1 272 ? -1.311 0.661 4.668 1 93.38 272 ALA B N 1
ATOM 5672 C CA . ALA B 1 272 ? -2.297 1.576 4.098 1 93.38 272 ALA B CA 1
ATOM 5673 C C . ALA B 1 272 ? -1.699 2.385 2.951 1 93.38 272 ALA B C 1
ATOM 5675 O O . ALA B 1 272 ? -0.547 2.82 3.025 1 93.38 272 ALA B O 1
ATOM 5676 N N . ASN B 1 273 ? -2.461 2.523 1.851 1 94 273 ASN B N 1
ATOM 5677 C CA . ASN B 1 273 ? -1.955 3.145 0.631 1 94 273 ASN B CA 1
ATOM 5678 C C . ASN B 1 273 ? -2.613 4.496 0.377 1 94 273 ASN B C 1
ATOM 5680 O O . ASN B 1 273 ? -3.832 4.633 0.503 1 94 273 ASN B O 1
ATOM 5684 N N . TYR B 1 274 ? -1.801 5.523 0.054 1 94.81 274 TYR B N 1
ATOM 5685 C CA . TYR B 1 274 ? -2.309 6.789 -0.457 1 94.81 274 TYR B CA 1
ATOM 5686 C C . TYR B 1 274 ? -2.764 6.652 -1.905 1 94.81 274 TYR B C 1
ATOM 5688 O O . TYR B 1 274 ? -2.117 5.969 -2.703 1 94.81 274 TYR B O 1
ATOM 5696 N N . LYS B 1 275 ? -3.861 7.254 -2.246 1 95.06 275 LYS B N 1
ATOM 5697 C CA . LYS B 1 275 ? -4.367 7.195 -3.615 1 95.06 275 LYS B CA 1
ATOM 5698 C C . LYS B 1 275 ? -3.68 8.227 -4.5 1 95.06 275 LYS B C 1
ATOM 5700 O O . LYS B 1 275 ? -3.65 8.086 -5.727 1 95.06 275 LYS B O 1
ATOM 5705 N N . ALA B 1 276 ? -3.168 9.133 -3.814 1 92.44 276 ALA B N 1
ATOM 5706 C CA . ALA B 1 276 ? -2.492 10.18 -4.574 1 92.44 276 ALA B CA 1
ATOM 5707 C C . ALA B 1 276 ? -1.197 10.609 -3.891 1 92.44 276 ALA B C 1
ATOM 5709 O O . ALA B 1 276 ? -0.446 9.766 -3.391 1 92.44 276 ALA B O 1
ATOM 5710 N N . ALA B 1 277 ? -0.831 11.805 -3.793 1 92.75 277 ALA B N 1
ATOM 5711 C CA . ALA B 1 277 ? 0.384 12.492 -3.361 1 92.75 277 ALA B CA 1
ATOM 5712 C C . ALA B 1 277 ? 1.075 13.172 -4.535 1 92.75 277 ALA B C 1
ATOM 5714 O O . ALA B 1 277 ? 2.305 13.266 -4.574 1 92.75 277 ALA B O 1
ATOM 5715 N N . TYR B 1 278 ? 0.221 13.516 -5.477 1 97.75 278 TYR B N 1
ATOM 5716 C CA . TYR B 1 278 ? 0.76 14.141 -6.68 1 97.75 278 TYR B CA 1
ATOM 5717 C C . TYR B 1 278 ? 1.372 15.5 -6.367 1 97.75 278 TYR B C 1
ATOM 5719 O O . TYR B 1 278 ? 2.295 15.945 -7.055 1 97.75 278 TYR B O 1
ATOM 5727 N N . CYS B 1 279 ? 0.852 16.109 -5.266 1 98.19 279 CYS B N 1
ATOM 5728 C CA . CYS B 1 279 ? 1.377 17.406 -4.844 1 98.19 279 CYS B CA 1
ATOM 5729 C C . CYS B 1 279 ? 2.857 17.297 -4.492 1 98.19 279 CYS B C 1
ATOM 5731 O O . CYS B 1 279 ? 3.629 18.219 -4.773 1 98.19 279 CYS B O 1
ATOM 5733 N N . LEU B 1 280 ? 3.281 16.203 -3.895 1 98.06 280 LEU B N 1
ATOM 5734 C CA . LEU B 1 280 ? 4.691 15.953 -3.605 1 98.06 280 LEU B CA 1
ATOM 5735 C C . LEU B 1 280 ? 5.449 15.586 -4.875 1 98.06 280 LEU B C 1
ATOM 5737 O O . LEU B 1 280 ? 6.57 16.062 -5.094 1 98.06 280 LEU B O 1
ATOM 5741 N N . SER B 1 281 ? 4.809 14.773 -5.719 1 97.88 281 SER B N 1
ATOM 5742 C CA . SER B 1 281 ? 5.457 14.266 -6.922 1 97.88 281 SER B CA 1
ATOM 5743 C C . SER B 1 281 ? 5.93 15.406 -7.816 1 97.88 281 SER B C 1
ATOM 5745 O O . SER B 1 281 ? 7.031 15.352 -8.375 1 97.88 281 SER B O 1
ATOM 5747 N N . VAL B 1 282 ? 5.164 16.469 -7.91 1 98.38 282 VAL B N 1
ATOM 5748 C CA . VAL B 1 282 ? 5.406 17.469 -8.938 1 98.38 282 VAL B CA 1
ATOM 5749 C C . VAL B 1 282 ? 6.188 18.641 -8.336 1 98.38 282 VAL B C 1
ATOM 5751 O O . VAL B 1 282 ? 6.617 19.547 -9.062 1 98.38 282 VAL B O 1
ATOM 5754 N N . CYS B 1 283 ? 6.355 18.719 -7.004 1 98.44 283 CYS B N 1
ATOM 5755 C CA . CYS B 1 283 ? 7.016 19.859 -6.375 1 98.44 283 CYS B CA 1
ATOM 5756 C C . CYS B 1 283 ? 8.477 19.953 -6.809 1 98.44 283 CYS B C 1
ATOM 5758 O O . CYS B 1 283 ? 9.25 19.016 -6.594 1 98.44 283 CYS B O 1
ATOM 5760 N N . PRO B 1 284 ? 8.891 21.031 -7.359 1 97.88 284 PRO B N 1
ATOM 5761 C CA . PRO B 1 284 ? 10.281 21.156 -7.809 1 97.88 284 PRO B CA 1
ATOM 5762 C C . PRO B 1 284 ? 11.172 21.859 -6.785 1 97.88 284 PRO B C 1
ATOM 5764 O O . PRO B 1 284 ? 12.375 22.016 -7.012 1 97.88 284 PRO B O 1
ATOM 5767 N N . ALA B 1 285 ? 10.648 22.266 -5.699 1 97.44 285 ALA B N 1
ATOM 5768 C CA . ALA B 1 285 ? 11.367 23.094 -4.738 1 97.44 285 ALA B CA 1
ATOM 5769 C C . ALA B 1 285 ? 12.492 22.312 -4.07 1 97.44 285 ALA B C 1
ATOM 5771 O O . ALA B 1 285 ? 12.414 21.094 -3.934 1 97.44 285 ALA B O 1
ATOM 5772 N N . GLY B 1 286 ? 13.516 23.031 -3.547 1 96.44 286 GLY B N 1
ATOM 5773 C CA . GLY B 1 286 ? 14.695 22.484 -2.889 1 96.44 286 GLY B CA 1
ATOM 5774 C C . GLY B 1 286 ? 15.945 22.578 -3.74 1 96.44 286 GLY B C 1
ATOM 5775 O O . GLY B 1 286 ? 15.891 22.406 -4.961 1 96.44 286 GLY B O 1
ATOM 5776 N N . GLU B 1 287 ? 17.031 22.734 -3.162 1 95 287 GLU B N 1
ATOM 5777 C CA . GLU B 1 287 ? 18.297 22.922 -3.865 1 95 287 GLU B CA 1
ATOM 5778 C C . GLU B 1 287 ? 18.672 21.688 -4.672 1 95 287 GLU B C 1
ATOM 5780 O O . GLU B 1 287 ? 19.141 21.797 -5.809 1 95 287 GLU B O 1
ATOM 5785 N N . ASP B 1 288 ? 18.438 20.484 -4.125 1 94.12 288 ASP B N 1
ATOM 5786 C CA . ASP B 1 288 ? 18.797 19.234 -4.77 1 94.12 288 ASP B CA 1
ATOM 5787 C C . ASP B 1 288 ? 17.781 18.844 -5.832 1 94.12 288 ASP B C 1
ATOM 5789 O O . ASP B 1 288 ? 18 17.891 -6.582 1 94.12 288 ASP B O 1
ATOM 5793 N N . VAL B 1 289 ? 16.641 19.578 -5.961 1 95.19 289 VAL B N 1
ATOM 5794 C CA . VAL B 1 289 ? 15.5 19.062 -6.707 1 95.19 289 VAL B CA 1
ATOM 5795 C C . VAL B 1 289 ? 15.18 20 -7.871 1 95.19 289 VAL B C 1
ATOM 5797 O O . VAL B 1 289 ? 14.734 19.547 -8.93 1 95.19 289 VAL B O 1
ATOM 5800 N N . VAL B 1 290 ? 15.531 21.266 -7.852 1 95.19 290 VAL B N 1
ATOM 5801 C CA . VAL B 1 290 ? 14.883 22.344 -8.602 1 95.19 290 VAL B CA 1
ATOM 5802 C C . VAL B 1 290 ? 15.5 22.438 -9.992 1 95.19 290 VAL B C 1
ATOM 5804 O O . VAL B 1 290 ? 14.875 22.969 -10.914 1 95.19 290 VAL B O 1
ATOM 5807 N N . ARG B 1 291 ? 16.672 21.938 -10.266 1 92.19 291 ARG B N 1
ATOM 5808 C CA . ARG B 1 291 ? 17.453 22.219 -11.469 1 92.19 291 ARG B CA 1
ATOM 5809 C C . ARG B 1 291 ? 16.688 21.812 -12.727 1 92.19 291 ARG B C 1
ATOM 5811 O O . ARG B 1 291 ? 16.578 22.594 -13.664 1 92.19 291 ARG B O 1
ATOM 5818 N N . PRO B 1 292 ? 16.125 20.547 -12.734 1 90.88 292 PRO B N 1
ATOM 5819 C CA . PRO B 1 292 ? 15.406 20.172 -13.953 1 90.88 292 PRO B CA 1
ATOM 5820 C C . PRO B 1 292 ? 14.242 21.109 -14.273 1 90.88 292 PRO B C 1
ATOM 5822 O O . PRO B 1 292 ? 13.969 21.391 -15.445 1 90.88 292 PRO B O 1
ATOM 5825 N N . PHE B 1 293 ? 13.555 21.641 -13.352 1 93.94 293 PHE B N 1
ATOM 5826 C CA . PHE B 1 293 ? 12.445 22.562 -13.523 1 93.94 293 PHE B CA 1
ATOM 5827 C C . PHE B 1 293 ? 12.938 23.906 -14.055 1 93.94 293 PHE B C 1
ATOM 5829 O O . PHE B 1 293 ? 12.32 24.484 -14.945 1 93.94 293 PHE B O 1
ATOM 5836 N N . LEU B 1 294 ? 14.07 24.391 -13.508 1 92.06 294 LEU B N 1
ATOM 5837 C CA . LEU B 1 294 ? 14.617 25.688 -13.906 1 92.06 294 LEU B CA 1
ATOM 5838 C C . LEU B 1 294 ? 15.203 25.625 -15.312 1 92.06 294 LEU B C 1
ATOM 5840 O O . LEU B 1 294 ? 15.117 26.578 -16.078 1 92.06 294 LEU B O 1
ATOM 5844 N N . GLU B 1 295 ? 15.781 24.484 -15.641 1 90.81 295 GLU B N 1
ATOM 5845 C CA . GLU B 1 295 ? 16.469 24.328 -16.922 1 90.81 295 GLU B CA 1
ATOM 5846 C C . GLU B 1 295 ? 15.469 24.203 -18.062 1 90.81 295 GLU B C 1
ATOM 5848 O O . GLU B 1 295 ? 15.672 24.781 -19.141 1 90.81 295 GLU B O 1
ATOM 5853 N N . ASP B 1 296 ? 14.438 23.438 -17.875 1 93.31 296 ASP B N 1
ATOM 5854 C CA . ASP B 1 296 ? 13.43 23.219 -18.906 1 93.31 296 ASP B CA 1
ATOM 5855 C C . ASP B 1 296 ? 12.07 22.922 -18.281 1 93.31 296 ASP B C 1
ATOM 5857 O O . ASP B 1 296 ? 11.672 21.766 -18.141 1 93.31 296 ASP B O 1
ATOM 5861 N N . ARG B 1 297 ? 11.336 23.984 -18.031 1 93.19 297 ARG B N 1
ATOM 5862 C CA . ARG B 1 297 ? 10.039 23.859 -17.359 1 93.19 297 ARG B CA 1
ATOM 5863 C C . ARG B 1 297 ? 9.07 23.031 -18.203 1 93.19 297 ARG B C 1
ATOM 5865 O O . ARG B 1 297 ? 8.32 22.219 -17.672 1 93.19 297 ARG B O 1
ATOM 5872 N N . ARG B 1 298 ? 9.055 23.266 -19.531 1 94.75 298 ARG B N 1
ATOM 5873 C CA . ARG B 1 298 ? 8.156 22.531 -20.422 1 94.75 298 ARG B CA 1
ATOM 5874 C C . ARG B 1 298 ? 8.422 21.031 -20.359 1 94.75 298 ARG B C 1
ATOM 5876 O O . ARG B 1 298 ? 7.488 20.234 -20.266 1 94.75 298 ARG B O 1
ATOM 5883 N N . ARG B 1 299 ? 9.672 20.703 -20.375 1 93.38 299 ARG B N 1
ATOM 5884 C CA . ARG B 1 299 ? 10.047 19.297 -20.281 1 93.38 299 ARG B CA 1
ATOM 5885 C C . ARG B 1 299 ? 9.672 18.719 -18.922 1 93.38 299 ARG B C 1
ATOM 5887 O O . ARG B 1 299 ? 9.203 17.578 -18.844 1 93.38 299 ARG B O 1
ATOM 5894 N N . PHE B 1 300 ? 9.922 19.5 -17.859 1 94.56 300 PHE B N 1
ATOM 5895 C CA . PHE B 1 300 ? 9.57 19.062 -16.516 1 94.56 300 PHE B CA 1
ATOM 5896 C C . PHE B 1 300 ? 8.086 18.75 -16.422 1 94.56 300 PHE B C 1
ATOM 5898 O O . PHE B 1 300 ? 7.699 17.688 -15.906 1 94.56 300 PHE B O 1
ATOM 5905 N N . ILE B 1 301 ? 7.262 19.578 -16.953 1 95.81 301 ILE B N 1
ATOM 5906 C CA . ILE B 1 301 ? 5.812 19.391 -16.906 1 95.81 301 ILE B CA 1
ATOM 5907 C C . ILE B 1 301 ? 5.414 18.172 -17.719 1 95.81 301 ILE B C 1
ATOM 5909 O O . ILE B 1 301 ? 4.613 17.359 -17.281 1 95.81 301 ILE B O 1
ATOM 5913 N N . ALA B 1 302 ? 5.984 17.984 -18.859 1 94.31 302 ALA B N 1
ATOM 5914 C CA . ALA B 1 302 ? 5.668 16.875 -19.75 1 94.31 302 ALA B CA 1
ATOM 5915 C C . ALA B 1 302 ? 6.055 15.539 -19.125 1 94.31 302 ALA B C 1
ATOM 5917 O O . ALA B 1 302 ? 5.336 14.547 -19.281 1 94.31 302 ALA B O 1
ATOM 5918 N N . GLU B 1 303 ? 7.145 15.508 -18.359 1 91.94 303 GLU B N 1
ATOM 5919 C CA . GLU B 1 303 ? 7.695 14.242 -17.891 1 91.94 303 GLU B CA 1
ATOM 5920 C C . GLU B 1 303 ? 7.184 13.906 -16.484 1 91.94 303 GLU B C 1
ATOM 5922 O O . GLU B 1 303 ? 7.051 12.734 -16.125 1 91.94 303 GLU B O 1
ATOM 5927 N N . VAL B 1 304 ? 6.926 14.938 -15.734 1 94.56 304 VAL B N 1
ATOM 5928 C CA . VAL B 1 304 ? 6.629 14.703 -14.32 1 94.56 304 VAL B CA 1
ATOM 5929 C C . VAL B 1 304 ? 5.141 14.914 -14.062 1 94.56 304 VAL B C 1
ATOM 5931 O O . VAL B 1 304 ? 4.48 14.055 -13.469 1 94.56 304 VAL B O 1
ATOM 5934 N N . MET B 1 305 ? 4.527 15.953 -14.562 1 95.88 305 MET B N 1
ATOM 5935 C CA . MET B 1 305 ? 3.17 16.328 -14.18 1 95.88 305 MET B CA 1
ATOM 5936 C C . MET B 1 305 ? 2.143 15.695 -15.109 1 95.88 305 MET B C 1
ATOM 5938 O O . MET B 1 305 ? 1.148 15.133 -14.656 1 95.88 305 MET B O 1
ATOM 5942 N N . ARG B 1 306 ? 2.369 15.727 -16.406 1 95.62 306 ARG B N 1
ATOM 5943 C CA . ARG B 1 306 ? 1.376 15.312 -17.391 1 95.62 306 ARG B CA 1
ATOM 5944 C C . ARG B 1 306 ? 1.001 13.844 -17.203 1 95.62 306 ARG B C 1
ATOM 5946 O O . ARG B 1 306 ? -0.18 13.492 -17.234 1 95.62 306 ARG B O 1
ATOM 5953 N N . PRO B 1 307 ? 2.008 12.977 -16.969 1 94.5 307 PRO B N 1
ATOM 5954 C CA . PRO B 1 307 ? 1.635 11.578 -16.75 1 94.5 307 PRO B CA 1
ATOM 5955 C C . PRO B 1 307 ? 0.688 11.391 -15.57 1 94.5 307 PRO B C 1
ATOM 5957 O O . PRO B 1 307 ? -0.138 10.477 -15.57 1 94.5 307 PRO B O 1
ATOM 5960 N N . LEU B 1 308 ? 0.792 12.227 -14.578 1 96.25 308 LEU B N 1
ATOM 5961 C CA . LEU B 1 308 ? -0.093 12.164 -13.422 1 96.25 308 LEU B CA 1
ATOM 5962 C C . LEU B 1 308 ? -1.474 12.719 -13.766 1 96.25 308 LEU B C 1
ATOM 5964 O O . LEU B 1 308 ? -2.492 12.133 -13.383 1 96.25 308 LEU B O 1
ATOM 5968 N N . GLN B 1 309 ? -1.508 13.805 -14.5 1 96.06 309 GLN B N 1
ATOM 5969 C CA . GLN B 1 309 ? -2.768 14.422 -14.898 1 96.06 309 GLN B CA 1
ATOM 5970 C C . GLN B 1 309 ? -3.564 13.508 -15.82 1 96.06 309 GLN B C 1
ATOM 5972 O O . GLN B 1 309 ? -4.789 13.414 -15.703 1 96.06 309 GLN B O 1
ATOM 5977 N N . ASP B 1 310 ? -2.883 12.789 -16.672 1 95.06 310 ASP B N 1
ATOM 5978 C CA . ASP B 1 310 ? -3.529 12.023 -17.734 1 95.06 310 ASP B CA 1
ATOM 5979 C C . ASP B 1 310 ? -3.789 10.586 -17.312 1 95.06 310 ASP B C 1
ATOM 5981 O O . ASP B 1 310 ? -4.414 9.812 -18.031 1 95.06 310 ASP B O 1
ATOM 5985 N N . LYS B 1 311 ? -3.324 10.258 -16.172 1 94.69 311 LYS B N 1
ATOM 5986 C CA . LYS B 1 311 ? -3.498 8.891 -15.695 1 94.69 311 LYS B CA 1
ATOM 5987 C C . LYS B 1 311 ? -4.977 8.539 -15.555 1 94.69 311 LYS B C 1
ATOM 5989 O O . LYS B 1 311 ? -5.742 9.289 -14.945 1 94.69 311 LYS B O 1
ATOM 5994 N N . SER B 1 312 ? -5.395 7.402 -16.141 1 94.5 312 SER B N 1
ATOM 5995 C CA . SER B 1 312 ? -6.734 6.879 -15.898 1 94.5 312 SER B CA 1
ATOM 5996 C C . SER B 1 312 ? -6.859 6.285 -14.5 1 94.5 312 SER B C 1
ATOM 5998 O O . SER B 1 312 ? -6.121 5.367 -14.148 1 94.5 312 SER B O 1
ATOM 6000 N N . GLU B 1 313 ? -7.691 6.906 -13.742 1 94.88 313 GLU B N 1
ATOM 6001 C CA . GLU B 1 313 ? -7.871 6.414 -12.383 1 94.88 313 GLU B CA 1
ATOM 6002 C C . GLU B 1 313 ? -9.211 6.867 -11.805 1 94.88 313 GLU B C 1
ATOM 6004 O O . GLU B 1 313 ? -9.82 7.809 -12.305 1 94.88 313 GLU B O 1
ATOM 6009 N N . THR B 1 314 ? -9.68 6.152 -10.789 1 95.88 314 THR B N 1
ATOM 6010 C CA . THR B 1 314 ? -10.883 6.52 -10.047 1 95.88 314 THR B CA 1
ATOM 6011 C C . THR B 1 314 ? -10.562 7.551 -8.969 1 95.88 314 THR B C 1
ATOM 6013 O O . THR B 1 314 ? -9.602 7.391 -8.219 1 95.88 314 THR B O 1
ATOM 6016 N N . VAL B 1 315 ? -11.328 8.633 -8.922 1 97.94 315 VAL B N 1
ATOM 6017 C CA . VAL B 1 315 ? -11.242 9.633 -7.867 1 97.94 315 VAL B CA 1
ATOM 6018 C C . VAL B 1 315 ? -12.477 9.555 -6.973 1 97.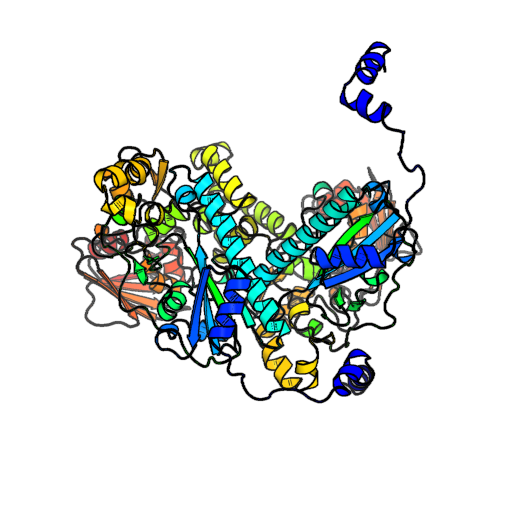94 315 VAL B C 1
ATOM 6020 O O . VAL B 1 315 ? -13.602 9.719 -7.445 1 97.94 315 VAL B O 1
ATOM 6023 N N . TYR B 1 316 ? -12.305 9.266 -5.727 1 97.25 316 TYR B N 1
ATOM 6024 C CA . TYR B 1 316 ? -13.406 9.125 -4.777 1 97.25 316 TYR B CA 1
ATOM 6025 C C . TYR B 1 316 ? -13.844 10.492 -4.254 1 97.25 316 TYR B C 1
ATOM 6027 O O . TYR B 1 316 ? -13.023 11.281 -3.793 1 97.25 316 TYR B O 1
ATOM 6035 N N . VAL B 1 317 ? -15.117 10.789 -4.301 1 97.5 317 VAL B N 1
ATOM 6036 C CA . VAL B 1 317 ? -15.633 12.102 -3.945 1 97.5 317 VAL B CA 1
ATOM 6037 C C . VAL B 1 317 ? -16.922 11.953 -3.154 1 97.5 317 VAL B C 1
ATOM 6039 O O . VAL B 1 317 ? -17.562 10.898 -3.191 1 97.5 317 VAL B O 1
ATOM 6042 N N . ILE B 1 318 ? -17.25 13.008 -2.373 1 95.56 318 ILE B N 1
ATOM 6043 C CA . ILE B 1 318 ? -18.578 13.125 -1.779 1 95.56 318 ILE B CA 1
ATOM 6044 C C . ILE B 1 318 ? -19.547 13.727 -2.793 1 95.56 318 ILE B C 1
ATOM 6046 O O . ILE B 1 318 ? -19.203 14.688 -3.49 1 95.56 318 ILE B O 1
ATOM 6050 N N . ALA B 1 319 ? -20.766 13.133 -2.883 1 95.19 319 ALA B N 1
ATOM 6051 C CA . ALA B 1 319 ? -21.766 13.633 -3.816 1 95.19 319 ALA B CA 1
ATOM 6052 C C . ALA B 1 319 ? -22.062 15.109 -3.572 1 95.19 319 ALA B C 1
ATOM 6054 O O . ALA B 1 319 ? -22.266 15.531 -2.43 1 95.19 319 ALA B O 1
ATOM 6055 N N . GLY B 1 320 ? -22.016 15.867 -4.598 1 94.12 320 GLY B N 1
ATOM 6056 C CA . GLY B 1 320 ? -22.328 17.281 -4.512 1 94.12 320 GLY B CA 1
ATOM 6057 C C . GLY B 1 320 ? -21.172 18.125 -4.008 1 94.12 320 GLY B C 1
ATOM 6058 O O . GLY B 1 320 ? -21.344 19.312 -3.709 1 94.12 320 GLY B O 1
ATOM 6059 N N . SER B 1 321 ? -20.016 17.609 -3.865 1 96.25 321 SER B N 1
ATOM 6060 C CA . SER B 1 321 ? -18.859 18.344 -3.361 1 96.25 321 SER B CA 1
ATOM 6061 C C . SER B 1 321 ? -18.156 19.109 -4.48 1 96.25 321 SER B C 1
ATOM 6063 O O . SER B 1 321 ? -18.391 18.844 -5.66 1 96.25 321 SER B O 1
ATOM 6065 N N . ASP B 1 322 ? -17.328 20.078 -4.07 1 96.88 322 ASP B N 1
ATOM 6066 C CA . ASP B 1 322 ? -16.484 20.797 -5.02 1 96.88 322 ASP B CA 1
ATOM 6067 C C . ASP B 1 322 ? -15.555 19.828 -5.762 1 96.88 322 ASP B C 1
ATOM 6069 O O . ASP B 1 322 ? -15.273 20.016 -6.945 1 96.88 322 ASP B O 1
ATOM 6073 N N . ALA B 1 323 ? -15.117 18.828 -5.09 1 97.5 323 ALA B N 1
ATOM 6074 C CA . ALA B 1 323 ? -14.211 17.844 -5.68 1 97.5 323 ALA B CA 1
ATOM 6075 C C . ALA B 1 323 ? -14.875 17.109 -6.84 1 97.5 323 ALA B C 1
ATOM 6077 O O . ALA B 1 323 ? -14.234 16.844 -7.859 1 97.5 323 ALA B O 1
ATOM 6078 N N . GLU B 1 324 ? -16.125 16.734 -6.668 1 97.12 324 GLU B N 1
ATOM 6079 C CA . GLU B 1 324 ? -16.844 16.047 -7.734 1 97.12 324 GLU B CA 1
ATOM 6080 C C . GLU B 1 324 ? -16.859 16.875 -9.016 1 97.12 324 GLU B C 1
ATOM 6082 O O . GLU B 1 324 ? -16.578 16.359 -10.102 1 97.12 324 GLU B O 1
ATOM 6087 N N . ASP B 1 325 ? -17.156 18.156 -8.891 1 95.88 325 ASP B N 1
ATOM 6088 C CA . ASP B 1 325 ? -17.188 19.062 -10.039 1 95.88 325 ASP B CA 1
ATOM 6089 C C . ASP B 1 325 ? -15.781 19.219 -10.633 1 95.88 325 ASP B C 1
ATOM 6091 O O . ASP B 1 325 ? -15.625 19.25 -11.859 1 95.88 325 ASP B O 1
ATOM 6095 N N . HIS B 1 326 ? -14.867 19.328 -9.758 1 97 326 HIS B N 1
ATOM 6096 C CA . HIS B 1 326 ? -13.492 19.547 -10.18 1 97 326 HIS B CA 1
ATOM 6097 C C . HIS B 1 326 ? -13.008 18.406 -11.07 1 97 326 HIS B C 1
ATOM 6099 O O . HIS B 1 326 ? -12.445 18.641 -12.141 1 97 326 HIS B O 1
ATOM 6105 N N . VAL B 1 327 ? -13.156 17.156 -10.617 1 97.06 327 VAL B N 1
ATOM 6106 C CA . VAL B 1 327 ? -12.695 15.992 -11.352 1 97.06 327 VAL B CA 1
ATOM 6107 C C . VAL B 1 327 ? -13.32 15.977 -12.75 1 97.06 327 VAL B C 1
ATOM 6109 O O . VAL B 1 327 ? -12.633 15.781 -13.742 1 97.06 327 VAL B O 1
ATOM 6112 N N . ARG B 1 328 ? -14.602 16.234 -12.836 1 95 328 ARG B N 1
ATOM 6113 C CA . ARG B 1 328 ? -15.344 16.188 -14.094 1 95 328 ARG B CA 1
ATOM 6114 C C . ARG B 1 328 ? -14.852 17.266 -15.047 1 95 328 ARG B C 1
ATOM 6116 O O . ARG B 1 328 ? -14.758 17.031 -16.25 1 95 328 ARG B O 1
ATOM 6123 N N . ARG B 1 329 ? -14.555 18.359 -14.555 1 95.56 329 ARG B N 1
ATOM 6124 C CA . ARG B 1 329 ? -14.211 19.516 -15.375 1 95.56 329 ARG B CA 1
ATOM 6125 C C . ARG B 1 329 ? -12.758 19.438 -15.836 1 95.56 329 ARG B C 1
ATOM 6127 O O . ARG B 1 329 ? -12.438 19.812 -16.969 1 95.56 329 ARG B O 1
ATOM 6134 N N . ARG B 1 330 ? -11.891 18.969 -14.992 1 96.19 330 ARG B N 1
ATOM 6135 C CA . ARG B 1 330 ? -10.469 19.219 -15.203 1 96.19 330 ARG B CA 1
ATOM 6136 C C . ARG B 1 330 ? -9.766 17.969 -15.719 1 96.19 330 ARG B C 1
ATOM 6138 O O . ARG B 1 330 ? -8.688 18.047 -16.297 1 96.19 330 ARG B O 1
ATOM 6145 N N . PHE B 1 331 ? -10.344 16.781 -15.422 1 96.88 331 PHE B N 1
ATOM 6146 C CA . PHE B 1 331 ? -9.594 15.57 -15.727 1 96.88 331 PHE B CA 1
ATOM 6147 C C . PHE B 1 331 ? -10.438 14.609 -16.547 1 96.88 331 PHE B C 1
ATOM 6149 O O . PHE B 1 331 ? -11.094 13.719 -16 1 96.88 331 PHE B O 1
ATOM 6156 N N . PRO B 1 332 ? -10.297 14.641 -17.812 1 94.44 332 PRO B N 1
ATOM 6157 C CA . PRO B 1 332 ? -11.141 13.836 -18.703 1 94.44 332 PRO B CA 1
ATOM 6158 C C . PRO B 1 332 ? -10.859 12.336 -18.594 1 94.44 332 PRO B C 1
ATOM 6160 O O . PRO B 1 332 ? -11.719 11.516 -18.922 1 94.44 332 PRO B O 1
ATOM 6163 N N . HIS B 1 333 ? -9.664 11.984 -18.141 1 94.69 333 HIS B N 1
ATOM 6164 C CA . HIS B 1 333 ? -9.305 10.57 -18.094 1 94.69 333 HIS B CA 1
ATOM 6165 C C . HIS B 1 333 ? -9.625 9.969 -16.719 1 94.69 333 HIS B C 1
ATOM 6167 O O . HIS B 1 333 ? -9.453 8.766 -16.516 1 94.69 333 HIS B O 1
ATOM 6173 N N . LYS B 1 334 ? -10.039 10.742 -15.812 1 96.06 334 LYS B N 1
ATOM 6174 C CA . LYS B 1 334 ? -10.367 10.273 -14.469 1 96.06 334 LYS B CA 1
ATOM 6175 C C . LYS B 1 334 ? -11.875 10.156 -14.281 1 96.06 334 LYS B C 1
ATOM 6177 O O . LYS B 1 334 ? -12.641 10.883 -14.914 1 96.06 334 LYS B O 1
ATOM 6182 N N . SER B 1 335 ? -12.266 9.18 -13.484 1 95.38 335 SER B N 1
ATOM 6183 C CA . SER B 1 335 ? -13.68 8.969 -13.203 1 95.38 335 SER B CA 1
ATOM 6184 C C . SER B 1 335 ? -13.992 9.203 -11.727 1 95.38 335 SER B C 1
ATOM 6186 O O . SER B 1 335 ? -13.273 8.719 -10.852 1 95.38 335 SER B O 1
ATOM 6188 N N . ALA B 1 336 ? -15.047 9.945 -11.492 1 96.69 336 ALA B N 1
ATOM 6189 C CA . ALA B 1 336 ? -15.469 10.203 -10.117 1 96.69 336 ALA B CA 1
ATOM 6190 C C . ALA B 1 336 ? -16.344 9.078 -9.578 1 96.69 336 ALA B C 1
ATOM 6192 O O . ALA B 1 336 ? -17.281 8.633 -10.25 1 96.69 336 ALA B O 1
ATOM 6193 N N . LYS B 1 337 ? -16.047 8.586 -8.477 1 96.5 337 LYS B N 1
ATOM 6194 C CA . LYS B 1 337 ? -16.906 7.637 -7.762 1 96.5 337 LYS B CA 1
ATOM 6195 C C . LYS B 1 337 ? -17.375 8.211 -6.434 1 96.5 337 LYS B C 1
ATOM 6197 O O . LYS B 1 337 ? -16.578 8.609 -5.594 1 96.5 337 LYS B O 1
ATOM 6202 N N . ARG B 1 338 ? -18.656 8.258 -6.254 1 95.44 338 ARG B N 1
ATOM 6203 C CA . ARG B 1 338 ? -19.25 8.781 -5.027 1 95.44 338 ARG B CA 1
ATOM 6204 C C . ARG B 1 338 ? -19.125 7.781 -3.885 1 95.44 338 ARG B C 1
ATOM 6206 O O . ARG B 1 338 ? -19.359 6.586 -4.066 1 95.44 338 ARG B O 1
ATOM 6213 N N . VAL B 1 339 ? -18.656 8.234 -2.746 1 94.88 339 VAL B N 1
ATOM 6214 C CA . VAL B 1 339 ? -18.547 7.418 -1.538 1 94.88 339 VAL B CA 1
ATOM 6215 C C . VAL B 1 339 ? -19.188 8.156 -0.363 1 94.88 339 VAL B C 1
ATOM 6217 O O . VAL B 1 339 ? -19.547 9.328 -0.481 1 94.88 339 VAL B O 1
ATOM 6220 N N . ARG B 1 340 ? -19.375 7.523 0.797 1 91.06 340 ARG B N 1
ATOM 6221 C CA . ARG B 1 340 ? -19.984 8.133 1.982 1 91.06 340 ARG B CA 1
ATOM 6222 C C . ARG B 1 340 ? -19 9.062 2.678 1 91.06 340 ARG B C 1
ATOM 6224 O O . ARG B 1 340 ? -17.797 8.797 2.709 1 91.06 340 ARG B O 1
ATOM 6231 N N . ASN B 1 341 ? -19.5 10.094 3.164 1 88.94 341 ASN B N 1
ATOM 6232 C CA . ASN B 1 341 ? -18.688 10.938 4.035 1 88.94 341 ASN B CA 1
ATOM 6233 C C . ASN B 1 341 ? -18.406 10.258 5.371 1 88.94 341 ASN B C 1
ATOM 6235 O O . ASN B 1 341 ? -19.328 9.922 6.113 1 88.94 341 ASN B O 1
ATOM 6239 N N . THR B 1 342 ? -17.141 10.109 5.676 1 88.62 342 THR B N 1
ATOM 6240 C CA . THR B 1 342 ? -16.797 9.375 6.887 1 88.62 342 THR B CA 1
ATOM 6241 C C . THR B 1 342 ? -16.266 10.328 7.957 1 88.62 342 THR B C 1
ATOM 6243 O O . THR B 1 342 ? -15.867 9.891 9.039 1 88.62 342 THR B O 1
ATOM 6246 N N . LEU B 1 343 ? -16.172 11.594 7.652 1 89.94 343 LEU B N 1
ATOM 6247 C CA . LEU B 1 343 ? -15.875 12.602 8.664 1 89.94 343 LEU B CA 1
ATOM 6248 C C . LEU B 1 343 ? -17.141 12.977 9.438 1 89.94 343 LEU B C 1
ATOM 6250 O O . LEU B 1 343 ? -17.688 14.062 9.25 1 89.94 343 LEU B O 1
ATOM 6254 N N . ARG B 1 344 ? -17.5 12.078 10.359 1 88.75 344 ARG B N 1
ATOM 6255 C CA . ARG B 1 344 ? -18.75 12.195 11.102 1 88.75 344 ARG B CA 1
ATOM 6256 C C . ARG B 1 344 ? -18.484 12.617 12.547 1 88.75 344 ARG B C 1
ATOM 6258 O O . ARG B 1 344 ? -17.672 12.008 13.234 1 88.75 344 ARG B O 1
ATOM 6265 N N . PRO B 1 345 ? -19.188 13.633 12.852 1 90.31 345 PRO B N 1
ATOM 6266 C CA . PRO B 1 345 ? -19.016 14.031 14.25 1 90.31 345 PRO B CA 1
ATOM 6267 C C . PRO B 1 345 ? -19.703 13.062 15.219 1 90.31 345 PRO B C 1
ATOM 6269 O O . PRO B 1 345 ? -20.719 12.469 14.891 1 90.31 345 PRO B O 1
ATOM 6272 N N . THR B 1 346 ? -19.109 12.906 16.391 1 89.12 346 THR B N 1
ATOM 6273 C CA . THR B 1 346 ? -19.672 12.031 17.406 1 89.12 346 THR B CA 1
ATOM 6274 C C . THR B 1 346 ? -20.109 12.836 18.625 1 89.12 346 THR B C 1
ATOM 6276 O O . THR B 1 346 ? -20.656 12.281 19.578 1 89.12 346 THR B O 1
ATOM 6279 N N . SER B 1 347 ? -19.891 14.117 18.641 1 90.94 347 SER B N 1
ATOM 6280 C CA . SER B 1 347 ? -20.328 15.086 19.641 1 90.94 347 SER B CA 1
ATOM 6281 C C . SER B 1 347 ? -20.547 16.453 19.031 1 90.94 347 SER B C 1
ATOM 6283 O O . SER B 1 347 ? -20.172 16.703 17.875 1 90.94 347 SER B O 1
ATOM 6285 N N . ILE B 1 348 ? -21.219 17.281 19.734 1 91.88 348 ILE B N 1
ATOM 6286 C CA . ILE B 1 348 ? -21.453 18.641 19.219 1 91.88 348 ILE B CA 1
ATOM 6287 C C . ILE B 1 348 ? -20.125 19.375 19.078 1 91.88 348 ILE B C 1
ATOM 6289 O O . ILE B 1 348 ? -19.938 20.125 18.125 1 91.88 348 ILE B O 1
ATOM 6293 N N . ARG B 1 349 ? -19.203 19.094 19.984 1 89.06 349 ARG B N 1
ATOM 6294 C CA . ARG B 1 349 ? -17.891 19.703 19.906 1 89.06 349 ARG B CA 1
ATOM 6295 C C . ARG B 1 349 ? -17.156 19.281 18.641 1 89.06 349 ARG B C 1
ATOM 6297 O O . ARG B 1 349 ? -16.578 20.109 17.938 1 89.06 349 ARG B O 1
ATOM 6304 N N . THR B 1 350 ? -17.219 18 18.344 1 90.38 350 THR B N 1
ATOM 6305 C CA . THR B 1 350 ? -16.547 17.516 17.141 1 90.38 350 THR B CA 1
ATOM 6306 C C . THR B 1 350 ? -17.281 17.984 15.891 1 90.38 350 THR B C 1
ATOM 6308 O O . THR B 1 350 ? -16.672 18.188 14.844 1 90.38 350 THR B O 1
ATOM 6311 N N . PHE B 1 351 ? -18.641 18.203 16.062 1 91.94 351 PHE B N 1
ATOM 6312 C CA . PHE B 1 351 ? -19.406 18.781 14.961 1 91.94 351 PHE B CA 1
ATOM 6313 C C . PHE B 1 351 ? -18.906 20.172 14.625 1 91.94 351 PHE B C 1
ATOM 6315 O O . PHE B 1 351 ? -18.578 20.469 13.477 1 91.94 351 PHE B O 1
ATOM 6322 N N . LEU B 1 352 ? -18.734 20.953 15.602 1 91.31 352 LEU B N 1
ATOM 6323 C CA . LEU B 1 352 ? -18.344 22.344 15.414 1 91.31 352 LEU B CA 1
ATOM 6324 C C . LEU B 1 352 ? -16.906 22.453 14.938 1 91.31 352 LEU B C 1
ATOM 6326 O O . LEU B 1 352 ? -16.609 23.234 14.031 1 91.31 352 LEU B O 1
ATOM 6330 N N . SER B 1 353 ? -16.016 21.672 15.508 1 90.06 353 SER B N 1
ATOM 6331 C CA . SER B 1 353 ? -14.617 21.703 15.102 1 90.06 353 SER B CA 1
ATOM 6332 C C . SER B 1 353 ? -14.438 21.125 13.703 1 90.06 353 SER B C 1
ATOM 6334 O O . SER B 1 353 ? -13.445 21.422 13.031 1 90.06 353 SER B O 1
ATOM 6336 N N . GLY B 1 354 ? -15.359 20.359 13.273 1 92.19 354 GLY B N 1
ATOM 6337 C CA . GLY B 1 354 ? -15.273 19.703 11.977 1 92.19 354 GLY B CA 1
ATOM 6338 C C . GLY B 1 354 ? -15.797 20.562 10.836 1 92.19 354 GLY B C 1
ATOM 6339 O O . GLY B 1 354 ? -15.453 20.344 9.68 1 92.19 354 GLY B O 1
ATOM 6340 N N . LEU B 1 355 ? -16.594 21.547 11.133 1 93.5 355 LEU B N 1
ATOM 6341 C CA . LEU B 1 355 ? -17.25 22.359 10.102 1 93.5 355 LEU B CA 1
ATOM 6342 C C . LEU B 1 355 ? -16.219 22.969 9.156 1 93.5 355 LEU B C 1
ATOM 6344 O O . LEU B 1 355 ? -16.344 22.844 7.938 1 93.5 355 LEU B O 1
ATOM 6348 N N . PRO B 1 356 ? -15.125 23.547 9.695 1 92.62 356 PRO B N 1
ATOM 6349 C CA . PRO B 1 356 ? -14.141 24.125 8.781 1 92.62 356 PRO B CA 1
ATOM 6350 C C . PRO B 1 356 ? -13.445 23.078 7.914 1 92.62 356 PRO B C 1
ATOM 6352 O O . PRO B 1 356 ? -12.977 23.391 6.816 1 92.62 356 PRO B O 1
ATOM 6355 N N . LEU B 1 357 ? -13.391 21.891 8.359 1 91.5 357 LEU B N 1
ATOM 6356 C CA . LEU B 1 357 ? -12.664 20.828 7.672 1 91.5 357 LEU B CA 1
ATOM 6357 C C . LEU B 1 357 ? -13.477 20.281 6.496 1 91.5 357 LEU B C 1
ATOM 6359 O O . LEU B 1 357 ? -12.906 19.797 5.516 1 91.5 357 LEU B O 1
ATOM 6363 N N . VAL B 1 358 ? -14.828 20.391 6.598 1 93.69 358 VAL B N 1
ATOM 6364 C CA . VAL B 1 358 ? -15.641 19.766 5.57 1 93.69 358 VAL B CA 1
ATOM 6365 C C . VAL B 1 358 ? -16.344 20.828 4.73 1 93.69 358 VAL B C 1
ATOM 6367 O O . VAL B 1 358 ? -17.062 20.5 3.785 1 93.69 358 VAL B O 1
ATOM 6370 N N . PHE B 1 359 ? -16.141 22.109 5.012 1 95.12 359 PHE B N 1
ATOM 6371 C CA . PHE B 1 359 ? -16.781 23.234 4.332 1 95.12 359 PHE B CA 1
ATOM 6372 C C . PHE B 1 359 ? -16.391 23.266 2.855 1 95.12 359 PHE B C 1
ATOM 6374 O O . PHE B 1 359 ? -15.211 23.156 2.512 1 95.12 359 PHE B O 1
ATOM 6381 N N . GLN B 1 360 ? -17.422 23.359 2.002 1 95.38 360 GLN B N 1
ATOM 6382 C CA . GLN B 1 360 ? -17.234 23.469 0.56 1 95.38 360 GLN B CA 1
ATOM 6383 C C . GLN B 1 360 ? -17.359 24.922 0.099 1 95.38 360 GLN B C 1
ATOM 6385 O O . GLN B 1 360 ? -18.469 25.422 -0.092 1 95.38 360 GLN B O 1
ATOM 6390 N N . ARG B 1 361 ? -16.297 25.5 -0.242 1 94.88 361 ARG B N 1
ATOM 6391 C CA . ARG B 1 361 ? -16.281 26.922 -0.574 1 94.88 361 ARG B CA 1
ATOM 6392 C C . ARG B 1 361 ? -17.047 27.203 -1.857 1 94.88 361 ARG B C 1
ATOM 6394 O O . ARG B 1 361 ? -17.734 28.219 -1.966 1 94.88 361 ARG B O 1
ATOM 6401 N N . GLY B 1 362 ? -16.844 26.281 -2.836 1 92.88 362 GLY B N 1
ATOM 6402 C CA . GLY B 1 362 ? -17.547 26.453 -4.094 1 92.88 362 GLY B CA 1
ATOM 6403 C C . GLY B 1 362 ? -19.062 26.375 -3.945 1 92.88 362 GLY B C 1
ATOM 6404 O O . GLY B 1 362 ? -19.797 27.156 -4.551 1 92.88 362 GLY B O 1
ATOM 6405 N N . ARG B 1 363 ? -19.516 25.516 -3.117 1 93.31 363 ARG B N 1
ATOM 6406 C CA . ARG B 1 363 ? -20.953 25.312 -2.895 1 93.31 363 ARG B CA 1
ATOM 6407 C C . ARG B 1 363 ? -21.531 26.469 -2.084 1 93.31 363 ARG B C 1
ATOM 6409 O O . ARG B 1 363 ? -22.75 26.688 -2.09 1 93.31 363 ARG B O 1
ATOM 6416 N N . ALA B 1 364 ? -20.656 27.203 -1.397 1 94.81 364 ALA B N 1
ATOM 6417 C CA . ALA B 1 364 ? -21.094 28.328 -0.556 1 94.81 364 ALA B CA 1
ATOM 6418 C C . ALA B 1 364 ? -21.172 29.625 -1.357 1 94.81 364 ALA B C 1
ATOM 6420 O O . ALA B 1 364 ? -21.484 30.672 -0.809 1 94.81 364 ALA B O 1
ATOM 6421 N N . SER B 1 365 ? -20.859 29.5 -2.654 1 93.38 365 SER B N 1
ATOM 6422 C CA . SER B 1 365 ? -20.859 30.703 -3.48 1 93.38 365 SER B CA 1
ATOM 6423 C C . SER B 1 365 ? -22.219 31.391 -3.443 1 93.38 365 SER B C 1
ATOM 6425 O O . SER B 1 365 ? -23.25 30.75 -3.6 1 93.38 365 SER B O 1
ATOM 6427 N N . GLY B 1 366 ? -22.188 32.688 -3.154 1 93.31 366 GLY B N 1
ATOM 6428 C CA . GLY B 1 366 ? -23.406 33.5 -3.17 1 93.31 366 GLY B CA 1
ATOM 6429 C C . GLY B 1 366 ? -24.109 33.531 -1.83 1 93.31 366 GLY B C 1
ATOM 6430 O O . GLY B 1 366 ? -25.031 34.344 -1.626 1 93.31 366 GLY B O 1
ATOM 6431 N N . LEU B 1 367 ? -23.719 32.688 -0.909 1 94.88 367 LEU B N 1
ATOM 6432 C CA . LEU B 1 367 ? -24.359 32.625 0.397 1 94.88 367 LEU B CA 1
ATOM 6433 C C . LEU B 1 367 ? -23.719 33.625 1.359 1 94.88 367 LEU B C 1
ATOM 6435 O O . LEU B 1 367 ? -22.5 33.625 1.547 1 94.88 367 LEU B O 1
ATOM 6439 N N . HIS B 1 368 ? -24.5 34.531 1.876 1 97.12 368 HIS B N 1
ATOM 6440 C CA . HIS B 1 368 ? -24.125 35.469 2.939 1 97.12 368 HIS B CA 1
ATOM 6441 C C . HIS B 1 368 ? -25.141 35.438 4.078 1 97.12 368 HIS B C 1
ATOM 6443 O O . HIS B 1 368 ? -26.172 36.094 4.02 1 97.12 368 HIS B O 1
ATOM 6449 N N . ALA B 1 369 ? -24.766 34.719 5.086 1 97.69 369 ALA B N 1
ATOM 6450 C CA . ALA B 1 369 ? -25.766 34.5 6.137 1 97.69 369 ALA B CA 1
ATOM 6451 C C . ALA B 1 369 ? -25.094 34.219 7.477 1 97.69 369 ALA B C 1
ATOM 6453 O O . ALA B 1 369 ? -23.984 33.656 7.516 1 97.69 369 ALA B O 1
ATOM 6454 N N . THR B 1 370 ? -25.734 34.594 8.539 1 98.19 370 THR B N 1
ATOM 6455 C CA . THR B 1 370 ? -25.375 34.281 9.914 1 98.19 370 THR B CA 1
ATOM 6456 C C . THR B 1 370 ? -26.359 33.281 10.516 1 98.19 370 THR B C 1
ATOM 6458 O O . THR B 1 370 ? -27.562 33.531 10.555 1 98.19 370 THR B O 1
ATOM 6461 N N . TYR B 1 371 ? -25.859 32.156 11 1 97.62 371 TYR B N 1
ATOM 6462 C CA . TYR B 1 371 ? -26.672 31.109 11.609 1 97.62 371 TYR B CA 1
ATOM 6463 C C . TYR B 1 371 ? -26.422 31.016 13.109 1 97.62 371 TYR B C 1
ATOM 6465 O O . TYR B 1 371 ? -25.266 31 13.547 1 97.62 371 TYR B O 1
ATOM 6473 N N . HIS B 1 372 ? -27.453 30.984 13.875 1 98 372 HIS B N 1
ATOM 6474 C CA . HIS B 1 372 ? -27.359 30.688 15.297 1 98 372 HIS B CA 1
ATOM 6475 C C . HIS B 1 372 ? -27.812 29.25 15.578 1 98 372 HIS B C 1
ATOM 6477 O O . HIS B 1 372 ? -28.938 28.875 15.242 1 98 372 HIS B O 1
ATOM 6483 N N . PHE B 1 373 ? -26.938 28.484 16.156 1 97 373 PHE B N 1
ATOM 6484 C CA . PHE B 1 373 ? -27.266 27.156 16.641 1 97 373 PHE B CA 1
ATOM 6485 C C . PHE B 1 373 ? -27.391 27.156 18.156 1 97 373 PHE B C 1
ATOM 6487 O O . PHE B 1 373 ? -26.484 27.609 18.859 1 97 373 PHE B O 1
ATOM 6494 N N . SER B 1 374 ? -28.453 26.703 18.641 1 97.25 374 SER B N 1
ATOM 6495 C CA . SER B 1 374 ? -28.641 26.469 20.062 1 97.25 374 SER B CA 1
ATOM 6496 C C . SER B 1 374 ? -28.875 24.984 20.375 1 97.25 374 SER B C 1
ATOM 6498 O O . SER B 1 374 ? -29.953 24.453 20.109 1 97.25 374 SER B O 1
ATOM 6500 N N . PHE B 1 375 ? -27.859 24.422 20.938 1 96.5 375 PHE B N 1
ATOM 6501 C CA . PHE B 1 375 ? -27.969 23 21.25 1 96.5 375 PHE B CA 1
ATOM 6502 C C . PHE B 1 375 ? -28.391 22.797 22.703 1 96.5 375 PHE B C 1
ATOM 6504 O O . PHE B 1 375 ? -27.938 23.516 23.594 1 96.5 375 PHE B O 1
ATOM 6511 N N . THR B 1 376 ? -29.266 21.844 22.906 1 94.75 376 THR B N 1
ATOM 6512 C CA . THR B 1 376 ? -29.766 21.484 24.234 1 94.75 376 THR B CA 1
ATOM 6513 C C . THR B 1 376 ? -29.469 20.016 24.547 1 94.75 376 THR B C 1
ATOM 6515 O O . THR B 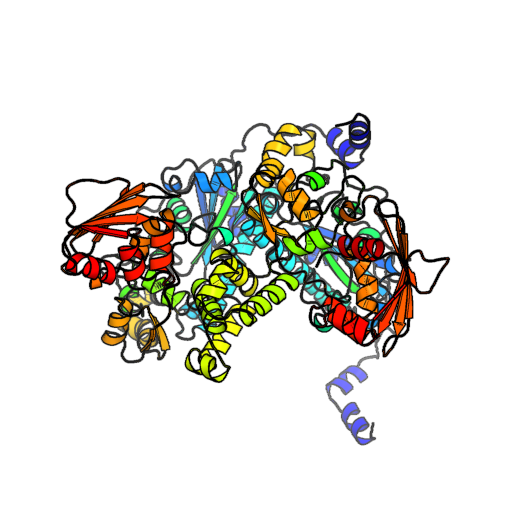1 376 ? -28.969 19.281 23.688 1 94.75 376 THR B O 1
ATOM 6518 N N . GLY B 1 377 ? -29.75 19.594 25.797 1 91.38 377 GLY B N 1
ATOM 6519 C CA . GLY B 1 377 ? -29.5 18.219 26.203 1 91.38 377 GLY B CA 1
ATOM 6520 C C . GLY B 1 377 ? -28.188 18.047 26.938 1 91.38 377 GLY B C 1
ATOM 6521 O O . GLY B 1 377 ? -27.859 18.844 27.812 1 91.38 377 GLY B O 1
ATOM 6522 N N . GLU B 1 378 ? -27.375 17.016 26.547 1 86.94 378 GLU B N 1
ATOM 6523 C CA . GLU B 1 378 ? -26.156 16.688 27.266 1 86.94 378 GLU B CA 1
ATOM 6524 C C . GLU B 1 378 ? -25.078 17.75 27.031 1 86.94 378 GLU B C 1
ATOM 6526 O O . GLU B 1 378 ? -24.297 18.047 27.938 1 86.94 378 GLU B O 1
ATOM 6531 N N . GLU B 1 379 ? -25.016 18.297 25.828 1 87.31 379 GLU B N 1
ATOM 6532 C CA . GLU B 1 379 ? -24.094 19.391 25.484 1 87.31 379 GLU B CA 1
ATOM 6533 C C . GLU B 1 379 ? -24.859 20.672 25.172 1 87.31 379 GLU B C 1
ATOM 6535 O O . GLU B 1 379 ? -25.391 20.828 24.062 1 87.31 379 GLU B O 1
ATOM 6540 N N . THR B 1 380 ? -24.953 21.516 26.141 1 89.94 380 THR B N 1
ATOM 6541 C CA . THR B 1 380 ? -25.656 22.781 25.953 1 89.94 380 THR B CA 1
ATOM 6542 C C . THR B 1 380 ? -24.688 23.891 25.531 1 89.94 380 THR B C 1
ATOM 6544 O O . THR B 1 380 ? -23.781 24.234 26.266 1 89.94 380 THR B O 1
ATOM 6547 N N . LEU B 1 381 ? -24.859 24.328 24.375 1 93.12 381 LEU B N 1
ATOM 6548 C CA . LEU B 1 381 ? -23.938 25.344 23.875 1 93.12 381 LEU B CA 1
ATOM 6549 C C . LEU B 1 381 ? -24.594 26.156 22.75 1 93.12 381 LEU B C 1
ATOM 6551 O O . LEU B 1 381 ? -25.422 25.625 22 1 93.12 381 LEU B O 1
ATOM 6555 N N . GLY B 1 382 ? -24.359 27.438 22.703 1 95.88 382 GLY B N 1
ATOM 6556 C CA . GLY B 1 382 ? -24.703 28.297 21.594 1 95.88 382 GLY B CA 1
ATOM 6557 C C . GLY B 1 382 ? -23.547 28.578 20.672 1 95.88 382 GLY B C 1
ATOM 6558 O O . GLY B 1 382 ? -22.406 28.75 21.109 1 95.88 382 GLY B O 1
ATOM 6559 N N . VAL B 1 383 ? -23.859 28.594 19.359 1 97 383 VAL B N 1
ATOM 6560 C CA . VAL B 1 383 ? -22.781 28.781 18.391 1 97 383 VAL B CA 1
ATOM 6561 C C . VAL B 1 383 ? -23.266 29.703 17.266 1 97 383 VAL B C 1
ATOM 6563 O O . VAL B 1 383 ? -24.406 29.609 16.828 1 97 383 VAL B O 1
ATOM 6566 N N . THR B 1 384 ? -22.438 30.562 16.875 1 98 384 THR B N 1
ATOM 6567 C CA . THR B 1 384 ? -22.656 31.391 15.703 1 98 384 THR B CA 1
ATOM 6568 C C . THR B 1 384 ? -21.797 30.938 14.531 1 98 384 THR B C 1
ATOM 6570 O O . THR B 1 384 ? -20.578 30.812 14.664 1 98 384 THR B O 1
ATOM 6573 N N . VAL B 1 385 ? -22.422 30.594 13.469 1 97.56 385 VAL B N 1
ATOM 6574 C CA . VAL B 1 385 ? -21.75 30.234 12.234 1 97.56 385 VAL B CA 1
ATOM 6575 C C . VAL B 1 385 ? -22.016 31.297 11.164 1 97.56 385 VAL B C 1
ATOM 6577 O O . VAL B 1 385 ? -23.156 31.578 10.836 1 97.56 385 VAL B O 1
ATOM 6580 N N . VAL B 1 386 ? -20.953 31.891 10.648 1 97.94 386 VAL B N 1
ATOM 6581 C CA . VAL B 1 386 ? -21.094 32.906 9.625 1 97.94 386 VAL B CA 1
ATOM 6582 C C . VAL B 1 386 ? -20.469 32.406 8.312 1 97.94 386 VAL B C 1
ATOM 6584 O O . VAL B 1 386 ? -19.312 31.984 8.289 1 97.94 386 VAL B O 1
ATOM 6587 N N . ILE B 1 387 ? -21.219 32.406 7.293 1 97.31 387 ILE B N 1
ATOM 6588 C CA . ILE B 1 387 ? -20.734 32.094 5.953 1 97.31 387 ILE B CA 1
ATOM 6589 C C . ILE B 1 387 ? -20.844 33.344 5.059 1 97.31 387 ILE B C 1
ATOM 6591 O O . ILE B 1 387 ? -21.938 33.875 4.879 1 97.31 387 ILE B O 1
ATOM 6595 N N . ARG B 1 388 ? -19.703 33.812 4.574 1 96.31 388 ARG B N 1
ATOM 6596 C CA . ARG B 1 388 ? -19.625 35 3.711 1 96.31 388 ARG B CA 1
ATOM 6597 C C . ARG B 1 388 ? -18.438 34.906 2.762 1 96.31 388 ARG B C 1
ATOM 6599 O O . ARG B 1 388 ? -17.344 34.531 3.174 1 96.31 388 ARG B O 1
ATOM 6606 N N . ASP B 1 389 ? -18.688 35.219 1.48 1 94.5 389 ASP B N 1
ATOM 6607 C CA . ASP B 1 389 ? -17.625 35.281 0.484 1 94.5 389 ASP B CA 1
ATOM 6608 C C . ASP B 1 389 ? -16.812 33.969 0.47 1 94.5 389 ASP B C 1
ATOM 6610 O O . ASP B 1 389 ? -15.578 34 0.511 1 94.5 389 ASP B O 1
ATOM 6614 N N . ARG B 1 390 ? -17.484 32.844 0.583 1 94.62 390 ARG B N 1
ATOM 6615 C CA . ARG B 1 390 ? -16.906 31.516 0.474 1 94.62 390 ARG B CA 1
ATOM 6616 C C . ARG B 1 390 ? -15.992 31.219 1.653 1 94.62 390 ARG B C 1
ATOM 6618 O O . ARG B 1 390 ? -15.039 30.453 1.522 1 94.62 390 ARG B O 1
ATOM 6625 N N . THR B 1 391 ? -16.234 31.922 2.768 1 95.12 391 THR B N 1
ATOM 6626 C CA . THR B 1 391 ? -15.5 31.656 3.996 1 95.12 391 THR B CA 1
ATOM 6627 C C . THR B 1 391 ? -16.453 31.281 5.129 1 95.12 391 THR B C 1
ATOM 6629 O O . THR B 1 391 ? -17.641 31.609 5.082 1 95.12 391 THR B O 1
ATOM 6632 N N . LEU B 1 392 ? -15.945 30.516 6.059 1 96.31 392 LEU B N 1
ATOM 6633 C CA . LEU B 1 392 ? -16.703 30.047 7.215 1 96.31 392 LEU B CA 1
ATOM 6634 C C . LEU B 1 392 ? -16.047 30.484 8.516 1 96.31 392 LEU B C 1
ATOM 6636 O O . LEU B 1 392 ? -14.828 30.391 8.664 1 96.31 392 LEU B O 1
ATOM 6640 N N . ALA B 1 393 ? -16.797 31.078 9.375 1 96.62 393 ALA B N 1
ATOM 6641 C CA . ALA B 1 393 ? -16.359 31.375 10.734 1 96.62 393 ALA B CA 1
ATOM 6642 C C . ALA B 1 393 ? -17.297 30.75 11.758 1 96.62 393 ALA B C 1
ATOM 6644 O O . ALA B 1 393 ? -18.516 30.844 11.641 1 96.62 393 ALA B O 1
ATOM 6645 N N . VAL B 1 394 ? -16.766 30.062 12.727 1 96.31 394 VAL B N 1
ATOM 6646 C CA . VAL B 1 394 ? -17.516 29.422 13.805 1 96.31 394 VAL B CA 1
ATOM 6647 C C . VAL B 1 394 ? -17.062 29.969 15.156 1 96.31 394 VAL B C 1
ATOM 6649 O O . VAL B 1 394 ? -15.875 29.938 15.484 1 96.31 394 VAL B O 1
ATOM 6652 N N . ARG B 1 395 ? -17.969 30.406 15.883 1 95.69 395 ARG B N 1
ATOM 6653 C CA . ARG B 1 395 ? -17.656 30.984 17.188 1 95.69 395 ARG B CA 1
ATOM 6654 C C . ARG B 1 395 ? -18.625 30.469 18.25 1 95.69 395 ARG B C 1
ATOM 6656 O O . ARG B 1 395 ? -19.828 30.391 18.016 1 95.69 395 ARG B O 1
ATOM 6663 N N . GLU B 1 396 ? -18.094 30.172 19.344 1 94.25 396 GLU B N 1
ATOM 6664 C CA . GLU B 1 396 ? -18.953 29.812 20.469 1 94.25 396 GLU B CA 1
ATOM 6665 C C . GLU B 1 396 ? -19.719 31.031 20.984 1 94.25 396 GLU B C 1
ATOM 6667 O O . GLU B 1 396 ? -19.156 32.125 21.094 1 94.25 396 GLU B O 1
ATOM 6672 N N . GLY B 1 397 ? -20.906 30.766 21.312 1 95.31 397 GLY B N 1
ATOM 6673 C CA . GLY B 1 397 ? -21.797 31.844 21.75 1 95.31 397 GLY B CA 1
ATOM 6674 C C . GLY B 1 397 ? -22.672 32.375 20.641 1 95.31 397 GLY B C 1
ATOM 6675 O O . GLY B 1 397 ? -22.438 32.094 19.453 1 95.31 397 GLY B O 1
ATOM 6676 N N . LEU B 1 398 ? -23.797 32.969 21.016 1 96.81 398 LEU B N 1
ATOM 6677 C CA . LEU B 1 398 ? -24.703 33.594 20.062 1 96.81 398 LEU B CA 1
ATOM 6678 C C . LEU B 1 398 ? -24.375 35.094 19.875 1 96.81 398 LEU B C 1
ATOM 6680 O O . LEU B 1 398 ? -24.688 35.906 20.734 1 96.81 398 LEU B O 1
ATOM 6684 N N . HIS B 1 399 ? -23.75 35.375 18.797 1 96.62 399 HIS B N 1
ATOM 6685 C CA . HIS B 1 399 ? -23.25 36.719 18.531 1 96.62 399 HIS B CA 1
ATOM 6686 C C . HIS B 1 399 ? -24.031 37.406 17.422 1 96.62 399 HIS B C 1
ATOM 6688 O O . HIS B 1 399 ? -24.25 36.781 16.359 1 96.62 399 HIS B O 1
ATOM 6694 N N . GLY B 1 400 ? -24.484 38.625 17.641 1 94 400 GLY B N 1
ATOM 6695 C CA . GLY B 1 400 ? -25.156 39.406 16.609 1 94 400 GLY B CA 1
ATOM 6696 C C . GLY B 1 400 ? -26.547 38.906 16.312 1 94 400 GLY B C 1
ATOM 6697 O O . GLY B 1 400 ? -27.125 38.125 17.078 1 94 400 GLY B O 1
ATOM 6698 N N . ARG B 1 401 ? -27.156 39.438 15.156 1 95.06 401 ARG B N 1
ATOM 6699 C CA . ARG B 1 401 ? -28.484 39.031 14.711 1 95.06 401 ARG B CA 1
ATOM 6700 C C . ARG B 1 401 ? -28.391 37.938 13.664 1 95.06 401 ARG B C 1
ATOM 6702 O O . ARG B 1 401 ? -27.75 38.094 12.625 1 95.06 401 ARG B O 1
ATOM 6709 N N . PRO B 1 402 ? -29.016 36.844 13.898 1 97 402 PRO B N 1
ATOM 6710 C CA . PRO B 1 402 ? -28.953 35.75 12.93 1 97 402 PRO B CA 1
ATOM 6711 C C . PRO B 1 402 ? -29.938 35.938 11.773 1 97 402 PRO B C 1
ATOM 6713 O O . PRO B 1 402 ? -30.984 36.562 11.945 1 97 402 PRO B O 1
ATOM 6716 N N . ASP B 1 403 ? -29.562 35.438 10.672 1 97.69 403 ASP B N 1
ATOM 6717 C CA . ASP B 1 403 ? -30.484 35.281 9.539 1 97.69 403 ASP B CA 1
ATOM 6718 C C . ASP B 1 403 ? -31.312 34.031 9.656 1 97.69 403 ASP B C 1
ATOM 6720 O O . ASP B 1 403 ? -32.375 33.906 9.055 1 97.69 403 ASP B O 1
ATOM 6724 N N . PHE B 1 404 ? -30.781 33.094 10.375 1 97 404 PHE B N 1
ATOM 6725 C CA . PHE B 1 404 ? -31.422 31.781 10.57 1 97 404 PHE B CA 1
ATOM 6726 C C . PHE B 1 404 ? -31.078 31.203 11.938 1 97 404 PHE B C 1
ATOM 6728 O O . PHE B 1 404 ? -29.938 31.312 12.391 1 97 404 PHE B O 1
ATOM 6735 N N . ARG B 1 405 ? -32.094 30.625 12.648 1 97.69 405 ARG B N 1
ATOM 6736 C CA . ARG B 1 405 ? -31.891 30.062 13.969 1 97.69 405 ARG B CA 1
ATOM 6737 C C . ARG B 1 405 ? -32.281 28.578 13.992 1 97.69 405 ARG B C 1
ATOM 6739 O O . ARG B 1 405 ? -33.281 28.188 13.438 1 97.69 405 ARG B O 1
ATOM 6746 N N . ILE B 1 406 ? -31.391 27.812 14.531 1 96.06 406 ILE B N 1
ATOM 6747 C CA . ILE B 1 406 ? -31.641 26.391 14.734 1 96.06 406 ILE B CA 1
ATOM 6748 C C . ILE B 1 406 ? -31.531 26.062 16.219 1 96.06 406 ILE B C 1
ATOM 6750 O O . ILE B 1 406 ? -30.547 26.406 16.875 1 96.06 406 ILE B O 1
ATOM 6754 N N . THR B 1 407 ? -32.5 25.516 16.766 1 96.88 407 THR B N 1
ATOM 6755 C CA . THR B 1 407 ? -32.469 24.938 18.109 1 96.88 407 THR B CA 1
ATOM 6756 C C . THR B 1 407 ? -32.625 23.422 18.047 1 96.88 407 THR B C 1
ATOM 6758 O O . THR B 1 407 ? -33.594 22.922 17.484 1 96.88 407 THR B O 1
ATOM 6761 N N . ALA B 1 408 ? -31.703 22.734 18.641 1 96.44 408 ALA B N 1
ATOM 6762 C CA . ALA B 1 408 ? -31.781 21.281 18.5 1 96.44 408 ALA B CA 1
ATOM 6763 C C . ALA B 1 408 ? -31.234 20.578 19.734 1 96.44 408 ALA B C 1
ATOM 6765 O O . ALA B 1 408 ? -30.281 21.062 20.359 1 96.44 408 ALA B O 1
ATOM 6766 N N . ASP B 1 409 ? -31.859 19.469 20.047 1 95.62 409 ASP B N 1
ATOM 6767 C CA . ASP B 1 409 ? -31.25 18.516 20.953 1 95.62 409 ASP B CA 1
ATOM 6768 C C . ASP B 1 409 ? -29.984 17.906 20.344 1 95.62 409 ASP B C 1
ATOM 6770 O O . ASP B 1 409 ? -30 17.469 19.188 1 95.62 409 ASP B O 1
ATOM 6774 N N . GLY B 1 410 ? -28.922 17.938 21.125 1 94.56 410 GLY B N 1
ATOM 6775 C CA . GLY B 1 410 ? -27.641 17.516 20.594 1 94.56 410 GLY B CA 1
ATOM 6776 C C . GLY B 1 410 ? -27.656 16.109 20.031 1 94.56 410 GLY B C 1
ATOM 6777 O O . GLY B 1 410 ? -27.188 15.875 18.922 1 94.56 410 GLY B O 1
ATOM 6778 N N . LYS B 1 411 ? -28.219 15.156 20.75 1 94 411 LYS B N 1
ATOM 6779 C CA . LYS B 1 411 ? -28.281 13.766 20.328 1 94 411 LYS B CA 1
ATOM 6780 C C . LYS B 1 411 ? -29.109 13.617 19.047 1 94 411 LYS B C 1
ATOM 6782 O O . LYS B 1 411 ? -28.719 12.867 18.141 1 94 411 LYS B O 1
ATOM 6787 N N . THR B 1 412 ? -30.172 14.305 19 1 94.25 412 THR B N 1
ATOM 6788 C CA . THR B 1 412 ? -31.031 14.25 17.828 1 94.25 412 THR B CA 1
ATOM 6789 C C . THR B 1 412 ? -30.344 14.852 16.609 1 94.25 412 THR B C 1
ATOM 6791 O O . THR B 1 412 ? -30.453 14.328 15.5 1 94.25 412 THR B O 1
ATOM 6794 N N . TRP B 1 413 ? -29.703 15.953 16.859 1 93.56 413 TRP B N 1
ATOM 6795 C CA . TRP B 1 413 ? -28.984 16.609 15.766 1 93.56 413 TRP B CA 1
ATOM 6796 C C . TRP B 1 413 ? -27.938 15.664 15.172 1 93.56 413 TRP B C 1
ATOM 6798 O O . TRP B 1 413 ? -27.859 15.508 13.953 1 93.56 413 TRP B O 1
ATOM 6808 N N . LEU B 1 414 ? -27.141 15.039 16.016 1 93.06 414 LEU B N 1
ATOM 6809 C CA . LEU B 1 414 ? -26.109 14.109 15.57 1 93.06 414 LEU B CA 1
ATOM 6810 C C . LEU B 1 414 ? -26.734 12.914 14.852 1 93.06 414 LEU B C 1
ATOM 6812 O O . LEU B 1 414 ? -26.188 12.43 13.859 1 93.06 414 LEU B O 1
ATOM 6816 N N . GLY B 1 415 ? -27.828 12.406 15.344 1 92.31 415 GLY B N 1
ATOM 6817 C CA . GLY B 1 415 ? -28.547 11.336 14.672 1 92.31 415 GLY B CA 1
ATOM 6818 C C . GLY B 1 415 ? -29.031 11.719 13.289 1 92.31 415 GLY B C 1
ATOM 6819 O O . GLY B 1 415 ? -29 10.906 12.367 1 92.31 415 GLY B O 1
ATOM 6820 N N . PHE B 1 416 ? -29.531 12.984 13.203 1 91.19 416 PHE B N 1
ATOM 6821 C CA . PHE B 1 416 ? -29.969 13.5 11.906 1 91.19 416 PHE B CA 1
ATOM 6822 C C . PHE B 1 416 ? -28.797 13.539 10.93 1 91.19 416 PHE B C 1
ATOM 6824 O O . PHE B 1 416 ? -28.922 13.07 9.797 1 91.19 416 PHE B O 1
ATOM 6831 N N . LEU B 1 417 ? -27.656 14.039 11.43 1 89.5 417 LEU B N 1
ATOM 6832 C CA . LEU B 1 417 ? -26.469 14.133 10.578 1 89.5 417 LEU B CA 1
ATOM 6833 C C . LEU B 1 417 ? -26 12.742 10.148 1 89.5 417 LEU B C 1
ATOM 6835 O O . LEU B 1 417 ? -25.484 12.57 9.039 1 89.5 417 LEU B O 1
ATOM 6839 N N . ALA B 1 418 ? -26.203 11.688 10.969 1 88.81 418 ALA B N 1
ATOM 6840 C CA . ALA B 1 418 ? -25.766 10.32 10.695 1 88.81 418 ALA B CA 1
ATOM 6841 C C . ALA B 1 418 ? -26.781 9.586 9.82 1 88.81 418 ALA B C 1
ATOM 6843 O O . ALA B 1 418 ? -26.547 8.445 9.414 1 88.81 418 ALA B O 1
ATOM 6844 N N . GLY B 1 419 ? -27.922 10.188 9.57 1 86.5 419 GLY B N 1
ATOM 6845 C CA . GLY B 1 419 ? -28.969 9.57 8.758 1 86.5 419 GLY B CA 1
ATOM 6846 C C . GLY B 1 419 ? -29.828 8.602 9.547 1 86.5 419 GLY B C 1
ATOM 6847 O O . GLY B 1 419 ? -30.547 7.793 8.961 1 86.5 419 GLY B O 1
ATOM 6848 N N . GLU B 1 420 ? -29.75 8.734 10.766 1 90.19 420 GLU B N 1
ATOM 6849 C CA . GLU B 1 420 ? -30.469 7.797 11.625 1 90.19 420 GLU B CA 1
ATOM 6850 C C . GLU B 1 420 ? -31.812 8.375 12.047 1 90.19 420 GLU B C 1
ATOM 6852 O O . GLU B 1 420 ? -32.719 7.629 12.461 1 90.19 420 GLU B O 1
ATOM 6857 N N . VAL B 1 421 ? -31.844 9.703 12.094 1 89.69 421 VAL B N 1
ATOM 6858 C CA . VAL B 1 421 ? -33.062 10.406 12.484 1 89.69 421 VAL B CA 1
ATOM 6859 C C . VAL B 1 421 ? -33.562 11.25 11.32 1 89.69 421 VAL B C 1
ATOM 6861 O O . VAL B 1 421 ? -32.812 12 10.711 1 89.69 421 VAL B O 1
ATOM 6864 N N . SER B 1 422 ? -34.781 11.117 11 1 91.44 422 SER B N 1
ATOM 6865 C CA . SER B 1 422 ? -35.406 11.938 9.953 1 91.44 422 SER B CA 1
ATOM 6866 C C . SER B 1 422 ? -35.594 13.375 10.43 1 91.44 422 SER B C 1
ATOM 6868 O O . SER B 1 422 ? -36.031 13.602 11.57 1 91.44 422 SER B O 1
ATOM 6870 N N . LEU B 1 423 ? -35.281 14.344 9.562 1 88.25 423 LEU B N 1
ATOM 6871 C CA . LEU B 1 423 ? -35.5 15.742 9.914 1 88.25 423 LEU B CA 1
ATOM 6872 C C . LEU B 1 423 ? -36.969 16.031 10.195 1 88.25 423 LEU B C 1
ATOM 6874 O O . LEU B 1 423 ? -37.281 16.734 11.148 1 88.25 423 LEU B O 1
ATOM 6878 N N . PHE B 1 424 ? -37.75 15.438 9.367 1 88.75 424 PHE B N 1
ATOM 6879 C CA . PHE B 1 424 ? -39.188 15.641 9.516 1 88.75 424 PHE B CA 1
ATOM 6880 C C . PHE B 1 424 ? -39.656 15.156 10.875 1 88.75 424 PHE B C 1
ATOM 6882 O O . PHE B 1 424 ? -40.406 15.859 11.57 1 88.75 424 PHE B O 1
ATOM 6889 N N . GLY B 1 425 ? -39.188 13.953 11.156 1 90.62 425 GLY B N 1
ATOM 6890 C CA . GLY B 1 425 ? -39.562 13.422 12.461 1 90.62 425 GLY B CA 1
ATOM 6891 C C . GLY B 1 425 ? -39.062 14.273 13.617 1 90.62 425 GLY B C 1
ATOM 6892 O O . GLY B 1 425 ? -39.75 14.445 14.617 1 90.62 425 GLY B O 1
ATOM 6893 N N . ALA B 1 426 ? -37.906 14.797 13.516 1 93.06 426 ALA B N 1
ATOM 6894 C CA . ALA B 1 426 ? -37.312 15.617 14.57 1 93.06 426 ALA B CA 1
ATOM 6895 C C . ALA B 1 426 ? -38.062 16.938 14.711 1 93.06 426 ALA B C 1
ATOM 6897 O O . ALA B 1 426 ? -38.188 17.469 15.82 1 93.06 426 ALA B O 1
ATOM 6898 N N . LEU B 1 427 ? -38.531 17.5 13.617 1 91.5 427 LEU B N 1
ATOM 6899 C CA . LEU B 1 427 ? -39.312 18.734 13.617 1 91.5 427 LEU B CA 1
ATOM 6900 C C . LEU B 1 427 ? -40.656 18.531 14.289 1 91.5 427 LEU B C 1
ATOM 6902 O O . LEU B 1 427 ? -41.094 19.375 15.086 1 91.5 427 LEU B O 1
ATOM 6906 N N . LEU B 1 428 ? -41.25 17.391 14.008 1 90.81 428 LEU B N 1
ATOM 6907 C CA . LEU B 1 428 ? -42.562 17.078 14.562 1 90.81 428 LEU B CA 1
ATOM 6908 C C . LEU B 1 428 ? -42.469 16.922 16.078 1 90.81 428 LEU B C 1
ATOM 6910 O O . LEU B 1 428 ? -43.406 17.328 16.797 1 90.81 428 LEU B O 1
ATOM 6914 N N . ARG B 1 429 ? -41.375 16.359 16.547 1 93.38 429 ARG B N 1
ATOM 6915 C CA . ARG B 1 429 ? -41.188 16.125 17.969 1 93.38 429 ARG B CA 1
ATOM 6916 C C . ARG B 1 429 ? -40.594 17.344 18.672 1 93.38 429 ARG B C 1
ATOM 6918 O O . ARG B 1 429 ? -40.344 17.312 19.875 1 93.38 429 ARG B O 1
ATOM 6925 N N . ARG B 1 430 ? -40.281 18.359 17.891 1 92.94 430 ARG B N 1
ATOM 6926 C CA . ARG B 1 430 ? -39.75 19.641 18.344 1 92.94 430 ARG B CA 1
ATOM 6927 C C . ARG B 1 430 ? -38.375 19.453 18.984 1 92.94 430 ARG B C 1
ATOM 6929 O O . ARG B 1 430 ? -38 20.172 19.922 1 92.94 430 ARG B O 1
ATOM 6936 N N . LYS B 1 431 ? -37.719 18.391 18.578 1 95.31 431 LYS B N 1
ATOM 6937 C CA . LYS B 1 431 ? -36.344 18.172 19 1 95.31 431 LYS B CA 1
ATOM 6938 C C . LYS B 1 431 ? -35.344 18.984 18.156 1 95.31 431 LYS B C 1
ATOM 6940 O O . LYS B 1 431 ? -34.219 19.188 18.562 1 95.31 431 LYS B O 1
ATOM 6945 N N . ILE B 1 432 ? -35.812 19.391 17.062 1 94.88 432 ILE B N 1
ATOM 6946 C CA . ILE B 1 432 ? -35.188 20.391 16.203 1 94.88 432 ILE B CA 1
ATOM 6947 C C . ILE B 1 432 ? -36.188 21.453 15.805 1 94.88 432 ILE B C 1
ATOM 6949 O O . ILE B 1 432 ? -37.344 21.156 15.477 1 94.88 432 ILE B O 1
ATOM 6953 N N . ARG B 1 433 ? -35.812 22.656 15.961 1 96.12 433 ARG B N 1
ATOM 6954 C CA . ARG B 1 433 ? -36.656 23.781 15.578 1 96.12 433 ARG B CA 1
ATOM 6955 C C . ARG B 1 433 ? -35.875 24.812 14.773 1 96.12 433 ARG B C 1
ATOM 6957 O O . ARG B 1 433 ? -34.688 25.047 15.047 1 96.12 433 ARG B O 1
ATOM 6964 N N . PHE B 1 434 ? -36.531 25.375 13.75 1 94.44 434 PHE B N 1
ATOM 6965 C CA . PHE B 1 434 ? -35.875 26.391 12.922 1 94.44 434 PHE B CA 1
ATOM 6966 C C . PHE B 1 434 ? -36.719 27.672 12.898 1 94.44 434 PHE B C 1
ATOM 6968 O O . PHE B 1 434 ? -37.938 27.625 13.031 1 94.44 434 PHE B O 1
ATOM 6975 N N . LYS B 1 435 ? -36.094 28.734 12.836 1 95.38 435 LYS B N 1
ATOM 6976 C CA . LYS B 1 435 ? -36.688 30.031 12.57 1 95.38 435 LYS B CA 1
ATOM 6977 C C . LYS B 1 435 ? -35.906 30.797 11.492 1 95.38 435 LYS B C 1
ATOM 6979 O O . LYS B 1 435 ? -34.719 31.047 11.648 1 95.38 435 LYS B O 1
ATOM 6984 N N . GLY B 1 436 ? -36.5 31.109 10.336 1 94.75 436 GLY B N 1
ATOM 6985 C CA . GLY B 1 436 ? -35.875 31.781 9.203 1 94.75 436 GLY B CA 1
ATOM 6986 C C . GLY B 1 436 ? -36.312 31.219 7.867 1 94.75 436 GLY B C 1
ATOM 6987 O O . GLY B 1 436 ? -37.094 30.25 7.816 1 94.75 436 GLY B O 1
ATOM 6988 N N . PRO B 1 437 ? -35.906 31.797 6.828 1 95 437 PRO B N 1
ATOM 6989 C CA . PRO B 1 437 ? -36.281 31.297 5.508 1 95 437 PRO B CA 1
ATOM 6990 C C . PRO B 1 437 ? -35.719 29.906 5.207 1 95 437 PRO B C 1
ATOM 6992 O O . PRO B 1 437 ? -34.5 29.688 5.316 1 95 437 PRO B O 1
ATOM 6995 N N . PRO B 1 438 ? -36.531 28.984 4.789 1 91.19 438 PRO B N 1
ATOM 6996 C CA . PRO B 1 438 ? -36.094 27.609 4.523 1 91.19 438 PRO B CA 1
ATOM 6997 C C . PRO B 1 438 ? -34.969 27.547 3.496 1 91.19 438 PRO B C 1
ATOM 6999 O O . PRO B 1 438 ? -34.125 26.625 3.545 1 91.19 438 PRO B O 1
ATOM 7002 N N . ARG B 1 439 ? -34.938 28.453 2.588 1 93.88 439 ARG B N 1
ATOM 7003 C CA . ARG B 1 439 ? -33.875 28.453 1.575 1 93.88 439 ARG B CA 1
ATOM 7004 C C . ARG B 1 439 ? -32.5 28.547 2.219 1 93.88 439 ARG B C 1
ATOM 7006 O O . ARG B 1 439 ? -31.516 28.016 1.68 1 93.88 439 ARG B O 1
ATOM 7013 N N . LEU B 1 440 ? -32.406 29.172 3.373 1 95 440 LEU B N 1
ATOM 7014 C CA . LEU B 1 440 ? -31.141 29.312 4.055 1 95 440 LEU B CA 1
ATOM 7015 C C . LEU B 1 440 ? -30.719 28 4.703 1 95 440 LEU B C 1
ATOM 7017 O O . LEU B 1 440 ? -29.516 27.719 4.812 1 95 440 LEU B O 1
ATOM 7021 N N . LEU B 1 441 ? -31.703 27.234 5.133 1 91.75 441 LEU B N 1
ATOM 7022 C CA . LEU B 1 441 ? -31.375 25.906 5.645 1 91.75 441 LEU B CA 1
ATOM 7023 C C . LEU B 1 441 ? -30.812 25.031 4.543 1 91.75 441 LEU B C 1
ATOM 7025 O O . LEU B 1 441 ? -29.828 24.328 4.75 1 91.75 441 LEU B O 1
ATOM 7029 N N . LEU B 1 442 ? -31.469 25.062 3.436 1 91.62 442 LEU B N 1
ATOM 7030 C CA . LEU B 1 442 ? -31.016 24.297 2.285 1 91.62 442 LEU B CA 1
ATOM 7031 C C . LEU B 1 442 ? -29.641 24.734 1.826 1 91.62 442 LEU B C 1
ATOM 7033 O O . LEU B 1 442 ? -28.797 23.906 1.476 1 91.62 442 LEU B O 1
ATOM 7037 N N . ALA B 1 443 ? -29.453 26.062 1.829 1 94.62 443 ALA B N 1
ATOM 7038 C CA . ALA B 1 443 ? -28.141 26.609 1.433 1 94.62 443 ALA B CA 1
ATOM 7039 C C . ALA B 1 443 ? -27.047 26.156 2.385 1 94.62 443 ALA B C 1
ATOM 7041 O O . ALA B 1 443 ? -25.938 25.828 1.954 1 94.62 443 ALA B O 1
ATOM 7042 N N . PHE B 1 444 ? -27.344 26.172 3.646 1 94.06 444 PHE B N 1
ATOM 7043 C CA . PHE B 1 444 ? -26.391 25.672 4.637 1 94.06 444 PHE B CA 1
ATOM 7044 C C . PHE B 1 444 ? -26.031 24.219 4.359 1 94.06 444 PHE B C 1
ATOM 7046 O O . PHE B 1 444 ? -24.859 23.859 4.367 1 94.06 444 PHE B O 1
ATOM 7053 N N . GLY B 1 445 ? -26.969 23.391 4.141 1 92.12 445 GLY B N 1
ATOM 7054 C CA . GLY B 1 445 ? -26.75 21.969 3.852 1 92.12 445 GLY B CA 1
ATOM 7055 C C . GLY B 1 445 ? -25.875 21.75 2.637 1 92.12 445 GLY B C 1
ATOM 7056 O O . GLY B 1 445 ? -25.062 20.828 2.621 1 92.12 445 GLY B O 1
ATOM 7057 N N . ARG B 1 446 ? -26.016 22.547 1.642 1 93.06 446 ARG B N 1
ATOM 7058 C CA . ARG B 1 446 ? -25.219 22.438 0.419 1 93.06 446 ARG B CA 1
ATOM 7059 C C . ARG B 1 446 ? -23.75 22.672 0.696 1 93.06 446 ARG B C 1
ATOM 7061 O O . ARG B 1 446 ? -22.875 22.141 -0.006 1 93.06 446 ARG B O 1
ATOM 7068 N N . CYS B 1 447 ? -23.438 23.516 1.706 1 95.75 447 CYS B N 1
ATOM 7069 C CA . CYS B 1 447 ? -22.062 23.859 2.043 1 95.75 447 CYS B CA 1
ATOM 7070 C C . CYS B 1 447 ? -21.375 22.688 2.742 1 95.75 447 CYS B C 1
ATOM 7072 O O . CYS B 1 447 ? -20.141 22.688 2.867 1 95.75 447 CYS B O 1
ATOM 7074 N N . PHE B 1 448 ? -22.141 21.672 3.209 1 94.38 448 PHE B N 1
ATOM 7075 C CA . PHE B 1 448 ? -21.609 20.531 3.949 1 94.38 448 PHE B CA 1
ATOM 7076 C C . PHE B 1 448 ? -22.203 19.219 3.439 1 94.38 448 PHE B C 1
ATOM 7078 O O . PHE B 1 448 ? -22.922 18.531 4.172 1 94.38 448 PHE B O 1
ATOM 7085 N N . PRO B 1 449 ? -21.781 18.844 2.264 1 89.5 449 PRO B N 1
ATOM 7086 C CA . PRO B 1 449 ? -22.391 17.641 1.68 1 89.5 449 PRO B CA 1
ATOM 7087 C C . PRO B 1 449 ? -22.047 16.375 2.445 1 89.5 449 PRO B C 1
ATOM 7089 O O . PRO B 1 449 ? -20.953 16.25 2.998 1 89.5 449 PRO B O 1
ATOM 7092 N N . THR B 1 450 ? -23.047 15.492 2.5 1 80.94 450 THR B N 1
ATOM 7093 C CA . THR B 1 450 ? -22.891 14.219 3.201 1 80.94 450 THR B CA 1
ATOM 7094 C C . THR B 1 450 ? -23.109 13.047 2.25 1 80.94 450 THR B C 1
ATOM 7096 O O . THR B 1 450 ? -23.875 13.156 1.287 1 80.94 450 THR B O 1
#

Organism: Methylococcus capsulatus (strain ATCC 33009 / NCIMB 11132 / Bath) (NCBI:txid243233)